Protein AF-0000000084954422 (afdb_homodimer)

Sequence (838 aa):
MKTGHLFFILLLLTGSCRLTAQEVSPELQAKWDKESSEPQTPLLRYVPSSLPDRITLVPLSAGAKEIAVTWRTDTTVKSGTIEIIPGNSITFPKDRRERIESTFSVVRYKDYPMHYHKAVLRNLFPGNIYKYRVGNSPQWSAWHTYKHEHFTDTISLLYFGDTQNGIYNHAAKIYKQAIRKFDRAKLAVYIGDLINHANNDYEWTEWHTATDDVNTSMPVIATPGNHEYLKDLNGRKVQLSAYWTSTFPFSYTWDAGPFYLDFGFVRFIVLNSNEKLDEQGRWLDSVLNETTQDWTVLVWHHPVFSGARNRINKGLQENWLPVIEKYRDKIGLVLQGHDHTYARGGLPERNKSRTHPSHPVFTVTVTGNKFYDLETQPWMDVAVPNVSSYQYIEITKDKIVYKAYSETDHLLDEFEIRKMKTGHLFFILLLLTGSCRLTAQEVSPELQAKWDKESSEPQTPLLRYVPSSLPDRITLVPLSAGAKEIAVTWRTDTTVKSGTIEIIPGNSITFPKDRRERIESTFSVVRYKDYPMHYHKAVLRNLFPGNIYKYRVGNSPQWSAWHTYKHEHFTDTISLLYFGDTQNGIYNHAAKIYKQAIRKFDRAKLAVYIGDLINHANNDYEWTEWHTATDDVNTSMPVIATPGNHEYLKDLNGRKVQLSAYWTSTFPFSYTWDAGPFYLDFGFVRFIVLNSNEKLDEQGRWLDSVLNETTQDWTVLVWHHPVFSGARNRINKGLQENWLPVIEKYRDKIGLVLQGHDHTYARGGLPERNKSRTHPSHPVFTVTVTGNKFYDLETQPWMDVAVPNVSSYQYIEITKDKIVYKAYSETDHLLDEFEIRK

pLDDT: mean 89.73, std 14.73, range [21.27, 98.81]

Solvent-accessible surface area (backbone atoms only — not comparable to full-atom values): 43027 Å² total; per-residue (Å²): 136,83,79,76,78,78,78,80,77,77,77,75,78,75,76,73,76,68,76,68,71,73,77,70,49,68,68,48,47,51,52,53,50,61,58,32,59,70,66,93,68,67,84,62,90,61,77,67,37,68,49,45,41,63,45,30,30,29,48,52,37,55,57,52,47,30,29,33,38,18,30,33,24,15,68,85,53,84,63,40,30,37,41,40,23,58,43,56,76,48,44,65,51,71,88,56,55,43,79,42,72,35,51,69,48,82,44,72,49,92,91,45,66,28,25,34,30,41,29,71,49,61,83,72,57,62,68,39,41,30,38,34,31,41,28,43,94,83,32,48,38,54,44,35,53,35,65,40,67,68,40,75,64,61,46,28,28,36,42,36,22,24,24,36,38,45,37,42,63,48,26,20,44,47,48,52,48,50,48,20,71,42,58,73,48,54,33,36,36,39,23,17,22,60,32,65,39,35,70,16,60,57,50,50,39,30,37,37,63,32,36,34,71,56,27,50,43,28,39,45,46,73,25,55,24,76,27,36,28,37,55,49,89,86,63,45,74,73,44,72,21,66,65,54,53,54,57,53,70,53,65,48,75,42,97,80,38,44,42,70,40,38,42,64,50,31,33,40,39,37,36,37,70,82,52,62,51,62,64,48,22,54,51,48,46,53,52,63,69,66,56,81,47,64,33,27,36,38,36,24,8,66,33,62,72,52,51,29,64,95,49,78,38,60,65,41,49,69,31,38,44,60,49,47,64,72,47,27,91,43,30,46,38,34,46,20,10,76,42,26,26,31,36,31,28,41,58,89,86,46,56,79,43,68,49,57,34,41,62,35,32,40,36,30,27,11,30,14,77,58,63,43,66,69,42,92,52,91,45,50,66,46,74,45,67,77,43,31,32,45,30,45,37,40,35,42,87,60,34,37,39,42,38,32,25,24,71,60,68,27,80,72,45,57,35,36,36,71,120,133,87,77,79,79,77,78,79,77,76,78,76,77,74,76,75,79,67,74,67,72,73,76,72,49,69,67,48,47,49,51,52,51,60,60,33,59,69,65,93,67,66,83,60,90,61,79,68,36,71,49,45,42,63,47,30,31,30,47,53,37,56,57,52,47,30,30,33,40,18,30,34,25,15,69,85,53,84,64,43,31,38,41,39,21,57,44,56,74,46,44,65,50,73,88,56,54,45,78,44,70,34,52,68,48,81,42,70,47,93,91,46,64,27,25,35,31,42,31,71,49,63,83,71,58,62,68,39,42,30,39,34,33,39,27,42,94,83,32,48,37,54,45,35,52,36,65,40,66,70,41,77,64,61,47,30,28,37,42,35,22,25,24,35,37,46,36,41,63,49,26,20,46,45,49,51,48,50,48,22,71,44,58,74,48,55,32,36,36,40,23,18,22,62,32,64,41,34,69,16,61,57,48,51,39,29,36,36,64,31,38,35,71,58,27,51,41,28,38,43,46,74,25,54,24,77,26,37,28,37,56,48,89,84,65,46,74,73,45,72,21,65,64,54,53,55,58,53,71,53,64,45,74,40,96,78,38,41,42,69,40,37,43,62,50,32,33,40,38,37,36,38,69,81,51,63,51,61,62,48,25,54,50,47,45,53,54,62,72,65,58,82,48,66,32,27,38,39,35,25,8,66,33,61,73,52,52,30,64,95,50,77,39,59,64,42,49,70,30,39,46,60,48,46,63,74,45,26,91,44,31,47,38,36,46,20,11,77,44,27,27,31,38,31,26,41,59,91,86,46,55,81,44,69,50,57,34,40,60,33,32,39,38,30,27,12,30,14,78,59,62,41,65,68,41,93,50,89,46,50,66,47,76,46,67,78,42,31,30,45,31,46,36,40,36,40,89,58,36,36,40,41,38,32,27,24,71,61,68,27,79,73,45,57,36,38,35,71,121

Organism: Tannerella forsythia (strain ATCC 43037 / JCM 10827 / CCUG 21028 A / KCTC 5666 / FDC 338) (NCBI:txid203275)

Foldseek 3Di:
DPPPPPPPPPPPPPPPPPPPPPPADPVQVVVLLVLQDDDPDAPDDQDFALAKALWFWAQAAALSQKIKIKIKHFPVAQKKKKWKFWDDDPDGDPVRIDIWIWHWDWADAVPGIMIMIITMDHDDDAQIKMWMWMHDPPHIDDIDIEHRHLLAFKAKEKEAFAAAACQQVFLLLQLVVVCVVCVPHAEYEYQANLHQAQRHSSSVVSNSVSNVNVRRYHHYHYAYDLRQFRAGPVRQGDAGHPSVCSSHVYPAPDRSAWDWYHNHLEIETEGELNDDLQVNLVVLLVCLVPDPHLEYEYGHEDFCDAQFPPDHDVSCVVRHVVSCVVNQNRYAEYEYEDQQWWWKFDDQVWDLDQAEIRPPMYIYAHQHQDFGDGDDDPRTSDTDGRFHWMKMWMDGSFKIWIWIATSVRHTDGIYMYGD/DPPPPPPPPPPPPPPPPPPPPPPADPVQVVVLLVLQDDDPDAPDDQDFALAKALWFWAQAAALSQKIKIKIKHFPVAQKKKKWKFWDDDPDGDPVRIDIWIWHWDWADAVPGIMIMIITMDHDDDAQIKMWMWMHDPPHIDDIDIEHRHLLAFKAKEKEAFAAAACQQVFLLLQLVVVCVVCVPHAEYEYQANLHNAQRHSSSVVSNSVSNVNVRRYHHYHYAYDLRQFRAGPVRQGDAGHPSVCSSHVYPAPDRSAWDWYHNHLEIETEGELNDDLQVNLVVLLVCLVPDPHLEYEYGHEDFCDAQFPPDHDVSCVVRHVVSCVVNQNRYAEYEYEDQQWWWKFADPVWDLDQAEIRPPMYTYAHAHQDFGDGDDDNRTSDTDGRFHWMKMWMDGSFKIWIWIATSVRHTDGIYMYGD

Radius of gyration: 30.04 Å; Cα contacts (8 Å, |Δi|>4): 2060; chains: 2; bounding box: 108×84×102 Å

Structure (mmCIF, N/CA/C/O backbone):
data_AF-0000000084954422-model_v1
#
loop_
_entity.id
_entity.type
_entity.pdbx_description
1 polymer 'Ser/Thr phosphatase family protein'
#
loop_
_atom_site.group_PDB
_atom_site.id
_atom_site.type_symbol
_atom_site.label_atom_id
_atom_site.label_alt_id
_atom_site.label_comp_id
_atom_site.label_asym_id
_atom_site.label_entity_id
_atom_site.label_seq_id
_atom_site.pdbx_PDB_ins_code
_atom_site.Cartn_x
_atom_site.Cartn_y
_atom_site.Cartn_z
_atom_site.occupancy
_atom_site.B_iso_or_equiv
_atom_site.auth_seq_id
_atom_site.auth_comp_id
_atom_site.auth_asym_id
_atom_site.auth_atom_id
_atom_site.pdbx_PDB_model_num
ATOM 1 N N . MET A 1 1 ? -69 -42 -26 1 21.27 1 MET A N 1
ATOM 2 C CA . MET A 1 1 ? -67.75 -42.75 -25.672 1 21.27 1 MET A CA 1
ATOM 3 C C . MET A 1 1 ? -66.625 -41.781 -25.266 1 21.27 1 MET A C 1
ATOM 5 O O . MET A 1 1 ? -66.188 -41 -26.078 1 21.27 1 MET A O 1
ATOM 9 N N . LYS A 1 2 ? -66.812 -41.25 -23.984 1 31.27 2 LYS A N 1
ATOM 10 C CA . LYS A 1 2 ? -66.062 -40.375 -23.109 1 31.27 2 LYS A CA 1
ATOM 11 C C . LYS A 1 2 ? -64.625 -40.875 -22.969 1 31.27 2 LYS A C 1
ATOM 13 O O . LYS A 1 2 ? -64.375 -41.938 -22.375 1 31.27 2 LYS A O 1
ATOM 18 N N . THR A 1 3 ? -63.844 -40.75 -24.125 1 28.16 3 THR A N 1
ATOM 19 C CA . THR A 1 3 ? -62.469 -41.219 -24.188 1 28.16 3 THR A CA 1
ATOM 20 C C . THR A 1 3 ? -61.625 -40.688 -23.031 1 28.16 3 THR A C 1
ATOM 22 O O . THR A 1 3 ? -61.562 -39.469 -22.828 1 28.16 3 THR A O 1
ATOM 25 N N . GLY A 1 4 ? -61.531 -41.375 -21.906 1 32.88 4 GLY A N 1
ATOM 26 C CA . GLY A 1 4 ? -60.75 -41.25 -20.688 1 32.88 4 GLY A CA 1
ATOM 27 C C . GLY A 1 4 ? -59.25 -41.156 -20.922 1 32.88 4 GLY A C 1
ATOM 28 O O . GLY A 1 4 ? -58.656 -42.125 -21.406 1 32.88 4 GLY A O 1
ATOM 29 N N . HIS A 1 5 ? -58.719 -40.031 -21.453 1 35.12 5 HIS A N 1
ATOM 30 C CA . HIS A 1 5 ? -57.312 -39.844 -21.672 1 35.12 5 HIS A CA 1
ATOM 31 C C . HIS A 1 5 ? -56.531 -40.094 -20.375 1 35.12 5 HIS A C 1
ATOM 33 O O . HIS A 1 5 ? -56.812 -39.5 -19.344 1 35.12 5 HIS A O 1
ATOM 39 N N . LEU A 1 6 ? -55.969 -41.312 -20.141 1 35.06 6 LEU A N 1
ATOM 40 C CA . LEU A 1 6 ? -55.062 -41.719 -19.062 1 35.06 6 LEU A CA 1
ATOM 41 C C . LEU A 1 6 ? -53.781 -40.875 -19.094 1 35.06 6 LEU A C 1
ATOM 43 O O . LEU A 1 6 ? -53.062 -40.875 -20.094 1 35.06 6 LEU A O 1
ATOM 47 N N . PHE A 1 7 ? -53.781 -39.75 -18.422 1 37.78 7 PHE A N 1
ATOM 48 C CA . PHE A 1 7 ? -52.562 -38.938 -18.234 1 37.78 7 PHE A CA 1
ATOM 49 C C . PHE A 1 7 ? -51.531 -39.75 -17.469 1 37.78 7 PHE A C 1
ATOM 51 O O . PHE A 1 7 ? -51.781 -40.219 -16.375 1 37.78 7 PHE A O 1
ATOM 58 N N . PHE A 1 8 ? -50.594 -40.5 -18.172 1 34 8 PHE A N 1
ATOM 59 C CA . PHE A 1 8 ? -49.406 -41.125 -17.578 1 34 8 PHE A CA 1
ATOM 60 C C . PHE A 1 8 ? -48.531 -40.062 -16.922 1 34 8 PHE A C 1
ATOM 62 O O . PHE A 1 8 ? -48.094 -39.125 -17.578 1 34 8 PHE A O 1
ATOM 69 N N . ILE A 1 9 ? -48.781 -39.844 -15.625 1 33.62 9 ILE A N 1
ATOM 70 C CA . ILE A 1 9 ? -47.875 -39.031 -14.805 1 33.62 9 ILE A CA 1
ATOM 71 C C . ILE A 1 9 ? -46.5 -39.688 -14.75 1 33.62 9 ILE A C 1
ATOM 73 O O . ILE A 1 9 ? -46.375 -40.812 -14.242 1 33.62 9 ILE A O 1
ATOM 77 N N . LEU A 1 10 ? -45.625 -39.438 -15.766 1 32.09 10 LEU A N 1
ATOM 78 C CA . LEU A 1 10 ? -44.219 -39.781 -15.656 1 32.09 10 LEU A CA 1
ATOM 79 C C . LEU A 1 10 ? -43.594 -39.219 -14.383 1 32.09 10 LEU A C 1
ATOM 81 O O . LEU A 1 10 ? -43.562 -37.969 -14.219 1 32.09 10 LEU A O 1
ATOM 85 N N . LEU A 1 11 ? -43.625 -40 -13.289 1 32.66 11 LEU A N 1
ATOM 86 C CA . LEU A 1 11 ? -42.875 -39.688 -12.078 1 32.66 11 LEU A CA 1
ATOM 87 C C . LEU A 1 11 ? -41.406 -39.594 -12.359 1 32.66 11 LEU A C 1
ATOM 89 O O . LEU A 1 11 ? -40.781 -40.594 -12.758 1 32.66 11 LEU A O 1
ATOM 93 N N . LEU A 1 12 ? -40.969 -38.438 -12.844 1 32.25 12 LEU A N 1
ATOM 94 C CA . LEU A 1 12 ? -39.562 -38.156 -12.875 1 32.25 12 LEU A CA 1
ATOM 95 C C . LEU A 1 12 ? -38.938 -38.312 -11.492 1 32.25 12 LEU A C 1
ATOM 97 O O . LEU A 1 12 ? -39.25 -37.594 -10.562 1 32.25 12 LEU A O 1
ATOM 101 N N . LEU A 1 13 ? -38.5 -39.594 -11.156 1 33.75 13 LEU A N 1
ATOM 102 C CA . LEU A 1 13 ? -37.625 -39.844 -10.023 1 33.75 13 LEU A CA 1
ATOM 103 C C . LEU A 1 13 ? -36.344 -39.031 -10.141 1 33.75 13 LEU A C 1
ATOM 105 O O . LEU A 1 13 ? -35.531 -39.25 -11.055 1 33.75 13 LEU A O 1
ATOM 109 N N . THR A 1 14 ? -36.406 -37.75 -9.812 1 33.41 14 THR A N 1
ATOM 110 C CA . THR A 1 14 ? -35.156 -37 -9.617 1 33.41 14 THR A CA 1
ATOM 111 C C . THR A 1 14 ? -34.312 -37.625 -8.539 1 33.41 14 THR A C 1
ATOM 113 O O . THR A 1 14 ? -34.656 -37.625 -7.359 1 33.41 14 THR A O 1
ATOM 116 N N . GLY A 1 15 ? -33.625 -38.719 -8.797 1 31.94 15 GLY A N 1
ATOM 117 C CA . GLY A 1 15 ? -32.562 -39.188 -7.926 1 31.94 15 GLY A CA 1
ATOM 118 C C . GLY A 1 15 ? -31.578 -38.094 -7.551 1 31.94 15 GLY A C 1
ATOM 119 O O . GLY A 1 15 ? -30.922 -37.5 -8.422 1 31.94 15 GLY A O 1
ATOM 120 N N . SER A 1 16 ? -31.859 -37.344 -6.496 1 32.16 16 SER A N 1
ATOM 121 C CA . SER A 1 16 ? -30.859 -36.5 -5.887 1 32.16 16 SER A CA 1
ATOM 122 C C . SER A 1 16 ? -29.578 -37.25 -5.59 1 32.16 16 SER A C 1
ATOM 124 O O . SER A 1 16 ? -29.578 -38.188 -4.793 1 32.16 16 SER A O 1
ATOM 126 N N . CYS A 1 17 ? -28.734 -37.469 -6.512 1 27.7 17 CYS A N 1
ATOM 127 C CA . CYS A 1 17 ? -27.359 -37.844 -6.191 1 27.7 17 CYS A CA 1
ATOM 128 C C . CYS A 1 17 ? -26.797 -37 -5.055 1 27.7 17 CYS A C 1
ATOM 130 O O . CYS A 1 17 ? -26.484 -35.812 -5.258 1 27.7 17 CYS A O 1
ATOM 132 N N . ARG A 1 18 ? -27.344 -37.25 -3.838 1 32.53 18 ARG A N 1
ATOM 133 C CA . ARG A 1 18 ? -26.562 -36.75 -2.705 1 32.53 18 ARG A CA 1
ATOM 134 C C . ARG A 1 18 ? -25.094 -37.094 -2.85 1 32.53 18 ARG A C 1
ATOM 136 O O . ARG A 1 18 ? -24.734 -38.281 -2.889 1 32.53 18 ARG A O 1
ATOM 143 N N . LEU A 1 19 ? -24.312 -36.25 -3.42 1 30.92 19 LEU A N 1
ATOM 144 C CA . LEU A 1 19 ? -22.875 -36.344 -3.236 1 30.92 19 LEU A CA 1
ATOM 145 C C . LEU A 1 19 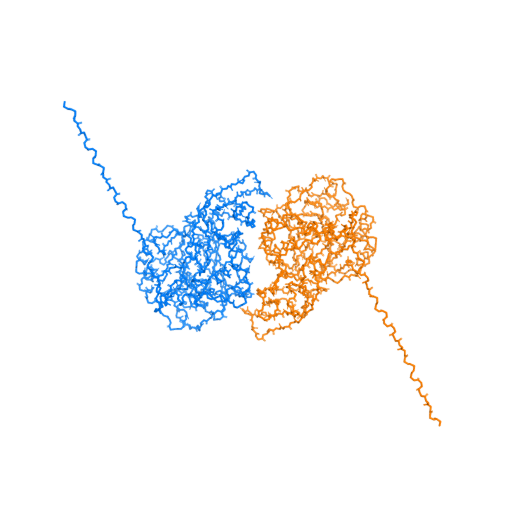? -22.531 -36.75 -1.811 1 30.92 19 LEU A C 1
ATOM 147 O O . LEU A 1 19 ? -22.891 -36.062 -0.854 1 30.92 19 LEU A O 1
ATOM 151 N N . THR A 1 20 ? -22.578 -37.969 -1.513 1 34.03 20 THR A N 1
ATOM 152 C CA . THR A 1 20 ? -22.109 -38.469 -0.231 1 34.03 20 THR A CA 1
ATOM 153 C C . THR A 1 20 ? -20.781 -37.812 0.152 1 34.03 20 THR A C 1
ATOM 155 O O . THR A 1 20 ? -19.828 -37.844 -0.62 1 34.03 20 THR A O 1
ATOM 158 N N . ALA A 1 21 ? -20.875 -36.844 0.807 1 41.19 21 ALA A N 1
ATOM 159 C CA . ALA A 1 21 ? -19.672 -36.438 1.517 1 41.19 21 ALA A CA 1
ATOM 160 C C . ALA A 1 21 ? -18.859 -37.656 1.968 1 41.19 21 ALA A C 1
ATOM 162 O O . ALA A 1 21 ? -19.328 -38.438 2.785 1 41.19 21 ALA A O 1
ATOM 163 N N . GLN A 1 22 ? -18.172 -38.25 1.156 1 44.81 22 GLN A N 1
ATOM 164 C CA . GLN A 1 22 ? -17.281 -39.281 1.673 1 44.81 22 GLN A CA 1
ATOM 165 C C . GLN A 1 22 ? -16.75 -38.906 3.049 1 44.81 22 GLN A C 1
ATOM 167 O O . GLN A 1 22 ? -16.156 -37.844 3.219 1 44.81 22 GLN A O 1
ATOM 172 N N . GLU A 1 23 ? -17.266 -39.406 4.078 1 60.69 23 GLU A N 1
ATOM 173 C CA . GLU A 1 23 ? -16.891 -39.219 5.477 1 60.69 23 GLU A CA 1
ATOM 174 C C . GLU A 1 23 ? -15.383 -39.312 5.652 1 60.69 23 GLU A C 1
ATOM 176 O O . GLU A 1 23 ? -14.766 -40.312 5.27 1 60.69 23 GLU A O 1
ATOM 181 N N . VAL A 1 24 ? -14.688 -38.188 5.707 1 75 24 VAL A N 1
ATOM 182 C CA . VAL A 1 24 ? -13.266 -38.125 6.035 1 75 24 VAL A CA 1
ATOM 183 C C . VAL A 1 24 ? -12.984 -38.906 7.301 1 75 24 VAL A C 1
ATOM 185 O O . VAL A 1 24 ? -13.695 -38.781 8.297 1 75 24 VAL A O 1
ATOM 188 N N . SER A 1 25 ? -12.141 -39.906 7.176 1 84.12 25 SER A N 1
ATOM 189 C CA . SER A 1 25 ? -11.789 -40.719 8.352 1 84.12 25 SER A CA 1
ATOM 190 C C . SER A 1 25 ? -11.336 -39.812 9.5 1 84.12 25 SER A C 1
ATOM 192 O O . SER A 1 25 ? -10.797 -38.719 9.281 1 84.12 25 SER A O 1
ATOM 194 N N . PRO A 1 26 ? -11.625 -40.25 10.688 1 85 26 PRO A N 1
ATOM 195 C CA . PRO A 1 26 ? -11.18 -39.469 11.852 1 85 26 PRO A CA 1
ATOM 196 C C . PRO A 1 26 ? -9.672 -39.188 11.836 1 85 26 PRO A C 1
ATOM 198 O O . PRO A 1 26 ? -9.227 -38.125 12.258 1 85 26 PRO A O 1
ATOM 201 N N . GLU A 1 27 ? -8.969 -40.156 11.406 1 87.06 27 GLU A N 1
ATOM 202 C CA . GLU A 1 27 ? -7.52 -40 11.352 1 87.06 27 GLU A CA 1
ATOM 203 C C . GLU A 1 27 ? -7.125 -38.906 10.359 1 87.06 27 GLU A C 1
ATOM 205 O O . GLU A 1 27 ? -6.25 -38.094 10.648 1 87.06 27 GLU A O 1
ATOM 210 N N . LEU A 1 28 ? -7.711 -38.969 9.289 1 85.44 28 LEU A N 1
ATOM 211 C CA . LEU A 1 28 ? -7.43 -37.969 8.281 1 85.44 28 LEU A CA 1
ATOM 212 C C . LEU A 1 28 ? -7.871 -36.562 8.75 1 85.44 28 LEU A C 1
ATOM 214 O O . LEU A 1 28 ? -7.152 -35.594 8.562 1 85.44 28 LEU A O 1
ATOM 218 N N . GLN A 1 29 ? -8.969 -36.562 9.352 1 81.69 29 GLN A N 1
ATOM 219 C CA . GLN A 1 29 ? -9.461 -35.281 9.891 1 81.69 29 GLN A CA 1
ATOM 220 C C . GLN A 1 29 ? -8.492 -34.719 10.938 1 81.69 29 GLN A C 1
ATOM 222 O O . GLN A 1 29 ? -8.227 -33.531 10.961 1 81.69 29 GLN A O 1
ATOM 227 N N . ALA A 1 30 ? -8.008 -35.594 11.773 1 82.62 30 ALA A N 1
ATOM 228 C CA . ALA A 1 30 ? -7.059 -35.188 12.805 1 82.62 30 ALA A CA 1
ATOM 229 C C . ALA A 1 30 ? -5.793 -34.594 12.188 1 82.62 30 ALA A C 1
ATOM 231 O O . ALA A 1 30 ? -5.242 -33.625 12.695 1 82.62 30 ALA A O 1
ATOM 232 N N . LYS A 1 31 ? -5.344 -35.156 11.172 1 83.12 31 LYS A N 1
ATOM 233 C CA . LYS A 1 31 ? -4.176 -34.656 10.461 1 83.12 31 LYS A CA 1
ATOM 234 C C . LYS A 1 31 ? -4.434 -33.25 9.922 1 83.12 31 LYS A C 1
ATOM 236 O O . LYS A 1 31 ? -3.621 -32.344 10.125 1 83.12 31 LYS A O 1
ATOM 241 N N . TRP A 1 32 ? -5.512 -33.125 9.289 1 80.31 32 TRP A N 1
ATOM 242 C CA . TRP A 1 32 ? -5.859 -31.828 8.727 1 80.31 32 TRP A CA 1
ATOM 243 C C . TRP A 1 32 ? -6.008 -30.781 9.82 1 80.31 32 TRP A C 1
ATOM 245 O O . TRP A 1 32 ? -5.598 -29.625 9.648 1 80.31 32 TRP A O 1
ATOM 255 N N . ASP A 1 33 ? -6.516 -31.188 10.93 1 80.5 33 ASP A N 1
ATOM 256 C CA . ASP A 1 33 ? -6.68 -30.281 12.062 1 80.5 33 ASP A CA 1
ATOM 257 C C . ASP A 1 33 ? -5.324 -29.828 12.609 1 80.5 33 ASP A C 1
ATOM 259 O O . ASP A 1 33 ? -5.152 -28.672 12.977 1 80.5 33 ASP A O 1
ATOM 263 N N . LYS A 1 34 ? -4.461 -30.719 12.68 1 80.06 34 LYS A N 1
ATOM 264 C CA . LYS A 1 34 ? -3.115 -30.391 13.133 1 80.06 34 LYS A CA 1
ATOM 265 C C . LYS A 1 34 ? -2.439 -29.406 12.18 1 80.06 34 LYS A C 1
ATOM 267 O O . LYS A 1 34 ? -1.809 -28.438 12.617 1 80.06 34 LYS A O 1
ATOM 272 N N . GLU A 1 35 ? -2.611 -29.641 10.922 1 83.38 35 GLU A N 1
ATOM 273 C CA . GLU A 1 35 ? -2.02 -28.781 9.891 1 83.38 35 GLU A CA 1
ATOM 274 C C . GLU A 1 35 ? -2.682 -27.406 9.875 1 83.38 35 GLU A C 1
ATOM 276 O O . GLU A 1 35 ? -2.104 -26.438 9.375 1 83.38 35 GLU A O 1
ATOM 281 N N . SER A 1 36 ? -3.826 -27.328 10.469 1 77.62 36 SER A N 1
ATOM 282 C CA . SER A 1 36 ? -4.602 -26.094 10.477 1 77.62 36 SER A CA 1
ATOM 283 C C . SER A 1 36 ? -4.473 -25.375 11.805 1 77.62 36 SER A C 1
ATOM 285 O O . SER A 1 36 ? -5.289 -24.5 12.133 1 77.62 36 SER A O 1
ATOM 287 N N . SER A 1 37 ? -3.438 -25.781 12.531 1 77.69 37 SER A N 1
ATOM 288 C CA . SER A 1 37 ? -3.285 -25.156 13.836 1 77.69 37 SER A CA 1
ATOM 289 C C . SER A 1 37 ? -2.9 -23.688 13.711 1 77.69 37 SER A C 1
ATOM 291 O O . SER A 1 37 ? -2.168 -23.312 12.797 1 77.69 37 SER A O 1
ATOM 293 N N . GLU A 1 38 ? -3.545 -22.953 14.586 1 75.69 38 GLU A N 1
ATOM 294 C CA . GLU A 1 38 ? -3.221 -21.531 14.688 1 75.69 38 GLU A CA 1
ATOM 295 C C . GLU A 1 38 ? -2.002 -21.312 15.578 1 75.69 38 GLU A C 1
ATOM 297 O O . GLU A 1 38 ? -1.75 -22.094 16.5 1 75.69 38 GLU A O 1
ATOM 302 N N . PRO A 1 39 ? -1.308 -20.219 15.164 1 75.81 39 PRO A N 1
ATOM 303 C CA . PRO A 1 39 ? -0.188 -19.922 16.062 1 75.81 39 PRO A CA 1
ATOM 304 C C . PRO A 1 39 ? -0.645 -19.531 17.469 1 75.81 39 PRO A C 1
ATOM 306 O O . PRO A 1 39 ? -1.774 -19.078 17.641 1 75.81 39 PRO A O 1
ATOM 309 N N . GLN A 1 40 ? 0.234 -19.797 18.344 1 69.19 40 GLN A N 1
ATOM 310 C CA . GLN A 1 40 ? -0.055 -19.453 19.719 1 69.19 40 GLN A CA 1
ATOM 311 C C . GLN A 1 40 ? -0.298 -17.953 19.875 1 69.19 40 GLN A C 1
ATOM 313 O O . GLN A 1 40 ? -1.166 -17.547 20.656 1 69.19 40 GLN A O 1
ATOM 318 N N . THR A 1 41 ? 0.453 -17.188 19.109 1 69.81 41 THR A N 1
ATOM 319 C CA . THR A 1 41 ? 0.312 -15.734 19.141 1 69.81 41 THR A CA 1
ATOM 320 C C . THR A 1 41 ? 0.066 -15.188 17.734 1 69.81 41 THR A C 1
ATOM 322 O O . THR A 1 41 ? 1.01 -14.82 17.031 1 69.81 41 THR A O 1
ATOM 325 N N . PRO A 1 42 ? -1.239 -15.172 17.438 1 77.75 42 PRO A N 1
ATOM 326 C CA . PRO A 1 42 ? -1.539 -14.672 16.094 1 77.75 42 PRO A CA 1
ATOM 327 C C . PRO A 1 42 ? -1.188 -13.195 15.914 1 77.75 42 PRO A C 1
ATOM 329 O O . PRO A 1 42 ? -1.369 -12.398 16.844 1 77.75 42 PRO A O 1
ATOM 332 N N . LEU A 1 43 ? -0.648 -12.914 14.805 1 75.94 43 LEU A N 1
ATOM 333 C CA . LEU A 1 43 ? -0.246 -11.547 14.484 1 75.94 43 LEU A CA 1
ATOM 334 C C . LEU A 1 43 ? -1.406 -10.773 13.867 1 75.94 43 LEU A C 1
ATOM 336 O O . LEU A 1 43 ? -1.361 -9.539 13.789 1 75.94 43 LEU A O 1
ATOM 340 N N . LEU A 1 44 ? -2.387 -11.531 13.453 1 82.75 44 LEU A N 1
ATOM 341 C CA . LEU A 1 44 ? -3.51 -10.961 12.719 1 82.75 44 LEU A CA 1
ATOM 342 C C . LEU A 1 44 ? -4.836 -11.492 13.25 1 82.75 44 LEU A C 1
ATOM 344 O O . LEU A 1 44 ? -4.914 -12.633 13.695 1 82.75 44 LEU A O 1
ATOM 348 N N . ARG A 1 45 ? -5.75 -10.633 13.148 1 80.31 45 ARG A N 1
ATOM 349 C CA . ARG A 1 45 ? -7.102 -11.148 13.359 1 80.31 45 ARG A CA 1
ATOM 350 C C . ARG A 1 45 ? -7.547 -12.008 12.18 1 80.31 45 ARG A C 1
ATOM 352 O O . ARG A 1 45 ? -7.41 -11.609 11.023 1 80.31 45 ARG A O 1
ATOM 359 N N . TYR A 1 46 ? -8.086 -13.133 12.523 1 87.25 46 TYR A N 1
ATOM 360 C CA . TYR A 1 46 ? -8.359 -14.031 11.406 1 87.25 46 TYR A CA 1
ATOM 361 C C . TYR A 1 46 ? -9.797 -14.539 11.453 1 87.25 46 TYR A C 1
ATOM 363 O O . TYR A 1 46 ? -10.305 -15.086 10.469 1 87.25 46 TYR A O 1
ATOM 371 N N . VAL A 1 47 ? -10.531 -14.391 12.578 1 88.31 47 VAL A N 1
ATOM 372 C CA . VAL A 1 47 ? -11.914 -14.844 12.664 1 88.31 47 VAL A CA 1
ATOM 373 C C . VAL A 1 47 ? -12.805 -13.945 11.812 1 88.31 47 VAL A C 1
ATOM 375 O O . VAL A 1 47 ? -12.734 -12.719 11.906 1 88.31 47 VAL A O 1
ATOM 378 N N . PRO A 1 48 ? -13.562 -14.562 10.961 1 92.5 48 PRO A N 1
ATOM 379 C CA . PRO A 1 48 ? -14.43 -13.742 10.117 1 92.5 48 PRO A CA 1
ATOM 380 C C . PRO A 1 48 ? -15.43 -12.914 10.922 1 92.5 48 PRO A C 1
ATOM 382 O O . PRO A 1 48 ? -15.836 -13.328 12.008 1 92.5 48 PRO A O 1
ATOM 385 N N . SER A 1 49 ? -15.828 -11.812 10.398 1 90.88 49 SER A N 1
ATOM 386 C CA . SER A 1 49 ? -16.859 -10.93 10.945 1 90.88 49 SER A CA 1
ATOM 387 C C . SER A 1 49 ? -17.844 -10.484 9.859 1 90.88 49 SER A C 1
ATOM 389 O O . SER A 1 49 ? -17.781 -10.969 8.727 1 90.88 49 SER A O 1
ATOM 391 N N . SER A 1 50 ? -18.75 -9.664 10.281 1 91.88 50 SER A N 1
ATOM 392 C CA . SER A 1 50 ? -19.703 -9.148 9.297 1 91.88 50 SER A CA 1
ATOM 393 C C . SER A 1 50 ? -19.016 -8.172 8.344 1 91.88 50 SER A C 1
ATOM 395 O O . SER A 1 50 ? -19.578 -7.82 7.305 1 91.88 50 SER A O 1
ATOM 397 N N . LEU A 1 51 ? -17.828 -7.688 8.719 1 91.19 51 LEU A N 1
ATOM 398 C CA . LEU A 1 51 ? -17.062 -6.812 7.836 1 91.19 51 LEU A CA 1
ATOM 399 C C . LEU A 1 51 ? -16.344 -7.617 6.754 1 91.19 51 LEU A C 1
ATOM 401 O O . LEU A 1 51 ? -15.695 -8.617 7.047 1 91.19 51 LEU A O 1
ATOM 405 N N . PRO A 1 52 ? -16.484 -7.184 5.531 1 95.31 52 PRO A N 1
ATOM 406 C CA . PRO A 1 52 ? -15.82 -7.91 4.441 1 95.31 52 PRO A CA 1
ATOM 407 C C . PRO A 1 52 ? -14.297 -7.863 4.535 1 95.31 52 PRO A C 1
ATOM 409 O O . PRO A 1 52 ? -13.734 -6.836 4.926 1 95.31 52 PRO A O 1
ATOM 412 N N . ASP A 1 53 ? -13.68 -8.914 4.203 1 94.75 53 ASP A N 1
ATOM 413 C CA . ASP A 1 53 ? -12.227 -8.969 4.031 1 94.75 53 ASP A CA 1
ATOM 414 C C . ASP A 1 53 ? -11.844 -9.945 2.926 1 94.75 53 ASP A C 1
ATOM 416 O O . ASP A 1 53 ? -12.711 -10.508 2.252 1 94.75 53 ASP A O 1
ATOM 420 N N . ARG A 1 54 ? -10.594 -10.055 2.562 1 97.88 54 ARG A N 1
ATOM 421 C CA . ARG A 1 54 ? -10.039 -10.969 1.57 1 97.88 54 ARG A CA 1
ATOM 422 C C . ARG A 1 54 ? -10.594 -10.672 0.182 1 97.88 54 ARG A C 1
ATOM 424 O O . ARG A 1 54 ? -10.984 -11.586 -0.544 1 97.88 54 ARG A O 1
ATOM 431 N N . ILE A 1 55 ? -10.703 -9.438 -0.119 1 98.38 55 ILE A N 1
ATOM 432 C CA . ILE A 1 55 ? -11.258 -9.008 -1.398 1 98.38 55 ILE A CA 1
ATOM 433 C C . ILE A 1 55 ? -10.25 -9.289 -2.516 1 98.38 55 ILE A C 1
ATOM 435 O O . ILE A 1 55 ? -9.078 -8.922 -2.408 1 98.38 55 ILE A O 1
ATOM 439 N N . THR A 1 56 ? -10.68 -9.961 -3.615 1 98.69 56 THR A N 1
ATOM 440 C CA . THR A 1 56 ? -9.805 -10.312 -4.727 1 98.69 56 THR A CA 1
ATOM 441 C C . THR A 1 56 ? -10.516 -10.102 -6.062 1 98.69 56 THR A C 1
ATOM 443 O O . THR A 1 56 ? -11.68 -10.461 -6.219 1 98.69 56 THR A O 1
ATOM 446 N N . LEU A 1 57 ? -9.852 -9.477 -7.016 1 98.19 57 LEU A N 1
ATOM 447 C CA . LEU A 1 57 ? -10.32 -9.344 -8.391 1 98.19 57 LEU A CA 1
ATOM 448 C C . LEU A 1 57 ? -9.828 -10.5 -9.25 1 98.19 57 LEU A C 1
ATOM 450 O O . LEU A 1 57 ? -8.617 -10.695 -9.398 1 98.19 57 LEU A O 1
ATOM 454 N N . VAL A 1 58 ? -10.742 -11.242 -9.875 1 97.75 58 VAL A N 1
ATOM 455 C CA . VAL A 1 58 ? -10.391 -12.445 -10.625 1 97.75 58 VAL A CA 1
ATOM 456 C C . VAL A 1 58 ? -10.977 -12.359 -12.031 1 97.75 58 VAL A C 1
ATOM 458 O O . VAL A 1 58 ? -12.195 -12.422 -12.203 1 97.75 58 VAL A O 1
ATOM 461 N N . PRO A 1 59 ? -10.172 -12.289 -13.055 1 95.94 59 PRO A N 1
ATOM 462 C CA . PRO A 1 59 ? -10.695 -12.266 -14.422 1 95.94 59 PRO A CA 1
ATOM 463 C C . PRO A 1 59 ? -11.289 -13.602 -14.852 1 95.94 59 PRO A C 1
ATOM 465 O O . PRO A 1 59 ? -10.672 -14.648 -14.656 1 95.94 59 PRO A O 1
ATOM 468 N N . LEU A 1 60 ? -12.461 -13.562 -15.438 1 92.06 60 LEU A N 1
ATOM 469 C CA . LEU A 1 60 ? -13.18 -14.781 -15.797 1 92.06 60 LEU A CA 1
ATOM 470 C C . LEU A 1 60 ? -13.148 -15 -17.312 1 92.06 60 LEU A C 1
ATOM 472 O O . LEU A 1 60 ? -13.422 -16.109 -17.781 1 92.06 60 LEU A O 1
ATOM 476 N N . SER A 1 61 ? -12.953 -13.961 -18.031 1 79.38 61 SER A N 1
ATOM 477 C CA . SER A 1 61 ? -13.016 -14.094 -19.484 1 79.38 61 SER A CA 1
ATOM 478 C C . SER A 1 61 ? -11.953 -13.234 -20.172 1 79.38 61 SER A C 1
ATOM 480 O O . SER A 1 61 ? -11.227 -12.492 -19.5 1 79.38 61 SER A O 1
ATOM 482 N N . ALA A 1 62 ? -12.016 -13.336 -21.453 1 73.44 62 ALA A N 1
ATOM 483 C CA . ALA A 1 62 ? -11.055 -12.602 -22.266 1 73.44 62 ALA A CA 1
ATOM 484 C C . ALA A 1 62 ? -11.164 -11.102 -22.031 1 73.44 62 ALA A C 1
ATOM 486 O O . ALA A 1 62 ? -12.266 -10.562 -21.906 1 73.44 62 ALA A O 1
ATOM 487 N N . GLY A 1 63 ? -10.086 -10.547 -21.984 1 71.75 63 GLY A N 1
ATOM 488 C CA . GLY A 1 63 ? -9.977 -9.102 -21.859 1 71.75 63 GLY A CA 1
ATOM 489 C C . GLY A 1 63 ? -10.539 -8.578 -20.547 1 71.75 63 GLY A C 1
ATOM 490 O O . GLY A 1 63 ? -10.953 -7.418 -20.469 1 71.75 63 GLY A O 1
ATOM 491 N N . ALA A 1 64 ? -10.617 -9.391 -19.641 1 72.19 64 ALA A N 1
ATOM 492 C CA . ALA A 1 64 ? -11.234 -9.023 -18.375 1 72.19 64 ALA A CA 1
ATOM 493 C C . ALA A 1 64 ? -12.625 -8.43 -18.594 1 72.19 64 ALA A C 1
ATOM 495 O O . ALA A 1 64 ? -13.031 -7.508 -17.875 1 72.19 64 ALA A O 1
ATOM 496 N N . LYS A 1 65 ? -13.297 -8.805 -19.531 1 83.12 65 LYS A N 1
ATOM 497 C CA . LYS A 1 65 ? -14.656 -8.344 -19.75 1 83.12 65 LYS A CA 1
ATOM 498 C C . LYS A 1 65 ? -15.57 -8.719 -18.594 1 83.12 65 LYS A C 1
ATOM 500 O O . LYS A 1 65 ? -16.578 -8.062 -18.344 1 83.12 65 LYS A O 1
ATOM 505 N N . GLU A 1 66 ? -15.188 -9.781 -18.062 1 91.38 66 GLU A N 1
ATOM 506 C CA . GLU A 1 66 ? -15.828 -10.211 -16.828 1 91.38 66 GLU A CA 1
ATOM 507 C C . GLU A 1 66 ? -14.797 -10.391 -15.711 1 91.38 66 GLU A C 1
ATOM 509 O O . GLU A 1 66 ? -13.859 -11.172 -15.852 1 91.38 66 GLU A O 1
ATOM 514 N N . ILE A 1 67 ? -15.023 -9.656 -14.633 1 95.88 67 ILE A N 1
ATOM 515 C CA . ILE A 1 67 ? -14.133 -9.75 -13.484 1 95.88 67 ILE A CA 1
ATOM 516 C C . ILE A 1 67 ? -14.938 -10.125 -12.234 1 95.88 67 ILE A C 1
ATOM 518 O O . ILE A 1 67 ? -15.805 -9.367 -11.805 1 95.88 67 ILE A O 1
ATOM 522 N N . ALA A 1 68 ? -14.68 -11.258 -11.711 1 97.44 68 ALA A N 1
ATOM 523 C CA . ALA A 1 68 ? -15.273 -11.633 -10.43 1 97.44 68 ALA A CA 1
ATOM 524 C C . ALA A 1 68 ? -14.594 -10.891 -9.281 1 97.44 68 ALA A C 1
ATOM 526 O O . ALA A 1 68 ? -13.375 -10.734 -9.266 1 97.44 68 ALA A O 1
ATOM 527 N N . VAL A 1 69 ? -15.391 -10.398 -8.398 1 98.5 69 VAL A N 1
ATOM 528 C CA . VAL A 1 69 ? -14.914 -9.938 -7.098 1 98.5 69 VAL A CA 1
ATOM 529 C C . VAL A 1 69 ? -15.32 -10.93 -6.012 1 98.5 69 VAL A C 1
ATOM 531 O O . VAL A 1 69 ? -16.5 -11.234 -5.848 1 98.5 69 VAL A O 1
ATOM 534 N N . THR A 1 70 ? -14.359 -11.484 -5.297 1 98.62 70 THR A N 1
ATOM 535 C CA . THR A 1 70 ? -14.641 -12.383 -4.184 1 98.62 70 THR A CA 1
ATOM 536 C C . THR A 1 70 ? -14.266 -11.734 -2.855 1 98.62 70 THR A C 1
ATOM 538 O O . THR A 1 70 ? -13.352 -10.906 -2.797 1 98.62 70 THR A O 1
ATOM 541 N N . TRP A 1 71 ? -14.977 -12.055 -1.81 1 98.56 71 TRP A N 1
ATOM 542 C CA . TRP A 1 71 ? -14.656 -11.578 -0.469 1 98.56 71 TRP A CA 1
ATOM 543 C C . TRP A 1 71 ? -15.258 -12.484 0.595 1 98.56 71 TRP A C 1
ATOM 545 O O . TRP A 1 71 ? -16.062 -13.375 0.282 1 98.56 71 TRP A O 1
ATOM 555 N N . ARG A 1 72 ? -14.844 -12.344 1.835 1 97.69 72 ARG A N 1
ATOM 556 C CA . ARG A 1 72 ? -15.25 -13.195 2.949 1 97.69 72 ARG A CA 1
ATOM 557 C C . ARG A 1 72 ? -16.031 -12.398 3.99 1 97.69 72 ARG A C 1
ATOM 559 O O . ARG A 1 72 ? -15.734 -11.227 4.223 1 97.69 72 ARG A O 1
ATOM 566 N N . THR A 1 73 ? -17.047 -12.953 4.562 1 96.31 73 THR A N 1
ATOM 567 C CA . THR A 1 73 ? -17.703 -12.492 5.777 1 96.31 73 THR A CA 1
ATOM 568 C C . THR A 1 73 ? -18.016 -13.664 6.699 1 96.31 73 THR A C 1
ATOM 570 O O . THR A 1 73 ? -17.797 -14.828 6.336 1 96.31 73 THR A O 1
ATOM 573 N N . ASP A 1 74 ? -18.484 -13.328 7.914 1 94.94 74 ASP A N 1
ATOM 574 C CA . ASP A 1 74 ? -19.062 -14.391 8.727 1 94.94 74 ASP A CA 1
ATOM 575 C C . ASP A 1 74 ? -20.422 -14.812 8.188 1 94.94 74 ASP A C 1
ATOM 577 O O . ASP A 1 74 ? -20.891 -14.281 7.18 1 94.94 74 ASP A O 1
ATOM 581 N N . THR A 1 75 ? -21.062 -15.766 8.844 1 95.81 75 THR A N 1
ATOM 582 C CA . THR A 1 75 ? -22.25 -16.406 8.273 1 95.81 75 THR A CA 1
ATOM 583 C C . THR A 1 75 ? -23.5 -15.594 8.602 1 95.81 75 THR A C 1
ATOM 585 O O . THR A 1 75 ? -24.594 -15.914 8.141 1 95.81 75 THR A O 1
ATOM 588 N N . THR A 1 76 ? -23.328 -14.523 9.344 1 94.38 76 THR A N 1
ATOM 589 C CA . THR A 1 76 ? -24.484 -13.68 9.617 1 94.38 76 THR A CA 1
ATOM 590 C C . THR A 1 76 ? -24.859 -12.859 8.383 1 94.38 76 THR A C 1
ATOM 592 O O . THR A 1 76 ? -25.984 -12.375 8.273 1 94.38 76 THR A O 1
ATOM 595 N N . VAL A 1 77 ? -23.906 -12.703 7.5 1 95.12 77 VAL A N 1
ATOM 596 C CA . VAL A 1 77 ? -24.156 -11.969 6.262 1 95.12 77 VAL A CA 1
ATOM 597 C C . VAL A 1 77 ? -24.688 -12.922 5.199 1 95.12 77 VAL A C 1
ATOM 599 O O . VAL A 1 77 ? -23.969 -13.773 4.691 1 95.12 77 VAL A O 1
ATOM 602 N N . LYS A 1 78 ? -25.875 -12.703 4.828 1 94.31 78 LYS A N 1
ATOM 603 C CA . LYS A 1 78 ? -26.516 -13.617 3.885 1 94.31 78 LYS A CA 1
ATOM 604 C C . LYS A 1 78 ? -26.719 -12.945 2.525 1 94.31 78 LYS A C 1
ATOM 606 O O . LYS A 1 78 ? -27.172 -13.586 1.576 1 94.31 78 LYS A O 1
ATOM 611 N N . SER A 1 79 ? -26.438 -11.75 2.494 1 94.38 79 SER A N 1
ATOM 612 C CA . SER A 1 79 ? -26.5 -11.008 1.239 1 94.38 79 SER A CA 1
ATOM 613 C C . SER A 1 79 ? -25.312 -10.062 1.096 1 94.38 79 SER A C 1
ATOM 615 O O . SER A 1 79 ? -25.016 -9.297 2.016 1 94.38 79 SER A O 1
ATOM 617 N N . GLY A 1 80 ? -24.609 -10.195 -0.02 1 96.38 80 GLY A N 1
ATOM 618 C CA . GLY A 1 80 ? -23.5 -9.312 -0.329 1 96.38 80 GLY A CA 1
ATOM 619 C C . GLY A 1 80 ? -23.688 -8.523 -1.61 1 96.38 80 GLY A C 1
ATOM 620 O O . GLY A 1 80 ? -24.406 -8.969 -2.514 1 96.38 80 GLY A O 1
ATOM 621 N N . THR A 1 81 ? -23.109 -7.352 -1.636 1 97.62 81 THR A N 1
ATOM 622 C CA . THR A 1 81 ? -23.25 -6.469 -2.787 1 97.62 81 THR A CA 1
ATOM 623 C C . THR A 1 81 ? -21.922 -5.789 -3.111 1 97.62 81 THR A C 1
ATOM 625 O O . THR A 1 81 ? -21.125 -5.527 -2.213 1 97.62 81 THR A O 1
ATOM 628 N N . ILE A 1 82 ? -21.688 -5.555 -4.418 1 98.19 82 ILE A N 1
ATOM 629 C CA . ILE A 1 82 ? -20.688 -4.602 -4.863 1 98.19 82 ILE A CA 1
ATOM 630 C C . ILE A 1 82 ? -21.344 -3.26 -5.176 1 98.19 82 ILE A C 1
ATOM 632 O O . ILE A 1 82 ? -22.359 -3.211 -5.867 1 98.19 82 ILE A O 1
ATOM 636 N N . GLU A 1 83 ? -20.859 -2.219 -4.617 1 97.56 83 GLU A N 1
ATOM 637 C CA . GLU A 1 83 ? -21.094 -0.885 -5.164 1 97.56 83 GLU A CA 1
ATOM 638 C C . GLU A 1 83 ? -19.922 -0.424 -6.031 1 97.56 83 GLU A C 1
ATOM 640 O O . GLU A 1 83 ? -18.766 -0.544 -5.633 1 97.56 83 GLU A O 1
ATOM 645 N N . ILE A 1 84 ? -20.25 0.084 -7.203 1 97.31 84 ILE A N 1
ATOM 646 C CA . ILE A 1 84 ? -19.219 0.532 -8.117 1 97.31 84 ILE A CA 1
ATOM 647 C C . ILE A 1 84 ? -19.625 1.857 -8.758 1 97.31 84 ILE A C 1
ATOM 649 O O . ILE A 1 84 ? -20.781 2.051 -9.109 1 97.31 84 ILE A O 1
ATOM 653 N N . ILE A 1 85 ? -18.688 2.812 -8.852 1 96.31 85 ILE A N 1
ATOM 654 C CA . ILE A 1 85 ? -18.906 4.141 -9.406 1 96.31 85 ILE A CA 1
ATOM 655 C C . ILE A 1 85 ? -17.828 4.453 -10.438 1 96.31 85 ILE A C 1
ATOM 657 O O . ILE A 1 85 ? -16.641 4.453 -10.117 1 96.31 85 ILE A O 1
ATOM 661 N N . PRO A 1 86 ? -18.219 4.656 -11.695 1 94 86 PRO A N 1
ATOM 662 C CA . PRO A 1 86 ? -17.234 5.133 -12.656 1 94 86 PRO A CA 1
ATOM 663 C C . PRO A 1 86 ? -16.766 6.562 -12.375 1 94 86 PRO A C 1
ATOM 665 O O . PRO A 1 86 ? -17.578 7.41 -11.992 1 94 86 PRO A O 1
ATOM 668 N N . GLY A 1 87 ? -15.5 6.688 -12.5 1 88.25 87 GLY A N 1
ATOM 669 C CA . GLY A 1 87 ? -14.969 8.031 -12.328 1 88.25 87 GLY A CA 1
ATOM 670 C C . GLY A 1 87 ? -15.188 8.922 -13.531 1 88.25 87 GLY A C 1
ATOM 671 O O . GLY A 1 87 ? -15.43 8.43 -14.641 1 88.25 87 GLY A O 1
ATOM 672 N N . ASN A 1 88 ? -15.266 10.195 -13.242 1 80.62 88 ASN A N 1
ATOM 673 C CA . ASN A 1 88 ? -15.156 11.195 -14.297 1 80.62 88 ASN A CA 1
ATOM 674 C C . ASN A 1 88 ? -13.805 11.906 -14.266 1 80.62 88 ASN A C 1
ATOM 676 O O . ASN A 1 88 ? -12.805 11.32 -13.844 1 80.62 88 ASN A O 1
ATOM 680 N N . SER A 1 89 ? -13.82 13.133 -14.617 1 75.5 89 SER A N 1
ATOM 681 C CA . SER A 1 89 ? -12.539 13.82 -14.742 1 75.5 89 SER A CA 1
ATOM 682 C C . SER A 1 89 ? -11.867 13.984 -13.375 1 75.5 89 SER A C 1
ATOM 684 O O . SER A 1 89 ? -10.703 13.625 -13.203 1 75.5 89 SER A O 1
ATOM 686 N N . ILE A 1 90 ? -12.656 14.336 -12.328 1 83.44 90 ILE A N 1
ATOM 687 C CA . ILE A 1 90 ? -11.844 14.617 -11.148 1 83.44 90 ILE A CA 1
ATOM 688 C C . ILE A 1 90 ? -12.531 14.062 -9.898 1 83.44 90 ILE A C 1
ATOM 690 O O . ILE A 1 90 ? -12.023 14.203 -8.789 1 83.44 90 ILE A O 1
ATOM 694 N N . THR A 1 91 ? -13.75 13.367 -10.109 1 88.62 91 THR A N 1
ATOM 695 C CA . THR A 1 91 ? -14.477 12.836 -8.961 1 88.62 91 THR A CA 1
ATOM 696 C C . THR A 1 91 ? -15.133 11.508 -9.305 1 88.62 91 THR A C 1
ATOM 698 O O . THR A 1 91 ? -15.047 11.039 -10.438 1 88.62 91 THR A O 1
ATOM 701 N N . PHE A 1 92 ? -15.703 10.898 -8.281 1 91 92 PHE A N 1
ATOM 702 C CA . PHE A 1 92 ? -16.625 9.773 -8.422 1 91 92 PHE A CA 1
ATOM 703 C C . PHE A 1 92 ? -18.062 10.211 -8.102 1 91 92 PHE A C 1
ATOM 705 O O . PHE A 1 92 ? -18.438 10.273 -6.93 1 91 92 PHE A O 1
ATOM 712 N N . PRO A 1 93 ? -18.844 10.461 -9.133 1 90.12 93 PRO A N 1
ATOM 713 C CA . PRO A 1 93 ? -20.188 10.977 -8.891 1 90.12 93 PRO A CA 1
ATOM 714 C C . PRO A 1 93 ? -21.125 9.938 -8.281 1 90.12 93 PRO A C 1
ATOM 716 O O . PRO A 1 93 ? -21.359 8.891 -8.883 1 90.12 93 PRO A O 1
ATOM 719 N N . LYS A 1 94 ? -21.703 10.289 -7.262 1 88.94 94 LYS A N 1
ATOM 720 C CA . LYS A 1 94 ? -22.516 9.352 -6.5 1 88.94 94 LYS A CA 1
ATOM 721 C C . LYS A 1 94 ? -23.734 8.906 -7.301 1 88.94 94 LYS A C 1
ATOM 723 O O . LYS A 1 94 ? -24.234 7.797 -7.109 1 88.94 94 LYS A O 1
ATOM 728 N N . ASP A 1 95 ? -24.172 9.734 -8.156 1 92.19 95 ASP A N 1
ATOM 729 C CA . ASP A 1 95 ? -25.375 9.438 -8.914 1 92.19 95 ASP A CA 1
ATOM 730 C C . ASP A 1 95 ? -25.125 8.359 -9.961 1 92.19 95 ASP A C 1
ATOM 732 O O . ASP A 1 95 ? -26.047 7.824 -10.562 1 92.19 95 ASP A O 1
ATOM 736 N N . ARG A 1 96 ? -23.906 7.98 -10.164 1 92.94 96 ARG A N 1
ATOM 737 C CA . ARG A 1 96 ? -23.562 6.949 -11.141 1 92.94 96 ARG A CA 1
ATOM 738 C C . ARG A 1 96 ? -23.281 5.617 -10.453 1 92.94 96 ARG A C 1
ATOM 740 O O . ARG A 1 96 ? -22.797 4.676 -11.078 1 92.94 96 ARG A O 1
ATOM 747 N N . ARG A 1 97 ? -23.641 5.555 -9.234 1 95.19 97 ARG A N 1
ATOM 748 C CA . ARG A 1 97 ? -23.422 4.348 -8.445 1 95.19 97 ARG A CA 1
ATOM 749 C C . ARG A 1 97 ? -24.281 3.197 -8.945 1 95.19 97 ARG A C 1
ATOM 751 O O . ARG A 1 97 ? -25.484 3.363 -9.156 1 95.19 97 ARG A O 1
ATOM 758 N N . GLU A 1 98 ? -23.688 2.08 -9.156 1 96.31 98 GLU A N 1
ATOM 759 C CA . GLU A 1 98 ? -24.359 0.826 -9.477 1 96.31 98 GLU A CA 1
ATOM 760 C C . GLU A 1 98 ? -24.156 -0.211 -8.375 1 96.31 98 GLU A C 1
ATOM 762 O O . GLU A 1 98 ? -23.141 -0.175 -7.664 1 96.31 98 GLU A O 1
ATOM 767 N N . ARG A 1 99 ? -25.141 -1.075 -8.266 1 97 99 ARG A N 1
ATOM 768 C CA . ARG A 1 99 ? -25.078 -2.156 -7.289 1 97 99 ARG A CA 1
ATOM 769 C C . ARG A 1 99 ? -25.234 -3.516 -7.961 1 97 99 ARG A C 1
ATOM 771 O O . ARG A 1 99 ? -26.062 -3.678 -8.859 1 97 99 ARG A O 1
ATOM 778 N N . ILE A 1 100 ? -24.375 -4.445 -7.602 1 97.62 100 ILE A N 1
ATOM 779 C CA . ILE A 1 100 ? -24.406 -5.809 -8.117 1 97.62 100 ILE A CA 1
ATOM 780 C C . ILE A 1 100 ? -24.5 -6.797 -6.953 1 97.62 100 ILE A C 1
ATOM 782 O O . ILE A 1 100 ? -23.625 -6.828 -6.082 1 97.62 100 ILE A O 1
ATOM 786 N N . GLU A 1 101 ? -25.5 -7.645 -6.961 1 97.06 101 GLU A N 1
ATOM 787 C CA . GLU A 1 101 ? -25.688 -8.625 -5.891 1 97.06 101 GLU A CA 1
ATOM 788 C C . GLU A 1 101 ? -24.719 -9.805 -6.047 1 97.06 101 GLU A C 1
ATOM 790 O O . GLU A 1 101 ? -24.391 -10.195 -7.168 1 97.06 101 GLU A O 1
ATOM 795 N N . SER A 1 102 ? -24.359 -10.328 -4.934 1 97.62 102 SER A N 1
ATOM 796 C CA . SER A 1 102 ? -23.453 -11.477 -4.945 1 97.62 102 SER A CA 1
ATOM 797 C C . SER A 1 102 ? -24.188 -12.766 -4.578 1 97.62 102 SER A C 1
ATOM 799 O O . SER A 1 102 ? -25.312 -12.719 -4.066 1 97.62 102 SER A O 1
ATOM 801 N N . THR A 1 103 ? -23.625 -13.875 -4.922 1 97.06 103 THR A N 1
ATOM 802 C CA . THR A 1 103 ? -23.906 -15.172 -4.32 1 97.06 103 THR A CA 1
ATOM 803 C C . THR A 1 103 ? -22.844 -15.531 -3.297 1 97.06 103 THR A C 1
ATOM 805 O O . THR A 1 103 ? -21.844 -14.82 -3.148 1 97.06 103 THR A O 1
ATOM 808 N N . PHE A 1 104 ? -23.094 -16.5 -2.469 1 96.25 104 PHE A N 1
ATOM 809 C CA . PHE A 1 104 ? -22.047 -16.906 -1.556 1 96.25 104 PHE A CA 1
ATOM 810 C C . PHE A 1 104 ? -22 -18.438 -1.438 1 96.25 104 PHE A C 1
ATOM 812 O O . PHE A 1 104 ? -22.984 -19.109 -1.739 1 96.25 104 PHE A O 1
ATOM 819 N N . SER A 1 105 ? -20.906 -18.953 -1.117 1 95.06 105 SER A N 1
ATOM 820 C CA . SER A 1 105 ? -20.672 -20.344 -0.717 1 95.06 105 SER A CA 1
ATOM 821 C C . SER A 1 105 ? -20.141 -20.422 0.708 1 95.06 105 SER A C 1
ATOM 823 O O . SER A 1 105 ? -19.609 -19.453 1.234 1 95.06 105 SER A O 1
ATOM 825 N N . VAL A 1 106 ? -20.344 -21.516 1.327 1 94.44 106 VAL A N 1
ATOM 826 C CA . VAL A 1 106 ? -19.891 -21.719 2.703 1 94.44 106 VAL A CA 1
ATOM 827 C C . VAL A 1 106 ? -18.562 -22.453 2.717 1 94.44 106 VAL A C 1
ATOM 829 O O . VAL A 1 106 ? -18.422 -23.5 2.057 1 94.44 106 VAL A O 1
ATOM 832 N N . VAL A 1 107 ? -17.609 -21.891 3.328 1 92.5 107 VAL A N 1
ATOM 833 C CA . VAL A 1 107 ? -16.328 -22.531 3.627 1 92.5 107 VAL A CA 1
ATOM 834 C C . VAL A 1 107 ? -16.188 -22.734 5.133 1 92.5 107 VAL A C 1
ATOM 836 O O . VAL A 1 107 ? -16.578 -21.875 5.922 1 92.5 107 VAL A O 1
ATOM 839 N N . ARG A 1 108 ? -15.703 -23.859 5.527 1 86.75 108 ARG A N 1
ATOM 840 C CA . ARG A 1 108 ? -15.617 -24.141 6.953 1 86.75 108 ARG A CA 1
ATOM 841 C C . ARG A 1 108 ? -14.172 -24.406 7.371 1 86.75 108 ARG A C 1
ATOM 843 O O . ARG A 1 108 ? -13.453 -25.156 6.703 1 86.75 108 ARG A O 1
ATOM 850 N N . TYR A 1 109 ? -13.742 -23.734 8.32 1 78.75 109 TYR A N 1
ATOM 851 C CA . TYR A 1 109 ? -12.5 -24.016 9.039 1 78.75 109 TYR A CA 1
ATOM 852 C C . TYR A 1 109 ? -12.797 -24.578 10.422 1 78.75 109 TYR A C 1
ATOM 854 O O . TYR A 1 109 ? -13.312 -23.875 11.297 1 78.75 109 TYR A O 1
ATOM 862 N N . LYS A 1 110 ? -12.367 -25.719 10.641 1 79 110 LYS A N 1
ATOM 863 C CA . LYS A 1 110 ? -12.664 -26.375 11.914 1 79 110 LYS A CA 1
ATOM 864 C C . LYS A 1 110 ? -14.109 -26.125 12.328 1 79 110 LYS A C 1
ATOM 866 O O . LYS A 1 110 ? -15.047 -26.531 11.625 1 79 110 LYS A O 1
ATOM 871 N N . ASP A 1 111 ? -14.211 -25.172 13.359 1 74.88 111 ASP A N 1
ATOM 872 C CA . ASP A 1 111 ? -15.539 -25.125 13.945 1 74.88 111 ASP A CA 1
ATOM 873 C C . ASP A 1 111 ? -16.281 -23.844 13.531 1 74.88 111 ASP A C 1
ATOM 875 O O . ASP A 1 111 ? -17.406 -23.609 13.969 1 74.88 111 ASP A O 1
ATOM 879 N N . TYR A 1 112 ? -15.578 -23.094 12.664 1 85.69 112 TYR A N 1
ATOM 880 C CA . TYR A 1 112 ? -16.375 -21.922 12.305 1 85.69 112 TYR A CA 1
ATOM 881 C C . TYR A 1 112 ? -16.516 -21.797 10.797 1 85.69 112 TYR A C 1
ATOM 883 O O . TYR A 1 112 ? -15.531 -21.969 10.062 1 85.69 112 TYR A O 1
ATOM 891 N N . PRO A 1 113 ? -17.812 -21.625 10.43 1 92.94 113 PRO A N 1
ATOM 892 C CA . PRO A 1 113 ? -18.109 -21.391 9.008 1 92.94 113 PRO A CA 1
ATOM 893 C C . PRO A 1 113 ? -17.906 -19.922 8.602 1 92.94 113 PRO A C 1
ATOM 895 O O . PRO A 1 113 ? -17.875 -19.047 9.453 1 92.94 113 PRO A O 1
ATOM 898 N N . MET A 1 114 ? -17.703 -19.766 7.348 1 96.44 114 MET A N 1
ATOM 899 C CA . MET A 1 114 ? -17.609 -18.438 6.762 1 96.44 114 MET A CA 1
ATOM 900 C C . MET A 1 114 ? -18.234 -18.406 5.375 1 96.44 114 MET A C 1
ATOM 902 O O . MET A 1 114 ? -18.422 -19.438 4.746 1 96.44 114 MET A O 1
ATOM 906 N N . HIS A 1 115 ? -18.656 -17.266 5.012 1 97.5 115 HIS A N 1
ATOM 907 C CA . HIS A 1 115 ? -19.203 -17.062 3.672 1 97.5 115 HIS A CA 1
ATOM 908 C C . HIS A 1 115 ? -18.156 -16.453 2.738 1 97.5 115 HIS A C 1
ATOM 910 O O . HIS A 1 115 ? -17.516 -15.461 3.078 1 97.5 115 HIS A O 1
ATOM 916 N N . TYR A 1 116 ? -17.969 -17.062 1.625 1 97.88 116 TYR A N 1
ATOM 917 C CA . TYR A 1 116 ? -17.25 -16.438 0.515 1 97.88 116 TYR A CA 1
ATOM 918 C C . TYR A 1 116 ? -18.219 -15.961 -0.561 1 97.88 116 TYR A C 1
ATOM 920 O O . TYR A 1 116 ? -18.906 -16.766 -1.187 1 97.88 116 TYR A O 1
ATOM 928 N N . HIS A 1 117 ? -18.188 -14.672 -0.751 1 98.31 117 HIS A N 1
ATOM 929 C CA . HIS A 1 117 ? -19.078 -14.039 -1.713 1 98.31 117 HIS A CA 1
ATOM 930 C C . HIS A 1 117 ? -18.406 -13.875 -3.07 1 98.31 117 HIS A C 1
ATOM 932 O O . HIS A 1 117 ? -17.188 -13.766 -3.15 1 98.31 117 HIS A O 1
ATOM 938 N N . LYS A 1 118 ? -19.266 -13.875 -4.133 1 97.88 118 LYS A N 1
ATOM 939 C CA . LYS A 1 118 ? -18.812 -13.641 -5.496 1 97.88 118 LYS A CA 1
ATOM 940 C C . LYS A 1 118 ? -19.812 -12.805 -6.281 1 97.88 118 LYS A C 1
ATOM 942 O O . LYS A 1 118 ? -21.016 -13.109 -6.281 1 97.88 118 LYS A O 1
ATOM 947 N N . ALA A 1 119 ? -19.359 -11.805 -6.855 1 97.88 119 ALA A N 1
ATOM 948 C CA . ALA A 1 119 ? -20.109 -11.016 -7.832 1 97.88 119 ALA A CA 1
ATOM 949 C C . ALA A 1 119 ? -19.25 -10.68 -9.047 1 97.88 119 ALA A C 1
ATOM 951 O O . ALA A 1 119 ? -18.031 -10.633 -8.945 1 97.88 119 ALA A O 1
ATOM 952 N N . VAL A 1 120 ? -19.891 -10.484 -10.172 1 96.69 120 VAL A N 1
ATOM 953 C CA . VAL A 1 120 ? -19.141 -10.336 -11.414 1 96.69 120 VAL A CA 1
ATOM 954 C C . VAL A 1 120 ? -19.375 -8.953 -12 1 96.69 120 VAL A C 1
ATOM 956 O O . VAL A 1 120 ? -20.516 -8.555 -12.242 1 96.69 120 VAL A O 1
ATOM 959 N N . LEU A 1 121 ? -18.312 -8.219 -12.133 1 96 121 LEU A N 1
ATOM 960 C CA . LEU A 1 121 ? -18.344 -6.961 -12.867 1 96 121 LEU A CA 1
ATOM 961 C C . LEU A 1 121 ? -18.375 -7.207 -14.367 1 96 121 LEU A C 1
ATOM 963 O O . LEU A 1 121 ? -17.609 -8.023 -14.883 1 96 121 LEU A O 1
ATOM 967 N N . ARG A 1 122 ? -19.234 -6.5 -15.016 1 93.56 122 ARG A N 1
ATOM 968 C CA . ARG A 1 122 ? -19.375 -6.605 -16.469 1 93.56 122 ARG A CA 1
ATOM 969 C C . ARG A 1 122 ? -19.469 -5.227 -17.109 1 93.56 122 ARG A C 1
ATOM 971 O O . ARG A 1 122 ? -19.719 -4.23 -16.422 1 93.56 122 ARG A O 1
ATOM 978 N N . ASN A 1 123 ? -19.141 -5.176 -18.375 1 89.75 123 ASN A N 1
ATOM 979 C CA . ASN A 1 123 ? -19.359 -4.008 -19.219 1 89.75 123 ASN A CA 1
ATOM 980 C C . ASN A 1 123 ? -18.578 -2.793 -18.719 1 89.75 123 ASN A C 1
ATOM 982 O O . ASN A 1 123 ? -19.109 -1.68 -18.688 1 89.75 123 ASN A O 1
ATOM 986 N N . LEU A 1 124 ? -17.453 -3.068 -18.203 1 92.06 124 LEU A N 1
ATOM 987 C CA . LEU A 1 124 ? -16.594 -1.954 -17.828 1 92.06 124 LEU A CA 1
ATOM 988 C C . LEU A 1 124 ? -15.977 -1.312 -19.062 1 92.06 124 LEU A C 1
ATOM 990 O O . LEU A 1 124 ? -15.617 -2.008 -20.016 1 92.06 124 LEU A O 1
ATOM 994 N N . PHE A 1 125 ? -15.906 -0.018 -19.031 1 90.75 125 PHE A N 1
ATOM 995 C CA . PHE A 1 125 ? -15.336 0.697 -20.156 1 90.75 125 PHE A CA 1
ATOM 996 C C . PHE A 1 125 ? -13.812 0.768 -20.047 1 90.75 125 PHE A C 1
ATOM 998 O O . PHE A 1 125 ? -13.281 1.245 -19.047 1 90.75 125 PHE A O 1
ATOM 1005 N N . PRO A 1 126 ? -13.117 0.273 -21.078 1 89.06 126 PRO A N 1
ATOM 1006 C CA . PRO A 1 126 ? -11.656 0.353 -21.031 1 89.06 126 PRO A CA 1
ATOM 1007 C C . PRO A 1 126 ? -11.148 1.785 -20.875 1 89.06 126 PRO A C 1
ATOM 1009 O O . PRO A 1 126 ? -11.672 2.703 -21.5 1 89.06 126 PRO A O 1
ATOM 1012 N N . GLY A 1 127 ? -10.188 1.926 -20.016 1 87.44 127 GLY A N 1
ATOM 1013 C CA . GLY A 1 127 ? -9.594 3.23 -19.781 1 87.44 127 GLY A CA 1
ATOM 1014 C C . GLY A 1 127 ? -10.203 3.961 -18.594 1 87.44 127 GLY A C 1
ATOM 1015 O O . GLY A 1 127 ? -9.617 4.914 -18.078 1 87.44 127 GLY A O 1
ATOM 1016 N N . ASN A 1 128 ? -11.336 3.533 -18.156 1 90.38 128 ASN A N 1
ATOM 1017 C CA . ASN A 1 128 ? -12 4.191 -17.047 1 90.38 128 ASN A CA 1
ATOM 1018 C C . ASN A 1 128 ? -11.445 3.729 -15.695 1 90.38 128 ASN A C 1
ATOM 1020 O O . ASN A 1 128 ? -11.078 2.562 -15.547 1 90.38 128 ASN A O 1
ATOM 1024 N N . ILE A 1 129 ? -11.445 4.68 -14.828 1 91.94 129 ILE A N 1
ATOM 1025 C CA . ILE A 1 129 ? -11.164 4.367 -13.43 1 91.94 129 ILE A CA 1
ATOM 1026 C C . ILE A 1 129 ? -12.469 4.238 -12.648 1 91.94 129 ILE A C 1
ATOM 1028 O O . ILE A 1 129 ? -13.406 5.016 -12.859 1 91.94 129 ILE A O 1
ATOM 1032 N N . TYR A 1 130 ? -12.555 3.27 -11.844 1 95.38 130 TYR A N 1
ATOM 1033 C CA . TYR A 1 130 ? -13.703 3.004 -10.992 1 95.38 130 TYR A CA 1
ATOM 1034 C C . TYR A 1 130 ? -13.305 3.014 -9.516 1 95.38 130 TYR A C 1
ATOM 1036 O O . TYR A 1 130 ? -12.148 2.76 -9.18 1 95.38 130 TYR A O 1
ATOM 1044 N N . LYS A 1 131 ? -14.203 3.387 -8.68 1 95.62 131 LYS A N 1
ATOM 1045 C CA . LYS A 1 131 ? -14.07 2.961 -7.293 1 95.62 131 LYS A CA 1
ATOM 1046 C C . LYS A 1 131 ? -15.164 1.96 -6.922 1 95.62 131 LYS A C 1
ATOM 1048 O O . LYS A 1 131 ? -16.281 2.035 -7.434 1 95.62 131 LYS A O 1
ATOM 1053 N N . TYR A 1 132 ? -14.836 1.03 -6.027 1 97 132 TYR A N 1
ATOM 1054 C CA . TYR A 1 132 ? -15.797 0.006 -5.633 1 97 132 TYR A CA 1
ATOM 1055 C C . TYR A 1 132 ? -15.594 -0.404 -4.18 1 97 132 TYR A C 1
ATOM 1057 O O . TYR A 1 132 ? -14.523 -0.178 -3.607 1 97 132 TYR A O 1
ATOM 1065 N N . ARG A 1 133 ? -16.594 -0.891 -3.541 1 96.12 133 ARG A N 1
ATOM 1066 C CA . ARG A 1 133 ? -16.578 -1.512 -2.221 1 96.12 133 ARG A CA 1
ATOM 1067 C C . ARG A 1 133 ? -17.531 -2.689 -2.15 1 96.12 133 ARG A C 1
ATOM 1069 O O . ARG A 1 133 ? -18.406 -2.84 -3.012 1 96.12 133 ARG A O 1
ATOM 1076 N N . VAL A 1 134 ? -17.359 -3.555 -1.239 1 97.62 134 VAL A N 1
ATOM 1077 C CA . VAL A 1 134 ? -18.188 -4.746 -1.111 1 97.62 134 VAL A CA 1
ATOM 1078 C C . VAL A 1 134 ? -18.781 -4.809 0.291 1 97.62 134 VAL A C 1
ATOM 1080 O O . VAL A 1 134 ? -18.203 -4.301 1.248 1 97.62 134 VAL A O 1
ATOM 1083 N N . GLY A 1 135 ? -19.891 -5.379 0.435 1 94.88 135 GLY A N 1
ATOM 1084 C CA . GLY A 1 135 ? -20.594 -5.52 1.706 1 94.88 135 GLY A CA 1
ATOM 1085 C C . GLY A 1 135 ? -22.094 -5.371 1.584 1 94.88 135 GLY A C 1
ATOM 1086 O O . GLY A 1 135 ? -22.688 -5.781 0.582 1 94.88 135 GLY A O 1
ATOM 1087 N N . ASN A 1 136 ? -22.625 -4.992 2.643 1 90.25 136 ASN A N 1
ATOM 1088 C CA . ASN A 1 136 ? -24.031 -4.633 2.752 1 90.25 136 ASN A CA 1
ATOM 1089 C C . ASN A 1 136 ? -24.281 -3.674 3.914 1 90.25 136 ASN A C 1
ATOM 1091 O O . ASN A 1 136 ? -23.734 -3.857 5 1 90.25 136 ASN A O 1
ATOM 1095 N N . SER A 1 137 ? -25.094 -2.641 3.658 1 84.25 137 SER A N 1
ATOM 1096 C CA . SER A 1 137 ? -25.328 -1.604 4.656 1 84.25 137 SER A CA 1
ATOM 1097 C C . SER A 1 137 ? -25.719 -2.211 6 1 84.25 137 SER A C 1
ATOM 1099 O O . SER A 1 137 ? -26.578 -3.088 6.066 1 84.25 137 SER A O 1
ATOM 1101 N N . PRO A 1 138 ? -25.062 -1.906 6.957 1 84.12 138 PRO A N 1
ATOM 1102 C CA . PRO A 1 138 ? -24.094 -0.808 7.086 1 84.12 138 PRO A CA 1
ATOM 1103 C C . PRO A 1 138 ? -22.656 -1.286 7.051 1 84.12 138 PRO A C 1
ATOM 1105 O O . PRO A 1 138 ? -21.734 -0.503 7.309 1 84.12 138 PRO A O 1
ATOM 1108 N N . GLN A 1 139 ? -22.469 -2.543 6.789 1 88.12 139 GLN A N 1
ATOM 1109 C CA . GLN A 1 139 ? -21.125 -3.117 6.844 1 88.12 139 GLN A CA 1
ATOM 1110 C C . GLN A 1 139 ? -20.484 -3.15 5.461 1 88.12 139 GLN A C 1
ATOM 1112 O O . GLN A 1 139 ? -20.812 -4.016 4.645 1 88.12 139 GLN A O 1
ATOM 1117 N N . TRP A 1 140 ? -19.609 -2.182 5.227 1 91.44 140 TRP A N 1
ATOM 1118 C CA . TRP A 1 140 ? -18.922 -2.07 3.943 1 91.44 140 TRP A CA 1
ATOM 1119 C C . TRP A 1 140 ? -17.406 -2.145 4.121 1 91.44 140 TRP A C 1
ATOM 1121 O O . TRP A 1 140 ? -16.875 -1.748 5.16 1 91.44 140 TRP A O 1
ATOM 1131 N N . SER A 1 141 ? -16.781 -2.621 3.148 1 92.44 141 SER A N 1
ATOM 1132 C CA . SER A 1 141 ? -15.336 -2.438 3.064 1 92.44 141 SER A CA 1
ATOM 1133 C C . SER A 1 141 ? -14.984 -0.983 2.777 1 92.44 141 SER A C 1
ATOM 1135 O O . SER A 1 141 ? -15.859 -0.167 2.494 1 92.44 141 SER A O 1
ATOM 1137 N N . ALA A 1 142 ? -13.719 -0.705 2.887 1 88.38 142 ALA A N 1
ATOM 1138 C CA . ALA A 1 142 ? -13.242 0.56 2.334 1 88.38 142 ALA A CA 1
ATOM 1139 C C . ALA A 1 142 ? -13.469 0.62 0.825 1 88.38 142 ALA A C 1
ATOM 1141 O O . ALA A 1 142 ? -13.664 -0.413 0.18 1 88.38 142 ALA A O 1
ATOM 1142 N N . TRP A 1 143 ? -13.5 1.817 0.302 1 93.19 143 TRP A N 1
ATOM 1143 C CA . TRP A 1 143 ? -13.5 1.977 -1.148 1 93.19 143 TRP A CA 1
ATOM 1144 C C . TRP A 1 143 ? -12.125 1.645 -1.733 1 93.19 143 TRP A C 1
ATOM 1146 O O . TRP A 1 143 ? -11.102 2.027 -1.174 1 93.19 143 TRP A O 1
ATOM 1156 N N . HIS A 1 144 ? -12.156 0.949 -2.82 1 94.06 144 HIS A N 1
ATOM 1157 C CA . HIS A 1 144 ? -10.961 0.646 -3.609 1 94.06 144 HIS A CA 1
ATOM 1158 C C . HIS A 1 144 ? -11.055 1.251 -5.004 1 94.06 144 HIS A C 1
ATOM 1160 O O . HIS A 1 144 ? -12.156 1.472 -5.516 1 94.06 144 HIS A O 1
ATOM 1166 N N . THR A 1 145 ? -9.938 1.54 -5.57 1 93 145 THR A N 1
ATOM 1167 C CA . THR A 1 145 ? -9.906 2.008 -6.953 1 93 145 THR A CA 1
ATOM 1168 C C . THR A 1 145 ? -9.422 0.906 -7.887 1 93 145 THR A C 1
ATOM 1170 O O . THR A 1 145 ? -8.531 0.134 -7.535 1 93 145 THR A O 1
ATOM 1173 N N . TYR A 1 146 ? -10.039 0.851 -9.055 1 93.25 146 TYR A N 1
ATOM 1174 C CA . TYR A 1 146 ? -9.688 -0.082 -10.117 1 93.25 146 TYR A CA 1
ATOM 1175 C C . TYR A 1 146 ? -9.734 0.603 -11.477 1 93.25 146 TYR A C 1
ATOM 1177 O O . TYR A 1 146 ? -10.734 1.219 -11.836 1 93.25 146 TYR A O 1
ATOM 1185 N N . LYS A 1 147 ? -8.656 0.513 -12.164 1 91.44 147 LYS A N 1
ATOM 1186 C CA . LYS A 1 147 ? -8.633 1.005 -13.539 1 91.44 147 LYS A CA 1
ATOM 1187 C C . LYS A 1 147 ? -8.789 -0.139 -14.539 1 91.44 147 LYS A C 1
ATOM 1189 O O . LYS A 1 147 ? -7.961 -1.046 -14.594 1 91.44 147 LYS A O 1
ATOM 1194 N N . HIS A 1 148 ? -9.805 -0.082 -15.297 1 91.38 148 HIS A N 1
ATOM 1195 C CA . HIS A 1 148 ? -10.008 -1.071 -16.344 1 91.38 148 HIS A CA 1
ATOM 1196 C C . HIS A 1 148 ? -9.227 -0.705 -17.609 1 91.38 148 HIS A C 1
ATOM 1198 O O . HIS A 1 148 ? -9.648 0.173 -18.359 1 91.38 148 HIS A O 1
ATOM 1204 N N . GLU A 1 149 ? -8.234 -1.456 -17.938 1 86.12 149 GLU A N 1
ATOM 1205 C CA . GLU A 1 149 ? -7.238 -1.077 -18.938 1 86.12 149 GLU A CA 1
ATOM 1206 C C . GLU A 1 149 ? -7.664 -1.518 -20.328 1 86.12 149 GLU A C 1
ATOM 1208 O O . GLU A 1 149 ? -8.484 -2.43 -20.469 1 86.12 149 GLU A O 1
ATOM 1213 N N . HIS A 1 150 ? -7.18 -0.852 -21.438 1 80.25 150 HIS A N 1
ATOM 1214 C CA . HIS A 1 150 ? -7.359 -1.246 -22.844 1 80.25 150 HIS A CA 1
ATOM 1215 C C . HIS A 1 150 ? -6.5 -2.457 -23.188 1 80.25 150 HIS A C 1
ATOM 1217 O O . HIS A 1 150 ? -6.84 -3.232 -24.078 1 80.25 150 HIS A O 1
ATOM 1223 N N . PHE A 1 151 ? -5.652 -2.854 -22.656 1 80.19 151 PHE A N 1
ATOM 1224 C CA . PHE A 1 151 ? -4.672 -3.912 -22.875 1 80.19 151 PHE A CA 1
ATOM 1225 C C . PHE A 1 151 ? -4.211 -3.938 -24.328 1 80.19 151 PHE A C 1
ATOM 1227 O O . PHE A 1 151 ? -4.039 -5.008 -24.906 1 80.19 151 PHE A O 1
ATOM 1234 N N . THR A 1 152 ? -4.074 -2.838 -25 1 83.19 152 THR A N 1
ATOM 1235 C CA . THR A 1 152 ? -3.805 -2.805 -26.438 1 83.19 152 THR A CA 1
ATOM 1236 C C . THR A 1 152 ? -2.354 -2.42 -26.703 1 83.19 152 THR A C 1
ATOM 1238 O O . THR A 1 152 ? -1.794 -2.77 -27.75 1 83.19 152 THR A O 1
ATOM 1241 N N . ASP A 1 153 ? -1.799 -1.752 -25.844 1 88.88 153 ASP A N 1
ATOM 1242 C CA . ASP A 1 153 ? -0.455 -1.257 -26.125 1 88.88 153 ASP A CA 1
ATOM 1243 C C . ASP A 1 153 ? 0.585 -1.976 -25.281 1 88.88 153 ASP A C 1
ATOM 1245 O O . ASP A 1 153 ? 1.53 -2.566 -25.797 1 88.88 153 ASP A O 1
ATOM 1249 N N . THR A 1 154 ? 0.507 -1.872 -24.078 1 94.25 154 THR A N 1
ATOM 1250 C CA . THR A 1 154 ? 1.434 -2.49 -23.141 1 94.25 154 THR A CA 1
ATOM 1251 C C . THR A 1 154 ? 0.675 -3.242 -22.047 1 94.25 154 THR A C 1
ATOM 1253 O O . THR A 1 154 ? -0.285 -2.719 -21.484 1 94.25 154 THR A O 1
ATOM 1256 N N . ILE A 1 155 ? 1.053 -4.48 -21.906 1 95.31 155 ILE A N 1
ATOM 1257 C CA . ILE A 1 155 ? 0.567 -5.254 -20.766 1 95.31 155 ILE A CA 1
ATOM 1258 C C . ILE A 1 155 ? 1.685 -5.418 -19.734 1 95.31 155 ILE A C 1
ATOM 1260 O O . ILE A 1 155 ? 2.746 -5.961 -20.047 1 95.31 155 ILE A O 1
ATOM 1264 N N . SER A 1 156 ? 1.458 -4.863 -18.594 1 96.69 156 SER A N 1
ATOM 1265 C CA . SER A 1 156 ? 2.439 -4.965 -17.516 1 96.69 156 SER A CA 1
ATOM 1266 C C . SER A 1 156 ? 1.905 -5.797 -16.359 1 96.69 156 SER A C 1
ATOM 1268 O O . SER A 1 156 ? 0.738 -5.672 -15.977 1 96.69 156 SER A O 1
ATOM 1270 N N . LEU A 1 157 ? 2.727 -6.66 -15.82 1 97.19 157 LEU A N 1
ATOM 1271 C CA . LEU A 1 157 ? 2.244 -7.512 -14.734 1 97.19 157 LEU A CA 1
ATOM 1272 C C . LEU A 1 157 ? 3.316 -7.691 -13.664 1 97.19 157 LEU A C 1
ATOM 1274 O O . LEU A 1 157 ? 4.508 -7.527 -13.945 1 97.19 157 LEU A O 1
ATOM 1278 N N . LEU A 1 158 ? 2.84 -7.871 -12.469 1 98.75 158 LEU A N 1
ATOM 1279 C CA . LEU A 1 158 ? 3.656 -8.367 -11.367 1 98.75 158 LEU A CA 1
ATOM 1280 C C . LEU A 1 158 ? 3.596 -9.883 -11.281 1 98.75 158 LEU A C 1
ATOM 1282 O O . LEU A 1 158 ? 2.533 -10.484 -11.477 1 98.75 158 LEU A O 1
ATOM 1286 N N . TYR A 1 159 ? 4.719 -10.484 -11.148 1 98.81 159 TYR A N 1
ATOM 1287 C CA . TYR A 1 159 ? 4.844 -11.93 -11.047 1 98.81 159 TYR A CA 1
ATOM 1288 C C . TYR A 1 159 ? 5.52 -12.328 -9.734 1 98.81 159 TYR A C 1
ATOM 1290 O O . TYR A 1 159 ? 6.621 -11.867 -9.438 1 98.81 159 TYR A O 1
ATOM 1298 N N . PHE A 1 160 ? 4.836 -13.188 -8.898 1 98.81 160 PHE A N 1
ATOM 1299 C CA . PHE A 1 160 ? 5.312 -13.602 -7.582 1 98.81 160 PHE A CA 1
ATOM 1300 C C . PHE A 1 160 ? 5.453 -15.117 -7.508 1 98.81 160 PHE A C 1
ATOM 1302 O O . PHE A 1 160 ? 4.539 -15.852 -7.895 1 98.81 160 PHE A O 1
ATOM 1309 N N . GLY A 1 161 ? 6.625 -15.547 -6.98 1 98.25 161 GLY A N 1
ATOM 1310 C CA . GLY A 1 161 ? 6.863 -16.969 -6.785 1 98.25 161 GLY A CA 1
ATOM 1311 C C . GLY A 1 161 ? 6.266 -17.5 -5.496 1 98.25 161 GLY A C 1
ATOM 1312 O O . GLY A 1 161 ? 5.344 -16.906 -4.938 1 98.25 161 GLY A O 1
ATOM 1313 N N . ASP A 1 162 ? 6.789 -18.625 -5.016 1 98 162 ASP A N 1
ATOM 1314 C CA . ASP A 1 162 ? 6.348 -19.281 -3.789 1 98 162 ASP A CA 1
ATOM 1315 C C . ASP A 1 162 ? 6.469 -18.344 -2.592 1 98 162 ASP A C 1
ATOM 1317 O O . ASP A 1 162 ? 7.559 -17.859 -2.285 1 98 162 ASP A O 1
ATOM 1321 N N . THR A 1 163 ? 5.371 -18.188 -1.973 1 98 163 THR A N 1
ATOM 1322 C CA . THR A 1 163 ? 5.445 -17.516 -0.675 1 98 163 THR A CA 1
ATOM 1323 C C . THR A 1 163 ? 5.586 -18.547 0.447 1 98 163 THR A C 1
ATOM 1325 O O . THR A 1 163 ? 6.574 -18.531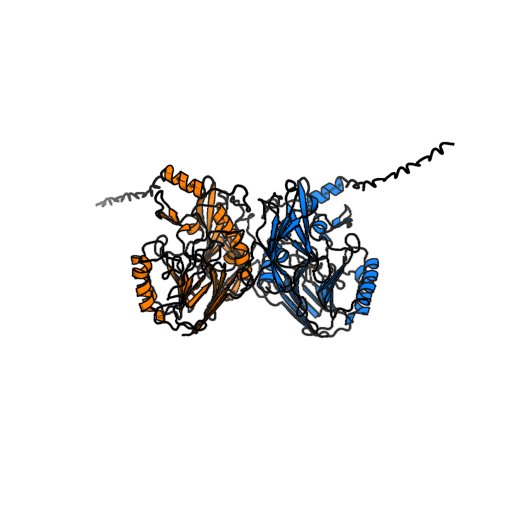 1.184 1 98 163 THR A O 1
ATOM 1328 N N . GLN A 1 164 ? 4.574 -19.406 0.635 1 97 164 GLN A N 1
ATOM 1329 C CA . GLN A 1 164 ? 4.508 -20.609 1.438 1 97 164 GLN A CA 1
ATOM 1330 C C . GLN A 1 164 ? 4.906 -20.344 2.885 1 97 164 GLN A C 1
ATOM 1332 O O . GLN A 1 164 ? 4.145 -20.641 3.811 1 97 164 GLN A O 1
ATOM 1337 N N . ASN A 1 165 ? 6.145 -19.828 3.102 1 94.12 165 ASN A N 1
ATOM 1338 C CA . ASN A 1 165 ? 6.672 -19.484 4.418 1 94.12 165 ASN A CA 1
ATOM 1339 C C . ASN A 1 165 ? 6.996 -18 4.523 1 94.12 165 ASN A C 1
ATOM 1341 O O . ASN A 1 165 ? 7.352 -17.359 3.529 1 94.12 165 ASN A O 1
ATOM 1345 N N . GLY A 1 166 ? 6.91 -17.5 5.742 1 92.62 166 GLY A N 1
ATOM 1346 C CA . GLY A 1 166 ? 7.129 -16.078 5.922 1 92.62 166 GLY A CA 1
ATOM 1347 C C . GLY A 1 166 ? 6.113 -15.227 5.184 1 92.62 166 GLY A C 1
ATOM 1348 O O . GLY A 1 166 ? 6.477 -14.227 4.559 1 92.62 166 GLY A O 1
ATOM 1349 N N . ILE A 1 167 ? 4.898 -15.68 5.219 1 94.94 167 ILE A N 1
ATOM 1350 C CA . ILE A 1 167 ? 3.857 -15.07 4.402 1 94.94 167 ILE A CA 1
ATOM 1351 C C . ILE A 1 167 ? 3.652 -13.617 4.836 1 94.94 167 ILE A C 1
ATOM 1353 O O . ILE A 1 167 ? 4.031 -12.688 4.117 1 94.94 167 ILE A O 1
ATOM 1357 N N . TYR A 1 168 ? 3.234 -13.391 6.051 1 92.19 168 TYR A N 1
ATOM 1358 C CA . TYR A 1 168 ? 2.963 -12.031 6.508 1 92.19 168 TYR A CA 1
ATOM 1359 C C . TYR A 1 168 ? 4.234 -11.359 7.004 1 92.19 168 TYR A C 1
ATOM 1361 O O . TYR A 1 168 ? 4.504 -10.203 6.668 1 92.19 168 TYR A O 1
ATOM 1369 N N . ASN A 1 169 ? 5.055 -12.023 7.734 1 87.62 169 ASN A N 1
ATOM 1370 C CA . ASN A 1 169 ? 6.18 -11.414 8.43 1 87.62 169 ASN A CA 1
ATOM 1371 C C . ASN A 1 169 ? 7.355 -11.164 7.492 1 87.62 169 ASN A C 1
ATOM 1373 O O . ASN A 1 169 ? 8.328 -10.508 7.863 1 87.62 169 ASN A O 1
ATOM 1377 N N . HIS A 1 170 ? 7.281 -11.695 6.273 1 91.88 170 HIS A N 1
ATOM 1378 C CA . HIS A 1 170 ? 8.375 -11.508 5.332 1 91.88 170 HIS A CA 1
ATOM 1379 C C . HIS A 1 170 ? 7.863 -11.016 3.982 1 91.88 170 HIS A C 1
ATOM 1381 O O . HIS A 1 170 ? 8.266 -9.945 3.514 1 91.88 170 HIS A O 1
ATOM 1387 N N . ALA A 1 171 ? 6.965 -11.742 3.441 1 96.06 171 ALA A N 1
ATOM 1388 C CA . ALA A 1 171 ? 6.582 -11.5 2.051 1 96.06 171 ALA A CA 1
ATOM 1389 C C . ALA A 1 171 ? 5.711 -10.258 1.928 1 96.06 171 ALA A C 1
ATOM 1391 O O . ALA A 1 171 ? 5.629 -9.648 0.855 1 96.06 171 ALA A O 1
ATOM 1392 N N . ALA A 1 172 ? 5.035 -9.852 3.004 1 94.75 172 ALA A N 1
ATOM 1393 C CA . ALA A 1 172 ? 4.152 -8.688 2.953 1 94.75 172 ALA A CA 1
ATOM 1394 C C . ALA A 1 172 ? 4.902 -7.449 2.473 1 94.75 172 ALA A C 1
ATOM 1396 O O . ALA A 1 172 ? 4.387 -6.688 1.651 1 94.75 172 ALA A O 1
ATOM 1397 N N . LYS A 1 173 ? 6.121 -7.23 2.975 1 93.12 173 LYS A N 1
ATOM 1398 C CA . LYS A 1 173 ? 6.883 -6.051 2.578 1 93.12 173 LYS A CA 1
ATOM 1399 C C . LYS A 1 173 ? 7.262 -6.113 1.102 1 93.12 173 LYS A C 1
ATOM 1401 O O . LYS A 1 173 ? 7.375 -5.078 0.442 1 93.12 173 LYS A O 1
ATOM 1406 N N . ILE A 1 174 ? 7.438 -7.309 0.566 1 96.31 174 ILE A N 1
ATOM 1407 C CA . ILE A 1 174 ? 7.809 -7.484 -0.833 1 96.31 174 ILE A CA 1
ATOM 1408 C C . ILE A 1 174 ? 6.621 -7.152 -1.729 1 96.31 174 ILE A C 1
ATOM 1410 O O . ILE A 1 174 ? 6.77 -6.457 -2.736 1 96.31 174 ILE A O 1
ATOM 1414 N N . TYR A 1 175 ? 5.441 -7.641 -1.338 1 97 175 TYR A N 1
ATOM 1415 C CA . TYR A 1 175 ? 4.238 -7.301 -2.084 1 97 175 TYR A CA 1
ATOM 1416 C C . TYR A 1 175 ? 4.016 -5.793 -2.107 1 97 175 TYR A C 1
ATOM 1418 O O . TYR A 1 175 ? 3.693 -5.223 -3.15 1 97 175 TYR A O 1
ATOM 1426 N N . LYS A 1 176 ? 4.18 -5.176 -0.985 1 93.69 176 LYS A N 1
ATOM 1427 C CA . LYS A 1 176 ? 4.012 -3.732 -0.872 1 93.69 176 LYS A CA 1
ATOM 1428 C C . LYS A 1 176 ? 5.016 -2.99 -1.75 1 93.69 176 LYS A C 1
ATOM 1430 O O . LYS A 1 176 ? 4.652 -2.045 -2.453 1 93.69 176 LYS A O 1
ATOM 1435 N N . GLN A 1 177 ? 6.203 -3.41 -1.734 1 93.12 177 GLN A N 1
ATOM 1436 C CA . GLN A 1 177 ? 7.262 -2.793 -2.529 1 93.12 177 GLN A CA 1
ATOM 1437 C C . GLN A 1 177 ? 6.973 -2.924 -4.023 1 93.12 177 GLN A C 1
ATOM 1439 O O . GLN A 1 177 ? 7.164 -1.973 -4.785 1 93.12 177 GLN A O 1
ATOM 1444 N N . ALA A 1 178 ? 6.547 -4.051 -4.387 1 97 178 ALA A N 1
ATOM 1445 C CA . ALA A 1 178 ? 6.32 -4.332 -5.805 1 97 178 ALA A CA 1
ATOM 1446 C C . ALA A 1 178 ? 5.266 -3.398 -6.387 1 97 178 ALA A C 1
ATOM 1448 O O . ALA A 1 178 ? 5.48 -2.783 -7.434 1 97 178 ALA A O 1
ATOM 1449 N N . ILE A 1 179 ? 4.145 -3.262 -5.699 1 95.62 179 ILE A N 1
ATOM 1450 C CA . ILE A 1 179 ? 3.049 -2.475 -6.254 1 95.62 179 ILE A CA 1
ATOM 1451 C C . ILE A 1 179 ? 3.379 -0.987 -6.152 1 95.62 179 ILE A C 1
ATOM 1453 O O . ILE A 1 179 ? 2.916 -0.185 -6.969 1 95.62 179 ILE A O 1
ATOM 1457 N N . ARG A 1 180 ? 4.18 -0.589 -5.223 1 92.94 180 ARG A N 1
ATOM 1458 C CA . ARG A 1 180 ? 4.613 0.799 -5.105 1 92.94 180 ARG A CA 1
ATOM 1459 C C . ARG A 1 180 ? 5.562 1.175 -6.238 1 92.94 180 ARG A C 1
ATOM 1461 O O . ARG A 1 180 ? 5.41 2.232 -6.855 1 92.94 180 ARG A O 1
ATOM 1468 N N . LYS A 1 181 ? 6.457 0.318 -6.473 1 93.44 181 LYS A N 1
ATOM 1469 C CA . LYS A 1 181 ? 7.473 0.596 -7.484 1 93.44 181 LYS A CA 1
ATOM 1470 C C . LYS A 1 181 ? 6.875 0.565 -8.891 1 93.44 181 LYS A C 1
ATOM 1472 O O . LYS A 1 181 ? 7.277 1.346 -9.758 1 93.44 181 LYS A O 1
ATOM 1477 N N . PHE A 1 182 ? 6.012 -0.335 -9.062 1 95.25 182 PHE A N 1
ATOM 1478 C CA . PHE A 1 182 ? 5.434 -0.499 -10.391 1 95.25 182 PHE A CA 1
ATOM 1479 C C . PHE A 1 182 ? 3.932 -0.234 -10.359 1 95.25 182 PHE A C 1
ATOM 1481 O O . PHE A 1 182 ? 3.131 -1.138 -10.609 1 95.25 182 PHE A O 1
ATOM 1488 N N . ASP A 1 183 ? 3.592 1.032 -10.297 1 87.44 183 ASP A N 1
ATOM 1489 C CA . ASP A 1 183 ? 2.215 1.471 -10.094 1 87.44 183 ASP A CA 1
ATOM 1490 C C . ASP A 1 183 ? 1.395 1.313 -11.375 1 87.44 183 ASP A C 1
ATOM 1492 O O . ASP A 1 183 ? 0.168 1.435 -11.352 1 87.44 183 ASP A O 1
ATOM 1496 N N . ARG A 1 184 ? 2.027 0.967 -12.406 1 84.56 184 ARG A N 1
ATOM 1497 C CA . ARG A 1 184 ? 1.328 0.833 -13.68 1 84.56 184 ARG A CA 1
ATOM 1498 C C . ARG A 1 184 ? 1.007 -0.628 -13.977 1 84.56 184 ARG A C 1
ATOM 1500 O O . ARG A 1 184 ? 0.411 -0.94 -15.008 1 84.56 184 ARG A O 1
ATOM 1507 N N . ALA A 1 185 ? 1.424 -1.495 -13.125 1 94.06 185 ALA A N 1
ATOM 1508 C CA . ALA A 1 185 ? 1.094 -2.902 -13.344 1 94.06 185 ALA A CA 1
ATOM 1509 C C . ALA A 1 185 ? -0.414 -3.096 -13.484 1 94.06 185 ALA A C 1
ATOM 1511 O O . ALA A 1 185 ? -1.195 -2.479 -12.758 1 94.06 185 ALA A O 1
ATOM 1512 N N . LYS A 1 186 ? -0.761 -3.971 -14.445 1 93.62 186 LYS A N 1
ATOM 1513 C CA . LYS A 1 186 ? -2.168 -4.133 -14.805 1 93.62 186 LYS A CA 1
ATOM 1514 C C . LYS A 1 186 ? -2.703 -5.48 -14.32 1 93.62 186 LYS A C 1
ATOM 1516 O O . LYS A 1 186 ? -3.918 -5.68 -14.242 1 93.62 186 LYS A O 1
ATOM 1521 N N . LEU A 1 187 ? -1.797 -6.418 -14.117 1 96.62 187 LEU A N 1
ATOM 1522 C CA . LEU A 1 187 ? -2.125 -7.777 -13.695 1 96.62 187 LEU A CA 1
ATOM 1523 C C . LEU A 1 187 ? -1.141 -8.273 -12.641 1 96.62 187 LEU A C 1
ATOM 1525 O O . LEU A 1 187 ? -0 -7.805 -12.578 1 96.62 187 LEU A O 1
ATOM 1529 N N . ALA A 1 188 ? -1.632 -9.117 -11.797 1 98.31 188 ALA A N 1
ATOM 1530 C CA . ALA A 1 188 ? -0.751 -9.852 -10.891 1 98.31 188 ALA A CA 1
ATOM 1531 C C . ALA A 1 188 ? -0.845 -11.359 -11.133 1 98.31 188 ALA A C 1
ATOM 1533 O O . ALA A 1 188 ? -1.935 -11.891 -11.359 1 98.31 188 ALA A O 1
ATOM 1534 N N . VAL A 1 189 ? 0.283 -12.016 -11.109 1 98.75 189 VAL A N 1
ATOM 1535 C CA . VAL A 1 189 ? 0.348 -13.461 -11.297 1 98.75 189 VAL A CA 1
ATOM 1536 C C . VAL A 1 189 ? 0.957 -14.117 -10.062 1 98.75 189 VAL A C 1
ATOM 1538 O O . VAL A 1 189 ? 2.059 -13.758 -9.641 1 98.75 189 VAL A O 1
ATOM 1541 N N . TYR A 1 190 ? 0.263 -15.062 -9.469 1 98.75 190 TYR A N 1
ATOM 1542 C CA . TYR A 1 190 ? 0.76 -15.891 -8.383 1 98.75 190 TYR A CA 1
ATOM 1543 C C . TYR A 1 190 ? 0.962 -17.328 -8.844 1 98.75 190 TYR A C 1
ATOM 1545 O O . TYR A 1 190 ? 0.045 -17.953 -9.391 1 98.75 190 TYR A O 1
ATOM 1553 N N . ILE A 1 191 ? 2.123 -17.922 -8.523 1 98.25 191 ILE A N 1
ATOM 1554 C CA . ILE A 1 191 ? 2.518 -19.156 -9.195 1 98.25 191 ILE A CA 1
ATOM 1555 C C . ILE A 1 191 ? 2.268 -20.359 -8.281 1 98.25 191 ILE A C 1
ATOM 1557 O O . ILE A 1 191 ? 2.795 -21.438 -8.516 1 98.25 191 ILE A O 1
ATOM 1561 N N . GLY A 1 192 ? 1.528 -20.203 -7.219 1 98.25 192 GLY A N 1
ATOM 1562 C CA . GLY A 1 192 ? 1.202 -21.312 -6.336 1 98.25 192 GLY A CA 1
ATOM 1563 C C . GLY A 1 192 ? 2.086 -21.375 -5.105 1 98.25 192 GLY A C 1
ATOM 1564 O O . GLY A 1 192 ? 3.076 -20.656 -5.008 1 98.25 192 GLY A O 1
ATOM 1565 N N . ASP A 1 193 ? 1.663 -22.312 -4.168 1 98.5 193 ASP A N 1
ATOM 1566 C CA . ASP A 1 193 ? 2.275 -22.375 -2.844 1 98.5 193 ASP A CA 1
ATOM 1567 C C . ASP A 1 193 ? 2.213 -21.031 -2.139 1 98.5 193 ASP A C 1
ATOM 1569 O O . ASP A 1 193 ? 3.232 -20.516 -1.667 1 98.5 193 ASP A O 1
ATOM 1573 N N . LEU A 1 194 ? 1.006 -20.562 -2.166 1 98.56 194 LEU A N 1
ATOM 1574 C CA . LEU A 1 194 ? 0.719 -19.281 -1.515 1 98.56 194 LEU A CA 1
ATOM 1575 C C . LEU A 1 194 ? 0.795 -19.422 0.003 1 98.56 194 LEU A C 1
ATOM 1577 O O . LEU A 1 194 ? 1.137 -18.469 0.7 1 98.56 194 LEU A O 1
ATOM 1581 N N . ILE A 1 195 ? 0.427 -20.609 0.47 1 97.69 195 ILE A N 1
ATOM 1582 C CA . ILE A 1 195 ? 0.417 -21.016 1.873 1 97.69 195 ILE A CA 1
ATOM 1583 C C . ILE A 1 195 ? 1.113 -22.359 2.031 1 97.69 195 ILE A C 1
ATOM 1585 O O . ILE A 1 195 ? 1.484 -22.984 1.039 1 97.69 195 ILE A O 1
ATOM 1589 N N . ASN A 1 196 ? 1.311 -22.734 3.279 1 96 196 ASN A N 1
ATOM 1590 C CA . ASN A 1 196 ? 1.997 -24 3.529 1 96 196 ASN A CA 1
ATOM 1591 C C . ASN A 1 196 ? 1.009 -25.156 3.688 1 96 196 ASN A C 1
ATOM 1593 O O . ASN A 1 196 ? 1.309 -26.297 3.316 1 96 196 ASN A O 1
ATOM 1597 N N . HIS A 1 197 ? -0.163 -24.906 4.312 1 94.19 197 HIS A N 1
ATOM 1598 C CA . HIS A 1 197 ? -1.179 -25.922 4.547 1 94.19 197 HIS A CA 1
ATOM 1599 C C . HIS A 1 197 ? -2.525 -25.516 3.967 1 94.19 197 HIS A C 1
ATOM 1601 O O . HIS A 1 197 ? -3.113 -24.516 4.402 1 94.19 197 HIS A O 1
ATOM 1607 N N . ALA A 1 198 ? -3.072 -26.328 3.125 1 94.31 198 ALA A N 1
ATOM 1608 C CA . ALA A 1 198 ? -4.203 -26 2.258 1 94.31 198 ALA A CA 1
ATOM 1609 C C . ALA A 1 198 ? -5.398 -25.516 3.07 1 94.31 198 ALA A C 1
ATOM 1611 O O . ALA A 1 198 ? -6.137 -24.625 2.639 1 94.31 198 ALA A O 1
ATOM 1612 N N . ASN A 1 199 ? -5.578 -26.094 4.262 1 90.75 199 ASN A N 1
ATOM 1613 C CA . ASN A 1 199 ? -6.793 -25.797 5.023 1 90.75 199 ASN A CA 1
ATOM 1614 C C . ASN A 1 199 ? -6.492 -24.953 6.258 1 90.75 199 ASN A C 1
ATOM 1616 O O . ASN A 1 199 ? -7.254 -24.984 7.227 1 90.75 199 ASN A O 1
ATOM 1620 N N . ASN A 1 200 ? -5.406 -24.297 6.293 1 93.5 200 ASN A N 1
ATOM 1621 C CA . ASN A 1 200 ? -5.051 -23.422 7.41 1 93.5 200 ASN A CA 1
ATOM 1622 C C . ASN A 1 200 ? -5.562 -22 7.203 1 93.5 200 ASN A C 1
ATOM 1624 O O . ASN A 1 200 ? -4.973 -21.234 6.445 1 93.5 200 ASN A O 1
ATOM 1628 N N . ASP A 1 201 ? -6.598 -21.672 7.902 1 94.19 201 ASP A N 1
ATOM 1629 C CA . ASP A 1 201 ? -7.246 -20.375 7.715 1 94.19 201 ASP A CA 1
ATOM 1630 C C . ASP A 1 201 ? -6.312 -19.234 8.094 1 94.19 201 ASP A C 1
ATOM 1632 O O . ASP A 1 201 ? -6.359 -18.156 7.496 1 94.19 201 ASP A O 1
ATOM 1636 N N . TYR A 1 202 ? -5.543 -19.422 9.094 1 92.38 202 TYR A N 1
ATOM 1637 C CA . TYR A 1 202 ? -4.637 -18.359 9.531 1 92.38 202 TYR A CA 1
ATOM 1638 C C . TYR A 1 202 ? -3.627 -18.031 8.445 1 92.38 202 TYR A C 1
ATOM 1640 O O . TYR A 1 202 ? -3.338 -16.859 8.195 1 92.38 202 TYR A O 1
ATOM 1648 N N . GLU A 1 203 ? -3.084 -19.062 7.781 1 95.06 203 GLU A N 1
ATOM 1649 C CA . GLU A 1 203 ? -2.148 -18.828 6.688 1 95.06 203 GLU A CA 1
ATOM 1650 C C . GLU A 1 203 ? -2.828 -18.109 5.527 1 95.06 203 GLU A C 1
ATOM 1652 O O . GLU A 1 203 ? -2.234 -17.219 4.906 1 95.06 203 GLU A O 1
ATOM 1657 N N . TRP A 1 204 ? -4.031 -18.469 5.27 1 96.81 204 TRP A N 1
ATOM 1658 C CA . TRP A 1 204 ? -4.793 -17.75 4.25 1 96.81 204 TRP A CA 1
ATOM 1659 C C . TRP A 1 204 ? -5.031 -16.312 4.66 1 96.81 204 TRP A C 1
ATOM 1661 O O . TRP A 1 204 ? -5 -15.406 3.818 1 96.81 204 TRP A O 1
ATOM 1671 N N . THR A 1 205 ? -5.289 -16.109 5.973 1 95.38 205 THR A N 1
ATOM 1672 C CA . THR A 1 205 ? -5.395 -14.742 6.473 1 95.38 205 THR A CA 1
ATOM 1673 C C . THR A 1 205 ? -4.105 -13.969 6.215 1 95.38 205 THR A C 1
ATOM 1675 O O . THR A 1 205 ? -4.145 -12.82 5.766 1 95.38 205 THR A O 1
ATOM 1678 N N . GLU A 1 206 ? -3.029 -14.586 6.512 1 94.94 206 GLU A N 1
ATOM 1679 C CA . GLU A 1 206 ? -1.74 -13.945 6.27 1 94.94 206 GLU A CA 1
ATOM 1680 C C . GLU A 1 206 ? -1.574 -13.578 4.797 1 94.94 206 GLU A C 1
ATOM 1682 O O . GLU A 1 206 ? -1.156 -12.469 4.473 1 94.94 206 GLU A O 1
ATOM 1687 N N . TRP A 1 207 ? -1.897 -14.484 3.957 1 97.81 207 TRP A N 1
ATOM 1688 C CA . TRP A 1 207 ? -1.689 -14.25 2.533 1 97.81 207 TRP A CA 1
ATOM 1689 C C . TRP A 1 207 ? -2.605 -13.133 2.029 1 97.81 207 TRP A C 1
ATOM 1691 O O . TRP A 1 207 ? -2.158 -12.227 1.329 1 97.81 207 TRP A O 1
ATOM 1701 N N . HIS A 1 208 ? -3.877 -13.172 2.395 1 98 208 HIS A N 1
ATOM 1702 C CA . HIS A 1 208 ? -4.828 -12.156 1.952 1 98 208 HIS A CA 1
ATOM 1703 C C . HIS A 1 208 ? -4.449 -10.781 2.484 1 98 208 HIS A C 1
ATOM 1705 O O . HIS A 1 208 ? -4.637 -9.773 1.798 1 98 208 HIS A O 1
ATOM 1711 N N . THR A 1 209 ? -3.996 -10.75 3.727 1 95 209 THR A N 1
ATOM 1712 C CA . THR A 1 209 ? -3.582 -9.477 4.305 1 95 209 THR A CA 1
ATOM 1713 C C . THR A 1 209 ? -2.35 -8.93 3.592 1 95 209 THR A C 1
ATOM 1715 O O . THR A 1 209 ? -2.289 -7.746 3.26 1 95 209 THR A O 1
ATOM 1718 N N . ALA A 1 210 ? -1.435 -9.828 3.316 1 96.38 210 ALA A N 1
ATOM 1719 C CA . ALA A 1 210 ? -0.178 -9.438 2.684 1 96.38 210 ALA A CA 1
ATOM 1720 C C . ALA A 1 210 ? -0.413 -8.93 1.262 1 96.38 210 ALA A C 1
ATOM 1722 O O . ALA A 1 210 ? 0.312 -8.062 0.777 1 96.38 210 ALA A O 1
ATOM 1723 N N . THR A 1 211 ? -1.406 -9.438 0.599 1 98.06 211 THR A N 1
ATOM 1724 C CA . THR A 1 211 ? -1.598 -9.156 -0.819 1 98.06 211 THR A CA 1
ATOM 1725 C C . THR A 1 211 ? -2.797 -8.234 -1.028 1 98.06 211 THR A C 1
ATOM 1727 O O . THR A 1 211 ? -3.215 -8 -2.164 1 98.06 211 THR A O 1
ATOM 1730 N N . ASP A 1 212 ? -3.369 -7.715 0.001 1 96.31 212 ASP A N 1
ATOM 1731 C CA . ASP A 1 212 ? -4.625 -6.973 -0.053 1 96.31 212 ASP A CA 1
ATOM 1732 C C . ASP A 1 212 ? -4.555 -5.848 -1.081 1 96.31 212 ASP A C 1
ATOM 1734 O O . ASP A 1 212 ? -5.438 -5.723 -1.935 1 96.31 212 ASP A O 1
ATOM 1738 N N . ASP A 1 213 ? -3.523 -5.082 -1.037 1 95.06 213 ASP A N 1
ATOM 1739 C CA . ASP A 1 213 ? -3.41 -3.936 -1.934 1 95.06 213 ASP A CA 1
ATOM 1740 C C . ASP A 1 213 ? -3.322 -4.387 -3.391 1 95.06 213 ASP A C 1
ATOM 1742 O O . ASP A 1 213 ? -3.939 -3.783 -4.27 1 95.06 213 ASP A O 1
ATOM 1746 N N . VAL A 1 214 ? -2.578 -5.406 -3.654 1 97.62 214 VAL A N 1
ATOM 1747 C CA . VAL A 1 214 ? -2.43 -5.922 -5.012 1 97.62 214 VAL A CA 1
ATOM 1748 C C . VAL A 1 214 ? -3.76 -6.492 -5.496 1 97.62 214 VAL A C 1
ATOM 1750 O O . VAL A 1 214 ? -4.262 -6.102 -6.551 1 97.62 214 VAL A O 1
ATOM 1753 N N . ASN A 1 215 ? -4.371 -7.32 -4.668 1 98.38 215 ASN A N 1
ATOM 1754 C CA . ASN A 1 215 ? -5.531 -8.109 -5.082 1 98.38 215 ASN A CA 1
ATOM 1755 C C . ASN A 1 215 ? -6.77 -7.23 -5.25 1 98.38 215 ASN A C 1
ATOM 1757 O O . ASN A 1 215 ? -7.715 -7.613 -5.941 1 98.38 215 ASN A O 1
ATOM 1761 N N . THR A 1 216 ? -6.797 -6.074 -4.605 1 97.12 216 THR A N 1
ATOM 1762 C CA . THR A 1 216 ? -7.953 -5.191 -4.703 1 97.12 216 THR A CA 1
ATOM 1763 C C . THR A 1 216 ? -7.758 -4.164 -5.816 1 97.12 216 THR A C 1
ATOM 1765 O O . THR A 1 216 ? -8.695 -3.449 -6.18 1 97.12 216 THR A O 1
ATOM 1768 N N . SER A 1 217 ? -6.574 -4.102 -6.453 1 95.5 217 SER A N 1
ATOM 1769 C CA . SER A 1 217 ? -6.281 -2.994 -7.355 1 95.5 217 SER A CA 1
ATOM 1770 C C . SER A 1 217 ? -6.16 -3.477 -8.797 1 95.5 217 SER A C 1
ATOM 1772 O O . SER A 1 217 ? -6.211 -2.674 -9.734 1 95.5 217 SER A O 1
ATOM 1774 N N . MET A 1 218 ? -5.945 -4.75 -8.953 1 95.19 218 MET A N 1
ATOM 1775 C CA . MET A 1 218 ? -5.77 -5.273 -10.305 1 95.19 218 MET A CA 1
ATOM 1776 C C . MET A 1 218 ? -6.211 -6.734 -10.383 1 95.19 218 MET A C 1
ATOM 1778 O O . MET A 1 218 ? -6.191 -7.445 -9.375 1 95.19 218 MET A O 1
ATOM 1782 N N . PRO A 1 219 ? -6.574 -7.23 -11.609 1 96.44 219 PRO A N 1
ATOM 1783 C CA . PRO A 1 219 ? -6.938 -8.641 -11.766 1 96.44 219 PRO A CA 1
ATOM 1784 C C . PRO A 1 219 ? -5.781 -9.586 -11.453 1 96.44 219 PRO A C 1
ATOM 1786 O O . PRO A 1 219 ? -4.633 -9.305 -11.805 1 96.44 219 PRO A O 1
ATOM 1789 N N . VAL A 1 220 ? -6.156 -10.742 -10.867 1 97.62 220 VAL A N 1
ATOM 1790 C CA . VAL A 1 220 ? -5.184 -11.711 -10.383 1 97.62 220 VAL A CA 1
ATOM 1791 C C . VAL A 1 220 ? -5.277 -12.992 -11.203 1 97.62 220 VAL A C 1
ATOM 1793 O O . VAL A 1 220 ? -6.363 -13.555 -11.367 1 97.62 220 VAL A O 1
ATOM 1796 N N . ILE A 1 221 ? -4.168 -13.414 -11.742 1 97.62 221 ILE A N 1
ATOM 1797 C CA . ILE A 1 221 ? -3.994 -14.742 -12.32 1 97.62 221 ILE A CA 1
ATOM 1798 C C . ILE A 1 221 ? -3.211 -15.625 -11.352 1 97.62 221 ILE A C 1
ATOM 1800 O O . ILE A 1 221 ? -2.188 -15.211 -10.812 1 97.62 221 ILE A O 1
ATOM 1804 N N . ALA A 1 222 ? -3.738 -16.859 -11.109 1 97.94 222 ALA A N 1
ATOM 1805 C CA . ALA A 1 222 ? -3.053 -17.719 -10.148 1 97.94 222 ALA A CA 1
ATOM 1806 C C . ALA A 1 222 ? -3.158 -19.188 -10.555 1 97.94 222 ALA A C 1
ATOM 1808 O O . ALA A 1 222 ? -4.137 -19.594 -11.188 1 97.94 222 ALA A O 1
ATOM 1809 N N . THR A 1 223 ? -2.18 -19.906 -10.258 1 98.12 223 THR A N 1
ATOM 1810 C CA . THR A 1 223 ? -2.201 -21.359 -10.383 1 98.12 223 THR A CA 1
ATOM 1811 C C . THR A 1 223 ? -1.88 -22.016 -9.047 1 98.12 223 THR A C 1
ATOM 1813 O O . THR A 1 223 ? -1.136 -21.469 -8.234 1 98.12 223 THR A O 1
ATOM 1816 N N . PRO A 1 224 ? -2.467 -23.188 -8.766 1 98.12 224 PRO A N 1
ATOM 1817 C CA . PRO A 1 224 ? -2.195 -23.844 -7.48 1 98.12 224 PRO A CA 1
ATOM 1818 C C . PRO A 1 224 ? -0.872 -24.594 -7.469 1 98.12 224 PRO A C 1
ATOM 1820 O O . PRO A 1 224 ? -0.486 -25.188 -8.484 1 98.12 224 PRO A O 1
ATOM 1823 N N . GLY A 1 225 ? -0.186 -24.5 -6.414 1 98 225 GLY A N 1
ATOM 1824 C CA . GLY A 1 225 ? 0.879 -25.438 -6.102 1 98 225 GLY A CA 1
ATOM 1825 C C . GLY A 1 225 ? 0.405 -26.625 -5.289 1 98 225 GLY A C 1
ATOM 1826 O O . GLY A 1 225 ? -0.797 -26.812 -5.082 1 98 225 GLY A O 1
ATOM 1827 N N . ASN A 1 226 ? 1.32 -27.5 -4.93 1 96.75 226 ASN A N 1
ATOM 1828 C CA . ASN A 1 226 ? 0.96 -28.703 -4.188 1 96.75 226 ASN A CA 1
ATOM 1829 C C . ASN A 1 226 ? 0.449 -28.375 -2.789 1 96.75 226 ASN A C 1
ATOM 1831 O O . ASN A 1 226 ? -0.324 -29.125 -2.207 1 96.75 226 ASN A O 1
ATOM 1835 N N . HIS A 1 227 ? 0.74 -27.203 -2.234 1 97.19 227 HIS A N 1
ATOM 1836 C CA . HIS A 1 227 ? 0.349 -26.844 -0.876 1 97.19 227 HIS A CA 1
ATOM 1837 C C . HIS A 1 227 ? -1.074 -26.297 -0.84 1 97.19 227 HIS A C 1
ATOM 1839 O O . HIS A 1 227 ? -1.646 -26.109 0.236 1 97.19 227 HIS A O 1
ATOM 1845 N N . GLU A 1 228 ? -1.689 -26.141 -1.955 1 97.12 228 GLU A N 1
ATOM 1846 C CA . GLU A 1 228 ? -3.094 -25.75 -2.012 1 97.12 228 GLU A CA 1
ATOM 1847 C C . GLU A 1 228 ? -4.012 -26.969 -2.045 1 97.12 228 GLU A C 1
ATOM 1849 O O . GLU A 1 228 ? -5.234 -26.828 -1.983 1 97.12 228 GLU A O 1
ATOM 1854 N N . TYR A 1 229 ? -3.459 -28.172 -2.086 1 95.38 229 TYR A N 1
ATOM 1855 C CA . TYR A 1 229 ? -4.23 -29.406 -2.117 1 95.38 229 TYR A CA 1
ATOM 1856 C C . TYR A 1 229 ? -4.355 -30 -0.721 1 95.38 229 TYR A C 1
ATOM 1858 O O . TYR A 1 229 ? -3.385 -30.031 0.04 1 95.38 229 TYR A O 1
ATOM 1866 N N . LEU A 1 230 ? -5.543 -30.438 -0.467 1 91.5 230 LEU A N 1
ATOM 1867 C CA . LEU A 1 230 ? -5.707 -31.359 0.648 1 91.5 230 LEU A CA 1
ATOM 1868 C C . LEU A 1 230 ? -5.035 -32.688 0.348 1 91.5 230 LEU A C 1
ATOM 1870 O O . LEU A 1 230 ? -5.117 -33.188 -0.776 1 91.5 230 LEU A O 1
ATOM 1874 N N . LYS A 1 231 ? -4.383 -33.219 1.382 1 91.62 231 LYS A N 1
ATOM 1875 C CA . LYS A 1 231 ? -3.658 -34.469 1.201 1 91.62 231 LYS A CA 1
ATOM 1876 C C . LYS A 1 231 ? -4.195 -35.531 2.127 1 91.62 231 LYS A C 1
ATOM 1878 O O . LYS A 1 231 ? -4.59 -35.25 3.26 1 91.62 231 LYS A O 1
ATOM 1883 N N . ASP A 1 232 ? -4.238 -36.719 1.646 1 91 232 ASP A N 1
ATOM 1884 C CA . ASP A 1 232 ? -4.676 -37.844 2.473 1 91 232 ASP A CA 1
ATOM 1885 C C . ASP A 1 232 ? -3.561 -38.312 3.412 1 91 232 ASP A C 1
ATOM 1887 O O . ASP A 1 232 ? -2.547 -37.625 3.559 1 91 232 ASP A O 1
ATOM 1891 N N . LEU A 1 233 ? -3.826 -39.406 4.137 1 89.69 233 LEU A N 1
ATOM 1892 C CA . LEU A 1 233 ? -2.912 -39.875 5.172 1 89.69 233 LEU A CA 1
ATOM 1893 C C . LEU A 1 233 ? -1.572 -40.281 4.57 1 89.69 233 LEU A C 1
ATOM 1895 O O . LEU A 1 233 ? -0.543 -40.219 5.25 1 89.69 233 LEU A O 1
ATOM 1899 N N . ASN A 1 234 ? -1.596 -40.625 3.305 1 91 234 ASN A N 1
ATOM 1900 C CA . ASN A 1 234 ? -0.371 -41.062 2.633 1 91 234 ASN A CA 1
ATOM 1901 C C . ASN A 1 234 ? 0.312 -39.875 1.926 1 91 234 ASN A C 1
ATOM 1903 O O . ASN A 1 234 ? 1.297 -40.062 1.212 1 91 234 ASN A O 1
ATOM 1907 N N . GLY A 1 235 ? -0.256 -38.688 2.018 1 88.5 235 GLY A N 1
ATOM 1908 C CA . GLY A 1 235 ? 0.335 -37.531 1.419 1 88.5 235 GLY A CA 1
ATOM 1909 C C . GLY A 1 235 ? -0.12 -37.281 -0.009 1 88.5 235 GLY A C 1
ATOM 1910 O O . GLY A 1 235 ? 0.389 -36.375 -0.688 1 88.5 235 GLY A O 1
ATOM 1911 N N . ARG A 1 236 ? -1.009 -38.156 -0.451 1 91.56 236 ARG A N 1
ATOM 1912 C CA . ARG A 1 236 ? -1.52 -37.969 -1.809 1 91.56 236 ARG A CA 1
ATOM 1913 C C . ARG A 1 236 ? -2.52 -36.844 -1.885 1 91.56 236 ARG A C 1
ATOM 1915 O O . ARG A 1 236 ? -3.359 -36.688 -0.997 1 91.56 236 ARG A O 1
ATOM 1922 N N . LYS A 1 237 ? -2.391 -36.125 -2.992 1 92.38 237 LYS A N 1
ATOM 1923 C CA . LYS A 1 237 ? -3.291 -35 -3.219 1 92.38 237 LYS A CA 1
ATOM 1924 C C . LYS A 1 237 ? -4.711 -35.469 -3.504 1 92.38 237 LYS A C 1
ATOM 1926 O O . LYS A 1 237 ? -4.918 -36.344 -4.336 1 92.38 237 LYS A O 1
ATOM 1931 N N . VAL A 1 238 ? -5.656 -34.875 -2.844 1 88.44 238 VAL A N 1
ATOM 1932 C CA . VAL A 1 238 ? -7.055 -35.281 -2.975 1 88.44 238 VAL A CA 1
ATOM 1933 C C . VAL A 1 238 ? -7.82 -34.25 -3.783 1 88.44 238 VAL A C 1
ATOM 1935 O O . VAL A 1 238 ? -8.391 -34.562 -4.832 1 88.44 238 VAL A O 1
ATOM 1938 N N . GLN A 1 239 ? -7.801 -33.031 -3.303 1 90.5 239 GLN A N 1
ATOM 1939 C CA . GLN A 1 239 ? -8.508 -31.938 -3.969 1 90.5 239 GLN A CA 1
ATOM 1940 C C . GLN A 1 239 ? -7.961 -30.594 -3.527 1 90.5 239 GLN A C 1
ATOM 1942 O O . GLN A 1 239 ? -7.344 -30.484 -2.467 1 90.5 239 GLN A O 1
ATOM 1947 N N . LEU A 1 240 ? -8.242 -29.609 -4.379 1 94.56 240 LEU A N 1
ATOM 1948 C CA . LEU A 1 240 ? -7.938 -28.234 -3.982 1 94.56 240 LEU A CA 1
ATOM 1949 C C . LEU A 1 240 ? -8.781 -27.812 -2.787 1 94.56 240 LEU A C 1
ATOM 1951 O O . LEU A 1 240 ? -9.945 -28.219 -2.672 1 94.56 240 LEU A O 1
ATOM 1955 N N . SER A 1 241 ? -8.219 -27.031 -1.914 1 93.19 241 SER A N 1
ATOM 1956 C CA . SER A 1 241 ? -8.961 -26.562 -0.746 1 93.19 241 SER A CA 1
ATOM 1957 C C . SER A 1 241 ? -10.102 -25.641 -1.148 1 93.19 241 SER A C 1
ATOM 1959 O O . SER A 1 241 ? -10.047 -25 -2.197 1 93.19 241 SER A O 1
ATOM 1961 N N . ALA A 1 242 ? -11.078 -25.578 -0.269 1 92.62 242 ALA A N 1
ATOM 1962 C CA . ALA A 1 242 ? -12.203 -24.672 -0.486 1 92.62 242 ALA A CA 1
ATOM 1963 C C . ALA A 1 242 ? -11.75 -23.219 -0.447 1 92.62 242 ALA A C 1
ATOM 1965 O O . ALA A 1 242 ? -12.375 -22.344 -1.064 1 92.62 242 ALA A O 1
ATOM 1966 N N . TYR A 1 243 ? -10.664 -22.906 0.27 1 95.44 243 TYR A N 1
ATOM 1967 C CA . TYR A 1 243 ? -10.117 -21.562 0.275 1 95.44 243 TYR A CA 1
ATOM 1968 C C . TYR A 1 243 ? -9.672 -21.141 -1.123 1 95.44 243 TYR A C 1
ATOM 1970 O O . TYR A 1 243 ? -9.969 -20.031 -1.567 1 95.44 243 TYR A O 1
ATOM 1978 N N . TRP A 1 244 ? -9.016 -22.047 -1.846 1 96.75 244 TRP A N 1
ATOM 1979 C CA . TRP A 1 244 ? -8.555 -21.781 -3.203 1 96.75 244 TRP A CA 1
ATOM 1980 C C . TRP A 1 244 ? -9.734 -21.547 -4.141 1 96.75 244 TRP A C 1
ATOM 1982 O O . TRP A 1 244 ? -9.797 -20.516 -4.828 1 96.75 244 TRP A O 1
ATOM 1992 N N . THR A 1 245 ? -10.664 -22.453 -4.125 1 95 245 THR A N 1
ATOM 1993 C CA . THR A 1 245 ? -11.734 -22.438 -5.113 1 95 245 THR A CA 1
ATOM 1994 C C . THR A 1 245 ? -12.672 -21.25 -4.871 1 95 245 THR A C 1
ATOM 1996 O O . THR A 1 245 ? -13.234 -20.703 -5.816 1 95 245 THR A O 1
ATOM 1999 N N . SER A 1 246 ? -12.805 -20.875 -3.625 1 96 246 SER A N 1
ATOM 2000 C CA . SER A 1 246 ? -13.672 -19.734 -3.303 1 96 246 SER A CA 1
ATOM 2001 C C . SER A 1 246 ? -12.977 -18.406 -3.605 1 96 246 SER A C 1
ATOM 2003 O O . SER A 1 246 ? -13.641 -17.422 -3.912 1 96 246 SER A O 1
ATOM 2005 N N . THR A 1 247 ? -11.695 -18.328 -3.543 1 97.12 247 THR A N 1
ATOM 2006 C CA . THR A 1 247 ? -10.93 -17.125 -3.83 1 97.12 247 THR A CA 1
ATOM 2007 C C . THR A 1 247 ? -10.766 -16.922 -5.336 1 97.12 247 THR A C 1
ATOM 2009 O O . THR A 1 247 ? -10.836 -15.805 -5.836 1 97.12 247 THR A O 1
ATOM 2012 N N . PHE A 1 248 ? -10.539 -18.047 -6.016 1 96.94 248 PHE A N 1
ATOM 2013 C CA . PHE A 1 248 ? -10.203 -18 -7.434 1 96.94 248 PHE A CA 1
ATOM 2014 C C . PHE A 1 248 ? -11.219 -18.781 -8.258 1 96.94 248 PHE A C 1
ATOM 2016 O O . PHE A 1 248 ? -10.906 -19.844 -8.797 1 96.94 248 PHE A O 1
ATOM 2023 N N . PRO A 1 249 ? -12.305 -18.219 -8.477 1 94.44 249 PRO A N 1
ATOM 2024 C CA . PRO A 1 249 ? -13.344 -18.922 -9.242 1 94.44 249 PRO A CA 1
ATOM 2025 C C . PRO A 1 249 ? -13.125 -18.812 -10.75 1 94.44 249 PRO A C 1
ATOM 2027 O O . PRO A 1 249 ? -14.055 -18.5 -11.5 1 94.44 249 PRO A O 1
ATOM 2030 N N . PHE A 1 250 ? -12.008 -19.188 -11.188 1 92.06 250 PHE A N 1
ATOM 2031 C CA . PHE A 1 250 ? -11.68 -19.141 -12.609 1 92.06 250 PHE A CA 1
ATOM 2032 C C . PHE A 1 250 ? -12.641 -20.016 -13.414 1 92.06 250 PHE A C 1
ATOM 2034 O O . PHE A 1 250 ? -13.352 -20.844 -12.852 1 92.06 250 PHE A O 1
ATOM 2041 N N . SER A 1 251 ? -12.664 -19.766 -14.711 1 86.25 251 SER A N 1
ATOM 2042 C CA . SER A 1 251 ? -13.43 -20.625 -15.617 1 86.25 251 SER A CA 1
ATOM 2043 C C . SER A 1 251 ? -12.648 -21.875 -16 1 86.25 251 SER A C 1
ATOM 2045 O O . SER A 1 251 ? -12.211 -22.016 -17.141 1 86.25 251 SER A O 1
ATOM 2047 N N . TYR A 1 252 ? -12.695 -22.766 -15.141 1 84.5 252 TYR A N 1
ATOM 2048 C CA . TYR A 1 252 ? -11.922 -23.984 -15.312 1 84.5 252 TYR A CA 1
ATOM 2049 C C . TYR A 1 252 ? -12.555 -24.891 -16.359 1 84.5 252 TYR A C 1
ATOM 2051 O O . TYR A 1 252 ? -13.781 -24.938 -16.5 1 84.5 252 TYR A O 1
ATOM 2059 N N . THR A 1 253 ? -11.711 -25.594 -17.078 1 82.56 253 THR A N 1
ATOM 2060 C CA . THR A 1 253 ? -12.195 -26.578 -18.047 1 82.56 253 THR A CA 1
ATOM 2061 C C . THR A 1 253 ? -12.898 -27.734 -17.328 1 82.56 253 THR A C 1
ATOM 2063 O O . THR A 1 253 ? -13.875 -28.281 -17.844 1 82.56 253 THR A O 1
ATOM 2066 N N . TRP A 1 254 ? -12.328 -28.125 -16.297 1 83.12 254 TRP A N 1
ATOM 2067 C CA . TRP A 1 254 ? -12.867 -29.062 -15.312 1 83.12 254 TRP A CA 1
ATOM 2068 C C . TRP A 1 254 ? -12.414 -28.688 -13.906 1 83.12 254 TRP A C 1
ATOM 2070 O O . TRP A 1 254 ? -11.68 -27.719 -13.719 1 83.12 254 TRP A O 1
ATOM 2080 N N . ASP A 1 255 ? -12.922 -29.375 -12.969 1 82.5 255 ASP A N 1
ATOM 2081 C CA . ASP A 1 255 ? -12.547 -29.047 -11.602 1 82.5 255 ASP A CA 1
ATOM 2082 C C . ASP A 1 255 ? -11.031 -28.984 -11.445 1 82.5 255 ASP A C 1
ATOM 2084 O O . ASP A 1 255 ? -10.344 -30 -11.57 1 82.5 255 ASP A O 1
ATOM 2088 N N . ALA A 1 256 ? -10.516 -27.75 -11.258 1 83.31 256 ALA A N 1
ATOM 2089 C CA . ALA A 1 256 ? -9.094 -27.469 -11.07 1 83.31 256 ALA A CA 1
ATOM 2090 C C . ALA A 1 256 ? -8.328 -27.609 -12.383 1 83.31 256 ALA A C 1
ATOM 2092 O O . ALA A 1 256 ? -7.117 -27.844 -12.375 1 83.31 256 ALA A O 1
ATOM 2093 N N . GLY A 1 257 ? -9.055 -27.641 -13.484 1 90.62 257 GLY A N 1
ATOM 2094 C CA . GLY A 1 257 ? -8.422 -27.797 -14.789 1 90.62 257 GLY A CA 1
ATOM 2095 C C . GLY A 1 257 ? -7.77 -26.531 -15.297 1 90.62 257 GLY A C 1
ATOM 2096 O O . GLY A 1 257 ? -7.828 -25.484 -14.648 1 90.62 257 GLY A O 1
ATOM 2097 N N . PRO A 1 258 ? -7.07 -26.703 -16.484 1 96.56 258 PRO A N 1
ATOM 2098 C CA . PRO A 1 258 ? -6.418 -25.547 -17.125 1 96.56 258 PRO A CA 1
ATOM 2099 C C . PRO A 1 258 ? -7.414 -24.578 -17.734 1 96.56 258 PRO A C 1
ATOM 2101 O O . PRO A 1 258 ? -8.578 -24.922 -17.938 1 96.56 258 PRO A O 1
ATOM 2104 N N . PHE A 1 259 ? -7.051 -23.391 -17.984 1 96.31 259 PHE A N 1
ATOM 2105 C CA . PHE A 1 259 ? -7.812 -22.359 -18.672 1 96.31 259 PHE A CA 1
ATOM 2106 C C . PHE A 1 259 ? -6.879 -21.328 -19.297 1 96.31 259 PHE A C 1
ATOM 2108 O O . PHE A 1 259 ? -5.664 -21.375 -19.109 1 96.31 259 PHE A O 1
ATOM 2115 N N . TYR A 1 260 ? -7.387 -20.516 -20.141 1 96.25 260 TYR A N 1
ATOM 2116 C CA . TYR A 1 260 ? -6.594 -19.406 -20.656 1 96.25 260 TYR A CA 1
ATOM 2117 C C . TYR A 1 260 ? -7.387 -18.109 -20.609 1 96.25 260 TYR A C 1
ATOM 2119 O O . TYR A 1 260 ? -8.617 -18.125 -20.516 1 96.25 260 TYR A O 1
ATOM 2127 N N . LEU A 1 261 ? -6.691 -17.047 -20.516 1 95.25 261 LEU A N 1
ATOM 2128 C CA . LEU A 1 261 ? -7.215 -15.688 -20.547 1 95.25 261 LEU A CA 1
ATOM 2129 C C . LEU A 1 261 ? -6.523 -14.852 -21.625 1 95.25 261 LEU A C 1
ATOM 2131 O O . LEU A 1 261 ? -5.293 -14.789 -21.656 1 95.25 261 LEU A O 1
ATOM 2135 N N . ASP A 1 262 ? -7.324 -14.211 -22.469 1 94.06 262 ASP A N 1
ATOM 2136 C CA . ASP A 1 262 ? -6.793 -13.336 -23.5 1 94.06 262 ASP A CA 1
ATOM 2137 C C . ASP A 1 262 ? -6.84 -11.875 -23.062 1 94.06 262 ASP A C 1
ATOM 2139 O O . ASP A 1 262 ? -7.891 -11.375 -22.672 1 94.06 262 ASP A O 1
ATOM 2143 N N . PHE A 1 263 ? -5.758 -11.25 -23.109 1 93.44 263 PHE A N 1
ATOM 2144 C CA . PHE A 1 263 ? -5.637 -9.812 -22.906 1 93.44 263 PHE A CA 1
ATOM 2145 C C . PHE A 1 263 ? -4.984 -9.156 -24.125 1 93.44 263 PHE A C 1
ATOM 2147 O O . PHE A 1 263 ? -3.76 -9.031 -24.188 1 93.44 263 PHE A O 1
ATOM 2154 N N . GLY A 1 264 ? -5.812 -8.727 -25.031 1 91 264 GLY A N 1
ATOM 2155 C CA . GLY A 1 264 ? -5.289 -8.148 -26.25 1 91 264 GLY A CA 1
ATOM 2156 C C . GLY A 1 264 ? -4.43 -9.117 -27.047 1 91 264 GLY A C 1
ATOM 2157 O O . GLY A 1 264 ? -4.898 -10.18 -27.469 1 91 264 GLY A O 1
ATOM 2158 N N . PHE A 1 265 ? -3.182 -8.781 -27.172 1 94.94 265 PHE A N 1
ATOM 2159 C CA . PHE A 1 265 ? -2.262 -9.516 -28.031 1 94.94 265 PHE A CA 1
ATOM 2160 C C . PHE A 1 265 ? -1.519 -10.586 -27.25 1 94.94 265 PHE A C 1
ATOM 2162 O O . PHE A 1 265 ? -0.577 -11.195 -27.75 1 94.94 265 PHE A O 1
ATOM 2169 N N . VAL A 1 266 ? -1.963 -10.812 -26 1 96.62 266 VAL A N 1
ATOM 2170 C CA . VAL A 1 266 ? -1.314 -11.82 -25.172 1 96.62 266 VAL A CA 1
ATOM 2171 C C . VAL A 1 266 ? -2.35 -12.828 -24.672 1 96.62 266 VAL A C 1
ATOM 2173 O O . VAL A 1 266 ? -3.43 -12.438 -24.219 1 96.62 266 VAL A O 1
ATOM 2176 N N . ARG A 1 267 ? -2.051 -14.102 -24.797 1 96.88 267 ARG A N 1
ATOM 2177 C CA . ARG A 1 267 ? -2.811 -15.156 -24.141 1 96.88 267 ARG A CA 1
ATOM 2178 C C . ARG A 1 267 ? -2.037 -15.727 -22.953 1 96.88 267 ARG A C 1
ATOM 2180 O O . ARG A 1 267 ? -0.903 -16.188 -23.109 1 96.88 267 ARG A O 1
ATOM 2187 N N . PHE A 1 268 ? -2.641 -15.656 -21.797 1 97.81 268 PHE A N 1
ATOM 2188 C CA . PHE A 1 268 ? -2.131 -16.359 -20.625 1 97.81 268 PHE A CA 1
ATOM 2189 C C . PHE A 1 268 ? -2.752 -17.75 -20.516 1 97.81 268 PHE A C 1
ATOM 2191 O O . PHE A 1 268 ? -3.975 -17.875 -20.438 1 97.81 268 PHE A O 1
ATOM 2198 N N . ILE A 1 269 ? -1.909 -18.75 -20.562 1 98.25 269 ILE A N 1
ATOM 2199 C CA . ILE A 1 269 ? -2.371 -20.125 -20.406 1 98.25 269 ILE A CA 1
ATOM 2200 C C . ILE A 1 269 ? -1.977 -20.6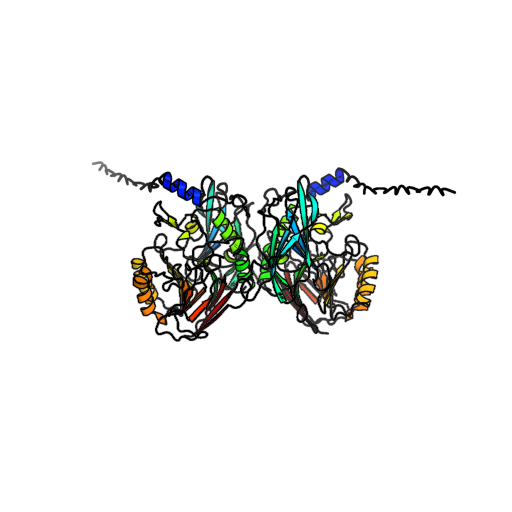41 -19.016 1 98.25 269 ILE A C 1
ATOM 2202 O O . ILE A 1 269 ? -0.789 -20.75 -18.703 1 98.25 269 ILE A O 1
ATOM 2206 N N . VAL A 1 270 ? -2.99 -20.969 -18.203 1 98.31 270 VAL A N 1
ATOM 2207 C CA . VAL A 1 270 ? -2.777 -21.391 -16.828 1 98.31 270 VAL A CA 1
ATOM 2208 C C . VAL A 1 270 ? -3.047 -22.875 -16.688 1 98.31 270 VAL A C 1
ATOM 2210 O O . VAL A 1 270 ? -4.145 -23.359 -17 1 98.31 270 VAL A O 1
ATOM 2213 N N . LEU A 1 271 ? -2.027 -23.562 -16.297 1 98.31 271 LEU A N 1
ATOM 2214 C CA . LEU A 1 271 ? -2.135 -25 -16.125 1 98.31 271 LEU A CA 1
ATOM 2215 C C . LEU A 1 271 ? -1.937 -25.391 -14.656 1 98.31 271 LEU A C 1
ATOM 2217 O O . LEU A 1 271 ? -1.434 -24.578 -13.867 1 98.31 271 LEU A O 1
ATOM 2221 N N . ASN A 1 272 ? -2.395 -26.594 -14.305 1 98 272 ASN A N 1
ATOM 2222 C CA . ASN A 1 272 ? -2.24 -27.172 -12.977 1 98 272 ASN A CA 1
ATOM 2223 C C . ASN A 1 272 ? -1.277 -28.359 -12.984 1 98 272 ASN A C 1
ATOM 2225 O O . ASN A 1 272 ? -1.669 -29.484 -13.312 1 98 272 ASN A O 1
ATOM 2229 N N . SER A 1 273 ? -0.108 -28.109 -12.57 1 97.62 273 SER A N 1
ATOM 2230 C CA . SER A 1 273 ? 0.944 -29.109 -12.68 1 97.62 273 SER A CA 1
ATOM 2231 C C . SER A 1 273 ? 0.8 -30.188 -11.609 1 97.62 273 SER A C 1
ATOM 2233 O O . SER A 1 273 ? 1.663 -31.062 -11.477 1 97.62 273 SER A O 1
ATOM 2235 N N . ASN A 1 274 ? -0.247 -30.156 -10.844 1 96.56 274 ASN A N 1
ATOM 2236 C CA . ASN A 1 274 ? -0.46 -31.141 -9.781 1 96.56 274 ASN A CA 1
ATOM 2237 C C . ASN A 1 274 ? -1.255 -32.344 -10.281 1 96.56 274 ASN A C 1
ATOM 2239 O O . ASN A 1 274 ? -1.306 -33.375 -9.617 1 96.56 274 ASN A O 1
ATOM 2243 N N . GLU A 1 275 ? -1.864 -32.219 -11.438 1 94.5 275 GLU A N 1
ATOM 2244 C CA . GLU A 1 275 ? -2.73 -33.312 -11.812 1 94.5 275 GLU A CA 1
ATOM 2245 C C . GLU A 1 275 ? -2.932 -33.375 -13.32 1 94.5 275 GLU A C 1
ATOM 2247 O O . GLU A 1 275 ? -2.727 -32.375 -14.023 1 94.5 275 GLU A O 1
ATOM 2252 N N . LYS A 1 276 ? -3.258 -34.594 -13.828 1 96.25 276 LYS A N 1
ATOM 2253 C CA . LYS A 1 276 ? -3.703 -34.906 -15.188 1 96.25 276 LYS A CA 1
ATOM 2254 C C . LYS A 1 276 ? -2.77 -34.281 -16.219 1 96.25 276 LYS A C 1
ATOM 2256 O O . LYS A 1 276 ? -3.221 -33.562 -17.141 1 96.25 276 LYS A O 1
ATOM 2261 N N . LEU A 1 277 ? -1.508 -34.531 -16.094 1 97.62 277 LEU A N 1
ATOM 2262 C CA . LEU A 1 277 ? -0.481 -33.875 -16.922 1 97.62 277 LEU A CA 1
ATOM 2263 C C . LEU A 1 277 ? -0.635 -34.281 -18.391 1 97.62 277 LEU A C 1
ATOM 2265 O O . LEU A 1 277 ? -0.453 -33.438 -19.266 1 97.62 277 LEU A O 1
ATOM 2269 N N . ASP A 1 278 ? -0.974 -35.531 -18.625 1 97.5 278 ASP A N 1
ATOM 2270 C CA . ASP A 1 278 ? -1.154 -36 -20 1 97.5 278 ASP A CA 1
ATOM 2271 C C . ASP A 1 278 ? -2.348 -35.312 -20.656 1 97.5 278 ASP A C 1
ATOM 2273 O O . ASP A 1 278 ? -2.242 -34.781 -21.781 1 97.5 278 ASP A O 1
ATOM 2277 N N . GLU A 1 279 ? -3.504 -35.312 -19.953 1 97.69 279 GLU A N 1
ATOM 2278 C CA . GLU A 1 279 ? -4.703 -34.656 -20.484 1 97.69 279 GLU A CA 1
ATOM 2279 C C . GLU A 1 279 ? -4.469 -33.156 -20.719 1 97.69 279 GLU A C 1
ATOM 2281 O O . GLU A 1 279 ? -4.887 -32.625 -21.75 1 97.69 279 GLU A O 1
ATOM 2286 N N . GLN A 1 280 ? -3.812 -32.562 -19.797 1 98.06 280 GLN A N 1
ATOM 2287 C CA . GLN A 1 280 ? -3.541 -31.125 -19.938 1 98.06 280 GLN A CA 1
ATOM 2288 C C . GLN A 1 280 ? -2.555 -30.859 -21.078 1 98.06 280 GLN A C 1
ATOM 2290 O O . GLN A 1 280 ? -2.633 -29.812 -21.734 1 98.06 280 GLN A O 1
ATOM 2295 N N . GLY A 1 281 ? -1.61 -31.781 -21.266 1 98.19 281 GLY A N 1
ATOM 2296 C CA . GLY A 1 281 ? -0.707 -31.641 -22.406 1 98.19 281 GLY A CA 1
ATOM 2297 C C . GLY A 1 281 ? -1.422 -31.609 -23.734 1 98.19 281 GLY A C 1
ATOM 2298 O O . GLY A 1 281 ? -1.104 -30.797 -24.609 1 98.19 281 GLY A O 1
ATOM 2299 N N . ARG A 1 282 ? -2.367 -32.5 -23.859 1 98.12 282 ARG A N 1
ATOM 2300 C CA . ARG A 1 282 ? -3.158 -32.531 -25.078 1 98.12 282 ARG A CA 1
ATOM 2301 C C . ARG A 1 282 ? -3.975 -31.25 -25.234 1 98.12 282 ARG A C 1
ATOM 2303 O O . ARG A 1 282 ? -4.082 -30.719 -26.344 1 98.12 282 ARG A O 1
ATOM 2310 N N . TRP A 1 283 ? -4.551 -30.891 -24.141 1 98.12 283 TRP A N 1
ATOM 2311 C CA . TRP A 1 283 ? -5.305 -29.641 -24.172 1 98.12 283 TRP A CA 1
ATOM 2312 C C . TRP A 1 283 ? -4.41 -28.469 -24.547 1 98.12 283 TRP A C 1
ATOM 2314 O O . TRP A 1 283 ? -4.797 -27.625 -25.359 1 98.12 283 TRP A O 1
ATOM 2324 N N . LEU A 1 284 ? -3.246 -28.391 -24.016 1 98.5 284 LEU A N 1
ATOM 2325 C CA . LEU A 1 284 ? -2.271 -27.344 -24.312 1 98.5 284 LEU A CA 1
ATOM 2326 C C . LEU A 1 284 ? -1.934 -27.344 -25.812 1 98.5 284 LEU A C 1
ATOM 2328 O O . LEU A 1 284 ? -1.865 -26.266 -26.422 1 98.5 284 LEU A O 1
ATOM 2332 N N . ASP A 1 285 ? -1.654 -28.469 -26.344 1 98.62 285 ASP A N 1
ATOM 2333 C CA . ASP A 1 285 ? -1.371 -28.594 -27.766 1 98.62 285 ASP A CA 1
ATOM 2334 C C . ASP A 1 285 ? -2.477 -27.969 -28.609 1 98.62 285 ASP A C 1
ATOM 2336 O O . ASP A 1 285 ? -2.199 -27.203 -29.547 1 98.62 285 ASP A O 1
ATOM 2340 N N . SER A 1 286 ? -3.67 -28.281 -28.266 1 98.31 286 SER A N 1
ATOM 2341 C CA . SER A 1 286 ? -4.816 -27.75 -29 1 98.31 286 SER A CA 1
ATOM 2342 C C . SER A 1 286 ? -4.906 -26.234 -28.875 1 98.31 286 SER A C 1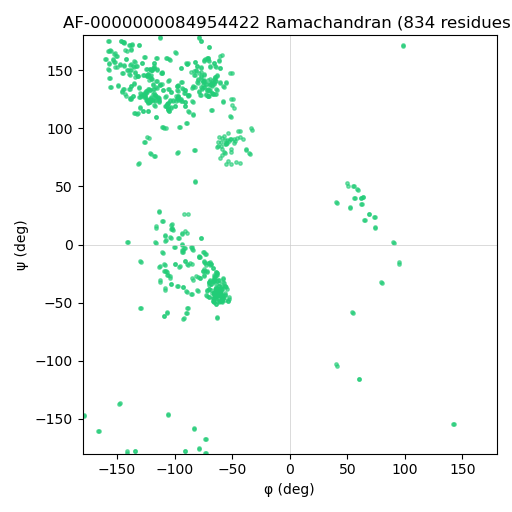
ATOM 2344 O O . SER A 1 286 ? -5.129 -25.531 -29.859 1 98.31 286 SER A O 1
ATOM 2346 N N . VAL A 1 287 ? -4.777 -25.719 -27.672 1 97.75 287 VAL A N 1
ATOM 2347 C CA . VAL A 1 287 ? -4.914 -24.281 -27.406 1 97.75 287 VAL A CA 1
ATOM 2348 C C . VAL A 1 287 ? -3.812 -23.516 -28.125 1 97.75 287 VAL A C 1
ATOM 2350 O O . VAL A 1 287 ? -4.066 -22.453 -28.688 1 97.75 287 VAL A O 1
ATOM 2353 N N . LEU A 1 288 ? -2.604 -24.016 -28.109 1 98.44 288 LEU A N 1
ATOM 2354 C CA . LEU A 1 288 ? -1.482 -23.344 -28.766 1 98.44 288 LEU A CA 1
ATOM 2355 C C . LEU A 1 288 ? -1.626 -23.406 -30.281 1 98.44 288 LEU A C 1
ATOM 2357 O O . LEU A 1 288 ? -1.203 -22.484 -30.984 1 98.44 288 LEU A O 1
ATOM 2361 N N . ASN A 1 289 ? -2.156 -24.469 -30.75 1 97.88 289 ASN A N 1
ATOM 2362 C CA . ASN A 1 289 ? -2.41 -24.578 -32.188 1 97.88 289 ASN A CA 1
ATOM 2363 C C . ASN A 1 289 ? -3.393 -23.5 -32.656 1 97.88 289 ASN A C 1
ATOM 2365 O O . ASN A 1 289 ? -3.285 -23.016 -33.781 1 97.88 289 ASN A O 1
ATOM 2369 N N . GLU A 1 290 ? -4.281 -23.141 -31.844 1 96.5 290 GLU A N 1
ATOM 2370 C CA . GLU A 1 290 ? -5.391 -22.281 -32.25 1 96.5 290 GLU A CA 1
ATOM 2371 C C . GLU A 1 290 ? -5.094 -20.812 -31.953 1 96.5 290 GLU A C 1
ATOM 2373 O O . GLU A 1 290 ? -5.75 -19.922 -32.5 1 96.5 290 GLU A O 1
ATOM 2378 N N . THR A 1 291 ? -4.16 -20.562 -31.094 1 95.88 291 THR A N 1
ATOM 2379 C CA . THR A 1 291 ? -3.949 -19.188 -30.625 1 95.88 291 THR A CA 1
ATOM 2380 C C . THR A 1 291 ? -3.484 -18.297 -31.766 1 95.88 291 THR A C 1
ATOM 2382 O O . THR A 1 291 ? -2.707 -18.734 -32.625 1 95.88 291 THR A O 1
ATOM 2385 N N . THR A 1 292 ? -3.971 -17.062 -31.828 1 94.19 292 THR A N 1
ATOM 2386 C CA . THR A 1 292 ? -3.572 -16.078 -32.844 1 94.19 292 THR A CA 1
ATOM 2387 C C . THR A 1 292 ? -2.881 -14.883 -32.188 1 94.19 292 THR A C 1
ATOM 2389 O O . THR A 1 292 ? -2.506 -13.93 -32.844 1 94.19 292 THR A O 1
ATOM 2392 N N . GLN A 1 293 ? -2.73 -14.938 -30.891 1 94.31 293 GLN A N 1
ATOM 2393 C CA . GLN A 1 293 ? -2.1 -13.836 -30.172 1 94.31 293 GLN A CA 1
ATOM 2394 C C . GLN A 1 293 ? -0.613 -13.742 -30.5 1 94.31 293 GLN A C 1
ATOM 2396 O O . GLN A 1 293 ? 0.014 -14.742 -30.859 1 94.31 293 GLN A O 1
ATOM 2401 N N . ASP A 1 294 ? -0.092 -12.5 -30.359 1 95 294 ASP A N 1
ATOM 2402 C CA . ASP A 1 294 ? 1.322 -12.273 -30.641 1 95 294 ASP A CA 1
ATOM 2403 C C . ASP A 1 294 ? 2.207 -13.023 -29.656 1 95 294 ASP A C 1
ATOM 2405 O O . ASP A 1 294 ? 3.264 -13.539 -30.016 1 95 294 ASP A O 1
ATOM 2409 N N . TRP A 1 295 ? 1.805 -13.008 -28.406 1 97.19 295 TRP A N 1
ATOM 2410 C CA . TRP A 1 295 ? 2.559 -13.68 -27.359 1 97.19 295 TRP A CA 1
ATOM 2411 C C . TRP A 1 295 ? 1.664 -14.625 -26.562 1 97.19 295 TRP A C 1
ATOM 2413 O O . TRP A 1 295 ? 0.484 -14.344 -26.344 1 97.19 295 TRP A O 1
ATOM 2423 N N . THR A 1 296 ? 2.293 -15.711 -26.156 1 98.06 296 THR A N 1
ATOM 2424 C CA . THR A 1 296 ? 1.702 -16.578 -25.141 1 98.06 296 THR A CA 1
ATOM 2425 C C . THR A 1 296 ? 2.596 -16.641 -23.906 1 98.06 296 THR A C 1
ATOM 2427 O O . THR A 1 296 ? 3.818 -16.766 -24.031 1 98.06 296 THR A O 1
ATOM 2430 N N . VAL A 1 297 ? 1.981 -16.5 -22.766 1 98.69 297 VAL A N 1
ATOM 2431 C CA . VAL A 1 297 ? 2.658 -16.703 -21.484 1 98.69 297 VAL A CA 1
ATOM 2432 C C . VAL A 1 297 ? 2.07 -17.922 -20.766 1 98.69 297 VAL A C 1
ATOM 2434 O O . VAL A 1 297 ? 0.859 -17.984 -20.547 1 98.69 297 VAL A O 1
ATOM 2437 N N . LEU A 1 298 ? 2.93 -18.875 -20.453 1 98.81 298 LEU A N 1
ATOM 2438 C CA . LEU A 1 298 ? 2.5 -20.062 -19.734 1 98.81 298 LEU A CA 1
ATOM 2439 C C . LEU A 1 298 ? 2.701 -19.891 -18.234 1 98.81 298 LEU A C 1
ATOM 2441 O O . LEU A 1 298 ? 3.711 -19.344 -17.797 1 98.81 298 LEU A O 1
ATOM 2445 N N . VAL A 1 299 ? 1.731 -20.375 -17.422 1 98.56 299 VAL A N 1
ATOM 2446 C CA . VAL A 1 299 ? 1.727 -20.172 -15.984 1 98.56 299 VAL A CA 1
ATOM 2447 C C . VAL A 1 299 ? 1.39 -21.5 -15.289 1 98.56 299 VAL A C 1
ATOM 2449 O O . VAL A 1 299 ? 0.288 -22.031 -15.445 1 98.56 299 VAL A O 1
ATOM 2452 N N . TRP A 1 300 ? 2.293 -22.062 -14.578 1 98.38 300 TRP A N 1
ATOM 2453 C CA . TRP A 1 300 ? 2.027 -23.188 -13.703 1 98.38 300 TRP A CA 1
ATOM 2454 C C . TRP A 1 300 ? 3.09 -23.297 -12.609 1 98.38 300 TRP A C 1
ATOM 2456 O O . TRP A 1 300 ? 4.117 -22.625 -12.672 1 98.38 300 TRP A O 1
ATOM 2466 N N . HIS A 1 301 ? 2.936 -24.234 -11.641 1 98.25 301 HIS A N 1
ATOM 2467 C CA . HIS A 1 301 ? 3.686 -24.203 -10.391 1 98.25 301 HIS A CA 1
ATOM 2468 C C . HIS A 1 301 ? 5 -24.969 -10.523 1 98.25 301 HIS A C 1
ATOM 2470 O O . HIS A 1 301 ? 6.078 -24.391 -10.328 1 98.25 301 HIS A O 1
ATOM 2476 N N . HIS A 1 302 ? 5.082 -26.266 -10.859 1 97.5 302 HIS A N 1
ATOM 2477 C CA . HIS A 1 302 ? 6.27 -27.109 -10.906 1 97.5 302 HIS A CA 1
ATOM 2478 C C . HIS A 1 302 ? 7.082 -26.844 -12.172 1 97.5 302 HIS A C 1
ATOM 2480 O O . HIS A 1 302 ? 6.555 -26.906 -13.281 1 97.5 302 HIS A O 1
ATOM 2486 N N . PRO A 1 303 ? 8.289 -26.609 -11.969 1 96.56 303 PRO A N 1
ATOM 2487 C CA . PRO A 1 303 ? 9.078 -26.266 -13.148 1 96.56 303 PRO A CA 1
ATOM 2488 C C . PRO A 1 303 ? 9.391 -27.469 -14.031 1 96.56 303 PRO A C 1
ATOM 2490 O O . PRO A 1 303 ? 9.648 -28.562 -13.516 1 96.56 303 PRO A O 1
ATOM 2493 N N . VAL A 1 304 ? 9.352 -27.219 -15.32 1 94.94 304 VAL A N 1
ATOM 2494 C CA . VAL A 1 304 ? 9.789 -28.25 -16.266 1 94.94 304 VAL A CA 1
ATOM 2495 C C . VAL A 1 304 ? 11.25 -28.609 -16 1 94.94 304 VAL A C 1
ATOM 2497 O O . VAL A 1 304 ? 11.602 -29.781 -15.938 1 94.94 304 VAL A O 1
ATOM 2500 N N . PHE A 1 305 ? 12.008 -27.547 -15.891 1 91.06 305 PHE A N 1
ATOM 2501 C CA . PHE A 1 305 ? 13.406 -27.672 -15.508 1 91.06 305 PHE A CA 1
ATOM 2502 C C . PHE A 1 305 ? 13.625 -27.234 -14.07 1 91.06 305 PHE A C 1
ATOM 2504 O O . PHE A 1 305 ? 13.461 -26.047 -13.758 1 91.06 305 PHE A O 1
ATOM 2511 N N . SER A 1 306 ? 14.008 -28.188 -13.266 1 86.81 306 SER A N 1
ATOM 2512 C CA . SER A 1 306 ? 14.156 -27.859 -11.852 1 86.81 306 SER A CA 1
ATOM 2513 C C . SER A 1 306 ? 15.508 -27.203 -11.586 1 86.81 306 SER A C 1
ATOM 2515 O O . SER A 1 306 ? 16.531 -27.625 -12.117 1 86.81 306 SER A O 1
ATOM 2517 N N . GLY A 1 307 ? 15.5 -26.188 -10.828 1 74.62 307 GLY A N 1
ATOM 2518 C CA . GLY A 1 307 ? 16.734 -25.578 -10.367 1 74.62 307 GLY A CA 1
ATOM 2519 C C . GLY A 1 307 ? 17.266 -26.172 -9.078 1 74.62 307 GLY A C 1
ATOM 2520 O O . GLY A 1 307 ? 18.422 -25.969 -8.719 1 74.62 307 GLY A O 1
ATOM 2521 N N . ALA A 1 308 ? 16.391 -26.844 -8.43 1 77.5 308 ALA A N 1
ATOM 2522 C CA . ALA A 1 308 ? 16.812 -27.453 -7.168 1 77.5 308 ALA A CA 1
ATOM 2523 C C . ALA A 1 308 ? 17.547 -28.781 -7.41 1 77.5 308 ALA A C 1
ATOM 2525 O O . ALA A 1 308 ? 17.203 -29.516 -8.336 1 77.5 308 ALA A O 1
ATOM 2526 N N . ARG A 1 309 ? 18.422 -29.094 -6.574 1 74 309 ARG A N 1
ATOM 2527 C CA . ARG A 1 309 ? 19.281 -30.25 -6.727 1 74 309 ARG A CA 1
ATOM 2528 C C . ARG A 1 309 ? 18.484 -31.547 -6.684 1 74 309 ARG A C 1
ATOM 2530 O O . ARG A 1 309 ? 17.609 -31.719 -5.82 1 74 309 ARG A O 1
ATOM 2537 N N . ASN A 1 310 ? 18.719 -32.312 -7.621 1 68.62 310 ASN A N 1
ATOM 2538 C CA . ASN A 1 310 ? 18.234 -33.688 -7.684 1 68.62 310 ASN A CA 1
ATOM 2539 C C . ASN A 1 310 ? 16.719 -33.75 -7.879 1 68.62 310 ASN A C 1
ATOM 2541 O O . ASN A 1 310 ? 16.062 -34.688 -7.406 1 68.62 310 ASN A O 1
ATOM 2545 N N . ARG A 1 311 ? 16.172 -32.75 -8.453 1 78.81 311 ARG A N 1
ATOM 2546 C CA . ARG A 1 311 ? 14.742 -32.781 -8.703 1 78.81 311 ARG A CA 1
ATOM 2547 C C . ARG A 1 311 ? 14.438 -32.812 -10.195 1 78.81 311 ARG A C 1
ATOM 2549 O O . ARG A 1 311 ? 15.102 -32.125 -10.984 1 78.81 311 ARG A O 1
ATOM 2556 N N . ILE A 1 312 ? 13.633 -33.781 -10.602 1 78.75 312 ILE A N 1
ATOM 2557 C CA . ILE A 1 312 ? 13.188 -33.906 -11.984 1 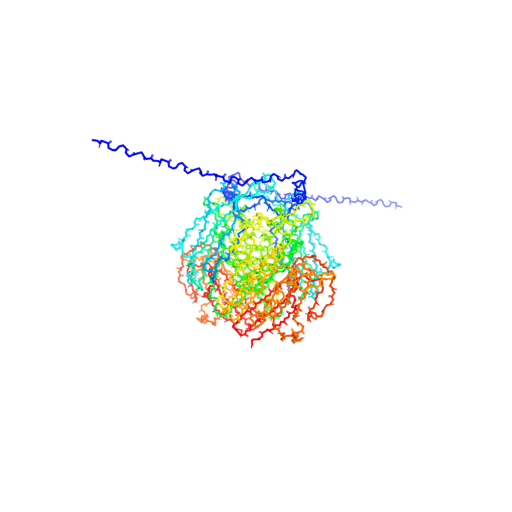78.75 312 ILE A CA 1
ATOM 2558 C C . ILE A 1 312 ? 11.672 -34.062 -12.023 1 78.75 312 ILE A C 1
ATOM 2560 O O . ILE A 1 312 ? 11.094 -34.844 -11.273 1 78.75 312 ILE A O 1
ATOM 2564 N N . ASN A 1 313 ? 11.078 -33.219 -12.82 1 90.88 313 ASN A N 1
ATOM 2565 C CA . ASN A 1 313 ? 9.641 -33.344 -13.039 1 90.88 313 ASN A CA 1
ATOM 2566 C C . ASN A 1 313 ? 9.336 -34.094 -14.336 1 90.88 313 ASN A C 1
ATOM 2568 O O . ASN A 1 313 ? 8.914 -33.5 -15.32 1 90.88 313 ASN A O 1
ATOM 2572 N N . LYS A 1 314 ? 9.461 -35.406 -14.242 1 91.31 314 LYS A N 1
ATOM 2573 C CA . LYS A 1 314 ? 9.406 -36.281 -15.406 1 91.31 314 LYS A CA 1
ATOM 2574 C C . LYS A 1 314 ? 8.07 -36.156 -16.125 1 91.31 314 LYS A C 1
ATOM 2576 O O . LYS A 1 314 ? 8.023 -36.156 -17.359 1 91.31 314 LYS A O 1
ATOM 2581 N N . GLY A 1 315 ? 7.012 -36.062 -15.367 1 94.5 315 GLY A N 1
ATOM 2582 C CA . GLY A 1 315 ? 5.699 -35.938 -15.984 1 94.5 315 GLY A CA 1
ATOM 2583 C C . GLY A 1 315 ? 5.578 -34.719 -16.859 1 94.5 315 GLY A C 1
ATOM 2584 O O . GLY A 1 315 ? 4.98 -34.781 -17.938 1 94.5 315 GLY A O 1
ATOM 2585 N N . LEU A 1 316 ? 6.125 -33.656 -16.453 1 96.75 316 LEU A N 1
ATOM 2586 C CA . LEU A 1 316 ? 6.09 -32.406 -17.234 1 96.75 316 LEU A CA 1
ATOM 2587 C C . LEU A 1 316 ? 6.996 -32.531 -18.453 1 96.75 316 LEU A C 1
ATOM 2589 O O . LEU A 1 316 ? 6.645 -32.062 -19.547 1 96.75 316 LEU A O 1
ATOM 2593 N N . GLN A 1 317 ? 8.125 -33.125 -18.328 1 95.38 317 GLN A N 1
ATOM 2594 C CA . GLN A 1 317 ? 9.062 -33.281 -19.422 1 95.38 317 GLN A CA 1
ATOM 2595 C C . GLN A 1 317 ? 8.484 -34.188 -20.516 1 95.38 317 GLN A C 1
ATOM 2597 O O . GLN A 1 317 ? 8.727 -34 -21.703 1 95.38 317 GLN A O 1
ATOM 2602 N N . GLU A 1 318 ? 7.703 -35.094 -20.078 1 97 318 GLU A N 1
ATOM 2603 C CA . GLU A 1 318 ? 7.141 -36.062 -21.031 1 97 318 GLU A CA 1
ATOM 2604 C C . GLU A 1 318 ? 5.887 -35.531 -21.703 1 97 318 GLU A C 1
ATOM 2606 O O . GLU A 1 318 ? 5.613 -35.844 -22.859 1 97 318 GLU A O 1
ATOM 2611 N N . ASN A 1 319 ? 5.184 -34.688 -21 1 97.94 319 ASN A N 1
ATOM 2612 C CA . ASN A 1 319 ? 3.848 -34.375 -21.484 1 97.94 319 ASN A CA 1
ATOM 2613 C C . ASN A 1 319 ? 3.762 -32.906 -21.953 1 97.94 319 ASN A C 1
ATOM 2615 O O . ASN A 1 319 ? 2.965 -32.594 -22.828 1 97.94 319 ASN A O 1
ATOM 2619 N N . TRP A 1 320 ? 4.48 -32.031 -21.359 1 98.44 320 TRP A N 1
ATOM 2620 C CA . TRP A 1 320 ? 4.316 -30.609 -21.672 1 98.44 320 TRP A CA 1
ATOM 2621 C C . TRP A 1 320 ? 5.504 -30.078 -22.469 1 98.44 320 TRP A C 1
ATOM 2623 O O . TRP A 1 320 ? 5.336 -29.266 -23.375 1 98.44 320 TRP A O 1
ATOM 2633 N N . LEU A 1 321 ? 6.746 -30.516 -22.188 1 97.75 321 LEU A N 1
ATOM 2634 C CA . LEU A 1 321 ? 7.949 -30.016 -22.844 1 97.75 321 LEU A CA 1
ATOM 2635 C C . LEU A 1 321 ? 7.867 -30.234 -24.344 1 97.75 321 LEU A C 1
ATOM 2637 O O . LEU A 1 321 ? 8.156 -29.312 -25.125 1 97.75 321 LEU A O 1
ATOM 2641 N N . PRO A 1 322 ? 7.48 -31.391 -24.844 1 98.06 322 PRO A N 1
ATOM 2642 C CA . PRO A 1 322 ? 7.395 -31.562 -26.297 1 98.06 322 PRO A CA 1
ATOM 2643 C C . PRO A 1 322 ? 6.43 -30.578 -26.953 1 98.06 322 PRO A C 1
ATOM 2645 O O . PRO A 1 322 ? 6.668 -30.125 -28.078 1 98.06 322 PRO A O 1
ATOM 2648 N N . VAL A 1 323 ? 5.301 -30.297 -26.266 1 98.69 323 VAL A N 1
ATOM 2649 C CA . VAL A 1 323 ? 4.336 -29.344 -26.797 1 98.69 323 VAL A CA 1
ATOM 2650 C C . VAL A 1 323 ? 4.965 -27.953 -26.844 1 98.69 323 VAL A C 1
ATOM 2652 O O . VAL A 1 323 ? 4.801 -27.219 -27.812 1 98.69 323 VAL A O 1
ATOM 2655 N N . ILE A 1 324 ? 5.691 -27.594 -25.812 1 98.25 324 ILE A N 1
ATOM 2656 C CA . ILE A 1 324 ? 6.359 -26.297 -25.75 1 98.25 324 ILE A CA 1
ATOM 2657 C C . ILE A 1 324 ? 7.383 -26.172 -26.875 1 98.25 324 ILE A C 1
ATOM 2659 O O . ILE A 1 324 ? 7.473 -25.141 -27.531 1 98.25 324 ILE A O 1
ATOM 2663 N N . GLU A 1 325 ? 8.125 -27.203 -27.109 1 97.62 325 GLU A N 1
ATOM 2664 C CA . GLU A 1 325 ? 9.117 -27.203 -28.188 1 97.62 325 GLU A CA 1
ATOM 2665 C C . GLU A 1 325 ? 8.453 -27.031 -29.547 1 97.62 325 GLU A C 1
ATOM 2667 O O . GLU A 1 325 ? 8.961 -26.281 -30.391 1 97.62 325 GLU A O 1
ATOM 2672 N N . LYS A 1 326 ? 7.371 -27.672 -29.688 1 97.88 326 LYS A N 1
ATOM 2673 C CA . LYS A 1 326 ? 6.633 -27.609 -30.938 1 97.88 326 LYS A CA 1
ATOM 2674 C C . LYS A 1 326 ? 6.172 -26.188 -31.25 1 97.88 326 LYS A C 1
ATOM 2676 O O . LYS A 1 326 ? 6.203 -25.75 -32.406 1 97.88 326 LYS A O 1
ATOM 2681 N N . TYR A 1 327 ? 5.762 -25.469 -30.234 1 97.94 327 TYR A N 1
ATOM 2682 C CA . TYR A 1 327 ? 5.168 -24.156 -30.438 1 97.94 327 TYR A CA 1
ATOM 2683 C C . TYR A 1 327 ? 6.051 -23.062 -29.859 1 97.94 327 TYR A C 1
ATOM 2685 O O . TYR A 1 327 ? 5.551 -22.016 -29.422 1 97.94 327 TYR A O 1
ATOM 2693 N N . ARG A 1 328 ? 7.32 -23.266 -29.797 1 96.25 328 ARG A N 1
ATOM 2694 C CA . ARG A 1 328 ? 8.266 -22.391 -29.125 1 96.25 328 ARG A CA 1
ATOM 2695 C C . ARG A 1 328 ? 8.195 -20.969 -29.703 1 96.25 328 ARG A C 1
ATOM 2697 O O . ARG A 1 328 ? 8.375 -20 -28.969 1 96.25 328 ARG A O 1
ATOM 2704 N N . ASP A 1 329 ? 7.84 -20.781 -30.938 1 94.62 329 ASP A N 1
ATOM 2705 C CA . ASP A 1 329 ? 7.844 -19.484 -31.609 1 94.62 329 ASP A CA 1
ATOM 2706 C C . ASP A 1 329 ? 6.676 -18.625 -31.125 1 94.62 329 ASP A C 1
ATOM 2708 O O . ASP A 1 329 ? 6.668 -17.406 -31.344 1 94.62 329 ASP A O 1
ATOM 2712 N N . LYS A 1 330 ? 5.734 -19.25 -30.469 1 96.44 330 LYS A N 1
ATOM 2713 C CA . LYS A 1 330 ? 4.551 -18.531 -30 1 96.44 330 LYS A CA 1
ATOM 2714 C C . LYS A 1 330 ? 4.664 -18.188 -28.531 1 96.44 330 LYS A C 1
ATOM 2716 O O . LYS A 1 330 ? 3.908 -17.359 -28.016 1 96.44 330 LYS A O 1
ATOM 2721 N N . ILE A 1 331 ? 5.555 -18.828 -27.844 1 98.12 331 ILE A N 1
ATOM 2722 C CA . ILE A 1 331 ? 5.637 -18.734 -26.391 1 98.12 331 ILE A CA 1
ATOM 2723 C C . ILE A 1 331 ? 6.758 -17.781 -25.984 1 98.12 331 ILE A C 1
ATOM 2725 O O . ILE A 1 331 ? 7.898 -17.938 -26.438 1 98.12 331 ILE A O 1
ATOM 2729 N N . GLY A 1 332 ? 6.449 -16.75 -25.203 1 98.06 332 GLY A N 1
ATOM 2730 C CA . GLY A 1 332 ? 7.465 -15.836 -24.703 1 98.06 332 GLY A CA 1
ATOM 2731 C C . GLY A 1 332 ? 8.078 -16.281 -23.391 1 98.06 332 GLY A C 1
ATOM 2732 O O . GLY A 1 332 ? 9.297 -16.438 -23.281 1 98.06 332 GLY A O 1
ATOM 2733 N N . LEU A 1 333 ? 7.227 -16.516 -22.438 1 98.56 333 LEU A N 1
ATOM 2734 C CA . LEU A 1 333 ? 7.66 -16.812 -21.078 1 98.56 333 LEU A CA 1
ATOM 2735 C C . LEU A 1 333 ? 6.93 -18.031 -20.547 1 98.56 333 LEU A C 1
ATOM 2737 O O . LEU A 1 333 ? 5.762 -18.266 -20.859 1 98.56 333 LEU A O 1
ATOM 2741 N N . VAL A 1 334 ? 7.609 -18.781 -19.781 1 98.69 334 VAL A N 1
ATOM 2742 C CA . VAL A 1 334 ? 7.055 -19.812 -18.906 1 98.69 334 VAL A CA 1
ATOM 2743 C C . VAL A 1 334 ? 7.32 -19.453 -17.438 1 98.69 334 VAL A C 1
ATOM 2745 O O . VAL A 1 334 ? 8.453 -19.562 -16.969 1 98.69 334 VAL A O 1
ATOM 2748 N N . LEU A 1 335 ? 6.273 -19.094 -16.703 1 98.69 335 LEU A N 1
ATOM 2749 C CA . LEU A 1 335 ? 6.391 -18.656 -15.32 1 98.69 335 LEU A CA 1
ATOM 2750 C C . LEU A 1 335 ? 6.172 -19.828 -14.367 1 98.69 335 LEU A C 1
ATOM 2752 O O . LEU A 1 335 ? 5.141 -20.5 -14.43 1 98.69 335 LEU A O 1
ATOM 2756 N N . GLN A 1 336 ? 7.152 -20.078 -13.516 1 98.06 336 GLN A N 1
ATOM 2757 C CA . GLN A 1 336 ? 7.125 -21.25 -12.656 1 98.06 336 GLN A CA 1
ATOM 2758 C C . GLN A 1 336 ? 7.613 -20.922 -11.25 1 98.06 336 GLN A C 1
ATOM 2760 O O . GLN A 1 336 ? 8.062 -19.812 -10.992 1 98.06 336 GLN A O 1
ATOM 2765 N N . GLY A 1 337 ? 7.465 -21.922 -10.289 1 96.56 337 GLY A N 1
ATOM 2766 C CA . GLY A 1 337 ? 7.898 -21.797 -8.906 1 96.56 337 GLY A CA 1
ATOM 2767 C C . GLY A 1 337 ? 8.344 -23.109 -8.297 1 96.56 337 GLY A C 1
ATOM 2768 O O . GLY A 1 337 ? 9.18 -23.812 -8.867 1 96.56 337 GLY A O 1
ATOM 2769 N N . HIS A 1 338 ? 8.016 -23.438 -7.156 1 94.94 338 HIS A N 1
ATOM 2770 C CA . HIS A 1 338 ? 8.133 -24.703 -6.445 1 94.94 338 HIS A CA 1
ATOM 2771 C C . HIS A 1 338 ? 9.539 -24.906 -5.898 1 94.94 338 HIS A C 1
ATOM 2773 O O . HIS A 1 338 ? 9.719 -25.469 -4.816 1 94.94 338 HIS A O 1
ATOM 2779 N N . ASP A 1 339 ? 10.531 -24.469 -6.516 1 92.69 339 ASP A N 1
ATOM 2780 C CA . ASP A 1 339 ? 11.906 -24.828 -6.188 1 92.69 339 ASP A CA 1
ATOM 2781 C C . ASP A 1 339 ? 12.516 -23.828 -5.215 1 92.69 339 ASP A C 1
ATOM 2783 O O . ASP A 1 339 ? 13.648 -24 -4.758 1 92.69 339 ASP A O 1
ATOM 2787 N N . HIS A 1 340 ? 11.914 -22.812 -4.848 1 94.5 340 HIS A N 1
ATOM 2788 C CA . HIS A 1 340 ? 12.344 -21.859 -3.828 1 94.5 340 HIS A CA 1
ATOM 2789 C C . HIS A 1 340 ? 13.727 -21.297 -4.133 1 94.5 340 HIS A C 1
ATOM 2791 O O . HIS A 1 340 ? 14.586 -21.234 -3.248 1 94.5 340 HIS A O 1
ATOM 2797 N N . THR A 1 341 ? 13.977 -21.016 -5.371 1 93.44 341 THR A N 1
ATOM 2798 C CA . THR A 1 341 ? 15.18 -20.359 -5.867 1 93.44 341 THR A CA 1
ATOM 2799 C C . THR A 1 341 ? 14.852 -19.406 -7.016 1 93.44 341 THR A C 1
ATOM 2801 O O . THR A 1 341 ? 13.727 -19.406 -7.516 1 93.44 341 THR A O 1
ATOM 2804 N N . TYR A 1 342 ? 15.859 -18.609 -7.301 1 96 342 TYR A N 1
ATOM 2805 C CA . TYR A 1 342 ? 15.734 -17.828 -8.531 1 96 342 TYR A CA 1
ATOM 2806 C C . TYR A 1 342 ? 16.609 -18.422 -9.633 1 96 342 TYR A C 1
ATOM 2808 O O . TYR A 1 342 ? 17.828 -18.562 -9.453 1 96 342 TYR A O 1
ATOM 2816 N N . ALA A 1 343 ? 15.984 -18.719 -10.734 1 96.19 343 ALA A N 1
ATOM 2817 C CA . ALA A 1 343 ? 16.703 -19.141 -11.922 1 96.19 343 ALA A CA 1
ATOM 2818 C C . ALA A 1 343 ? 15.875 -18.922 -13.18 1 96.19 343 ALA A C 1
ATOM 2820 O O . ALA A 1 343 ? 14.641 -18.969 -13.133 1 96.19 343 ALA A O 1
ATOM 2821 N N . ARG A 1 344 ? 16.562 -18.703 -14.266 1 96.31 344 ARG A N 1
ATOM 2822 C CA . ARG A 1 344 ? 15.867 -18.656 -15.547 1 96.31 344 ARG A CA 1
ATOM 2823 C C . ARG A 1 344 ? 16.797 -19.094 -16.688 1 96.31 344 ARG A C 1
ATOM 2825 O O . ARG A 1 344 ? 18.016 -18.984 -16.562 1 96.31 344 ARG A O 1
ATOM 2832 N N . GLY A 1 345 ? 16.219 -19.594 -17.672 1 96 345 GLY A N 1
ATOM 2833 C CA . GLY A 1 345 ? 16.906 -20.078 -18.859 1 96 345 GLY A CA 1
ATOM 2834 C C . GLY A 1 345 ? 15.969 -20.609 -19.922 1 96 345 GLY A C 1
ATOM 2835 O O . GLY A 1 345 ? 14.906 -20.031 -20.156 1 96 345 GLY A O 1
ATOM 2836 N N . GLY A 1 346 ? 16.5 -21.672 -20.672 1 94.44 346 GLY A N 1
ATOM 2837 C CA . GLY A 1 346 ? 15.656 -22.094 -21.781 1 94.44 346 GLY A CA 1
ATOM 2838 C C . GLY A 1 346 ? 16.047 -23.422 -22.359 1 94.44 346 GLY A C 1
ATOM 2839 O O . GLY A 1 346 ? 16.609 -24.281 -21.656 1 94.44 346 GLY A O 1
ATOM 2840 N N . LEU A 1 347 ? 15.531 -23.562 -23.625 1 94.5 347 LEU A N 1
ATOM 2841 C CA . LEU A 1 347 ? 15.719 -24.812 -24.359 1 94.5 347 LEU A CA 1
ATOM 2842 C C . LEU A 1 347 ? 17.172 -24.969 -24.781 1 94.5 347 LEU A C 1
ATOM 2844 O O . LEU A 1 347 ? 17.922 -24 -24.844 1 94.5 347 LEU A O 1
ATOM 2848 N N . PRO A 1 348 ? 17.578 -26.156 -25.047 1 90.44 348 PRO A N 1
ATOM 2849 C CA . PRO A 1 348 ? 18.984 -26.422 -25.359 1 90.44 348 PRO A CA 1
ATOM 2850 C C . PRO A 1 348 ? 19.484 -25.625 -26.547 1 90.44 348 PRO A C 1
ATOM 2852 O O . PRO A 1 348 ? 20.641 -25.188 -26.562 1 90.44 348 PRO A O 1
ATOM 2855 N N . GLU A 1 349 ? 18.734 -25.328 -27.5 1 88.62 349 GLU A N 1
ATOM 2856 C CA . GLU A 1 349 ? 19.188 -24.688 -28.734 1 88.62 349 GLU A CA 1
ATOM 2857 C C . GLU A 1 349 ? 19.109 -23.172 -28.609 1 88.62 349 GLU A C 1
ATOM 2859 O O . GLU A 1 349 ? 19.422 -22.438 -29.562 1 88.62 349 GLU A O 1
ATOM 2864 N N . ARG A 1 350 ? 18.906 -22.672 -27.484 1 87.12 350 ARG A N 1
ATOM 2865 C CA . ARG A 1 350 ? 18.703 -21.25 -27.281 1 87.12 350 ARG A CA 1
ATOM 2866 C C . ARG A 1 350 ? 20.016 -20.484 -27.438 1 87.12 350 ARG A C 1
ATOM 2868 O O . ARG A 1 350 ? 21.094 -21.078 -27.328 1 87.12 350 ARG A O 1
ATOM 2875 N N . ASN A 1 351 ? 19.828 -19.172 -27.703 1 87.5 351 ASN A N 1
ATOM 2876 C CA . ASN A 1 351 ? 21 -18.328 -27.5 1 87.5 351 ASN A CA 1
ATOM 2877 C C . ASN A 1 351 ? 21.25 -18.078 -26.016 1 87.5 351 ASN A C 1
ATOM 2879 O O . ASN A 1 351 ? 20.297 -17.969 -25.234 1 87.5 351 ASN A O 1
ATOM 2883 N N . LYS A 1 352 ? 22.359 -18.125 -25.594 1 81.56 352 LYS A N 1
ATOM 2884 C CA . LYS A 1 352 ? 22.672 -18.047 -24.172 1 81.56 352 LYS A CA 1
ATOM 2885 C C . LYS A 1 352 ? 22.922 -16.609 -23.75 1 81.56 352 LYS A C 1
ATOM 2887 O O . LYS A 1 352 ? 23.547 -16.359 -22.719 1 81.56 352 LYS A O 1
ATOM 2892 N N . SER A 1 353 ? 22.344 -15.742 -24.469 1 87.81 353 SER A N 1
ATOM 2893 C CA . SER A 1 353 ? 22.484 -14.344 -24.078 1 87.81 353 SER A CA 1
ATOM 2894 C C . SER A 1 353 ? 21.766 -14.07 -22.766 1 87.81 353 SER A C 1
ATOM 2896 O O . SER A 1 353 ? 20.625 -14.484 -22.578 1 87.81 353 SER A O 1
ATOM 2898 N N . ARG A 1 354 ? 22.406 -13.328 -21.922 1 91.06 354 ARG A N 1
ATOM 2899 C CA . ARG A 1 354 ? 21.812 -12.977 -20.641 1 91.06 354 ARG A CA 1
ATOM 2900 C C . ARG A 1 354 ? 20.828 -11.836 -20.797 1 91.06 354 ARG A C 1
ATOM 2902 O O . ARG A 1 354 ? 19.844 -11.742 -20.031 1 91.06 354 ARG A O 1
ATOM 2909 N N . THR A 1 355 ? 21.062 -11.031 -21.766 1 94.62 355 THR A N 1
ATOM 2910 C CA . THR A 1 355 ? 20.25 -9.82 -21.875 1 94.62 355 THR A CA 1
ATOM 2911 C C . THR A 1 355 ? 19.219 -9.969 -22.984 1 94.62 355 THR A C 1
ATOM 2913 O O . THR A 1 355 ? 18.188 -9.281 -22.969 1 94.62 355 THR A O 1
ATOM 2916 N N . HIS A 1 356 ? 19.5 -10.797 -23.984 1 94.62 356 HIS A N 1
ATOM 2917 C CA . HIS A 1 356 ? 18.578 -11.031 -25.094 1 94.62 356 HIS A CA 1
ATOM 2918 C C . HIS A 1 356 ? 18.422 -12.523 -25.359 1 94.62 356 HIS A C 1
ATOM 2920 O O . HIS A 1 356 ? 18.719 -12.992 -26.453 1 94.62 356 HIS A O 1
ATOM 2926 N N . PRO A 1 357 ? 17.797 -13.18 -24.469 1 93.94 357 PRO A N 1
ATOM 2927 C CA . PRO A 1 357 ? 17.656 -14.633 -24.625 1 93.94 357 PRO A CA 1
ATOM 2928 C C . PRO A 1 357 ? 16.625 -15.008 -25.688 1 93.94 357 PRO A C 1
ATOM 2930 O O . PRO A 1 357 ? 15.734 -14.219 -26 1 93.94 357 PRO A O 1
ATOM 2933 N N . SER A 1 358 ? 16.844 -16.266 -26.156 1 92.19 358 SER A N 1
ATOM 2934 C CA . SER A 1 358 ? 15.805 -16.875 -26.984 1 92.19 358 SER A CA 1
ATOM 2935 C C . SER A 1 358 ? 14.555 -17.203 -26.172 1 92.19 358 SER A C 1
ATOM 2937 O O . SER A 1 358 ? 14.664 -17.562 -25 1 92.19 358 SER A O 1
ATOM 2939 N N . HIS A 1 359 ? 13.438 -16.984 -26.859 1 92.69 359 HIS A N 1
ATOM 2940 C CA . HIS A 1 359 ? 12.219 -17.469 -26.219 1 92.69 359 HIS A CA 1
ATOM 2941 C C . HIS A 1 359 ? 11.906 -18.906 -26.625 1 92.69 359 HIS A C 1
ATOM 2943 O O . HIS A 1 359 ? 12.352 -19.375 -27.672 1 92.69 359 HIS A O 1
ATOM 2949 N N . PRO A 1 360 ? 11.148 -19.672 -25.797 1 97.06 360 PRO A N 1
ATOM 2950 C CA . PRO A 1 360 ? 10.602 -19.219 -24.516 1 97.06 360 PRO A CA 1
ATOM 2951 C C . PRO A 1 360 ? 11.648 -19.188 -23.406 1 97.06 360 PRO A C 1
ATOM 2953 O O . PRO A 1 360 ? 12.555 -20.016 -23.375 1 97.06 360 PRO A O 1
ATOM 2956 N N . VAL A 1 361 ? 11.547 -18.234 -22.531 1 97.88 361 VAL A N 1
ATOM 2957 C CA . VAL A 1 361 ? 12.375 -18.203 -21.328 1 97.88 361 VAL A CA 1
ATOM 2958 C C . VAL A 1 361 ? 11.602 -18.844 -20.172 1 97.88 361 VAL A C 1
ATOM 2960 O O . VAL A 1 361 ? 10.469 -18.438 -19.875 1 97.88 361 VAL A O 1
ATOM 2963 N N . PHE A 1 362 ? 12.219 -19.859 -19.547 1 97.5 362 PHE A N 1
ATOM 2964 C CA . PHE A 1 362 ? 11.68 -20.484 -18.344 1 97.5 362 PHE A CA 1
ATOM 2965 C C . PHE A 1 362 ? 12.164 -19.766 -17.094 1 97.5 362 PHE A C 1
ATOM 2967 O O . PHE A 1 362 ? 13.367 -19.562 -16.922 1 97.5 362 PHE A O 1
ATOM 2974 N N . THR A 1 363 ? 11.227 -19.375 -16.234 1 97.56 363 THR A N 1
ATOM 2975 C CA . THR A 1 363 ? 11.609 -18.672 -15.008 1 97.56 363 THR A CA 1
ATOM 2976 C C . THR A 1 363 ? 11.141 -19.453 -13.781 1 97.56 363 THR A C 1
ATOM 2978 O O . THR A 1 363 ? 10.062 -20.047 -13.789 1 97.56 363 THR A O 1
ATOM 2981 N N . VAL A 1 364 ? 11.922 -19.469 -12.758 1 96.81 364 VAL A N 1
ATOM 2982 C CA . VAL A 1 364 ? 11.602 -19.953 -11.414 1 96.81 364 VAL A CA 1
ATOM 2983 C C . VAL A 1 364 ? 11.914 -18.859 -10.391 1 96.81 364 VAL A C 1
ATOM 2985 O O . VAL A 1 364 ? 13.008 -18.297 -10.398 1 96.81 364 VAL A O 1
ATOM 2988 N N . THR A 1 365 ? 10.945 -18.547 -9.594 1 96.81 365 THR A N 1
ATOM 2989 C CA . THR A 1 365 ? 11.18 -17.484 -8.609 1 96.81 365 THR A CA 1
ATOM 2990 C C . THR A 1 365 ? 10.57 -17.875 -7.258 1 96.81 365 THR A C 1
ATOM 2992 O O . THR A 1 365 ? 9.852 -18.859 -7.152 1 96.81 365 THR A O 1
ATOM 2995 N N . VAL A 1 366 ? 10.938 -17.109 -6.215 1 97.5 366 VAL A N 1
ATOM 2996 C CA . VAL A 1 366 ? 10.445 -17.312 -4.855 1 97.5 366 VAL A CA 1
ATOM 2997 C C . VAL A 1 366 ? 10.258 -15.977 -4.156 1 97.5 366 VAL A C 1
ATOM 2999 O O . VAL A 1 366 ? 11.094 -15.078 -4.277 1 97.5 366 VAL A O 1
ATOM 3002 N N . THR A 1 367 ? 9.156 -15.82 -3.516 1 98.06 367 THR A N 1
ATOM 3003 C CA . THR A 1 367 ? 8.836 -14.586 -2.803 1 98.06 367 THR A CA 1
ATOM 3004 C C . THR A 1 367 ? 9.031 -14.766 -1.301 1 98.06 367 THR A C 1
ATOM 3006 O O . THR A 1 367 ? 9.422 -13.828 -0.604 1 98.06 367 THR A O 1
ATOM 3009 N N . GLY A 1 368 ? 8.75 -15.969 -0.802 1 96.88 368 GLY A N 1
ATOM 3010 C CA . GLY A 1 368 ? 8.883 -16.281 0.613 1 96.88 368 GLY A CA 1
ATOM 3011 C C . GLY A 1 368 ? 10.328 -16.406 1.061 1 96.88 368 GLY A C 1
ATOM 3012 O O . GLY A 1 368 ? 11.242 -15.992 0.345 1 96.88 368 GLY A O 1
ATOM 3013 N N . ASN A 1 369 ? 10.523 -16.953 2.287 1 93.81 369 ASN A N 1
ATOM 3014 C CA . ASN A 1 369 ? 11.867 -16.953 2.855 1 93.81 369 ASN A CA 1
ATOM 3015 C C . ASN A 1 369 ? 12.398 -18.375 3.045 1 93.81 369 ASN A C 1
ATOM 3017 O O . ASN A 1 369 ? 13.297 -18.594 3.854 1 93.81 369 ASN A O 1
ATOM 3021 N N . LYS A 1 370 ? 11.766 -19.328 2.441 1 93.94 370 LYS A N 1
ATOM 3022 C CA . LYS A 1 370 ? 12.289 -20.688 2.363 1 93.94 370 LYS A CA 1
ATOM 3023 C C . LYS A 1 370 ? 13.094 -20.906 1.082 1 93.94 370 LYS A C 1
ATOM 3025 O O . LYS A 1 370 ? 12.633 -20.562 -0.008 1 93.94 370 LYS A O 1
ATOM 3030 N N . PHE A 1 371 ? 14.297 -21.547 1.256 1 93.25 371 PHE A N 1
ATOM 3031 C CA . PHE A 1 371 ? 15.172 -21.719 0.1 1 93.25 371 PHE A CA 1
ATOM 3032 C C . PHE A 1 371 ? 15.695 -23.156 0.024 1 93.25 371 PHE A C 1
ATOM 3034 O O . PHE A 1 371 ? 15.984 -23.766 1.052 1 93.25 371 PHE A O 1
ATOM 3041 N N . TYR A 1 372 ? 15.82 -23.578 -1.156 1 90.19 372 TYR A N 1
ATOM 3042 C CA . TYR A 1 372 ? 16.516 -24.844 -1.412 1 90.19 372 TYR A CA 1
ATOM 3043 C C . TYR A 1 372 ? 17.906 -24.578 -1.977 1 90.19 372 TYR A C 1
ATOM 3045 O O . TYR A 1 372 ? 18.188 -23.5 -2.508 1 90.19 372 TYR A O 1
ATOM 3053 N N . ASP A 1 373 ? 18.719 -25.578 -1.833 1 88.25 373 ASP A N 1
ATOM 3054 C CA . ASP A 1 373 ? 20.062 -25.484 -2.42 1 88.25 373 ASP A CA 1
ATOM 3055 C C . ASP A 1 373 ? 19.984 -25.469 -3.943 1 88.25 373 ASP A C 1
ATOM 3057 O O . ASP A 1 373 ? 19.344 -26.328 -4.551 1 88.25 373 ASP A O 1
ATOM 3061 N N . LEU A 1 374 ? 20.641 -24.531 -4.449 1 87.81 374 LEU A N 1
ATOM 3062 C CA . LEU A 1 374 ? 20.672 -24.359 -5.898 1 87.81 374 LEU A CA 1
ATOM 3063 C C . LEU A 1 374 ? 21.844 -25.125 -6.516 1 87.81 374 LEU A C 1
ATOM 3065 O O . LEU A 1 374 ? 22.953 -25.094 -5.98 1 87.81 374 LEU A O 1
ATOM 3069 N N . GLU A 1 375 ? 21.547 -25.891 -7.539 1 85.94 375 GLU A N 1
ATOM 3070 C CA . GLU A 1 375 ? 22.562 -26.516 -8.367 1 85.94 375 GLU A CA 1
ATOM 3071 C C . GLU A 1 375 ? 22.5 -26.016 -9.805 1 85.94 375 GLU A C 1
ATOM 3073 O O . GLU A 1 375 ? 21.469 -26.094 -10.461 1 85.94 375 GLU A O 1
ATOM 3078 N N . THR A 1 376 ? 23.578 -25.547 -10.211 1 88 376 THR A N 1
ATOM 3079 C CA . THR A 1 376 ? 23.594 -25.031 -11.578 1 88 376 THR A CA 1
ATOM 3080 C C . THR A 1 376 ? 23.344 -26.156 -12.586 1 88 376 THR A C 1
ATOM 3082 O O . THR A 1 376 ? 23.922 -27.234 -12.477 1 88 376 THR A O 1
ATOM 3085 N N . GLN A 1 377 ? 22.484 -25.875 -13.5 1 89.75 377 GLN A N 1
ATOM 3086 C CA . GLN A 1 377 ? 22.109 -26.812 -14.555 1 89.75 377 GLN A CA 1
ATOM 3087 C C . GLN A 1 377 ? 22.266 -26.188 -15.938 1 89.75 377 GLN A C 1
ATOM 3089 O O . GLN A 1 377 ? 22.266 -24.953 -16.062 1 89.75 377 GLN A O 1
ATOM 3094 N N . PRO A 1 378 ? 22.328 -27.016 -17 1 89.19 378 PRO A N 1
ATOM 3095 C CA . PRO A 1 378 ? 22.594 -26.516 -18.344 1 89.19 378 PRO A CA 1
ATOM 3096 C C . PRO A 1 378 ? 21.5 -25.578 -18.844 1 89.19 378 PRO A C 1
ATOM 3098 O O . PRO A 1 378 ? 21.766 -24.688 -19.672 1 89.19 378 PRO A O 1
ATOM 3101 N N . TRP A 1 379 ? 20.297 -25.672 -18.344 1 92.06 379 TRP A N 1
ATOM 3102 C CA . TRP A 1 379 ? 19.203 -24.859 -18.859 1 92.06 379 TRP A CA 1
ATOM 3103 C C . TRP A 1 379 ? 19.25 -23.438 -18.312 1 92.06 379 TRP A C 1
ATOM 3105 O O . TRP A 1 379 ? 18.578 -22.547 -18.812 1 92.06 379 TRP A O 1
ATOM 3115 N N . MET A 1 380 ? 20.109 -23.25 -17.328 1 94.19 380 MET A N 1
ATOM 3116 C CA . MET A 1 380 ? 20.141 -21.969 -16.609 1 94.19 380 MET A CA 1
ATOM 3117 C C . MET A 1 380 ? 21.062 -20.969 -17.297 1 94.19 380 MET A C 1
ATOM 3119 O O . MET A 1 380 ? 22.219 -21.281 -17.547 1 94.19 380 MET A O 1
ATOM 3123 N N . ASP A 1 381 ? 20.547 -19.828 -17.531 1 95.5 381 ASP A N 1
ATOM 3124 C CA . ASP A 1 381 ? 21.375 -18.703 -17.969 1 95.5 381 ASP A CA 1
ATOM 3125 C C . ASP A 1 381 ? 21.734 -17.797 -16.797 1 95.5 381 ASP A C 1
ATOM 3127 O O . ASP A 1 381 ? 22.797 -17.156 -16.797 1 95.5 381 ASP A O 1
ATOM 3131 N N . VAL A 1 382 ? 20.844 -17.641 -15.875 1 95.81 382 VAL A N 1
ATOM 3132 C CA . VAL A 1 382 ? 21.047 -16.875 -14.648 1 95.81 382 VAL A CA 1
ATOM 3133 C C . VAL A 1 382 ? 20.5 -17.672 -13.461 1 95.81 382 VAL A C 1
ATOM 3135 O O . VAL A 1 382 ? 19.438 -18.297 -13.547 1 95.81 382 VAL A O 1
ATOM 3138 N N . ALA A 1 383 ? 21.219 -17.672 -12.352 1 94.75 383 ALA A N 1
ATOM 3139 C CA . ALA A 1 383 ? 20.797 -18.297 -11.102 1 94.75 383 ALA A CA 1
ATOM 3140 C C . ALA A 1 383 ? 21.297 -17.5 -9.898 1 94.75 383 ALA A C 1
ATOM 3142 O O . ALA A 1 383 ? 22.453 -17.094 -9.859 1 94.75 383 ALA A O 1
ATOM 3143 N N . VAL A 1 384 ? 20.438 -17.25 -8.984 1 93.94 384 VAL A N 1
ATOM 3144 C CA . VAL A 1 384 ? 20.766 -16.547 -7.754 1 93.94 384 VAL A CA 1
ATOM 3145 C C . VAL A 1 384 ? 20.188 -17.297 -6.559 1 93.94 384 VAL A C 1
ATOM 3147 O O . VAL A 1 384 ? 18.969 -17.344 -6.367 1 93.94 384 VAL A O 1
ATOM 3150 N N . PRO A 1 385 ? 21.016 -17.875 -5.695 1 92.06 385 PRO A N 1
ATOM 3151 C CA . PRO A 1 385 ? 20.516 -18.641 -4.543 1 92.06 385 PRO A CA 1
ATOM 3152 C C . PRO A 1 385 ? 20.109 -17.734 -3.377 1 92.06 385 PRO A C 1
ATOM 3154 O O . PRO A 1 385 ? 20.578 -16.609 -3.273 1 92.06 385 PRO A O 1
ATOM 3157 N N . ASN A 1 386 ? 19.219 -18.203 -2.576 1 92.81 386 ASN A N 1
ATOM 3158 C CA . ASN A 1 386 ? 18.875 -17.641 -1.271 1 92.81 386 ASN A CA 1
ATOM 3159 C C . ASN A 1 386 ? 18.422 -16.188 -1.387 1 92.81 386 ASN A C 1
ATOM 3161 O O . ASN A 1 386 ? 18.922 -15.312 -0.664 1 92.81 386 ASN A O 1
ATOM 3165 N N . VAL A 1 387 ? 17.531 -15.977 -2.342 1 94.38 387 VAL A N 1
ATOM 3166 C CA . VAL A 1 387 ? 17.031 -14.609 -2.514 1 94.38 387 VAL A CA 1
ATOM 3167 C C . VAL A 1 387 ? 15.516 -14.641 -2.705 1 94.38 387 VAL A C 1
ATOM 3169 O O . VAL A 1 387 ? 14.992 -15.438 -3.488 1 94.38 387 VAL A O 1
ATOM 3172 N N . SER A 1 388 ? 14.828 -13.852 -1.905 1 96.31 388 SER A N 1
ATOM 3173 C CA . SER A 1 388 ? 13.43 -13.547 -2.184 1 96.31 388 SER A CA 1
ATOM 3174 C C . SER A 1 388 ? 13.305 -12.469 -3.254 1 96.31 388 SER A C 1
ATOM 3176 O O . SER A 1 388 ? 14.102 -11.523 -3.293 1 96.31 388 SER A O 1
ATOM 3178 N N . SER A 1 389 ? 12.305 -12.625 -4.105 1 97.5 389 SER A N 1
ATOM 3179 C CA . SER A 1 389 ? 12.227 -11.656 -5.195 1 97.5 389 SER A CA 1
ATOM 3180 C C . SER A 1 389 ? 10.789 -11.445 -5.652 1 97.5 389 SER A C 1
ATOM 3182 O O . SER A 1 389 ? 9.891 -12.195 -5.27 1 97.5 389 SER A O 1
ATOM 3184 N N . TYR A 1 390 ? 10.57 -10.398 -6.336 1 98.25 390 TYR A N 1
ATOM 3185 C CA . TYR A 1 390 ? 9.391 -10.125 -7.16 1 98.25 390 TYR A CA 1
ATOM 3186 C C . TYR A 1 390 ? 9.797 -9.703 -8.562 1 98.25 390 TYR A C 1
ATOM 3188 O O . TYR A 1 390 ? 10.938 -9.289 -8.789 1 98.25 390 TYR A O 1
ATOM 3196 N N . GLN A 1 391 ? 8.906 -9.891 -9.508 1 98.81 391 GLN A N 1
ATOM 3197 C CA . GLN A 1 391 ? 9.227 -9.594 -10.898 1 98.81 391 GLN A CA 1
ATOM 3198 C C . GLN A 1 391 ? 8.219 -8.609 -11.5 1 98.81 391 GLN A C 1
ATOM 3200 O O . GLN A 1 391 ? 7.047 -8.609 -11.117 1 98.81 391 GLN A O 1
ATOM 3205 N N . TYR A 1 392 ? 8.68 -7.797 -12.336 1 98.62 392 TYR A N 1
ATOM 3206 C CA . TYR A 1 392 ? 7.883 -6.926 -13.195 1 98.62 392 TYR A CA 1
ATOM 3207 C C . TYR A 1 392 ? 8.102 -7.254 -14.664 1 98.62 392 TYR A C 1
ATOM 3209 O O . TYR A 1 392 ? 9.242 -7.309 -15.133 1 98.62 392 TYR A O 1
ATOM 3217 N N . ILE A 1 393 ? 7.035 -7.48 -15.375 1 98.75 393 ILE A N 1
ATOM 3218 C CA . ILE A 1 393 ? 7.094 -7.871 -16.781 1 98.75 393 ILE A CA 1
ATOM 3219 C C . ILE A 1 393 ? 6.277 -6.895 -17.625 1 98.75 393 ILE A C 1
ATOM 3221 O O . ILE A 1 393 ? 5.129 -6.59 -17.297 1 98.75 393 ILE A O 1
ATOM 3225 N N . GLU A 1 394 ? 6.855 -6.418 -18.672 1 98 394 GLU A N 1
ATOM 3226 C CA . GLU A 1 394 ? 6.168 -5.594 -19.672 1 98 394 GLU A CA 1
ATOM 3227 C C . GLU A 1 394 ? 6.148 -6.273 -21.031 1 98 394 GLU A C 1
ATOM 3229 O O . GLU A 1 394 ? 7.191 -6.66 -21.562 1 98 394 GLU A O 1
ATOM 3234 N N . ILE A 1 395 ? 4.996 -6.348 -21.594 1 97.62 395 ILE A N 1
ATOM 3235 C CA . ILE A 1 395 ? 4.828 -7.008 -22.875 1 97.62 395 ILE A CA 1
ATOM 3236 C C . ILE A 1 395 ? 4.23 -6.031 -23.891 1 97.62 395 ILE A C 1
ATOM 3238 O O . ILE A 1 395 ? 3.186 -5.426 -23.625 1 97.62 395 ILE A O 1
ATOM 3242 N N . THR A 1 396 ? 4.852 -5.82 -24.922 1 96.88 396 THR A N 1
ATOM 3243 C CA . THR A 1 396 ? 4.316 -5.176 -26.125 1 96.88 396 THR A CA 1
ATOM 3244 C C . THR A 1 396 ? 4.238 -6.164 -27.281 1 96.88 396 THR A C 1
ATOM 3246 O O . THR A 1 396 ? 4.641 -7.32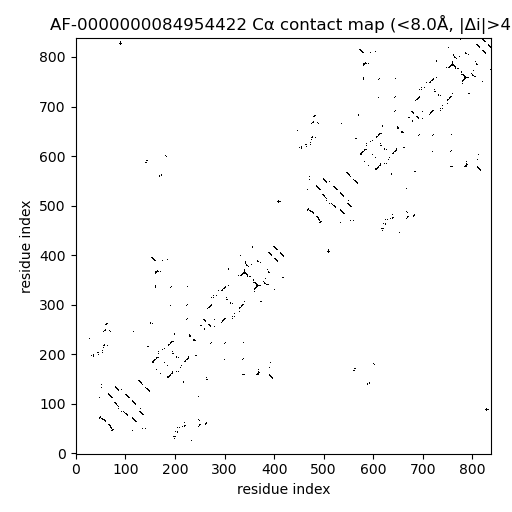 -27.141 1 96.88 396 THR A O 1
ATOM 3249 N N . LYS A 1 397 ? 3.752 -5.711 -28.406 1 95 397 LYS A N 1
ATOM 3250 C CA . LYS A 1 397 ? 3.607 -6.617 -29.531 1 95 397 LYS A CA 1
ATOM 3251 C C . LYS A 1 397 ? 4.969 -7.125 -30 1 95 397 LYS A C 1
ATOM 3253 O O . LYS A 1 397 ? 5.086 -8.266 -30.469 1 95 397 LYS A O 1
ATOM 3258 N N . ASP A 1 398 ? 5.996 -6.328 -29.75 1 94.31 398 ASP A N 1
ATOM 3259 C CA . ASP A 1 398 ? 7.273 -6.652 -30.375 1 94.31 398 ASP A CA 1
ATOM 3260 C C . ASP A 1 398 ? 8.273 -7.168 -29.344 1 94.31 398 ASP A C 1
ATOM 3262 O O . ASP A 1 398 ? 9.297 -7.762 -29.719 1 94.31 398 ASP A O 1
ATOM 3266 N N . LYS A 1 399 ? 7.984 -6.902 -28.062 1 96.62 399 LYS A N 1
ATOM 3267 C CA . LYS A 1 399 ? 9.016 -7.309 -27.109 1 96.62 399 LYS A CA 1
ATOM 3268 C C . LYS A 1 399 ? 8.414 -7.59 -25.734 1 96.62 399 LYS A C 1
ATOM 3270 O O . LYS A 1 399 ? 7.309 -7.137 -25.422 1 96.62 399 LYS A O 1
ATOM 3275 N N . ILE A 1 400 ? 9.164 -8.352 -24.969 1 98.25 400 ILE A N 1
ATOM 3276 C CA . ILE A 1 400 ? 8.914 -8.602 -23.547 1 98.25 400 ILE A CA 1
ATOM 3277 C C . ILE A 1 400 ? 10.125 -8.156 -22.734 1 98.25 400 ILE A C 1
ATOM 3279 O O . ILE A 1 400 ? 11.258 -8.539 -23.031 1 98.25 400 ILE A O 1
ATOM 3283 N N . VAL A 1 401 ? 9.883 -7.293 -21.75 1 98.56 401 VAL A N 1
ATOM 3284 C CA . VAL A 1 401 ? 10.922 -6.891 -20.812 1 98.56 401 VAL A CA 1
ATOM 3285 C C . VAL A 1 401 ? 10.648 -7.523 -19.453 1 98.56 401 VAL A C 1
ATOM 3287 O O . VAL A 1 401 ? 9.531 -7.426 -18.922 1 98.56 401 VAL A O 1
ATOM 3290 N N . TYR A 1 402 ? 11.633 -8.18 -18.953 1 98.69 402 TYR A N 1
ATOM 3291 C CA . TYR A 1 402 ? 11.562 -8.859 -17.672 1 98.69 402 TYR A CA 1
ATOM 3292 C C . TYR A 1 402 ? 12.57 -8.273 -16.688 1 98.69 402 TYR A C 1
ATOM 3294 O O . TYR A 1 402 ? 13.75 -8.141 -17 1 98.69 402 TYR A O 1
ATOM 3302 N N . LYS A 1 403 ? 12.086 -7.934 -15.461 1 98.69 403 LYS A N 1
ATOM 3303 C CA . LYS A 1 403 ? 12.945 -7.473 -14.383 1 98.69 403 LYS A CA 1
ATOM 3304 C C . LYS A 1 403 ? 12.656 -8.227 -13.086 1 98.69 403 LYS A C 1
ATOM 3306 O O . LYS A 1 403 ? 11.492 -8.43 -12.734 1 98.69 403 LYS A O 1
ATOM 3311 N N . ALA A 1 404 ? 13.68 -8.633 -12.438 1 98.44 404 ALA A N 1
ATOM 3312 C CA . ALA A 1 404 ? 13.578 -9.242 -11.117 1 98.44 404 ALA A CA 1
ATOM 3313 C C . ALA A 1 404 ? 14.266 -8.391 -10.055 1 98.44 404 ALA A C 1
ATOM 3315 O O . ALA A 1 404 ? 15.398 -7.938 -10.258 1 98.44 404 ALA A O 1
ATOM 3316 N N . TYR A 1 405 ? 13.594 -8.203 -8.938 1 97.38 405 TYR A N 1
ATOM 3317 C CA . TYR A 1 405 ? 14.133 -7.41 -7.84 1 97.38 405 TYR A CA 1
ATOM 3318 C C . TYR A 1 405 ? 14.188 -8.219 -6.555 1 97.38 405 TYR A C 1
ATOM 3320 O O . TYR A 1 405 ? 13.281 -9.008 -6.266 1 97.38 405 TYR A O 1
ATOM 3328 N N . SER A 1 406 ? 15.211 -7.93 -5.82 1 96 406 SER A N 1
ATOM 3329 C CA . SER A 1 406 ? 15.352 -8.562 -4.512 1 96 406 SER A CA 1
ATOM 3330 C C . SER A 1 406 ? 14.453 -7.891 -3.477 1 96 406 SER A C 1
ATOM 3332 O O . SER A 1 406 ? 13.805 -6.887 -3.77 1 96 406 SER A O 1
ATOM 3334 N N . GLU A 1 407 ? 14.492 -8.438 -2.256 1 93.38 407 GLU A N 1
ATOM 3335 C CA . GLU A 1 407 ? 13.719 -7.883 -1.155 1 93.38 407 GLU A CA 1
ATOM 3336 C C . GLU A 1 407 ? 14.25 -6.516 -0.739 1 93.38 407 GLU A C 1
ATOM 3338 O O . GLU A 1 407 ? 13.57 -5.77 -0.026 1 93.38 407 GLU A O 1
ATOM 3343 N N . THR A 1 408 ? 15.453 -6.137 -1.123 1 90.62 408 THR A N 1
ATOM 3344 C CA . THR A 1 408 ? 16.016 -4.82 -0.831 1 90.62 408 THR A CA 1
ATOM 3345 C C . THR A 1 408 ? 15.812 -3.875 -2.012 1 90.62 408 THR A C 1
ATOM 3347 O O . THR A 1 408 ? 16.453 -2.818 -2.08 1 90.62 408 THR A O 1
ATOM 3350 N N . ASP A 1 409 ? 15.094 -4.352 -3 1 89.44 409 ASP A N 1
ATOM 3351 C CA . ASP A 1 409 ? 14.75 -3.58 -4.191 1 89.44 409 ASP A CA 1
ATOM 3352 C C . ASP A 1 409 ? 15.969 -3.414 -5.105 1 89.44 409 ASP A C 1
ATOM 3354 O O . ASP A 1 409 ? 16.047 -2.447 -5.863 1 89.44 409 ASP A O 1
ATOM 3358 N N . HIS A 1 410 ? 16.859 -4.27 -4.984 1 93.06 410 HIS A N 1
ATOM 3359 C CA . HIS A 1 410 ? 17.984 -4.332 -5.906 1 93.06 410 HIS A CA 1
ATOM 3360 C C . HIS A 1 410 ? 17.641 -5.129 -7.156 1 93.06 410 HIS A C 1
ATOM 3362 O O . HIS A 1 410 ? 17 -6.18 -7.07 1 93.06 410 HIS A O 1
ATOM 3368 N N . LEU A 1 411 ? 18 -4.605 -8.297 1 95.94 411 LEU A N 1
ATOM 3369 C CA . LEU A 1 411 ? 17.781 -5.316 -9.547 1 95.94 411 LEU A CA 1
ATOM 3370 C C . LEU A 1 411 ? 18.656 -6.562 -9.625 1 95.94 411 LEU A C 1
ATOM 3372 O O . LEU A 1 411 ? 19.891 -6.461 -9.703 1 95.94 411 LEU A O 1
ATOM 3376 N N . LEU A 1 412 ? 18.062 -7.699 -9.656 1 96.44 412 LEU A N 1
ATOM 3377 C CA . LEU A 1 412 ? 18.766 -8.977 -9.688 1 96.44 412 LEU A CA 1
ATOM 3378 C C . LEU A 1 412 ? 19.047 -9.414 -11.125 1 96.44 412 LEU A C 1
ATOM 3380 O O . LEU A 1 412 ? 20.078 -10.023 -11.406 1 96.44 412 LEU A O 1
ATOM 3384 N N . ASP A 1 413 ? 18.094 -9.203 -11.93 1 97.81 413 ASP A N 1
ATOM 3385 C CA . ASP A 1 413 ? 18.125 -9.719 -13.289 1 97.81 413 ASP A CA 1
ATOM 3386 C C . ASP A 1 413 ? 17.219 -8.898 -14.211 1 97.81 413 ASP A C 1
ATOM 3388 O O . ASP A 1 413 ? 16.203 -8.359 -13.773 1 97.81 413 ASP A O 1
ATOM 3392 N N . GLU A 1 414 ? 17.703 -8.742 -15.414 1 98.38 414 GLU A N 1
ATOM 3393 C CA . GLU A 1 414 ? 16.906 -8.07 -16.438 1 98.38 414 GLU A CA 1
ATOM 3394 C C . GLU A 1 414 ? 17.234 -8.617 -17.828 1 98.38 414 GLU A C 1
ATOM 3396 O O . GLU A 1 414 ? 18.391 -8.883 -18.141 1 98.38 414 GLU A O 1
ATOM 3401 N N . PHE A 1 415 ? 16.141 -8.828 -18.641 1 98.12 415 PHE A N 1
ATOM 3402 C CA . PHE A 1 415 ? 16.359 -9.227 -20.016 1 98.12 415 PHE A CA 1
ATOM 3403 C C . PHE A 1 415 ? 15.203 -8.766 -20.906 1 98.12 415 PHE A C 1
ATOM 3405 O O . PHE A 1 415 ? 14.156 -8.359 -20.406 1 98.12 415 PHE A O 1
ATOM 3412 N N . GLU A 1 416 ? 15.484 -8.797 -22.156 1 97.88 416 GLU A N 1
ATOM 3413 C CA . GLU A 1 416 ? 14.523 -8.445 -23.203 1 97.88 416 GLU A CA 1
ATOM 3414 C C . GLU A 1 416 ? 14.453 -9.523 -24.281 1 97.88 416 GLU A C 1
ATOM 3416 O O . GLU A 1 416 ? 15.484 -10.008 -24.75 1 97.88 416 GLU A O 1
ATOM 3421 N N . ILE A 1 417 ? 13.219 -9.898 -24.547 1 96.06 417 ILE A N 1
ATOM 3422 C CA . ILE A 1 417 ? 12.953 -10.789 -25.672 1 96.06 417 ILE A CA 1
ATOM 3423 C C . ILE A 1 417 ? 12.336 -10 -26.828 1 96.06 417 ILE A C 1
ATOM 3425 O O . ILE A 1 417 ? 11.438 -9.188 -26.609 1 96.06 417 ILE A O 1
ATOM 3429 N N . ARG A 1 418 ? 12.836 -10.227 -28 1 91.81 418 ARG A N 1
ATOM 3430 C CA . ARG A 1 418 ? 12.266 -9.602 -29.188 1 91.81 418 ARG A CA 1
ATOM 3431 C C . ARG A 1 418 ? 11.797 -10.656 -30.188 1 91.81 418 ARG A C 1
ATOM 3433 O O . ARG A 1 418 ? 12.414 -11.719 -30.312 1 91.81 418 ARG A O 1
ATOM 3440 N N . LYS A 1 419 ? 10.727 -10.453 -30.938 1 82.25 419 LYS A N 1
ATOM 3441 C CA . LYS A 1 419 ? 10.258 -11.344 -31.984 1 82.25 419 LYS A CA 1
ATOM 3442 C C . LYS A 1 419 ? 11.109 -11.203 -33.25 1 82.25 419 LYS A C 1
ATOM 3444 O O . LYS A 1 419 ? 11.555 -10.102 -33.562 1 82.25 419 LYS A O 1
ATOM 3449 N N . MET B 1 1 ? 41.844 19.828 69.562 1 22.14 1 MET B N 1
ATOM 3450 C CA . MET B 1 1 ? 40.531 20.406 69.438 1 22.14 1 MET B CA 1
ATOM 3451 C C . MET B 1 1 ? 39.781 19.797 68.25 1 22.14 1 MET B C 1
ATOM 3453 O O . MET B 1 1 ? 40.25 19.875 67.125 1 22.14 1 MET B O 1
ATOM 3457 N N . LYS B 1 2 ? 39.094 18.609 68.625 1 32.44 2 LYS B N 1
ATOM 3458 C CA . LYS B 1 2 ? 38.25 17.656 67.875 1 32.44 2 LYS B CA 1
ATOM 3459 C C . LYS B 1 2 ? 37.094 18.375 67.188 1 32.44 2 LYS B C 1
ATOM 3461 O O . LYS B 1 2 ? 36.188 18.906 67.812 1 32.44 2 LYS B O 1
ATOM 3466 N N . THR B 1 3 ? 37.438 19.203 66.125 1 29.52 3 THR B N 1
ATOM 3467 C CA . THR B 1 3 ? 36.5 20.047 65.375 1 29.52 3 THR B CA 1
ATOM 3468 C C . THR B 1 3 ? 35.312 19.234 64.875 1 29.52 3 THR B C 1
ATOM 3470 O O . THR B 1 3 ? 35.5 18.25 64.188 1 29.52 3 THR B O 1
ATOM 3473 N N . GLY B 1 4 ? 34.25 19.141 65.688 1 34.81 4 GLY B N 1
ATOM 3474 C CA . GLY B 1 4 ? 32.969 18.531 65.438 1 34.81 4 GLY B CA 1
ATOM 3475 C C . GLY B 1 4 ? 32.281 19.078 64.188 1 34.81 4 GLY B C 1
ATOM 3476 O O . GLY B 1 4 ? 32.031 20.281 64.062 1 34.81 4 GLY B O 1
ATOM 3477 N N . HIS B 1 5 ? 32.562 18.516 62.969 1 35.41 5 HIS B N 1
ATOM 3478 C CA . HIS B 1 5 ? 31.969 18.844 61.656 1 35.41 5 HIS B CA 1
ATOM 3479 C C . HIS B 1 5 ? 30.453 18.703 61.688 1 35.41 5 HIS B C 1
ATOM 3481 O O . HIS B 1 5 ? 29.938 17.625 62.031 1 35.41 5 HIS B O 1
ATOM 3487 N N . LEU B 1 6 ? 29.672 19.719 62.094 1 35.75 6 LEU B N 1
ATOM 3488 C CA . LEU B 1 6 ? 28.219 19.781 62 1 35.75 6 LEU B CA 1
ATOM 3489 C C . LEU B 1 6 ? 27.75 19.594 60.562 1 35.75 6 LEU B C 1
ATOM 3491 O O . LEU B 1 6 ? 28.094 20.375 59.688 1 35.75 6 LEU B O 1
ATOM 3495 N N . PHE B 1 7 ? 27.5 18.344 60.156 1 38.12 7 PHE B N 1
ATOM 3496 C CA . PHE B 1 7 ? 26.891 18.016 58.875 1 38.12 7 PHE B CA 1
ATOM 3497 C C . PHE B 1 7 ? 25.484 18.594 58.781 1 38.12 7 PHE B C 1
ATOM 3499 O O . PHE B 1 7 ? 24.625 18.297 59.625 1 38.12 7 PHE B O 1
ATOM 3506 N N . PHE B 1 8 ? 25.297 19.875 58.312 1 34.78 8 PHE B N 1
ATOM 3507 C CA . PHE B 1 8 ? 24 20.438 57.969 1 34.78 8 PHE B CA 1
ATOM 3508 C C . PHE B 1 8 ? 23.312 19.578 56.906 1 34.78 8 PHE B C 1
ATOM 3510 O O . PHE B 1 8 ? 23.859 19.391 55.812 1 34.78 8 PHE B O 1
ATOM 3517 N N . ILE B 1 9 ? 22.484 18.641 57.344 1 34.38 9 ILE B N 1
ATOM 3518 C CA . ILE B 1 9 ? 21.594 17.891 56.469 1 34.38 9 ILE B CA 1
ATOM 3519 C C . ILE B 1 9 ? 20.594 18.844 55.812 1 34.38 9 ILE B C 1
ATOM 3521 O O . ILE B 1 9 ? 19.766 19.453 56.5 1 34.38 9 ILE B O 1
ATOM 3525 N N . LEU B 1 10 ? 20.969 19.516 54.688 1 32.84 10 LEU B N 1
ATOM 3526 C CA . LEU B 1 10 ? 20.016 20.234 53.844 1 32.84 10 LEU B CA 1
ATOM 3527 C C . LEU B 1 10 ? 18.891 19.297 53.406 1 32.84 10 LEU B C 1
ATOM 3529 O O . LEU B 1 10 ? 19.141 18.312 52.688 1 32.84 10 LEU B O 1
ATOM 3533 N N . LEU B 1 11 ? 17.812 19.234 54.219 1 33.44 11 LEU B N 1
ATOM 3534 C CA . LEU B 1 11 ? 16.578 18.578 53.781 1 33.44 11 LEU B CA 1
ATOM 3535 C C . LEU B 1 11 ? 16.016 19.234 52.531 1 33.44 11 LEU B C 1
ATOM 3537 O O . LEU B 1 11 ? 15.656 20.406 52.531 1 33.44 11 LEU B O 1
ATOM 3541 N N . LEU B 1 12 ? 16.531 18.797 51.406 1 32.66 12 LEU B N 1
ATOM 3542 C CA . LEU B 1 12 ? 15.898 19.141 50.125 1 32.66 12 LEU B CA 1
ATOM 3543 C C . LEU B 1 12 ? 14.43 18.719 50.125 1 32.66 12 LEU B C 1
ATOM 3545 O O . LEU B 1 12 ? 14.125 17.531 50.188 1 32.66 12 LEU B O 1
ATOM 3549 N N . LEU B 1 13 ? 13.523 19.609 50.625 1 34.53 13 LEU B N 1
ATOM 3550 C CA . LEU B 1 13 ? 12.094 19.469 50.375 1 34.53 13 LEU B CA 1
ATOM 3551 C C . LEU B 1 13 ? 11.789 19.438 48.875 1 34.53 13 LEU B C 1
ATOM 3553 O O . LEU B 1 13 ? 11.992 20.422 48.188 1 34.53 13 LEU B O 1
ATOM 3557 N N . THR B 1 14 ? 11.992 18.297 48.281 1 33.44 14 THR B N 1
ATOM 3558 C CA . THR B 1 14 ? 11.461 18.109 46.938 1 33.44 14 THR B CA 1
ATOM 3559 C C . THR B 1 14 ? 9.938 18.25 46.906 1 33.44 14 THR B C 1
ATOM 3561 O O . THR B 1 14 ? 9.227 17.422 47.469 1 33.44 14 THR B O 1
ATOM 3564 N N . GLY B 1 15 ? 9.414 19.438 47 1 32.12 15 GLY B N 1
ATOM 3565 C CA . GLY B 1 15 ? 8.008 19.656 46.688 1 32.12 15 GLY B CA 1
ATOM 3566 C C . GLY B 1 15 ? 7.594 19.016 45.375 1 32.12 15 GLY B C 1
ATOM 3567 O O . GLY B 1 15 ? 8.141 19.344 44.312 1 32.12 15 GLY B O 1
ATOM 3568 N N . SER B 1 16 ? 7.156 17.766 45.406 1 32.47 16 SER B N 1
ATOM 3569 C CA . SER B 1 16 ? 6.461 17.172 44.281 1 32.47 16 SER B CA 1
ATOM 3570 C C . SER B 1 16 ? 5.309 18.047 43.812 1 32.47 16 SER B C 1
ATOM 3572 O O . SER B 1 16 ? 4.348 18.266 44.531 1 32.47 16 SER B O 1
ATOM 3574 N N . CYS B 1 17 ? 5.527 19.031 43.031 1 27.62 17 CYS B N 1
ATOM 3575 C CA . CYS B 1 17 ? 4.441 19.641 42.281 1 27.62 17 CYS B CA 1
ATOM 3576 C C . CYS B 1 17 ? 3.574 18.594 41.625 1 27.62 17 CYS B C 1
ATOM 3578 O O . CYS B 1 17 ? 3.984 17.969 40.625 1 27.62 17 CYS B O 1
ATOM 3580 N N . ARG B 1 18 ? 2.803 17.875 42.469 1 32.19 18 ARG B N 1
ATOM 3581 C CA . ARG B 1 18 ? 1.699 17.156 41.844 1 32.19 18 ARG B CA 1
ATOM 3582 C C . ARG B 1 18 ? 0.923 18.062 40.906 1 32.19 18 ARG B C 1
ATOM 3584 O O . ARG B 1 18 ? 0.341 19.062 41.312 1 32.19 18 ARG B O 1
ATOM 3591 N N . LEU B 1 19 ? 1.278 18.109 39.688 1 30.95 19 LEU B N 1
ATOM 3592 C CA . LEU B 1 19 ? 0.357 18.609 38.688 1 30.95 19 LEU B CA 1
ATOM 3593 C C . LEU B 1 19 ? -1.072 18.172 38.969 1 30.95 19 LEU B C 1
ATOM 3595 O O . LEU B 1 19 ? -1.36 16.984 39.031 1 30.95 19 LEU B O 1
ATOM 3599 N N . THR B 1 20 ? -1.734 18.812 39.812 1 34.03 20 THR B N 1
ATOM 3600 C CA . THR B 1 20 ? -3.158 18.594 40.031 1 34.03 20 THR B CA 1
ATOM 3601 C C . THR B 1 20 ? -3.885 18.391 38.719 1 34.03 20 THR B C 1
ATOM 3603 O O . THR B 1 20 ? -3.803 19.234 37.812 1 34.03 20 THR B O 1
ATOM 3606 N N . ALA B 1 21 ? -3.973 17.281 38.344 1 40.81 21 ALA B N 1
ATOM 3607 C CA . ALA B 1 21 ? -4.984 17.031 37.312 1 40.81 21 ALA B CA 1
ATOM 3608 C C . ALA B 1 21 ? -6.207 17.906 37.531 1 40.81 21 ALA B C 1
ATOM 3610 O O . ALA B 1 21 ? -6.895 17.812 38.531 1 40.81 21 ALA B O 1
ATOM 3611 N N . GLN B 1 22 ? -6.18 19.078 37.188 1 44.69 22 GLN B N 1
ATOM 3612 C CA . GLN B 1 22 ? -7.43 19.828 37.219 1 44.69 22 GLN B CA 1
ATOM 3613 C C . GLN B 1 22 ? -8.617 18.938 36.906 1 44.69 22 GLN B C 1
ATOM 3615 O O . GLN B 1 22 ? -8.648 18.297 35.844 1 44.69 22 GLN B O 1
ATOM 3620 N N . GLU B 1 23 ? -9.328 18.453 37.812 1 60.75 23 GLU B N 1
ATOM 3621 C CA . GLU B 1 23 ? -10.531 17.625 37.719 1 60.75 23 GLU B CA 1
ATOM 3622 C C . GLU B 1 23 ? -11.477 18.156 36.656 1 60.75 23 GLU B C 1
ATOM 3624 O O . GLU B 1 23 ? -11.883 19.312 36.688 1 60.75 23 GLU B O 1
ATOM 3629 N N . VAL B 1 24 ? -11.461 17.609 35.469 1 74.88 24 VAL B N 1
ATOM 3630 C CA . VAL B 1 24 ? -12.406 17.875 34.375 1 74.88 24 VAL B CA 1
ATOM 3631 C C . VAL B 1 24 ? -13.836 17.797 34.906 1 74.88 24 VAL B C 1
ATOM 3633 O O . VAL B 1 24 ? -14.188 16.828 35.594 1 74.88 24 VAL B O 1
ATOM 3636 N N . SER B 1 25 ? -14.555 18.875 34.844 1 83.56 25 SER B N 1
ATOM 3637 C CA . SER B 1 25 ? -15.945 18.859 35.281 1 83.56 25 SER B CA 1
ATOM 3638 C C . SER B 1 25 ? -16.719 17.703 34.656 1 83.56 25 SER B C 1
ATOM 3640 O O . SER B 1 25 ? -16.406 17.281 33.531 1 83.56 25 SER B O 1
ATOM 3642 N N . PRO B 1 26 ? -17.656 17.188 35.375 1 84.56 26 PRO B N 1
ATOM 3643 C CA . PRO B 1 26 ? -18.469 16.109 34.812 1 84.56 26 PRO B CA 1
ATOM 3644 C C . PRO B 1 26 ? -19.125 16.5 33.5 1 84.56 26 PRO B C 1
ATOM 3646 O O . PRO B 1 26 ? -19.266 15.664 32.594 1 84.56 26 PRO B O 1
ATOM 3649 N N . GLU B 1 27 ? -19.516 17.703 33.438 1 86.75 27 GLU B N 1
ATOM 3650 C CA . GLU B 1 27 ? -20.156 18.172 32.219 1 86.75 27 GLU B CA 1
ATOM 3651 C C . GLU B 1 27 ? -19.172 18.156 31.047 1 86.75 27 GLU B C 1
ATOM 3653 O O . GLU B 1 27 ? -19.531 17.75 29.938 1 86.75 27 GLU B O 1
ATOM 3658 N N . LEU B 1 28 ? -18.078 18.609 31.297 1 85.06 28 LEU B N 1
ATOM 3659 C CA . LEU B 1 28 ? -17.047 18.609 30.266 1 85.06 28 LEU B CA 1
ATOM 3660 C C . LEU B 1 28 ? -16.656 17.188 29.875 1 85.06 28 LEU B C 1
ATOM 3662 O O . LEU B 1 28 ? -16.5 16.891 28.688 1 85.06 28 LEU B O 1
ATOM 3666 N N . GLN B 1 29 ? -16.562 16.406 30.859 1 81.38 29 GLN B N 1
ATOM 3667 C CA . GLN B 1 29 ? -16.25 15.008 30.594 1 81.38 29 GLN B CA 1
ATOM 3668 C C . GLN B 1 29 ? -17.328 14.352 29.734 1 81.38 29 GLN B C 1
ATOM 3670 O O . GLN B 1 29 ? -17.016 13.586 28.812 1 81.38 29 GLN B O 1
ATOM 3675 N N . ALA B 1 30 ? -18.531 14.633 30.047 1 82.12 30 ALA B N 1
ATOM 3676 C CA . ALA B 1 30 ? -19.656 14.086 29.281 1 82.12 30 ALA B CA 1
ATOM 3677 C C . ALA B 1 30 ? -19.594 14.523 27.828 1 82.12 30 ALA B C 1
ATOM 3679 O O . ALA B 1 30 ? -19.891 13.742 26.922 1 82.12 30 ALA B O 1
ATOM 3680 N N . LYS B 1 31 ? -19.266 15.711 27.609 1 82.69 31 LYS B N 1
ATOM 3681 C CA . LYS B 1 31 ? -19.109 16.219 26.25 1 82.69 31 LYS B CA 1
ATOM 3682 C C . LYS B 1 31 ? -18.031 15.461 25.484 1 82.69 31 LYS B C 1
ATOM 3684 O O . LYS B 1 31 ? -18.25 15.008 24.359 1 82.69 31 LYS B O 1
ATOM 3689 N N . TRP B 1 32 ? -16.953 15.336 26.109 1 79.75 32 TRP B N 1
ATOM 3690 C CA . TRP B 1 32 ? -15.836 14.633 25.484 1 79.75 32 TRP B CA 1
ATOM 3691 C C . TRP B 1 32 ? -16.203 13.18 25.203 1 79.75 32 TRP B C 1
ATOM 3693 O O . TRP B 1 32 ? -15.828 12.633 24.156 1 79.75 32 TRP B O 1
ATOM 3703 N N . ASP B 1 33 ? -16.953 12.617 26.078 1 79.69 33 ASP B N 1
ATOM 3704 C CA . ASP B 1 33 ? -17.391 11.242 25.906 1 79.69 33 ASP B CA 1
ATOM 3705 C C . ASP B 1 33 ? -18.328 11.109 24.703 1 79.69 33 ASP B C 1
ATOM 3707 O O . ASP B 1 33 ? -18.25 10.141 23.953 1 79.69 33 ASP B O 1
ATOM 3711 N N . LYS B 1 34 ? -19.172 12.008 24.594 1 80.31 34 LYS B N 1
ATOM 3712 C CA . LYS B 1 34 ? -20.078 12 23.453 1 80.31 34 LYS B CA 1
ATOM 3713 C C . LYS B 1 34 ? -19.312 12.148 22.141 1 80.31 34 LYS B C 1
ATOM 3715 O O . LYS B 1 34 ? -19.609 11.453 21.172 1 80.31 34 LYS B O 1
ATOM 3720 N N . GLU B 1 35 ? -18.328 13.016 22.141 1 82.88 35 GLU B N 1
ATOM 3721 C CA . GLU B 1 35 ? -17.516 13.25 20.953 1 82.88 35 GLU B CA 1
ATOM 3722 C C . GLU B 1 35 ? -16.625 12.047 20.625 1 82.88 35 GLU B C 1
ATOM 3724 O O . GLU B 1 35 ? -16.172 11.891 19.5 1 82.88 35 GLU B O 1
ATOM 3729 N N . SER B 1 36 ? -16.5 11.195 21.578 1 77.19 36 SER B N 1
ATOM 3730 C CA . SER B 1 36 ? -15.633 10.023 21.438 1 77.19 36 SER B CA 1
ATOM 3731 C C . SER B 1 36 ? -16.453 8.766 21.172 1 77.19 36 SER B C 1
ATOM 3733 O O . SER B 1 36 ? -15.953 7.648 21.344 1 77.19 36 SER B O 1
ATOM 3735 N N . SER B 1 37 ? -17.703 9.023 20.781 1 77.56 37 SER B N 1
ATOM 3736 C CA . SER B 1 37 ? -18.547 7.859 20.562 1 77.56 37 SER B CA 1
ATOM 3737 C C . SER B 1 37 ? -18.078 7.055 19.359 1 77.56 37 SER B C 1
ATOM 3739 O O . SER B 1 37 ? -17.578 7.621 18.375 1 77.56 37 SER B O 1
ATOM 3741 N N . GLU B 1 38 ? -18.172 5.766 19.578 1 75.12 38 GLU B N 1
ATOM 3742 C CA . GLU B 1 38 ? -17.859 4.836 18.5 1 75.12 38 GLU B CA 1
ATOM 3743 C C . GLU B 1 38 ? -19.078 4.598 17.625 1 75.12 38 GLU B C 1
ATOM 3745 O O . GLU B 1 38 ? -20.219 4.684 18.094 1 75.12 38 GLU B O 1
ATOM 3750 N N . PRO B 1 39 ? -18.688 4.355 16.344 1 75.38 39 PRO B N 1
ATOM 3751 C CA . PRO B 1 39 ? -19.828 4.027 15.492 1 75.38 39 PRO B CA 1
ATOM 3752 C C . PRO B 1 39 ? -20.516 2.73 15.914 1 75.38 39 PRO B C 1
ATOM 3754 O O . PRO B 1 39 ? -19.906 1.869 16.531 1 75.38 39 PRO B O 1
ATOM 3757 N N . GLN B 1 40 ? -21.75 2.727 15.594 1 68.94 40 GLN B N 1
ATOM 3758 C CA . GLN B 1 40 ? -22.531 1.536 15.906 1 68.94 40 GLN B CA 1
ATOM 3759 C C . GLN B 1 40 ? -21.953 0.299 15.227 1 68.94 40 GLN B C 1
ATOM 3761 O O . GLN B 1 40 ? -21.938 -0.787 15.812 1 68.94 40 GLN B O 1
ATOM 3766 N N . THR B 1 41 ? -21.438 0.509 14.023 1 69.44 41 THR B N 1
ATOM 3767 C CA . THR B 1 41 ? -20.844 -0.581 13.266 1 69.44 41 THR B CA 1
ATOM 3768 C C . THR B 1 41 ? -19.422 -0.209 12.82 1 69.44 41 THR B C 1
ATOM 3770 O O . THR B 1 41 ? -19.234 0.312 11.719 1 69.44 41 THR B O 1
ATOM 3773 N N . PRO B 1 42 ? -18.516 -0.536 13.75 1 77.69 42 PRO B N 1
ATOM 3774 C CA . PRO B 1 42 ? -17.141 -0.182 13.391 1 77.69 42 PRO B CA 1
ATOM 3775 C C . PRO B 1 42 ? -16.625 -0.976 12.195 1 77.69 42 PRO B C 1
ATOM 3777 O O . PRO B 1 42 ? -16.922 -2.164 12.055 1 77.69 42 PRO B O 1
ATOM 3780 N N . LEU B 1 43 ? -15.953 -0.291 11.367 1 75.38 43 LEU B N 1
ATOM 3781 C CA . LEU B 1 43 ? -15.383 -0.893 10.164 1 75.38 43 LEU B CA 1
ATOM 3782 C C . LEU B 1 43 ? -14.031 -1.522 10.453 1 75.38 43 LEU B C 1
ATOM 3784 O O . LEU B 1 43 ? -13.523 -2.314 9.656 1 75.38 43 LEU B O 1
ATOM 3788 N N . LEU B 1 44 ? -13.5 -1.115 11.578 1 82.56 44 LEU B N 1
ATOM 3789 C CA . LEU B 1 44 ? -12.141 -1.508 11.938 1 82.56 44 LEU B CA 1
ATOM 3790 C C . LEU B 1 44 ? -12.07 -1.964 13.391 1 82.56 44 LEU B C 1
ATOM 3792 O O . LEU B 1 44 ? -12.805 -1.457 14.242 1 82.56 44 LEU B O 1
ATOM 3796 N N . ARG B 1 45 ? -11.195 -2.85 13.555 1 79.88 45 ARG B N 1
ATOM 3797 C CA . ARG B 1 45 ? -10.859 -3.133 14.953 1 79.88 45 ARG B CA 1
ATOM 3798 C C . ARG B 1 45 ? -10.055 -1.993 15.562 1 79.88 45 ARG B C 1
ATOM 3800 O O . ARG B 1 45 ? -9.078 -1.527 14.969 1 79.88 45 ARG B O 1
ATOM 3807 N N . TYR B 1 46 ? -10.469 -1.61 16.719 1 87 46 TYR B N 1
ATOM 3808 C CA . TYR B 1 46 ? -9.82 -0.413 17.234 1 87 46 TYR B CA 1
ATOM 3809 C C . TYR B 1 46 ? -9.305 -0.64 18.656 1 87 46 TYR B C 1
ATOM 3811 O O . TYR B 1 46 ? -8.492 0.14 19.156 1 87 46 TYR B O 1
ATOM 3819 N N . VAL B 1 47 ? -9.742 -1.699 19.375 1 88 47 VAL B N 1
ATOM 3820 C CA . VAL B 1 47 ? -9.273 -1.963 20.734 1 88 47 VAL B CA 1
ATOM 3821 C C . VAL B 1 47 ? -7.812 -2.418 20.688 1 88 47 VAL B C 1
ATOM 3823 O O . VAL B 1 47 ? -7.453 -3.305 19.922 1 88 47 VAL B O 1
ATOM 3826 N N . PRO B 1 48 ? -7.008 -1.764 21.453 1 92.5 48 PRO B N 1
ATOM 3827 C CA . PRO B 1 48 ? -5.598 -2.16 21.453 1 92.5 48 PRO B CA 1
ATOM 3828 C C . PRO B 1 48 ? -5.391 -3.605 21.906 1 92.5 48 PRO B C 1
ATOM 3830 O O . PRO B 1 48 ? -6.18 -4.129 22.688 1 92.5 48 PRO B O 1
ATOM 3833 N N . SER B 1 49 ? -4.359 -4.211 21.438 1 90.81 49 SER B N 1
ATOM 3834 C CA . SER B 1 49 ? -3.914 -5.547 21.828 1 90.81 49 SER B CA 1
ATOM 3835 C C . SER B 1 49 ? -2.41 -5.578 22.078 1 90.81 49 SER B C 1
ATOM 3837 O O . SER B 1 49 ? -1.754 -4.535 22.078 1 90.81 49 SER B O 1
ATOM 3839 N N . SER B 1 50 ? -1.952 -6.754 22.375 1 91.81 50 SER B N 1
ATOM 3840 C CA . SER B 1 50 ? -0.513 -6.891 22.594 1 91.81 50 SER B CA 1
ATOM 3841 C C . SER B 1 50 ? 0.249 -6.738 21.281 1 91.81 50 SER B C 1
ATOM 3843 O O . SER B 1 50 ? 1.469 -6.566 21.281 1 91.81 50 SER B O 1
ATOM 3845 N N . LEU B 1 51 ? -0.458 -6.844 20.141 1 91.19 51 LEU B N 1
ATOM 3846 C CA . LEU B 1 51 ? 0.166 -6.633 18.844 1 91.19 51 LEU B CA 1
ATOM 3847 C C . LEU B 1 51 ? 0.323 -5.145 18.547 1 91.19 51 LEU B C 1
ATOM 3849 O O . LEU B 1 51 ? -0.625 -4.371 18.719 1 91.19 51 LEU B O 1
ATOM 3853 N N . PRO B 1 52 ? 1.499 -4.762 18.125 1 95.31 52 PRO B N 1
ATOM 3854 C CA . PRO B 1 52 ? 1.718 -3.344 17.828 1 95.31 52 PRO B CA 1
ATOM 3855 C C . PRO B 1 52 ? 0.884 -2.855 16.641 1 95.31 52 PRO B C 1
ATOM 3857 O O . PRO B 1 52 ? 0.684 -3.596 15.68 1 95.31 52 PRO B O 1
ATOM 3860 N N . ASP B 1 53 ? 0.42 -1.687 16.719 1 94.69 53 ASP B N 1
ATOM 3861 C CA . ASP B 1 53 ? -0.21 -0.99 15.602 1 94.69 53 ASP B CA 1
ATOM 3862 C C . ASP B 1 53 ? 0.068 0.51 15.664 1 94.69 53 ASP B C 1
ATOM 3864 O O . ASP B 1 53 ? 0.821 0.973 16.516 1 94.69 53 ASP B O 1
ATOM 3868 N N . ARG B 1 54 ? -0.333 1.283 14.688 1 97.81 54 ARG B N 1
ATOM 3869 C CA . ARG B 1 54 ? -0.204 2.734 14.602 1 97.81 54 ARG B CA 1
ATOM 3870 C C . ARG B 1 54 ? 1.262 3.15 14.555 1 97.81 54 ARG B C 1
ATOM 3872 O O . ARG B 1 54 ? 1.67 4.086 15.242 1 97.81 54 ARG B O 1
ATOM 3879 N N . ILE B 1 55 ? 2.02 2.432 13.828 1 98.38 55 ILE B N 1
ATOM 3880 C CA . ILE B 1 55 ? 3.451 2.691 13.719 1 98.38 55 ILE B CA 1
ATOM 3881 C C . ILE B 1 55 ? 3.689 3.941 12.875 1 98.38 55 ILE B C 1
ATOM 3883 O O . ILE B 1 55 ? 3.148 4.066 11.773 1 98.38 55 ILE B O 1
ATOM 3887 N N . THR B 1 56 ? 4.488 4.906 13.391 1 98.69 56 THR B N 1
ATOM 3888 C CA . THR B 1 56 ? 4.758 6.16 12.695 1 98.69 56 THR B CA 1
ATOM 3889 C C . THR B 1 56 ? 6.227 6.547 12.82 1 98.69 56 THR B C 1
ATOM 3891 O O . THR B 1 56 ? 6.805 6.461 13.906 1 98.69 56 THR B O 1
ATOM 3894 N N . LEU B 1 57 ? 6.859 6.941 11.734 1 98.12 57 LEU B N 1
ATOM 3895 C CA . LEU B 1 57 ? 8.211 7.496 11.719 1 98.12 57 LEU B CA 1
ATOM 3896 C C . LEU B 1 57 ? 8.172 9.016 11.852 1 98.12 57 LEU B C 1
ATOM 3898 O O . LEU B 1 57 ? 7.594 9.703 11.008 1 98.12 57 LEU B O 1
ATOM 3902 N N . VAL B 1 58 ? 8.836 9.555 12.867 1 97.69 58 VAL B N 1
ATOM 3903 C CA . VAL B 1 58 ? 8.781 10.984 13.156 1 97.69 58 VAL B CA 1
ATOM 3904 C C . VAL B 1 58 ? 10.195 11.547 13.258 1 97.69 58 VAL B C 1
ATOM 3906 O O . VAL B 1 58 ? 10.93 11.234 14.203 1 97.69 58 VAL B O 1
ATOM 3909 N N . PRO B 1 59 ? 10.594 12.43 12.375 1 95.81 59 PRO B N 1
ATOM 3910 C CA . PRO B 1 59 ? 11.922 13.031 12.469 1 95.81 59 PRO B CA 1
ATOM 3911 C C . PRO B 1 59 ? 12.047 14 13.648 1 95.81 59 PRO B C 1
ATOM 3913 O O . PRO B 1 59 ? 11.172 14.852 13.844 1 95.81 59 PRO B O 1
ATOM 3916 N N . LEU B 1 60 ? 13.109 13.883 14.398 1 91.81 60 LEU B N 1
ATOM 3917 C CA . LEU B 1 60 ? 13.289 14.68 15.602 1 91.81 60 LEU B CA 1
ATOM 3918 C C . LEU B 1 60 ? 14.344 15.758 15.398 1 91.81 60 LEU B C 1
ATOM 3920 O O . LEU B 1 60 ? 14.43 16.719 16.172 1 91.81 60 LEU B O 1
ATOM 3924 N N . SER B 1 61 ? 15.211 15.539 14.469 1 79 61 SER B N 1
ATOM 3925 C CA . SER B 1 61 ? 16.312 16.484 14.289 1 79 61 SER B CA 1
ATOM 3926 C C . SER B 1 61 ? 16.625 16.703 12.812 1 79 61 SER B C 1
ATOM 3928 O O . SER B 1 61 ? 16.016 16.062 11.945 1 79 61 SER B O 1
ATOM 3930 N N . ALA B 1 62 ? 17.625 17.5 12.656 1 73.19 62 ALA B N 1
ATOM 3931 C CA . ALA B 1 62 ? 18.062 17.844 11.305 1 73.19 62 ALA B CA 1
ATOM 3932 C C . ALA B 1 62 ? 18.5 16.609 10.539 1 73.19 62 ALA B C 1
ATOM 3934 O O . ALA B 1 62 ? 19.156 15.727 11.086 1 73.19 62 ALA B O 1
ATOM 3935 N N . GLY B 1 63 ? 18.125 16.594 9.375 1 71.5 63 GLY B N 1
ATOM 3936 C CA . GLY B 1 63 ? 18.531 15.547 8.453 1 71.5 63 GLY B CA 1
ATOM 3937 C C . GLY B 1 63 ? 18 14.18 8.844 1 71.5 63 GLY B C 1
ATOM 3938 O O . GLY B 1 63 ? 18.578 13.156 8.477 1 71.5 63 GLY B O 1
ATOM 3939 N N . ALA B 1 64 ? 17.031 14.195 9.586 1 71.5 64 ALA B N 1
ATOM 3940 C CA . ALA B 1 64 ? 16.5 12.938 10.102 1 71.5 64 ALA B CA 1
ATOM 3941 C C . ALA B 1 64 ? 17.609 12.109 10.766 1 71.5 64 ALA B C 1
ATOM 3943 O O . ALA B 1 64 ? 17.609 10.883 10.672 1 71.5 64 ALA B O 1
ATOM 3944 N N . LYS B 1 65 ? 18.516 12.695 11.32 1 83 65 LYS B N 1
ATOM 3945 C CA . LYS B 1 65 ? 19.562 11.984 12.039 1 83 65 LYS B CA 1
ATOM 3946 C C . LYS B 1 65 ? 18.984 11.195 13.211 1 83 65 LYS B C 1
ATOM 3948 O O . LYS B 1 65 ? 19.578 10.203 13.656 1 83 65 LYS B O 1
ATOM 3953 N N . GLU B 1 66 ? 17.984 11.766 13.656 1 91.38 66 GLU B N 1
ATOM 3954 C CA . GLU B 1 66 ? 17.188 11.078 14.664 1 91.38 66 GLU B CA 1
ATOM 3955 C C . GLU B 1 66 ? 15.734 10.922 14.227 1 91.38 66 GLU B C 1
ATOM 3957 O O . GLU B 1 66 ? 15.062 11.922 13.938 1 91.38 66 GLU B O 1
ATOM 3962 N N . ILE B 1 67 ? 15.305 9.68 14.18 1 95.81 67 ILE B N 1
ATOM 3963 C CA . ILE B 1 67 ? 13.922 9.391 13.797 1 95.81 67 ILE B CA 1
ATOM 3964 C C . ILE B 1 67 ? 13.242 8.594 14.906 1 95.81 67 ILE B C 1
ATOM 3966 O O . ILE B 1 67 ? 13.641 7.469 15.219 1 95.81 67 ILE B O 1
ATOM 3970 N N . ALA B 1 68 ? 12.273 9.18 15.508 1 97.38 68 ALA B N 1
ATOM 3971 C CA . ALA B 1 68 ? 11.453 8.438 16.469 1 97.38 68 ALA B CA 1
ATOM 3972 C C . ALA B 1 68 ? 10.5 7.484 15.75 1 97.38 68 ALA B C 1
ATOM 3974 O O . ALA B 1 68 ? 9.922 7.832 14.719 1 97.38 68 ALA B O 1
ATOM 3975 N N . VAL B 1 69 ? 10.414 6.309 16.25 1 98.5 69 VAL B N 1
ATOM 3976 C CA . VAL B 1 69 ? 9.359 5.379 15.883 1 98.5 69 VAL B CA 1
ATOM 3977 C C . VAL B 1 69 ? 8.352 5.266 17.031 1 98.5 69 VAL B C 1
ATOM 3979 O O . VAL B 1 69 ? 8.719 4.93 18.156 1 98.5 69 VAL B O 1
ATOM 3982 N N . THR B 1 70 ? 7.09 5.586 16.766 1 98.56 70 THR B N 1
ATOM 3983 C CA . THR B 1 70 ? 6.035 5.441 17.766 1 98.56 70 THR B CA 1
ATOM 3984 C C . THR B 1 70 ? 5.066 4.332 17.375 1 98.56 70 THR B C 1
ATOM 3986 O O . THR B 1 70 ? 4.875 4.062 16.188 1 98.56 70 THR B O 1
ATOM 3989 N N . TRP B 1 71 ? 4.508 3.648 18.328 1 98.56 71 TRP B N 1
ATOM 3990 C CA . TRP B 1 71 ? 3.494 2.627 18.078 1 98.56 71 TRP B CA 1
ATOM 3991 C C . TRP B 1 71 ? 2.637 2.396 19.312 1 98.56 71 TRP B C 1
ATOM 3993 O O . TRP B 1 71 ? 2.941 2.908 20.391 1 98.56 71 TRP B O 1
ATOM 4003 N N . ARG B 1 72 ? 1.52 1.712 19.172 1 97.62 72 ARG B N 1
ATOM 4004 C CA . ARG B 1 72 ? 0.546 1.482 20.234 1 97.62 72 ARG B CA 1
ATOM 4005 C C . ARG B 1 72 ? 0.447 -0 20.578 1 97.62 72 ARG B C 1
ATOM 4007 O O . ARG B 1 72 ? 0.566 -0.854 19.703 1 97.62 72 ARG B O 1
ATOM 4014 N N . THR B 1 73 ? 0.31 -0.352 21.812 1 96.31 73 THR B N 1
ATOM 4015 C CA . THR B 1 73 ? -0.106 -1.659 22.312 1 96.31 73 THR B CA 1
ATOM 4016 C C . THR B 1 73 ? -1.104 -1.51 23.453 1 96.31 73 THR B C 1
ATOM 4018 O O . THR B 1 73 ? -1.38 -0.396 23.906 1 96.31 73 THR B O 1
ATOM 4021 N N . ASP B 1 74 ? -1.67 -2.66 23.859 1 94.88 74 ASP B N 1
ATOM 4022 C CA . ASP B 1 74 ? -2.41 -2.619 25.125 1 94.88 74 ASP B CA 1
ATOM 4023 C C . ASP B 1 74 ? -1.461 -2.527 26.312 1 94.88 74 ASP B C 1
ATOM 4025 O O . ASP B 1 74 ? -0.242 -2.457 26.141 1 94.88 74 ASP B O 1
ATOM 4029 N N . THR B 1 75 ? -2.01 -2.496 27.516 1 95.75 75 THR B N 1
ATOM 4030 C CA . THR B 1 75 ? -1.213 -2.166 28.688 1 95.75 75 THR B CA 1
ATOM 4031 C C . THR B 1 75 ? -0.512 -3.408 29.234 1 95.75 75 THR B C 1
ATOM 4033 O O . THR B 1 75 ? 0.278 -3.318 30.172 1 95.75 75 THR B O 1
ATOM 4036 N N . THR B 1 76 ? -0.752 -4.527 28.625 1 94.38 76 THR B N 1
ATOM 4037 C CA . THR B 1 76 ? -0.043 -5.727 29.047 1 94.38 76 THR B CA 1
ATOM 4038 C C . THR B 1 76 ? 1.409 -5.695 28.594 1 94.38 76 THR B C 1
ATOM 4040 O O . THR B 1 76 ? 2.26 -6.398 29.141 1 94.38 76 THR B O 1
ATOM 4043 N N . VAL B 1 77 ? 1.664 -4.918 27.578 1 95.12 77 VAL B N 1
ATOM 4044 C CA . VAL B 1 77 ? 3.021 -4.773 27.062 1 95.12 77 VAL B CA 1
ATOM 4045 C C . VAL B 1 77 ? 3.752 -3.672 27.812 1 95.12 77 VAL B C 1
ATOM 4047 O O . VAL B 1 77 ? 3.438 -2.488 27.672 1 95.12 77 VAL B O 1
ATOM 4050 N N . LYS B 1 78 ? 4.719 -4.043 28.516 1 94.31 78 LYS B N 1
ATOM 4051 C CA . LYS B 1 78 ? 5.426 -3.08 29.359 1 94.31 78 LYS B CA 1
ATOM 4052 C C . LYS B 1 78 ? 6.828 -2.807 28.828 1 94.31 78 LYS B C 1
ATOM 4054 O O . LYS B 1 78 ? 7.555 -1.971 29.359 1 94.31 78 LYS B O 1
ATOM 4059 N N . SER B 1 79 ? 7.168 -3.52 27.891 1 94.38 79 SER B N 1
ATOM 4060 C CA . SER B 1 79 ? 8.453 -3.312 27.219 1 94.38 79 SER B CA 1
ATOM 4061 C C . SER B 1 79 ? 8.312 -3.434 25.703 1 94.38 79 SER B C 1
ATOM 4063 O O . SER B 1 79 ? 7.727 -4.395 25.203 1 94.38 79 SER B O 1
ATOM 4065 N N . GLY B 1 80 ? 8.766 -2.406 25 1 96.38 80 GLY B N 1
ATOM 4066 C CA . GLY B 1 80 ? 8.773 -2.412 23.547 1 96.38 80 GLY B CA 1
ATOM 4067 C C . GLY B 1 80 ? 10.164 -2.271 22.969 1 96.38 80 GLY B C 1
ATOM 4068 O O . GLY B 1 80 ? 11.055 -1.688 23.578 1 96.38 80 GLY B O 1
ATOM 4069 N N . THR B 1 81 ? 10.336 -2.85 21.797 1 97.62 81 THR B N 1
ATOM 4070 C CA . THR B 1 81 ? 11.625 -2.83 21.125 1 97.62 81 THR B CA 1
ATOM 4071 C C . THR B 1 81 ? 11.453 -2.607 19.625 1 97.62 81 THR B C 1
ATOM 4073 O O . THR B 1 81 ? 10.453 -3.031 19.047 1 97.62 81 THR B O 1
ATOM 4076 N N . ILE B 1 82 ? 12.43 -1.9 19.031 1 98.19 82 ILE B N 1
ATOM 4077 C CA . ILE B 1 82 ? 12.617 -1.92 17.578 1 98.19 82 ILE B CA 1
ATOM 4078 C C . ILE B 1 82 ? 13.703 -2.922 17.219 1 98.19 82 ILE B C 1
ATOM 4080 O O . ILE B 1 82 ? 14.781 -2.926 17.828 1 98.19 82 ILE B O 1
ATOM 4084 N N . GLU B 1 83 ? 13.422 -3.799 16.328 1 97.56 83 GLU B N 1
ATOM 4085 C CA . GLU B 1 83 ? 14.477 -4.5 15.602 1 97.56 83 GLU B CA 1
ATOM 4086 C C . GLU B 1 83 ? 14.719 -3.854 14.234 1 97.56 83 GLU B C 1
ATOM 4088 O O . GLU B 1 83 ? 13.773 -3.566 13.5 1 97.56 83 GLU B O 1
ATOM 4093 N N . ILE B 1 84 ? 15.984 -3.631 13.93 1 97.31 84 ILE B N 1
ATOM 4094 C CA . ILE B 1 84 ? 16.328 -2.996 12.664 1 97.31 84 ILE B CA 1
ATOM 4095 C C . ILE B 1 84 ? 17.531 -3.695 12.039 1 97.31 84 ILE B C 1
ATOM 4097 O O . ILE B 1 84 ? 18.469 -4.062 12.75 1 97.31 84 ILE B O 1
ATOM 4101 N N . ILE B 1 85 ? 17.5 -3.945 10.734 1 96.31 85 ILE B N 1
ATOM 4102 C CA . ILE B 1 85 ? 18.547 -4.621 9.977 1 96.31 85 ILE B CA 1
ATOM 4103 C C . ILE B 1 85 ? 18.906 -3.805 8.742 1 96.31 85 ILE B C 1
ATOM 4105 O O . ILE B 1 85 ? 18.047 -3.541 7.895 1 96.31 85 ILE B O 1
ATOM 4109 N N . PRO B 1 86 ? 20.156 -3.359 8.648 1 94.06 86 PRO B N 1
ATOM 4110 C CA . PRO B 1 86 ? 20.562 -2.732 7.395 1 94.06 86 PRO B CA 1
ATOM 4111 C C . PRO B 1 86 ? 20.656 -3.729 6.242 1 94.06 86 PRO B C 1
ATOM 4113 O O . PRO B 1 86 ? 21.109 -4.863 6.434 1 94.06 86 PRO B O 1
ATOM 4116 N N . GLY B 1 87 ? 20.156 -3.258 5.168 1 88.38 87 GLY B N 1
ATOM 4117 C CA . GLY B 1 87 ? 20.25 -4.102 3.988 1 88.38 87 GLY B CA 1
ATOM 4118 C C . GLY B 1 87 ? 21.641 -4.086 3.361 1 88.38 87 GLY B C 1
ATOM 4119 O O . GLY B 1 87 ? 22.422 -3.162 3.592 1 88.38 87 GLY B O 1
ATOM 4120 N N . ASN B 1 88 ? 21.938 -5.18 2.709 1 80.69 88 ASN B N 1
ATOM 4121 C CA . ASN B 1 88 ? 23.078 -5.203 1.796 1 80.69 88 ASN B CA 1
ATOM 4122 C C . ASN B 1 88 ? 22.625 -5.199 0.338 1 80.69 88 ASN B C 1
ATOM 4124 O O . ASN B 1 88 ? 21.578 -4.652 0.011 1 80.69 88 ASN B O 1
ATOM 4128 N N . SER B 1 89 ? 23.375 -5.867 -0.483 1 75.62 89 SER B N 1
ATOM 4129 C CA . SER B 1 89 ? 23.062 -5.781 -1.908 1 75.62 89 SER B CA 1
ATOM 4130 C C . SER B 1 89 ? 21.75 -6.469 -2.236 1 75.62 89 SER B C 1
ATOM 4132 O O . SER B 1 89 ? 20.891 -5.883 -2.895 1 75.62 89 SER B O 1
ATOM 4134 N N . ILE B 1 90 ? 21.469 -7.637 -1.595 1 83.69 90 ILE B N 1
ATOM 4135 C CA . ILE B 1 90 ? 20.266 -8.242 -2.139 1 83.69 90 ILE B CA 1
ATOM 4136 C C . ILE B 1 90 ? 19.453 -8.867 -1.009 1 83.69 90 ILE B C 1
ATOM 4138 O O . ILE B 1 90 ? 18.391 -9.445 -1.248 1 83.69 90 ILE B O 1
ATOM 4142 N N . THR B 1 91 ? 19.953 -8.727 0.301 1 88.88 91 THR B N 1
ATOM 4143 C CA . THR B 1 91 ? 19.234 -9.32 1.425 1 88.88 91 THR B CA 1
ATOM 4144 C C . THR B 1 91 ? 19.344 -8.43 2.66 1 88.88 91 THR B C 1
ATOM 4146 O O . THR B 1 91 ? 19.984 -7.379 2.625 1 88.88 91 THR B O 1
ATOM 4149 N N . PHE B 1 92 ? 18.625 -8.836 3.695 1 91.25 92 PHE B N 1
ATOM 4150 C CA . PHE B 1 92 ? 18.781 -8.312 5.047 1 91.25 92 PHE B CA 1
ATOM 4151 C C . PHE B 1 92 ? 19.422 -9.352 5.957 1 91.25 92 PHE B C 1
ATOM 4153 O O . PHE B 1 92 ? 18.75 -10.25 6.469 1 91.25 92 PHE B O 1
ATOM 4160 N N . PRO B 1 93 ? 20.719 -9.195 6.184 1 90.19 93 PRO B N 1
ATOM 4161 C CA . PRO B 1 93 ? 21.422 -10.219 6.961 1 90.19 93 PRO B CA 1
ATOM 4162 C C . PRO B 1 93 ? 21.031 -10.211 8.438 1 90.19 93 PRO B C 1
ATOM 4164 O O . PRO B 1 93 ? 21.219 -9.203 9.125 1 90.19 93 PRO B O 1
ATOM 4167 N N . LYS B 1 94 ? 20.672 -11.297 8.891 1 89 94 LYS B N 1
ATOM 4168 C CA . LYS B 1 94 ? 20.156 -11.414 10.25 1 89 94 LYS B CA 1
ATOM 4169 C C . LYS B 1 94 ? 21.219 -11.078 11.281 1 89 94 LYS B C 1
ATOM 4171 O O . LYS B 1 94 ? 20.906 -10.609 12.383 1 89 94 LYS B O 1
ATOM 4176 N N . ASP B 1 95 ? 22.422 -11.305 10.938 1 92.25 95 ASP B N 1
ATOM 4177 C CA . ASP B 1 95 ? 23.5 -11.094 11.891 1 92.25 95 ASP B CA 1
ATOM 4178 C C . ASP B 1 95 ? 23.766 -9.609 12.117 1 92.25 95 ASP B C 1
ATOM 4180 O O . ASP B 1 95 ? 24.5 -9.227 13.031 1 92.25 95 ASP B O 1
ATOM 4184 N N . ARG B 1 96 ? 23.156 -8.758 11.359 1 93 96 ARG B N 1
ATOM 4185 C CA . ARG B 1 96 ? 23.328 -7.32 11.5 1 93 96 ARG B CA 1
ATOM 4186 C C . ARG B 1 96 ? 22.156 -6.695 12.242 1 93 96 ARG B C 1
ATOM 4188 O O . ARG B 1 96 ? 22.016 -5.473 12.297 1 93 96 ARG B O 1
ATOM 4195 N N . ARG B 1 97 ? 21.375 -7.531 12.812 1 95.25 97 ARG B N 1
ATOM 4196 C CA . ARG B 1 97 ? 20.188 -7.074 13.531 1 95.25 97 ARG B CA 1
ATOM 4197 C C . ARG B 1 97 ? 20.578 -6.301 14.789 1 95.25 97 ARG B C 1
ATOM 4199 O O . ARG B 1 97 ? 21.422 -6.75 15.562 1 95.25 97 ARG B O 1
ATOM 4206 N N . GLU B 1 98 ? 20 -5.156 14.953 1 96.31 98 GLU B N 1
ATOM 4207 C CA . GLU B 1 98 ? 20.109 -4.34 16.156 1 96.31 98 GLU B CA 1
ATOM 4208 C C . GLU B 1 98 ? 18.766 -4.195 16.859 1 96.31 98 GLU B C 1
ATOM 4210 O O . GLU B 1 98 ? 17.719 -4.266 16.219 1 96.31 98 GLU B O 1
ATOM 4215 N N . ARG B 1 99 ? 18.859 -4.039 18.172 1 97 99 ARG B N 1
ATOM 4216 C CA . ARG B 1 99 ? 17.672 -3.846 18.984 1 97 99 ARG B CA 1
ATOM 4217 C C . ARG B 1 99 ? 17.75 -2.545 19.766 1 97 99 ARG B C 1
ATOM 4219 O O . ARG B 1 99 ? 18.797 -2.203 20.312 1 97 99 ARG B O 1
ATOM 4226 N N . ILE B 1 100 ? 16.672 -1.78 19.75 1 97.62 100 ILE B N 1
ATOM 4227 C CA . ILE B 1 100 ? 16.562 -0.525 20.484 1 97.62 100 ILE B CA 1
ATOM 4228 C C . ILE B 1 100 ? 15.344 -0.571 21.406 1 97.62 100 ILE B C 1
ATOM 4230 O O . ILE B 1 100 ? 14.211 -0.75 20.938 1 97.62 100 ILE B O 1
ATOM 4234 N N . GLU B 1 101 ? 15.523 -0.339 22.672 1 97.06 101 GLU B N 1
ATOM 4235 C CA . GLU B 1 101 ? 14.43 -0.368 23.625 1 97.06 101 GLU B CA 1
ATOM 4236 C C . GLU B 1 101 ? 13.609 0.917 23.578 1 97.06 101 GLU B C 1
ATOM 4238 O O . GLU B 1 101 ? 14.148 1.992 23.297 1 97.06 101 GLU B O 1
ATOM 4243 N N . SER B 1 102 ? 12.359 0.755 23.844 1 97.62 102 SER B N 1
ATOM 4244 C CA . SER B 1 102 ? 11.469 1.908 23.844 1 97.62 102 SER B CA 1
ATOM 4245 C C . SER B 1 102 ? 11.07 2.311 25.25 1 97.62 102 SER B C 1
ATOM 4247 O O . SER B 1 102 ? 11.258 1.544 26.203 1 97.62 102 SER B O 1
ATOM 4249 N N . THR B 1 103 ? 10.625 3.516 25.422 1 96.94 103 THR B N 1
ATOM 4250 C CA . THR B 1 103 ? 9.805 3.953 26.547 1 96.94 103 THR B CA 1
ATOM 4251 C C . THR B 1 103 ? 8.328 4 26.156 1 96.94 103 THR B C 1
ATOM 4253 O O . THR B 1 103 ? 7.984 3.793 25 1 96.94 103 THR B O 1
ATOM 4256 N N . PHE B 1 104 ? 7.461 4.07 27.109 1 96.19 104 PHE B N 1
ATOM 4257 C CA . PHE B 1 104 ? 6.059 4.215 26.734 1 96.19 104 PHE B CA 1
ATOM 4258 C C . PHE B 1 104 ? 5.363 5.223 27.641 1 96.19 104 PHE B C 1
ATOM 4260 O O . PHE B 1 104 ? 5.836 5.504 28.75 1 96.19 104 PHE B O 1
ATOM 4267 N N . SER B 1 105 ? 4.355 5.809 27.203 1 95 105 SER B N 1
ATOM 4268 C CA . SER B 1 105 ? 3.404 6.625 27.938 1 95 105 SER B CA 1
ATOM 4269 C C . SER B 1 105 ? 2.002 6.027 27.891 1 95 105 SER B C 1
ATOM 4271 O O . SER B 1 105 ? 1.697 5.23 27 1 95 105 SER B O 1
ATOM 4273 N N . VAL B 1 106 ? 1.208 6.344 28.828 1 94.44 106 VAL B N 1
ATOM 4274 C CA . VAL B 1 106 ? -0.152 5.82 28.891 1 94.44 106 VAL B CA 1
ATOM 4275 C C . VAL B 1 106 ? -1.129 6.844 28.328 1 94.44 106 VAL B C 1
ATOM 4277 O O . VAL B 1 106 ? -1.091 8.023 28.688 1 94.44 106 VAL B O 1
ATOM 4280 N N . VAL B 1 107 ? -1.871 6.438 27.359 1 92.56 107 VAL B N 1
ATOM 4281 C CA . VAL B 1 107 ? -2.996 7.199 26.828 1 92.56 107 VAL B CA 1
ATOM 4282 C C . VAL B 1 107 ? -4.305 6.488 27.172 1 92.56 107 VAL B C 1
ATOM 4284 O O . VAL B 1 107 ? -4.387 5.258 27.109 1 92.56 107 VAL B O 1
ATOM 4287 N N . ARG B 1 108 ? -5.281 7.223 27.562 1 86.69 108 ARG B N 1
ATOM 4288 C CA . ARG B 1 108 ? -6.535 6.605 27.969 1 86.69 108 ARG B CA 1
ATOM 4289 C C . ARG B 1 108 ? -7.695 7.086 27.109 1 86.69 108 ARG B C 1
ATOM 4291 O O . ARG B 1 108 ? -7.84 8.289 26.859 1 86.69 108 ARG B O 1
ATOM 4298 N N . TYR B 1 109 ? -8.391 6.207 26.562 1 78.44 109 TYR B N 1
ATOM 4299 C CA . TYR B 1 109 ? -9.68 6.438 25.938 1 78.44 109 TYR B CA 1
ATOM 4300 C C . TYR B 1 109 ? -10.812 5.898 26.797 1 78.44 109 TYR B C 1
ATOM 4302 O O . TYR B 1 109 ? -10.953 4.688 26.969 1 78.44 109 TYR B O 1
ATOM 4310 N N . LYS B 1 110 ? -11.648 6.723 27.188 1 78.69 110 LYS B N 1
ATOM 4311 C CA . LYS B 1 110 ? -12.727 6.309 28.094 1 78.69 110 LYS B CA 1
ATOM 4312 C C . LYS B 1 110 ? -12.211 5.328 29.141 1 78.69 110 LYS B C 1
ATOM 4314 O O . LYS B 1 110 ? -11.367 5.684 29.969 1 78.69 110 LYS B O 1
ATOM 4319 N N . ASP B 1 111 ? -12.57 4.008 28.844 1 74.31 111 ASP B N 1
ATOM 4320 C CA . ASP B 1 111 ? -12.328 3.104 29.953 1 74.31 111 ASP B CA 1
ATOM 4321 C C . ASP B 1 111 ? -11.141 2.186 29.672 1 74.31 111 ASP B C 1
ATOM 4323 O O . ASP B 1 111 ? -10.805 1.327 30.5 1 74.31 111 ASP B O 1
ATOM 4327 N N . TYR B 1 112 ? -10.539 2.447 28.5 1 85.5 112 TYR B N 1
ATOM 4328 C CA . TYR B 1 112 ? -9.414 1.537 28.344 1 85.5 112 TYR B CA 1
ATOM 4329 C C . TYR B 1 112 ? -8.133 2.305 28.062 1 85.5 112 TYR B C 1
ATOM 4331 O O . TYR B 1 112 ? -8.125 3.227 27.234 1 85.5 112 TYR B O 1
ATOM 4339 N N . PRO B 1 113 ? -7.117 1.906 28.875 1 92.81 113 PRO B N 1
ATOM 4340 C CA . PRO B 1 113 ? -5.789 2.482 28.672 1 92.81 113 PRO B CA 1
ATOM 4341 C C . PRO B 1 113 ? -5.016 1.782 27.547 1 92.81 113 PRO B C 1
ATOM 4343 O O . PRO B 1 113 ? -5.348 0.654 27.172 1 92.81 113 PRO B O 1
ATOM 4346 N N . MET B 1 114 ? -4.094 2.496 27.031 1 96.38 114 MET B N 1
ATOM 4347 C CA . MET B 1 114 ? -3.184 1.95 26.016 1 96.38 114 MET B CA 1
ATOM 4348 C C . MET B 1 114 ? -1.779 2.52 26.188 1 96.38 114 MET B C 1
ATOM 4350 O O . MET B 1 114 ? -1.601 3.562 26.828 1 96.38 114 MET B O 1
ATOM 4354 N N . HIS B 1 115 ? -0.851 1.787 25.766 1 97.44 115 HIS B N 1
ATOM 4355 C CA . HIS B 1 115 ? 0.534 2.244 25.766 1 97.44 115 HIS B CA 1
ATOM 4356 C C . HIS B 1 115 ? 0.946 2.783 24.406 1 97.44 115 HIS B C 1
ATOM 4358 O O . HIS B 1 115 ? 0.74 2.123 23.375 1 97.44 115 HIS B O 1
ATOM 4364 N N . TYR B 1 116 ? 1.47 3.936 24.375 1 97.88 116 TYR B N 1
ATOM 4365 C CA . TYR B 1 116 ? 2.188 4.453 23.219 1 97.88 116 TYR B CA 1
ATOM 4366 C C . TYR B 1 116 ? 3.693 4.395 23.438 1 97.88 116 TYR B C 1
ATOM 4368 O O . TYR B 1 116 ? 4.223 5.066 24.328 1 97.88 116 TYR B O 1
ATOM 4376 N N . HIS B 1 117 ? 4.324 3.635 22.609 1 98.31 117 HIS B N 1
ATOM 4377 C CA . HIS B 1 117 ? 5.762 3.428 22.703 1 98.31 117 HIS B CA 1
ATOM 4378 C C . HIS B 1 117 ? 6.523 4.391 21.797 1 98.31 117 HIS B C 1
ATOM 4380 O O . HIS B 1 117 ? 5.996 4.832 20.781 1 98.31 117 HIS B O 1
ATOM 4386 N N . LYS B 1 118 ? 7.781 4.691 22.234 1 97.81 118 LYS B N 1
ATOM 4387 C CA . LYS B 1 118 ? 8.68 5.523 21.438 1 97.81 118 LYS B CA 1
ATOM 4388 C C . LYS B 1 118 ? 10.125 5.027 21.547 1 97.81 118 LYS B C 1
ATOM 4390 O O . LYS B 1 118 ? 10.617 4.781 22.641 1 97.81 118 LYS B O 1
ATOM 4395 N N . ALA B 1 119 ? 10.719 4.852 20.484 1 97.81 119 ALA B N 1
ATOM 4396 C CA . ALA B 1 119 ? 12.156 4.598 20.375 1 97.81 119 ALA B CA 1
ATOM 4397 C C . ALA B 1 119 ? 12.773 5.422 19.25 1 97.81 119 ALA B C 1
ATOM 4399 O O . ALA B 1 119 ? 12.094 5.801 18.297 1 97.81 119 ALA B O 1
ATOM 4400 N N . VAL B 1 120 ? 14.055 5.703 19.391 1 96.62 120 VAL B N 1
ATOM 4401 C CA . VAL B 1 120 ? 14.672 6.641 18.453 1 96.62 120 VAL B CA 1
ATOM 4402 C C . VAL B 1 120 ? 15.773 5.93 17.672 1 96.62 120 VAL B C 1
ATOM 4404 O O . VAL B 1 120 ? 16.688 5.355 18.25 1 96.62 120 VAL B O 1
ATOM 4407 N N . LEU B 1 121 ? 15.609 5.91 16.391 1 95.94 121 LEU B N 1
ATOM 4408 C CA . LEU B 1 121 ? 16.672 5.457 15.484 1 95.94 121 LEU B CA 1
ATOM 4409 C C . LEU B 1 121 ? 17.75 6.523 15.336 1 95.94 121 LEU B C 1
ATOM 4411 O O . LEU B 1 121 ? 17.438 7.699 15.125 1 95.94 121 LEU B O 1
ATOM 4415 N N . ARG B 1 122 ? 18.953 6.086 15.438 1 93.5 122 ARG B N 1
ATOM 4416 C CA . ARG B 1 122 ? 20.109 6.977 15.305 1 93.5 122 ARG B CA 1
ATOM 4417 C C . ARG B 1 122 ? 21.172 6.363 14.406 1 93.5 122 ARG B C 1
ATOM 4419 O O . ARG B 1 122 ? 21.156 5.156 14.148 1 93.5 122 ARG B O 1
ATOM 4426 N N . ASN B 1 123 ? 22 7.215 13.844 1 89.69 123 ASN B N 1
ATOM 4427 C CA . ASN B 1 123 ? 23.219 6.824 13.133 1 89.69 123 ASN B CA 1
ATOM 4428 C C . ASN B 1 123 ? 22.891 5.969 11.914 1 89.69 123 ASN B C 1
ATOM 4430 O O . ASN B 1 123 ? 23.578 4.973 11.656 1 89.69 123 ASN B O 1
ATOM 4434 N N . LEU B 1 124 ? 21.828 6.273 11.328 1 91.94 124 LEU B N 1
ATOM 4435 C CA . LEU B 1 124 ? 21.516 5.594 10.078 1 91.94 124 LEU B CA 1
ATOM 4436 C C . LEU B 1 124 ? 22.391 6.121 8.945 1 91.94 124 LEU B C 1
ATOM 4438 O O . LEU B 1 124 ? 22.688 7.32 8.883 1 91.94 124 LEU B O 1
ATOM 4442 N N . PHE B 1 125 ? 22.828 5.227 8.125 1 90.69 125 PHE B N 1
ATOM 4443 C CA . PHE B 1 125 ? 23.672 5.625 7.012 1 90.69 125 PHE B CA 1
ATOM 4444 C C . PHE B 1 125 ? 22.844 6.09 5.824 1 90.69 125 PHE B C 1
ATOM 4446 O O . PHE B 1 125 ? 21.984 5.355 5.336 1 90.69 125 PHE B O 1
ATOM 4453 N N . PRO B 1 126 ? 23.078 7.316 5.371 1 89 126 PRO B N 1
ATOM 4454 C CA . PRO B 1 126 ? 22.328 7.793 4.211 1 89 126 PRO B CA 1
ATOM 4455 C C . PRO B 1 126 ? 22.5 6.891 2.99 1 89 126 PRO B C 1
ATOM 4457 O O . PRO B 1 126 ? 23.594 6.422 2.705 1 89 126 PRO B O 1
ATOM 4460 N N . GLY B 1 127 ? 21.391 6.641 2.354 1 87.44 127 GLY B N 1
ATOM 4461 C CA . GLY B 1 127 ? 21.406 5.812 1.158 1 87.44 127 GLY B CA 1
ATOM 4462 C C . GLY B 1 127 ? 21.094 4.355 1.439 1 87.44 127 GLY B C 1
ATOM 4463 O O . GLY B 1 127 ? 20.766 3.6 0.524 1 87.44 127 GLY B O 1
ATOM 4464 N N . ASN B 1 128 ? 21.156 3.957 2.66 1 90.5 128 ASN B N 1
ATOM 4465 C CA . ASN B 1 128 ? 20.906 2.566 3.014 1 90.5 128 ASN B CA 1
ATOM 4466 C C . ASN B 1 128 ? 19.406 2.297 3.15 1 90.5 128 ASN B C 1
ATOM 4468 O O . ASN B 1 128 ? 18.656 3.16 3.609 1 90.5 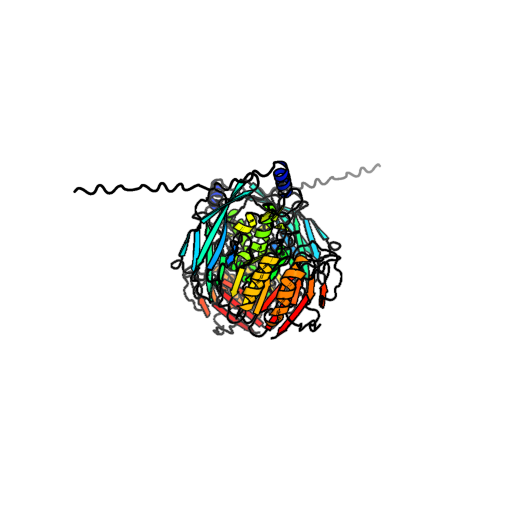128 ASN B O 1
ATOM 4472 N N . ILE B 1 129 ? 19.094 1.1 2.762 1 91.94 129 ILE B N 1
ATOM 4473 C CA . ILE B 1 129 ? 17.766 0.587 3.027 1 91.94 129 ILE B CA 1
ATOM 4474 C C . ILE B 1 129 ? 17.781 -0.29 4.277 1 91.94 129 ILE B C 1
ATOM 4476 O O . ILE B 1 129 ? 18.719 -1.063 4.484 1 91.94 129 ILE B O 1
ATOM 4480 N N . TYR B 1 130 ? 16.828 -0.129 5.102 1 95.31 130 TYR B N 1
ATOM 4481 C CA . TYR B 1 130 ? 16.672 -0.898 6.328 1 95.31 130 TYR B CA 1
ATOM 4482 C C . TYR B 1 130 ? 15.336 -1.638 6.328 1 95.31 130 TYR B C 1
ATOM 4484 O O . TYR B 1 130 ? 14.383 -1.22 5.66 1 95.31 130 TYR B O 1
ATOM 4492 N N . LYS B 1 131 ? 15.289 -2.746 6.965 1 95.62 131 LYS B N 1
ATOM 4493 C CA . LYS B 1 131 ? 13.992 -3.238 7.422 1 95.62 131 LYS B CA 1
ATOM 4494 C C . LYS B 1 131 ? 13.883 -3.172 8.938 1 95.62 131 LYS B C 1
ATOM 4496 O O . LYS B 1 131 ? 14.875 -3.342 9.648 1 95.62 131 LYS B O 1
ATOM 4501 N N . TYR B 1 132 ? 12.664 -2.928 9.438 1 97.06 132 TYR B N 1
ATOM 4502 C CA . TYR B 1 132 ? 12.469 -2.812 10.883 1 97.06 132 TYR B CA 1
ATOM 4503 C C . TYR B 1 132 ? 11.086 -3.324 11.281 1 97.06 132 TYR B C 1
ATOM 4505 O O . TYR B 1 132 ? 10.188 -3.418 10.445 1 97.06 132 TYR B O 1
ATOM 4513 N N . ARG B 1 133 ? 10.922 -3.754 12.484 1 96.12 133 ARG B N 1
ATOM 4514 C CA . ARG B 1 133 ? 9.656 -4.105 13.125 1 96.12 133 ARG B CA 1
ATOM 4515 C C . ARG B 1 133 ? 9.648 -3.691 14.594 1 96.12 133 ARG B C 1
ATOM 4517 O O . ARG B 1 133 ? 10.703 -3.402 15.164 1 96.12 133 ARG B O 1
ATOM 4524 N N . VAL B 1 134 ? 8.531 -3.559 15.172 1 97.62 134 VAL B N 1
ATOM 4525 C CA . VAL B 1 134 ? 8.406 -3.117 16.562 1 97.62 134 VAL B CA 1
ATOM 4526 C C . VAL B 1 134 ? 7.613 -4.152 17.359 1 97.62 134 VAL B C 1
ATOM 4528 O O . VAL B 1 134 ? 6.77 -4.859 16.797 1 97.62 134 VAL B O 1
ATOM 4531 N N . GLY B 1 135 ? 7.859 -4.258 18.578 1 94.94 135 GLY B N 1
ATOM 4532 C CA . GLY B 1 135 ? 7.184 -5.188 19.469 1 94.94 135 GLY B CA 1
ATOM 4533 C C . GLY B 1 135 ? 8.102 -5.785 20.516 1 94.94 135 GLY B C 1
ATOM 4534 O O . GLY B 1 135 ? 9.008 -5.109 21.016 1 94.94 135 GLY B O 1
ATOM 4535 N N . ASN B 1 136 ? 7.699 -6.898 20.922 1 90.31 136 ASN B N 1
ATOM 4536 C CA . ASN B 1 136 ? 8.469 -7.754 21.812 1 90.31 136 ASN B CA 1
ATOM 4537 C C . ASN B 1 136 ? 8.07 -9.219 21.688 1 90.31 136 ASN B C 1
ATOM 4539 O O . ASN B 1 136 ? 6.883 -9.539 21.609 1 90.31 136 ASN B O 1
ATOM 4543 N N . SER B 1 137 ? 9.078 -10.102 21.625 1 84.12 137 SER B N 1
ATOM 4544 C CA . SER B 1 137 ? 8.828 -11.516 21.391 1 84.12 137 SER B CA 1
ATOM 4545 C C . SER B 1 137 ? 7.754 -12.047 22.328 1 84.12 137 SER B C 1
ATOM 4547 O O . SER B 1 137 ? 7.805 -11.805 23.547 1 84.12 137 SER B O 1
ATOM 4549 N N . PRO B 1 138 ? 6.797 -12.602 21.859 1 84.25 138 PRO B N 1
ATOM 4550 C CA . PRO B 1 138 ? 6.629 -13.078 20.484 1 84.25 138 PRO B CA 1
ATOM 4551 C C . PRO B 1 138 ? 5.734 -12.164 19.656 1 84.25 138 PRO B C 1
ATOM 4553 O O . PRO B 1 138 ? 5.371 -12.516 18.516 1 84.25 138 PRO B O 1
ATOM 4556 N N . GLN B 1 139 ? 5.359 -11.07 20.219 1 88.12 139 GLN B N 1
ATOM 4557 C CA . GLN B 1 139 ? 4.41 -10.188 19.547 1 88.12 139 GLN B CA 1
ATOM 4558 C C . GLN B 1 139 ? 5.137 -9.086 18.781 1 88.12 139 GLN B C 1
ATOM 4560 O O . GLN B 1 139 ? 5.602 -8.109 19.375 1 88.12 139 GLN B O 1
ATOM 4565 N N . TRP B 1 140 ? 5.23 -9.281 17.469 1 91.44 140 TRP B N 1
ATOM 4566 C CA . TRP B 1 140 ? 5.914 -8.32 16.594 1 91.44 140 TRP B CA 1
ATOM 4567 C C . TRP B 1 140 ? 4.977 -7.801 15.516 1 91.44 140 TRP B C 1
ATOM 4569 O O . TRP B 1 140 ? 4.059 -8.508 15.086 1 91.44 140 TRP B O 1
ATOM 4579 N N . SER B 1 141 ? 5.223 -6.637 15.109 1 92.44 141 SER B N 1
ATOM 4580 C CA . SER B 1 141 ? 4.617 -6.164 13.867 1 92.44 141 SER B CA 1
ATOM 4581 C C . SER B 1 141 ? 5.215 -6.879 12.656 1 92.44 141 SER B C 1
ATOM 4583 O O . SER B 1 141 ? 6.195 -7.613 12.781 1 92.44 141 SER B O 1
ATOM 4585 N N . ALA B 1 142 ? 4.578 -6.656 11.547 1 88.5 142 ALA B N 1
ATOM 4586 C CA . ALA B 1 142 ? 5.242 -7.027 10.305 1 88.5 142 ALA B CA 1
ATOM 4587 C C . ALA B 1 142 ? 6.539 -6.246 10.117 1 88.5 142 ALA B C 1
ATOM 4589 O O . ALA B 1 142 ? 6.742 -5.207 10.75 1 88.5 142 ALA B O 1
ATOM 4590 N N . TRP B 1 143 ? 7.406 -6.781 9.305 1 93.12 143 TRP B N 1
ATOM 4591 C CA . TRP B 1 143 ? 8.578 -6.02 8.891 1 93.12 143 TRP B CA 1
ATOM 4592 C C . TRP B 1 143 ? 8.203 -4.91 7.918 1 93.12 143 TRP B C 1
ATOM 4594 O O . TRP B 1 143 ? 7.387 -5.121 7.02 1 93.12 143 TRP B O 1
ATOM 4604 N N . HIS B 1 144 ? 8.789 -3.785 8.117 1 94.06 144 HIS B N 1
ATOM 4605 C CA . HIS B 1 144 ? 8.672 -2.645 7.215 1 94.06 144 HIS B CA 1
ATOM 4606 C C . HIS B 1 144 ? 10.023 -2.268 6.625 1 94.06 144 HIS B C 1
ATOM 4608 O O . HIS B 1 144 ? 11.062 -2.543 7.223 1 94.06 144 HIS B O 1
ATOM 4614 N N . THR B 1 145 ? 9.992 -1.684 5.473 1 93 145 THR B N 1
ATOM 4615 C CA . THR B 1 145 ? 11.219 -1.173 4.875 1 93 145 THR B CA 1
ATOM 4616 C C . THR B 1 145 ? 11.273 0.349 4.961 1 93 145 THR B C 1
ATOM 4618 O O . THR B 1 145 ? 10.25 1.021 4.809 1 93 145 THR B O 1
ATOM 4621 N N . TYR B 1 146 ? 12.461 0.85 5.23 1 93.31 146 TYR B N 1
ATOM 4622 C CA . TYR B 1 146 ? 12.75 2.279 5.293 1 93.31 146 TYR B CA 1
ATOM 4623 C C . TYR B 1 146 ? 14.078 2.602 4.625 1 93.31 146 TYR B C 1
ATOM 4625 O O . TYR B 1 146 ? 15.109 2.002 4.953 1 93.31 146 TYR B O 1
ATOM 4633 N N . LYS B 1 147 ? 14.023 3.496 3.705 1 91.44 147 LYS B N 1
ATOM 4634 C CA . LYS B 1 147 ? 15.258 3.986 3.096 1 91.44 147 LYS B CA 1
ATOM 4635 C C . LYS B 1 147 ? 15.672 5.328 3.693 1 91.44 147 LYS B C 1
ATOM 4637 O O . LYS B 1 147 ? 14.945 6.312 3.588 1 91.44 147 LYS B O 1
ATOM 4642 N N . HIS B 1 148 ? 16.812 5.352 4.277 1 91.38 148 HIS B N 1
ATOM 4643 C CA . HIS B 1 148 ? 17.344 6.602 4.801 1 91.38 148 HIS B CA 1
ATOM 4644 C C . HIS B 1 148 ? 18.047 7.398 3.711 1 91.38 148 HIS B C 1
ATOM 4646 O O . HIS B 1 148 ? 19.188 7.074 3.336 1 91.38 148 HIS B O 1
ATOM 4652 N N . GLU B 1 149 ? 17.516 8.5 3.324 1 86 149 GLU B N 1
ATOM 4653 C CA . GLU B 1 149 ? 17.922 9.211 2.117 1 86 149 GLU B CA 1
ATOM 4654 C C . GLU B 1 149 ? 19.047 10.195 2.408 1 86 149 GLU B C 1
ATOM 4656 O O . GLU B 1 149 ? 19.234 10.617 3.555 1 86 149 GLU B O 1
ATOM 4661 N N . HIS B 1 150 ? 19.906 10.586 1.403 1 80.06 150 HIS B N 1
ATOM 4662 C CA . HIS B 1 150 ? 20.922 11.633 1.479 1 80.06 150 HIS B CA 1
ATOM 4663 C C . HIS B 1 150 ? 20.281 13.023 1.468 1 80.06 150 HIS B C 1
ATOM 4665 O O . HIS B 1 150 ? 20.859 13.977 1.996 1 80.06 150 HIS B O 1
ATOM 4671 N N . PHE B 1 151 ? 19.297 13.312 1.193 1 80.06 151 PHE B N 1
ATOM 4672 C CA . PHE B 1 151 ? 18.562 14.555 1.029 1 80.06 151 PHE B CA 1
ATOM 4673 C C . PHE B 1 151 ? 19.438 15.625 0.375 1 80.06 151 PHE B C 1
ATOM 4675 O O . PHE B 1 151 ? 19.391 16.797 0.761 1 80.06 151 PHE B O 1
ATOM 4682 N N . THR B 1 152 ? 20.297 15.32 -0.546 1 82.69 152 THR B N 1
ATOM 4683 C CA . THR B 1 152 ? 21.281 16.266 -1.085 1 82.69 152 THR B CA 1
ATOM 4684 C C . THR B 1 152 ? 20.875 16.703 -2.488 1 82.69 152 THR B C 1
ATOM 4686 O O . THR B 1 152 ? 21.234 17.797 -2.922 1 82.69 152 THR B O 1
ATOM 4689 N N . ASP B 1 153 ? 20.188 15.93 -3.137 1 88.69 153 ASP B N 1
ATOM 4690 C CA . ASP B 1 153 ? 19.906 16.266 -4.527 1 88.69 153 ASP B CA 1
ATOM 4691 C C . ASP B 1 153 ? 18.438 16.656 -4.711 1 88.69 153 ASP B C 1
ATOM 4693 O O . ASP B 1 153 ? 18.141 17.75 -5.203 1 88.69 153 ASP B O 1
ATOM 4697 N N . THR B 1 154 ? 17.609 15.844 -4.453 1 94.12 154 THR B N 1
ATOM 4698 C CA . THR B 1 154 ? 16.172 16.062 -4.594 1 94.12 154 THR B CA 1
ATOM 4699 C C . THR B 1 154 ? 15.43 15.641 -3.328 1 94.12 154 THR B C 1
ATOM 4701 O O . THR B 1 154 ? 15.688 14.562 -2.783 1 94.12 154 THR B O 1
ATOM 4704 N N . ILE B 1 155 ? 14.648 16.562 -2.842 1 95.25 155 ILE B N 1
ATOM 4705 C CA . ILE B 1 155 ? 13.727 16.234 -1.762 1 95.25 155 ILE B CA 1
ATOM 4706 C C . ILE B 1 155 ? 12.297 16.156 -2.303 1 95.25 155 ILE B C 1
ATOM 4708 O O . ILE B 1 155 ? 11.789 17.125 -2.861 1 95.25 155 ILE B O 1
ATOM 4712 N N . SER B 1 156 ? 11.742 14.984 -2.223 1 96.62 156 SER B N 1
ATOM 4713 C CA . SER B 1 156 ? 10.367 14.781 -2.688 1 96.62 156 SER B CA 1
ATOM 4714 C C . SER B 1 156 ? 9.438 14.469 -1.525 1 96.62 156 SER B C 1
ATOM 4716 O O . SER B 1 156 ? 9.797 13.711 -0.622 1 96.62 156 SER B O 1
ATOM 4718 N N . LEU B 1 157 ? 8.273 15.062 -1.516 1 97.12 157 LEU B N 1
ATOM 4719 C CA . LEU B 1 157 ? 7.363 14.82 -0.402 1 97.12 157 LEU B CA 1
ATOM 4720 C C . LEU B 1 157 ? 5.922 14.711 -0.891 1 97.12 157 LEU B C 1
ATOM 4722 O O . LEU B 1 157 ? 5.59 15.211 -1.968 1 97.12 157 LEU B O 1
ATOM 4726 N N . LEU B 1 158 ? 5.172 13.938 -0.157 1 98.75 158 LEU B N 1
ATOM 4727 C CA . LEU B 1 158 ? 3.715 13.93 -0.253 1 98.75 158 LEU B CA 1
ATOM 4728 C C . LEU B 1 158 ? 3.1 14.922 0.726 1 98.75 158 LEU B C 1
ATOM 4730 O O . LEU B 1 158 ? 3.566 15.055 1.86 1 98.75 158 LEU B O 1
ATOM 4734 N N . TYR B 1 159 ? 2.201 15.68 0.245 1 98.81 159 TYR B N 1
ATOM 4735 C CA . TYR B 1 159 ? 1.506 16.688 1.044 1 98.81 159 TYR B CA 1
ATOM 4736 C C . TYR B 1 159 ? 0.002 16.438 1.04 1 98.81 159 TYR B C 1
ATOM 4738 O O . TYR B 1 159 ? -0.616 16.344 -0.023 1 98.81 159 TYR B O 1
ATOM 4746 N N . PHE B 1 160 ? -0.63 16.266 2.262 1 98.81 160 PHE B N 1
ATOM 4747 C CA . PHE B 1 160 ? -2.043 15.953 2.424 1 98.81 160 PHE B CA 1
ATOM 4748 C C . PHE B 1 160 ? -2.752 17.016 3.242 1 98.81 160 PHE B C 1
ATOM 4750 O O . PHE B 1 160 ? -2.271 17.422 4.305 1 98.81 160 PHE B O 1
ATOM 4757 N N . GLY B 1 161 ? -3.926 17.453 2.713 1 98.25 161 GLY B N 1
ATOM 4758 C CA . GLY B 1 161 ? -4.742 18.422 3.426 1 98.25 161 GLY B CA 1
ATOM 4759 C C . GLY B 1 161 ? -5.633 17.797 4.48 1 98.25 161 GLY B C 1
ATOM 4760 O O . GLY B 1 161 ? -5.363 16.688 4.945 1 98.25 161 GLY B O 1
ATOM 4761 N N . ASP B 1 162 ? -6.695 18.484 4.863 1 98.06 162 ASP B N 1
ATOM 4762 C CA . ASP B 1 162 ? -7.664 18.047 5.859 1 98.06 162 ASP B CA 1
ATOM 4763 C C . ASP B 1 162 ? -8.289 16.703 5.453 1 98.06 162 ASP B C 1
ATOM 4765 O O . ASP B 1 162 ? -8.906 16.594 4.391 1 98.06 162 ASP B O 1
ATOM 4769 N N . THR B 1 163 ? -8.125 15.797 6.328 1 98 163 THR B N 1
ATOM 4770 C CA . THR B 1 163 ? -8.914 14.578 6.145 1 98 163 THR B CA 1
ATOM 4771 C C . THR B 1 163 ? -10.234 14.672 6.891 1 98 163 THR B C 1
ATOM 4773 O O . THR B 1 163 ? -11.305 14.594 6.281 1 98 163 THR B O 1
ATOM 4776 N N . GLN B 1 164 ? -10.203 14.773 8.227 1 97 164 GLN B N 1
ATOM 4777 C CA . GLN B 1 164 ? -11.25 15.117 9.18 1 97 164 GLN B CA 1
ATOM 4778 C C . GLN B 1 164 ? -12.461 14.203 9.016 1 97 164 GLN B C 1
ATOM 4780 O O . GLN B 1 164 ? -12.906 13.57 9.977 1 97 164 GLN B O 1
ATOM 4785 N N . ASN B 1 165 ? -13.07 14.18 7.801 1 94.12 165 ASN B N 1
ATOM 4786 C CA . ASN B 1 165 ? -14.227 13.352 7.465 1 94.12 165 ASN B CA 1
ATOM 4787 C C . ASN B 1 165 ? -13.898 12.367 6.344 1 94.12 165 ASN B C 1
ATOM 4789 O O . ASN B 1 165 ? -13.07 12.664 5.477 1 94.12 165 ASN B O 1
ATOM 4793 N N . GLY B 1 166 ? -14.609 11.25 6.363 1 92.62 166 GLY B N 1
ATOM 4794 C CA . GLY B 1 166 ? -14.305 10.227 5.375 1 92.62 166 GLY B CA 1
ATOM 4795 C C . GLY B 1 166 ? -12.891 9.688 5.488 1 92.62 166 GLY B C 1
ATOM 4796 O O . GLY B 1 166 ? -12.211 9.508 4.48 1 92.62 166 GLY B O 1
ATOM 4797 N N . ILE B 1 167 ? -12.477 9.523 6.711 1 94.94 167 ILE B N 1
ATOM 4798 C CA . ILE B 1 167 ? -11.078 9.195 6.973 1 94.94 167 ILE B CA 1
ATOM 4799 C C . ILE B 1 167 ? -10.75 7.836 6.355 1 94.94 167 ILE B C 1
ATOM 4801 O O . ILE B 1 167 ? -10.039 7.766 5.348 1 94.94 167 ILE B O 1
ATOM 4805 N N . TYR B 1 168 ? -11.383 6.781 6.793 1 92.19 168 TYR B N 1
ATOM 4806 C CA . TYR B 1 168 ? -11.07 5.453 6.281 1 92.19 168 TYR B CA 1
ATOM 4807 C C . TYR B 1 168 ? -11.852 5.164 5.004 1 92.19 168 TYR B C 1
ATOM 4809 O O . TYR B 1 168 ? -11.289 4.656 4.031 1 92.19 168 TYR B O 1
ATOM 4817 N N . ASN B 1 169 ? -13.086 5.492 4.938 1 87.81 169 ASN B N 1
ATOM 4818 C CA . ASN B 1 169 ? -13.961 5.074 3.852 1 87.81 169 ASN B CA 1
ATOM 4819 C C . ASN B 1 169 ? -13.742 5.906 2.596 1 87.81 169 ASN B C 1
ATOM 4821 O O . ASN B 1 169 ? -14.258 5.578 1.526 1 87.81 169 ASN B O 1
ATOM 4825 N N . HIS B 1 170 ? -12.977 6.996 2.713 1 91.88 170 HIS B N 1
ATOM 4826 C CA . HIS B 1 170 ? -12.742 7.848 1.552 1 91.88 170 HIS B CA 1
ATOM 4827 C C . HIS B 1 170 ? -11.258 8.125 1.361 1 91.88 170 HIS B C 1
ATOM 4829 O O . HIS B 1 170 ? -10.695 7.809 0.311 1 91.88 170 HIS B O 1
ATOM 4835 N N . ALA B 1 171 ? -10.656 8.625 2.375 1 96.06 171 ALA B N 1
ATOM 4836 C CA . ALA B 1 171 ? -9.305 9.148 2.227 1 96.06 171 ALA B CA 1
ATOM 4837 C C . ALA B 1 171 ? -8.281 8.023 2.123 1 96.06 171 ALA B C 1
ATOM 4839 O O . ALA B 1 171 ? -7.18 8.219 1.597 1 96.06 171 ALA B O 1
ATOM 4840 N N . ALA B 1 172 ? -8.617 6.836 2.627 1 94.88 172 ALA B N 1
ATOM 4841 C CA . ALA B 1 172 ? -7.672 5.715 2.598 1 94.88 172 ALA B CA 1
ATOM 4842 C C . ALA B 1 172 ? -7.215 5.426 1.171 1 94.88 172 ALA B C 1
ATOM 4844 O O . ALA B 1 172 ? -6.027 5.188 0.931 1 94.88 172 ALA B O 1
ATOM 4845 N N . LYS B 1 173 ? -8.133 5.43 0.21 1 93.19 173 LYS B N 1
ATOM 4846 C CA . LYS B 1 173 ? -7.77 5.133 -1.173 1 93.19 173 LYS B CA 1
ATOM 4847 C C . LYS B 1 173 ? -6.852 6.211 -1.743 1 93.19 173 LYS B C 1
ATOM 4849 O O . LYS B 1 173 ? -6.008 5.93 -2.598 1 93.19 173 LYS B O 1
ATOM 4854 N N . ILE B 1 174 ? -6.992 7.441 -1.267 1 96.31 174 ILE B N 1
ATOM 4855 C CA . ILE B 1 174 ? -6.176 8.547 -1.745 1 96.31 174 ILE B CA 1
ATOM 4856 C C . ILE B 1 174 ? -4.75 8.406 -1.222 1 96.31 174 ILE B C 1
ATOM 4858 O O . ILE B 1 174 ? -3.787 8.578 -1.971 1 96.31 174 ILE B O 1
ATOM 4862 N N . TYR B 1 175 ? -4.629 8.062 0.06 1 97.06 175 TYR B N 1
ATOM 4863 C CA . TYR B 1 175 ? -3.307 7.816 0.623 1 97.06 175 TYR B CA 1
ATOM 4864 C C . TYR B 1 175 ? -2.6 6.688 -0.122 1 97.06 175 TYR B C 1
ATOM 4866 O O . TYR B 1 175 ? -1.414 6.797 -0.443 1 97.06 175 TYR B O 1
ATOM 4874 N N . LYS B 1 176 ? -3.316 5.648 -0.38 1 93.75 176 LYS B N 1
ATOM 4875 C CA . LYS B 1 176 ? -2.766 4.504 -1.098 1 93.75 176 LYS B CA 1
ATOM 4876 C C . LYS B 1 176 ? -2.318 4.895 -2.502 1 93.75 176 LYS B C 1
ATOM 4878 O O . LYS B 1 176 ? -1.229 4.52 -2.941 1 93.75 176 LYS B O 1
ATOM 4883 N N . GLN B 1 177 ? -3.102 5.625 -3.158 1 93.12 177 GLN B N 1
ATOM 4884 C CA . GLN B 1 177 ? -2.795 6.074 -4.512 1 93.12 177 GLN B CA 1
ATOM 4885 C C . GLN B 1 177 ? -1.55 6.957 -4.531 1 93.12 177 GLN B C 1
ATOM 4887 O O . GLN B 1 177 ? -0.7 6.824 -5.41 1 93.12 177 GLN B O 1
ATOM 4892 N N . ALA B 1 178 ? -1.483 7.805 -3.6 1 97.06 178 ALA B N 1
ATOM 4893 C CA . ALA B 1 178 ? -0.387 8.766 -3.557 1 97.06 178 ALA B CA 1
ATOM 4894 C C . ALA B 1 178 ? 0.959 8.062 -3.43 1 97.06 178 ALA B C 1
ATOM 4896 O O . ALA B 1 178 ? 1.89 8.344 -4.191 1 97.06 178 ALA B O 1
ATOM 4897 N N . ILE B 1 179 ? 1.059 7.125 -2.508 1 95.62 179 ILE B N 1
ATOM 4898 C CA . ILE B 1 179 ? 2.35 6.492 -2.258 1 95.62 179 ILE B CA 1
ATOM 4899 C C . ILE B 1 179 ? 2.672 5.516 -3.389 1 95.62 179 ILE B C 1
ATOM 4901 O O . ILE B 1 179 ? 3.844 5.273 -3.689 1 95.62 179 ILE B O 1
ATOM 4905 N N . ARG B 1 180 ? 1.697 4.977 -4.043 1 92.94 180 ARG B N 1
ATOM 4906 C CA . ARG B 1 180 ? 1.916 4.102 -5.191 1 92.94 180 ARG B CA 1
ATOM 4907 C C . ARG B 1 180 ? 2.447 4.887 -6.387 1 92.94 180 ARG B C 1
ATOM 4909 O O . ARG B 1 180 ? 3.406 4.465 -7.035 1 92.94 180 ARG B O 1
ATOM 4916 N N . LYS B 1 181 ? 1.831 5.973 -6.605 1 93.5 181 LYS B N 1
ATOM 4917 C CA . LYS B 1 181 ? 2.193 6.773 -7.77 1 93.5 181 LYS B CA 1
ATOM 4918 C C . LYS B 1 181 ? 3.568 7.41 -7.594 1 93.5 181 LYS B C 1
ATOM 4920 O O . LYS B 1 181 ? 4.328 7.535 -8.555 1 93.5 181 LYS B O 1
ATOM 4925 N N . PHE B 1 182 ? 3.807 7.816 -6.422 1 95.25 182 PHE B N 1
ATOM 4926 C CA . PHE B 1 182 ? 5.062 8.508 -6.16 1 95.25 182 PHE B CA 1
ATOM 4927 C C . PHE B 1 182 ? 5.91 7.73 -5.164 1 95.25 182 PHE B C 1
ATOM 4929 O O . PHE B 1 182 ? 6.168 8.203 -4.055 1 95.25 182 PHE B O 1
ATOM 4936 N N . ASP B 1 183 ? 6.512 6.668 -5.648 1 87.44 183 ASP B N 1
ATOM 4937 C CA . ASP B 1 183 ? 7.23 5.715 -4.812 1 87.44 183 ASP B CA 1
ATOM 4938 C C . ASP B 1 183 ? 8.57 6.281 -4.355 1 87.44 183 ASP B C 1
ATOM 4940 O O . ASP B 1 183 ? 9.227 5.715 -3.477 1 87.44 183 ASP B O 1
ATOM 4944 N N . ARG B 1 184 ? 8.906 7.391 -4.844 1 84.31 184 ARG B N 1
ATOM 4945 C CA . ARG B 1 184 ? 10.195 7.984 -4.496 1 84.31 184 ARG B CA 1
ATOM 4946 C C . ARG B 1 184 ? 10.031 9.062 -3.432 1 84.31 184 ARG B C 1
ATOM 4948 O O . ARG B 1 184 ? 11.016 9.672 -3.006 1 84.31 184 ARG B O 1
ATOM 4955 N N . ALA B 1 185 ? 8.844 9.32 -3.049 1 94.06 185 ALA B N 1
ATOM 4956 C CA . ALA B 1 185 ? 8.641 10.312 -1.995 1 94.06 185 ALA B CA 1
ATOM 4957 C C . ALA B 1 185 ? 9.445 9.953 -0.749 1 94.06 185 ALA B C 1
ATOM 4959 O O . ALA B 1 185 ? 9.523 8.789 -0.363 1 94.06 185 ALA B O 1
ATOM 4960 N N . LYS B 1 186 ? 10.023 11.031 -0.157 1 93.5 186 LYS B N 1
ATOM 4961 C CA . LYS B 1 186 ? 10.953 10.82 0.95 1 93.5 186 LYS B CA 1
ATOM 4962 C C . LYS B 1 186 ? 10.344 11.266 2.273 1 93.5 186 LYS B C 1
ATOM 4964 O O . LYS B 1 186 ? 10.828 10.898 3.346 1 93.5 186 LYS B O 1
ATOM 4969 N N . LEU B 1 187 ? 9.367 12.148 2.189 1 96.56 187 LEU B N 1
ATOM 4970 C CA . LEU B 1 187 ? 8.688 12.719 3.35 1 96.56 187 LEU B CA 1
ATOM 4971 C C . LEU B 1 187 ? 7.188 12.805 3.113 1 96.56 187 LEU B C 1
ATOM 4973 O O . LEU B 1 187 ? 6.738 12.883 1.967 1 96.56 187 LEU B O 1
ATOM 4977 N N . ALA B 1 188 ? 6.469 12.703 4.168 1 98.31 188 ALA B N 1
ATOM 4978 C CA . ALA B 1 188 ? 5.039 13 4.129 1 98.31 188 ALA B CA 1
ATOM 4979 C C . ALA B 1 188 ? 4.699 14.164 5.055 1 98.31 188 ALA B C 1
ATOM 4981 O O . ALA B 1 188 ? 5.227 14.258 6.164 1 98.31 188 ALA B O 1
ATOM 4982 N N . VAL B 1 189 ? 3.857 15.055 4.586 1 98.75 189 VAL B N 1
ATOM 4983 C CA . VAL B 1 189 ? 3.416 16.203 5.363 1 98.75 189 VAL B CA 1
ATOM 4984 C C . VAL B 1 189 ? 1.902 16.156 5.559 1 98.75 189 VAL B C 1
ATOM 4986 O O . VAL B 1 189 ? 1.15 16.062 4.582 1 98.75 189 VAL B O 1
ATOM 4989 N N . TYR B 1 190 ? 1.435 16.188 6.781 1 98.75 190 TYR B N 1
ATOM 4990 C CA . TYR B 1 190 ? 0.024 16.297 7.133 1 98.75 190 TYR B CA 1
ATOM 4991 C C . TYR B 1 190 ? -0.276 17.672 7.75 1 98.75 190 TYR B C 1
ATOM 4993 O O . TYR B 1 190 ? 0.379 18.078 8.711 1 98.75 190 TYR B O 1
ATOM 5001 N N . ILE B 1 191 ? -1.347 18.344 7.293 1 98.19 191 ILE B N 1
ATOM 5002 C CA . ILE B 1 191 ? -1.501 19.766 7.586 1 98.19 191 ILE B CA 1
ATOM 5003 C C . ILE B 1 191 ? -2.533 19.953 8.695 1 98.19 191 ILE B C 1
ATOM 5005 O O . ILE B 1 191 ? -3.039 21.047 8.898 1 98.19 191 ILE B O 1
ATOM 5009 N N . GLY B 1 192 ? -2.91 18.922 9.391 1 98.19 192 GLY B N 1
ATOM 5010 C CA . GLY B 1 192 ? -3.846 19.047 10.492 1 98.19 192 GLY B CA 1
ATOM 5011 C C . GLY B 1 192 ? -5.27 18.688 10.109 1 98.19 192 GLY B C 1
ATOM 5012 O O . GLY B 1 192 ? -5.574 18.5 8.93 1 98.19 192 GLY B O 1
ATOM 5013 N N . ASP B 1 193 ? -6.129 18.609 11.203 1 98.5 193 ASP B N 1
ATOM 5014 C CA . ASP B 1 193 ? -7.488 18.094 11.055 1 98.5 193 ASP B CA 1
ATOM 5015 C C . ASP B 1 193 ? -7.48 16.703 10.445 1 98.5 193 ASP B C 1
ATOM 5017 O O . ASP B 1 193 ? -8.172 16.453 9.453 1 98.5 193 ASP B O 1
ATOM 5021 N N . LEU B 1 194 ? -6.66 15.914 11.078 1 98.56 194 LEU B N 1
ATOM 5022 C CA . LEU B 1 194 ? -6.531 14.516 10.664 1 98.56 194 LEU B CA 1
ATOM 5023 C C . LEU B 1 194 ? -7.793 13.727 11.008 1 98.56 194 LEU B C 1
ATOM 5025 O O . LEU B 1 194 ? -8.141 12.766 10.32 1 98.56 194 LEU B O 1
ATOM 5029 N N . ILE B 1 195 ? -8.414 14.133 12.109 1 97.62 195 ILE B N 1
ATOM 5030 C CA . ILE B 1 195 ? -9.641 13.562 12.656 1 97.62 195 ILE B CA 1
ATOM 5031 C C . ILE B 1 195 ? -10.633 14.68 12.969 1 97.62 195 ILE B C 1
ATOM 5033 O O . ILE B 1 195 ? -10.305 15.867 12.852 1 97.62 195 ILE B O 1
ATOM 5037 N N . ASN B 1 196 ? -11.852 14.273 13.312 1 96 196 ASN B N 1
ATOM 5038 C CA . ASN B 1 196 ? -12.883 15.266 13.594 1 96 196 ASN B CA 1
ATOM 5039 C C . ASN B 1 196 ? -12.938 15.609 15.086 1 96 196 ASN B C 1
ATOM 5041 O O . ASN B 1 196 ? -13.242 16.734 15.453 1 96 196 ASN B O 1
ATOM 5045 N N . HIS B 1 197 ? -12.711 14.609 15.969 1 94.12 197 HIS B N 1
ATOM 5046 C CA . HIS B 1 197 ? -12.766 14.797 17.406 1 94.12 197 HIS B CA 1
ATOM 5047 C C . HIS B 1 197 ? -11.469 14.344 18.078 1 94.12 197 HIS B C 1
ATOM 5049 O O . HIS B 1 197 ? -11.125 13.156 18.016 1 94.12 197 HIS B O 1
ATOM 5055 N N . ALA B 1 198 ? -10.859 15.211 18.812 1 94.25 198 ALA B N 1
ATOM 5056 C CA . ALA B 1 198 ? -9.492 15.078 19.312 1 94.25 198 ALA B CA 1
ATOM 5057 C C . ALA B 1 198 ? -9.32 13.789 20.109 1 94.25 198 ALA B C 1
ATOM 5059 O O . ALA B 1 198 ? -8.273 13.148 20.047 1 94.25 198 ALA B O 1
ATOM 5060 N N . ASN B 1 199 ? -10.359 13.398 20.844 1 90.56 199 ASN B N 1
ATOM 5061 C CA . ASN B 1 199 ? -10.211 12.281 21.766 1 90.56 199 ASN B CA 1
ATOM 5062 C C . ASN B 1 199 ? -10.992 11.062 21.297 1 90.56 199 ASN B C 1
ATOM 5064 O O . ASN B 1 199 ? -11.367 10.203 22.094 1 90.56 199 ASN B O 1
ATOM 5068 N N . ASN B 1 200 ? -11.32 10.977 20.062 1 93.38 200 ASN B N 1
ATOM 5069 C CA . ASN B 1 200 ? -12.031 9.836 19.5 1 93.38 200 ASN B CA 1
ATOM 5070 C C . ASN B 1 200 ? -11.062 8.766 19 1 93.38 200 ASN B C 1
ATOM 5072 O O . ASN B 1 200 ? -10.492 8.906 17.922 1 93.38 200 ASN B O 1
ATOM 5076 N N . ASP B 1 201 ? -10.945 7.727 19.75 1 94 201 ASP B N 1
ATOM 5077 C CA . ASP B 1 201 ? -9.969 6.688 19.422 1 94 201 ASP B CA 1
ATOM 5078 C C . ASP B 1 201 ? -10.305 6.008 18.094 1 94 201 ASP B C 1
ATOM 5080 O O . ASP B 1 201 ? -9.414 5.594 17.359 1 94 201 ASP B O 1
ATOM 5084 N N . TYR B 1 202 ? -11.539 5.832 17.844 1 92.12 202 TYR B N 1
ATOM 5085 C CA . TYR B 1 202 ? -11.938 5.172 16.594 1 92.12 202 TYR B CA 1
ATOM 5086 C C . TYR B 1 202 ? -11.484 5.98 15.391 1 92.12 202 TYR B C 1
ATOM 5088 O O . TYR B 1 202 ? -11 5.422 14.406 1 92.12 202 TYR B O 1
ATOM 5096 N N . GLU B 1 203 ? -11.656 7.309 15.445 1 94.88 203 GLU B N 1
ATOM 5097 C CA . GLU B 1 203 ? -11.195 8.156 14.352 1 94.88 203 GLU B CA 1
ATOM 5098 C C . GLU B 1 203 ? -9.68 8.094 14.195 1 94.88 203 GLU B C 1
ATOM 5100 O O . GLU B 1 203 ? -9.172 8.078 13.07 1 94.88 203 GLU B O 1
ATOM 5105 N N . TRP B 1 204 ? -9.008 8.047 15.281 1 96.75 204 TRP B N 1
ATOM 5106 C CA . TRP B 1 204 ? -7.559 7.875 15.219 1 96.75 204 TRP B CA 1
ATOM 5107 C C . TRP B 1 204 ? -7.199 6.523 14.617 1 96.75 204 TRP B C 1
ATOM 5109 O O . TRP B 1 204 ? -6.223 6.41 13.867 1 96.75 204 TRP B O 1
ATOM 5119 N N . THR B 1 205 ? -8.008 5.496 14.977 1 95.19 205 THR B N 1
ATOM 5120 C CA . THR B 1 205 ? -7.812 4.195 14.344 1 95.19 205 THR B CA 1
ATOM 5121 C C . THR B 1 205 ? -7.98 4.305 12.828 1 95.19 205 THR B C 1
ATOM 5123 O O . THR B 1 205 ? -7.18 3.754 12.07 1 95.19 205 THR B O 1
ATOM 5126 N N . GLU B 1 206 ? -8.992 4.969 12.445 1 94.81 206 GLU B N 1
ATOM 5127 C CA . GLU B 1 206 ? -9.227 5.156 11.016 1 94.81 206 GLU B CA 1
ATOM 5128 C C . GLU B 1 206 ? -8.039 5.848 10.352 1 94.81 206 GLU B C 1
ATOM 5130 O O . GLU B 1 206 ? -7.578 5.422 9.289 1 94.81 206 GLU B O 1
ATOM 5135 N N . TRP B 1 207 ? -7.574 6.871 10.969 1 97.75 207 TRP B N 1
ATOM 5136 C CA . TRP B 1 207 ? -6.492 7.641 10.359 1 97.75 207 TRP B CA 1
ATOM 5137 C C . TRP B 1 207 ? -5.211 6.812 10.281 1 97.75 207 TRP B C 1
ATOM 5139 O O . TRP B 1 207 ? -4.555 6.77 9.242 1 97.75 207 TRP B O 1
ATOM 5149 N N . HIS B 1 208 ? -4.859 6.133 11.367 1 97.94 208 HIS B N 1
ATOM 5150 C CA . HIS B 1 208 ? -3.645 5.328 11.391 1 97.94 208 HIS B CA 1
ATOM 5151 C C . HIS B 1 208 ? -3.721 4.188 10.375 1 97.94 208 HIS B C 1
ATOM 5153 O O . HIS B 1 208 ? -2.713 3.822 9.766 1 97.94 208 HIS B O 1
ATOM 5159 N N . THR B 1 209 ? -4.891 3.586 10.281 1 94.94 209 THR B N 1
ATOM 5160 C CA . THR B 1 209 ? -5.062 2.504 9.32 1 94.94 209 THR B CA 1
ATOM 5161 C C . THR B 1 209 ? -4.938 3.027 7.891 1 94.94 209 THR B C 1
ATOM 5163 O O . THR B 1 209 ? -4.266 2.42 7.059 1 94.94 209 THR B O 1
ATOM 5166 N N . ALA B 1 210 ? -5.535 4.164 7.668 1 96.38 210 ALA B N 1
ATOM 5167 C CA . ALA B 1 210 ? -5.543 4.754 6.332 1 96.38 210 ALA B CA 1
ATOM 5168 C C . ALA B 1 210 ? -4.137 5.164 5.906 1 96.38 210 ALA B C 1
ATOM 5170 O O . ALA B 1 210 ? -3.803 5.121 4.719 1 96.38 210 ALA B O 1
ATOM 5171 N N . THR B 1 211 ? -3.314 5.547 6.828 1 98.06 211 THR B N 1
ATOM 5172 C CA . THR B 1 211 ? -2.018 6.125 6.5 1 98.06 211 THR B CA 1
ATOM 5173 C C . THR B 1 211 ? -0.89 5.148 6.824 1 98.06 211 THR B C 1
ATOM 5175 O O . THR B 1 211 ? 0.287 5.508 6.762 1 98.06 211 THR B O 1
ATOM 5178 N N . ASP B 1 212 ? -1.186 3.949 7.168 1 96.31 212 ASP B N 1
ATOM 5179 C CA . ASP B 1 212 ? -0.217 2.984 7.68 1 96.31 212 ASP B CA 1
ATOM 5180 C C . ASP B 1 212 ? 0.968 2.838 6.727 1 96.31 212 ASP B C 1
ATOM 5182 O O . ASP B 1 212 ? 2.123 2.922 7.148 1 96.31 212 ASP B O 1
ATOM 5186 N N . ASP B 1 213 ? 0.702 2.662 5.48 1 95.06 213 ASP B N 1
ATOM 5187 C CA . ASP B 1 213 ? 1.771 2.441 4.512 1 95.06 213 ASP B CA 1
ATOM 5188 C C . ASP B 1 213 ? 2.676 3.666 4.406 1 95.06 213 ASP B C 1
ATOM 5190 O O . ASP B 1 213 ? 3.9 3.535 4.332 1 95.06 213 ASP B O 1
ATOM 5194 N N . VAL B 1 214 ? 2.107 4.828 4.395 1 97.56 214 VAL B N 1
ATOM 5195 C CA . VAL B 1 214 ? 2.877 6.062 4.305 1 97.56 214 VAL B CA 1
ATOM 5196 C C . VAL B 1 214 ? 3.709 6.25 5.57 1 97.56 214 VAL B C 1
ATOM 5198 O O . VAL B 1 214 ? 4.93 6.426 5.5 1 97.56 214 VAL B O 1
ATOM 5201 N N . ASN B 1 215 ? 3.078 6.102 6.711 1 98.38 215 ASN B N 1
ATOM 5202 C CA . ASN B 1 215 ? 3.688 6.461 7.988 1 98.38 215 ASN B CA 1
ATOM 5203 C C . ASN B 1 215 ? 4.789 5.48 8.375 1 98.38 215 ASN B C 1
ATOM 5205 O O . ASN B 1 215 ? 5.66 5.805 9.188 1 98.38 215 ASN B O 1
ATOM 5209 N N . THR B 1 216 ? 4.746 4.262 7.848 1 97.12 216 THR B N 1
ATOM 5210 C CA . THR B 1 216 ? 5.754 3.264 8.188 1 97.12 216 THR B CA 1
ATOM 5211 C C . THR B 1 216 ? 6.902 3.289 7.184 1 97.12 216 THR B C 1
ATOM 5213 O O . THR B 1 216 ? 7.938 2.656 7.398 1 97.12 216 THR B O 1
ATOM 5216 N N . SER B 1 217 ? 6.809 4.07 6.094 1 95.56 217 SER B N 1
ATOM 5217 C CA . SER B 1 217 ? 7.781 3.951 5.012 1 95.56 217 SER B CA 1
ATOM 5218 C C . SER B 1 217 ? 8.641 5.207 4.898 1 95.56 217 SER B C 1
ATOM 5220 O O . SER B 1 217 ? 9.688 5.188 4.254 1 95.56 217 SER B O 1
ATOM 5222 N N . MET B 1 218 ? 8.164 6.277 5.477 1 95.19 218 MET B N 1
ATOM 5223 C CA . MET B 1 218 ? 8.906 7.527 5.371 1 95.19 218 MET B CA 1
ATOM 5224 C C . MET B 1 218 ? 8.633 8.43 6.57 1 95.19 218 MET B C 1
ATOM 5226 O O . MET B 1 218 ? 7.582 8.32 7.203 1 95.19 218 MET B O 1
ATOM 5230 N N . PRO B 1 219 ? 9.578 9.383 6.883 1 96.31 219 PRO B N 1
ATOM 5231 C CA . PRO B 1 219 ? 9.344 10.32 7.977 1 96.31 219 PRO B CA 1
ATOM 5232 C C . PRO B 1 219 ? 8.148 11.234 7.723 1 96.31 219 PRO B C 1
ATOM 5234 O O . PRO B 1 219 ? 7.934 11.68 6.594 1 96.31 219 PRO B O 1
ATOM 5237 N N . VAL B 1 220 ? 7.453 11.555 8.828 1 97.56 220 VAL B N 1
ATOM 5238 C CA . VAL B 1 220 ? 6.207 12.312 8.766 1 97.56 220 VAL B CA 1
ATOM 5239 C C . VAL B 1 220 ? 6.395 13.672 9.438 1 97.56 220 VAL B C 1
ATOM 5241 O O . VAL B 1 220 ? 6.863 13.75 10.57 1 97.56 220 VAL B O 1
ATOM 5244 N N . ILE B 1 221 ? 6.082 14.719 8.719 1 97.56 221 ILE B N 1
ATOM 5245 C CA . ILE B 1 221 ? 5.93 16.062 9.266 1 97.56 221 ILE B CA 1
ATOM 5246 C C . ILE B 1 221 ? 4.449 16.391 9.398 1 97.56 221 ILE B C 1
ATOM 5248 O O . ILE B 1 221 ? 3.666 16.172 8.477 1 97.56 221 ILE B O 1
ATOM 5252 N N . ALA B 1 222 ? 4.059 16.891 10.594 1 97.94 222 ALA B N 1
ATOM 5253 C CA . ALA B 1 222 ? 2.639 17.188 10.789 1 97.94 222 ALA B CA 1
ATOM 5254 C C . ALA B 1 222 ? 2.445 18.422 11.664 1 97.94 222 ALA B C 1
ATOM 5256 O O . ALA B 1 222 ? 3.271 18.703 12.539 1 97.94 222 ALA B O 1
ATOM 5257 N N . THR B 1 223 ? 1.442 19.125 11.414 1 98.12 223 THR B N 1
ATOM 5258 C CA . THR B 1 223 ? 0.99 20.219 12.281 1 98.12 223 THR B CA 1
ATOM 5259 C C . THR B 1 223 ? -0.456 20 12.711 1 98.12 223 THR B C 1
ATOM 5261 O O . THR B 1 223 ? -1.246 19.406 11.977 1 98.12 223 THR B O 1
ATOM 5264 N N . PRO B 1 224 ? -0.827 20.422 13.93 1 98.06 224 PRO B N 1
ATOM 5265 C CA . PRO B 1 224 ? -2.203 20.203 14.391 1 98.06 224 PRO B CA 1
ATOM 5266 C C . PRO B 1 224 ? -3.178 21.234 13.828 1 98.06 224 PRO B C 1
ATOM 5268 O O . PRO B 1 224 ? -2.818 22.406 13.672 1 98.06 224 PRO B O 1
ATOM 5271 N N . GLY B 1 225 ? -4.305 20.781 13.469 1 98 225 GLY B N 1
ATOM 5272 C CA . GLY B 1 225 ? -5.449 21.656 13.281 1 98 225 GLY B CA 1
ATOM 5273 C C . GLY B 1 225 ? -6.289 21.828 14.531 1 98 225 GLY B C 1
ATOM 5274 O O . GLY B 1 225 ? -5.902 21.375 15.609 1 98 225 GLY B O 1
ATOM 5275 N N . ASN B 1 226 ? -7.367 22.562 14.422 1 96.75 226 ASN B N 1
ATOM 5276 C CA . ASN B 1 226 ? -8.211 22.812 15.586 1 96.75 226 ASN B CA 1
ATOM 5277 C C . ASN B 1 226 ? -8.898 21.547 16.078 1 96.75 226 ASN B C 1
ATOM 5279 O O . ASN B 1 226 ? -9.242 21.438 17.25 1 96.75 226 ASN B O 1
ATOM 5283 N N . HIS B 1 227 ? -9.023 20.5 15.266 1 97.12 227 HIS B N 1
ATOM 5284 C CA . HIS B 1 227 ? -9.727 19.281 15.641 1 97.12 227 HIS B CA 1
ATOM 5285 C C . HIS B 1 227 ? -8.82 18.328 16.406 1 97.12 227 HIS B C 1
ATOM 5287 O O . HIS B 1 227 ? -9.281 17.328 16.969 1 97.12 227 HIS B O 1
ATOM 5293 N N . GLU B 1 228 ? -7.586 18.672 16.547 1 97.12 228 GLU B N 1
ATOM 5294 C CA . GLU B 1 228 ? -6.672 17.891 17.375 1 97.12 228 GLU B CA 1
ATOM 5295 C C . GLU B 1 228 ? -6.645 18.422 18.812 1 97.12 228 GLU B C 1
ATOM 5297 O O . GLU B 1 228 ? -6.016 17.812 19.688 1 97.12 228 GLU B O 1
ATOM 5302 N N . TYR B 1 229 ? -7.359 19.5 19.109 1 95.31 229 TYR B N 1
ATOM 5303 C CA . TYR B 1 229 ? -7.414 20.094 20.438 1 95.31 229 TYR B CA 1
ATOM 5304 C C . TYR B 1 229 ? -8.648 19.625 21.188 1 95.31 229 TYR B C 1
ATOM 5306 O O . TYR B 1 229 ? -9.742 19.547 20.625 1 95.31 229 TYR B O 1
ATOM 5314 N N . LEU B 1 230 ? -8.398 19.312 22.422 1 91.38 230 LEU B N 1
ATOM 5315 C CA . LEU B 1 230 ? -9.523 19.234 23.328 1 91.38 230 LEU B CA 1
ATOM 5316 C C . LEU B 1 230 ? -10.148 20.609 23.562 1 91.38 230 LEU B C 1
ATOM 5318 O O . LEU B 1 230 ? -9.43 21.594 23.688 1 91.38 230 LEU B O 1
ATOM 5322 N N . LYS B 1 231 ? -11.469 20.594 23.594 1 91.44 231 LYS B N 1
ATOM 5323 C CA . LYS B 1 231 ? -12.18 21.859 23.75 1 91.44 231 LYS B CA 1
ATOM 5324 C C . LYS B 1 231 ? -13.031 21.859 25.016 1 91.44 231 LYS B C 1
ATOM 5326 O O . LYS B 1 231 ? -13.594 20.828 25.391 1 91.44 231 LYS B O 1
ATOM 5331 N N . ASP B 1 232 ? -13.094 22.953 25.656 1 90.88 232 ASP B N 1
ATOM 5332 C CA . ASP B 1 232 ? -13.938 23.078 26.844 1 90.88 232 ASP B CA 1
ATOM 5333 C C . ASP B 1 232 ? -15.398 23.266 26.469 1 90.88 232 ASP B C 1
ATOM 5335 O O . ASP B 1 232 ? -15.773 23.078 25.297 1 90.88 232 ASP B O 1
ATOM 5339 N N . LEU B 1 233 ? -16.25 23.484 27.484 1 89.44 233 LEU B N 1
ATOM 5340 C CA . LEU B 1 233 ? -17.688 23.531 27.281 1 89.44 233 LEU B CA 1
ATOM 5341 C C . LEU B 1 233 ? -18.078 24.703 26.375 1 89.44 233 LEU B C 1
ATOM 5343 O O . LEU B 1 233 ? -19.109 24.656 25.703 1 89.44 233 LEU B O 1
ATOM 5347 N N . ASN B 1 234 ? -17.219 25.703 26.328 1 90.81 234 ASN B N 1
ATOM 5348 C CA . ASN B 1 234 ? -17.484 26.875 25.5 1 90.81 234 ASN B CA 1
ATOM 5349 C C . ASN B 1 234 ? -16.844 26.734 24.109 1 90.81 234 ASN B C 1
ATOM 5351 O O . ASN B 1 234 ? -16.875 27.672 23.328 1 90.81 234 ASN B O 1
ATOM 5355 N N . GLY B 1 235 ? -16.172 25.625 23.859 1 88.31 235 GLY B N 1
ATOM 5356 C CA . GLY B 1 235 ? -15.562 25.391 22.562 1 88.31 235 GLY B CA 1
ATOM 5357 C C . GLY B 1 235 ? -14.141 25.906 22.469 1 88.31 235 GLY B C 1
ATOM 5358 O O . GLY B 1 235 ? -13.539 25.875 21.391 1 88.31 235 GLY B O 1
ATOM 5359 N N . ARG B 1 236 ? -13.68 26.438 23.578 1 91.44 236 ARG B N 1
ATOM 5360 C CA . ARG B 1 236 ? -12.312 26.938 23.578 1 91.44 236 ARG B CA 1
ATOM 5361 C C . ARG B 1 236 ? -11.297 25.797 23.641 1 91.44 236 ARG B C 1
ATOM 5363 O O . ARG B 1 236 ? -11.484 24.844 24.391 1 91.44 236 ARG B O 1
ATOM 5370 N N . LYS B 1 237 ? -10.242 26.016 22.859 1 92.25 237 LYS B N 1
ATOM 5371 C CA . LYS B 1 237 ? -9.18 25.016 22.844 1 92.25 237 LYS B CA 1
ATOM 5372 C C . LYS B 1 237 ? -8.422 24.984 24.156 1 92.25 237 LYS B C 1
ATOM 5374 O O . LYS B 1 237 ? -8.016 26.031 24.672 1 92.25 237 LYS B O 1
ATOM 5379 N N . VAL B 1 238 ? -8.211 23.812 24.672 1 88.31 238 VAL B N 1
ATOM 5380 C CA . VAL B 1 238 ? -7.551 23.641 25.969 1 88.31 238 VAL B CA 1
ATOM 5381 C C . VAL B 1 238 ? -6.137 23.109 25.75 1 88.31 238 VAL B C 1
ATOM 5383 O O . VAL B 1 238 ? -5.16 23.75 26.156 1 88.31 238 VAL B O 1
ATOM 5386 N N . GLN B 1 239 ? -6.047 21.984 25.125 1 90.44 239 GLN B N 1
ATOM 5387 C CA . GLN B 1 239 ? -4.758 21.344 24.859 1 90.44 239 GLN B CA 1
ATOM 5388 C C . GLN B 1 239 ? -4.859 20.344 23.719 1 90.44 239 GLN B C 1
ATOM 5390 O O . GLN B 1 239 ? -5.949 19.859 23.406 1 90.44 239 GLN B O 1
ATOM 5395 N N . LEU B 1 240 ? -3.68 20.062 23.172 1 94.5 240 LEU B N 1
ATOM 5396 C CA . LEU B 1 240 ? -3.619 18.969 22.188 1 94.5 240 LEU B CA 1
ATOM 5397 C C . LEU B 1 240 ? -3.943 17.641 22.844 1 94.5 240 LEU B C 1
ATOM 5399 O O . LEU B 1 240 ? -3.59 17.406 24 1 94.5 240 LEU B O 1
ATOM 5403 N N . SER B 1 241 ? -4.605 16.781 22.125 1 93.06 241 SER B N 1
ATOM 5404 C CA . SER B 1 241 ? -4.949 15.461 22.656 1 93.06 241 SER B CA 1
ATOM 5405 C C . SER B 1 241 ? -3.699 14.625 22.906 1 93.06 241 SER B C 1
ATOM 5407 O O . SER B 1 241 ? -2.674 14.82 22.25 1 93.06 241 SER B O 1
ATOM 5409 N N . ALA B 1 242 ? -3.861 13.672 23.797 1 92.56 242 ALA B N 1
ATOM 5410 C CA . ALA B 1 242 ? -2.771 12.742 24.078 1 92.56 242 ALA B CA 1
ATOM 5411 C C . ALA B 1 242 ? -2.475 11.867 22.859 1 92.56 242 ALA B C 1
ATOM 5413 O O . ALA B 1 242 ? -1.349 11.398 22.688 1 92.56 242 ALA B O 1
ATOM 5414 N N . TYR B 1 243 ? -3.463 11.641 21.984 1 95.38 243 TYR B N 1
ATOM 5415 C CA . TYR B 1 243 ? -3.234 10.898 20.75 1 95.38 243 TYR B CA 1
ATOM 5416 C C . TYR B 1 243 ? -2.225 11.617 19.875 1 95.38 243 TYR B C 1
ATOM 5418 O O . TYR B 1 243 ? -1.309 10.992 19.328 1 95.38 243 TYR B O 1
ATOM 5426 N N . TRP B 1 244 ? -2.357 12.938 19.75 1 96.75 244 TRP B N 1
ATOM 5427 C CA . TRP B 1 244 ? -1.444 13.734 18.938 1 96.75 244 TRP B CA 1
ATOM 5428 C C . TRP B 1 244 ? -0.03 13.688 19.5 1 96.75 244 TRP B C 1
ATOM 5430 O O . TRP B 1 244 ? 0.923 13.367 18.797 1 96.75 244 TRP B O 1
ATOM 5440 N N . THR B 1 245 ? 0.079 13.969 20.781 1 95 245 THR B N 1
ATOM 5441 C CA . THR B 1 245 ? 1.397 14.141 21.375 1 95 245 THR B CA 1
ATOM 5442 C C . THR B 1 245 ? 2.145 12.812 21.438 1 95 245 THR B C 1
ATOM 5444 O O . THR B 1 245 ? 3.373 12.781 21.344 1 95 245 THR B O 1
ATOM 5447 N N . SER B 1 246 ? 1.399 11.75 21.578 1 95.94 246 SER B N 1
ATOM 5448 C CA . SER B 1 246 ? 2.027 10.43 21.625 1 95.94 246 SER B CA 1
ATOM 5449 C C . SER B 1 246 ? 2.416 9.945 20.234 1 95.94 246 SER B C 1
ATOM 5451 O O . SER B 1 246 ? 3.373 9.188 20.078 1 95.94 246 SER B O 1
ATOM 5453 N N . THR B 1 247 ? 1.737 10.344 19.203 1 97.12 247 THR B N 1
ATOM 5454 C CA . THR B 1 247 ? 2.031 9.953 17.828 1 97.12 247 THR B CA 1
ATOM 5455 C C . THR B 1 247 ? 3.178 10.789 17.266 1 97.12 247 THR B C 1
ATOM 5457 O O . THR B 1 247 ? 4.031 10.273 16.547 1 97.12 247 THR B O 1
ATOM 5460 N N . PHE B 1 248 ? 3.158 12.062 17.625 1 96.88 248 PHE B N 1
ATOM 5461 C CA . PHE B 1 248 ? 4.098 13.016 17.031 1 96.88 248 PHE B CA 1
ATOM 5462 C C . PHE B 1 248 ? 4.949 13.672 18.125 1 96.88 248 PHE B C 1
ATOM 5464 O O . PHE B 1 248 ? 4.797 14.859 18.406 1 96.88 248 PHE B O 1
ATOM 5471 N N . PRO B 1 249 ? 5.898 13 18.578 1 94.25 249 PRO B N 1
ATOM 5472 C CA . PRO B 1 249 ? 6.75 13.555 19.625 1 94.25 249 PRO B CA 1
ATOM 5473 C C . PRO B 1 249 ? 7.836 14.484 19.078 1 94.25 249 PRO B C 1
ATOM 5475 O O . PRO B 1 249 ? 9 14.359 19.453 1 94.25 249 PRO B O 1
ATOM 5478 N N . PHE B 1 250 ? 7.453 15.422 18.344 1 91.75 250 PHE B N 1
ATOM 5479 C CA . PHE B 1 250 ? 8.398 16.375 17.766 1 91.75 250 PHE B CA 1
ATOM 5480 C C . PHE B 1 250 ? 9.18 17.094 18.859 1 91.75 250 PHE B C 1
ATOM 5482 O O . PHE B 1 250 ? 8.789 17.062 20.031 1 91.75 250 PHE B O 1
ATOM 5489 N N . SER B 1 251 ? 10.281 17.703 18.453 1 85.5 251 SER B N 1
ATOM 5490 C CA . SER B 1 251 ? 11.039 18.547 19.359 1 85.5 251 SER B CA 1
ATOM 5491 C C . SER B 1 251 ? 10.453 19.953 19.422 1 85.5 251 SER B C 1
ATOM 5493 O O . SER B 1 251 ? 11.047 20.906 18.922 1 85.5 251 SER B O 1
ATOM 5495 N N . TYR B 1 252 ? 9.477 20.031 20.188 1 83.75 252 TYR B N 1
ATOM 5496 C CA . TYR B 1 252 ? 8.742 21.297 20.297 1 83.75 252 TYR B CA 1
ATOM 5497 C C . TYR B 1 252 ? 9.531 22.312 21.094 1 83.75 252 TYR B C 1
ATOM 5499 O O . TYR B 1 252 ? 10.242 21.969 22.031 1 83.75 252 TYR B O 1
ATOM 5507 N N . THR B 1 253 ? 9.383 23.562 20.703 1 82.38 253 THR B N 1
ATOM 5508 C CA . THR B 1 253 ? 10 24.656 21.469 1 82.38 253 THR B CA 1
ATOM 5509 C C . THR B 1 253 ? 9.375 24.766 22.859 1 82.38 253 THR B C 1
ATOM 5511 O O . THR B 1 253 ? 10.07 25.078 23.828 1 82.38 253 THR B O 1
ATOM 5514 N N . TRP B 1 254 ? 8.133 24.641 22.875 1 82.69 254 TRP B N 1
ATOM 5515 C CA . TRP B 1 254 ? 7.297 24.5 24.062 1 82.69 254 TRP B CA 1
ATOM 5516 C C . TRP B 1 254 ? 6.125 23.562 23.797 1 82.69 254 TRP B C 1
ATOM 5518 O O . TRP B 1 254 ? 5.977 23.047 22.688 1 82.69 254 TRP B O 1
ATOM 5528 N N . ASP B 1 255 ? 5.414 23.297 24.797 1 82.19 255 ASP B N 1
ATOM 5529 C CA . ASP B 1 255 ? 4.289 22.375 24.594 1 82.19 255 ASP B CA 1
ATOM 5530 C C . ASP B 1 255 ? 3.416 22.828 23.422 1 82.19 255 ASP B C 1
ATOM 5532 O O . ASP B 1 255 ? 2.783 23.891 23.484 1 82.19 255 ASP B O 1
ATOM 5536 N N . ALA B 1 256 ? 3.477 22.047 22.344 1 82.56 256 ALA B N 1
ATOM 5537 C CA . ALA B 1 256 ? 2.709 22.281 21.125 1 82.56 256 ALA B CA 1
ATOM 5538 C C . ALA B 1 256 ? 3.273 23.453 20.328 1 82.56 256 ALA B C 1
ATOM 5540 O O . ALA B 1 256 ? 2.564 24.078 19.531 1 82.56 256 ALA B O 1
ATOM 5541 N N . GLY B 1 257 ? 4.48 23.859 20.672 1 90.44 257 GLY B N 1
ATOM 5542 C CA . GLY B 1 257 ? 5.098 25 20 1 90.44 257 GLY B CA 1
ATOM 5543 C C . GLY B 1 257 ? 5.641 24.672 18.625 1 90.44 257 GLY B C 1
ATOM 5544 O O . GLY B 1 257 ? 5.574 23.531 18.188 1 90.44 257 GLY B O 1
ATOM 5545 N N . PRO B 1 258 ? 6.137 25.766 17.938 1 96.56 258 PRO B N 1
ATOM 5546 C CA . PRO B 1 258 ? 6.73 25.609 16.609 1 96.56 258 PRO B CA 1
ATOM 5547 C C . PRO B 1 258 ? 8.094 24.906 16.656 1 96.56 258 PRO B C 1
ATOM 5549 O O . PRO B 1 258 ? 8.711 24.828 17.719 1 96.56 258 PRO B O 1
ATOM 5552 N N . PHE B 1 259 ? 8.555 24.375 15.609 1 96.25 259 PHE B N 1
ATOM 5553 C CA . PHE B 1 259 ? 9.867 23.766 15.422 1 96.25 259 PHE B CA 1
ATOM 5554 C C . PHE B 1 259 ? 10.266 23.781 13.953 1 96.25 259 PHE B C 1
ATOM 5556 O O . PHE B 1 259 ? 9.469 24.156 13.094 1 96.25 259 PHE B O 1
ATOM 5563 N N . TYR B 1 260 ? 11.477 23.516 13.688 1 96.19 260 TYR B N 1
ATOM 5564 C CA . TYR B 1 260 ? 11.891 23.344 12.297 1 96.19 260 TYR B CA 1
ATOM 5565 C C . TYR B 1 260 ? 12.766 22.109 12.133 1 96.19 260 TYR B C 1
ATOM 5567 O O . TYR B 1 260 ? 13.312 21.594 13.109 1 96.19 260 TYR B O 1
ATOM 5575 N N . LEU B 1 261 ? 12.742 21.578 10.977 1 95.19 261 LEU B N 1
ATOM 5576 C CA . LEU B 1 261 ? 13.539 20.438 10.555 1 95.19 261 LEU B CA 1
ATOM 5577 C C . LEU B 1 261 ? 14.336 20.766 9.297 1 95.19 261 LEU B C 1
ATOM 5579 O O . LEU B 1 261 ? 13.766 21.219 8.297 1 95.19 261 LEU B O 1
ATOM 5583 N N . ASP B 1 262 ? 15.648 20.516 9.352 1 94 262 ASP B N 1
ATOM 5584 C CA . ASP B 1 262 ? 16.516 20.734 8.195 1 94 262 ASP B CA 1
ATOM 5585 C C . ASP B 1 262 ? 16.75 19.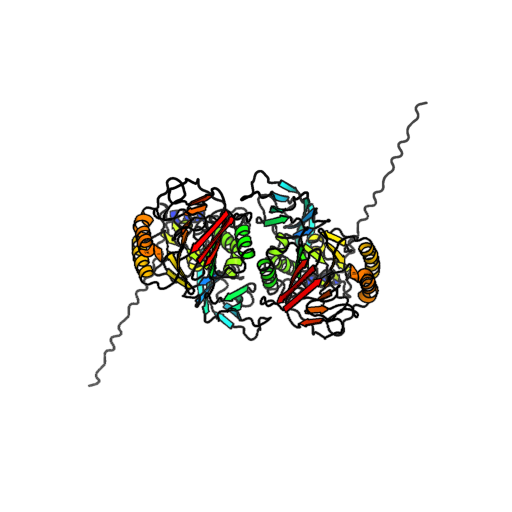422 7.445 1 94 262 ASP B C 1
ATOM 5587 O O . ASP B 1 262 ? 17.172 18.438 8.047 1 94 262 ASP B O 1
ATOM 5591 N N . PHE B 1 263 ? 16.484 19.438 6.219 1 93.31 263 PHE B N 1
ATOM 5592 C CA . PHE B 1 263 ? 16.828 18.359 5.301 1 93.31 263 PHE B CA 1
ATOM 5593 C C . PHE B 1 263 ? 17.672 18.875 4.148 1 93.31 263 PHE B C 1
ATOM 5595 O O . PHE B 1 263 ? 17.141 19.297 3.117 1 93.31 263 PHE B O 1
ATOM 5602 N N . GLY B 1 264 ? 18.953 18.797 4.336 1 90.94 264 GLY B N 1
ATOM 5603 C CA . GLY B 1 264 ? 19.859 19.328 3.322 1 90.94 264 GLY B CA 1
ATOM 5604 C C . GLY B 1 264 ? 19.656 20.812 3.072 1 90.94 264 GLY B C 1
ATOM 5605 O O . GLY B 1 264 ? 19.812 21.641 3.982 1 90.94 264 GLY B O 1
ATOM 5606 N N . PHE B 1 265 ? 19.234 21.141 1.882 1 94.88 265 PHE B N 1
ATOM 5607 C CA . PHE B 1 265 ? 19.141 22.516 1.432 1 94.88 265 PHE B CA 1
ATOM 5608 C C . PHE B 1 265 ? 17.75 23.078 1.677 1 94.88 265 PHE B C 1
ATOM 5610 O O . PHE B 1 265 ? 17.422 24.172 1.215 1 94.88 265 PHE B O 1
ATOM 5617 N N . VAL B 1 266 ? 16.922 22.312 2.42 1 96.56 266 VAL B N 1
ATOM 5618 C CA . VAL B 1 266 ? 15.57 22.766 2.703 1 96.56 266 VAL B CA 1
ATOM 5619 C C . VAL B 1 266 ? 15.336 22.781 4.211 1 96.56 266 VAL B C 1
ATOM 5621 O O . VAL B 1 266 ? 15.688 21.828 4.91 1 96.56 266 VAL B O 1
ATOM 5624 N N . ARG B 1 267 ? 14.789 23.875 4.723 1 96.81 267 ARG B N 1
ATOM 5625 C CA . ARG B 1 267 ? 14.266 23.922 6.082 1 96.81 267 ARG B CA 1
ATOM 5626 C C . ARG B 1 267 ? 12.742 23.906 6.086 1 96.81 267 ARG B C 1
ATOM 5628 O O . ARG B 1 267 ? 12.102 24.75 5.453 1 96.81 267 ARG B O 1
ATOM 5635 N N . PHE B 1 268 ? 12.18 22.922 6.754 1 97.69 268 PHE B N 1
ATOM 5636 C CA . PHE B 1 268 ? 10.75 22.906 7.039 1 97.69 268 PHE B CA 1
ATOM 5637 C C . PHE B 1 268 ? 10.461 23.578 8.375 1 97.69 268 PHE B C 1
ATOM 5639 O O . PHE B 1 268 ? 10.977 23.156 9.414 1 97.69 268 PHE B O 1
ATOM 5646 N N . ILE B 1 269 ? 9.68 24.625 8.312 1 98.25 269 ILE B N 1
ATOM 5647 C CA . ILE B 1 269 ? 9.258 25.312 9.531 1 98.25 269 ILE B CA 1
ATOM 5648 C C . ILE B 1 269 ? 7.797 25 9.836 1 98.25 269 ILE B C 1
ATOM 5650 O O . ILE B 1 269 ? 6.906 25.344 9.055 1 98.25 269 ILE B O 1
ATOM 5654 N N . VAL B 1 270 ? 7.562 24.344 10.977 1 98.25 270 VAL B N 1
ATOM 5655 C CA . VAL B 1 270 ? 6.234 23.891 11.359 1 98.25 270 VAL B CA 1
ATOM 5656 C C . VAL B 1 270 ? 5.691 24.75 12.5 1 98.25 270 VAL B C 1
ATOM 5658 O O . VAL B 1 270 ? 6.309 24.844 13.562 1 98.25 270 VAL B O 1
ATOM 5661 N N . LEU B 1 271 ? 4.613 25.375 12.211 1 98.31 271 LEU B N 1
ATOM 5662 C CA . LEU B 1 271 ? 3.975 26.234 13.203 1 98.31 271 LEU B CA 1
ATOM 5663 C C . LEU B 1 271 ? 2.602 25.703 13.586 1 98.31 271 LEU B C 1
ATOM 5665 O O . LEU B 1 271 ? 2.045 24.859 12.891 1 98.31 271 LEU B O 1
ATOM 5669 N N . ASN B 1 272 ? 2.104 26.156 14.742 1 98 272 ASN B N 1
ATOM 5670 C CA . ASN B 1 272 ? 0.78 25.828 15.258 1 98 272 ASN B CA 1
ATOM 5671 C C . ASN B 1 272 ? -0.158 27.031 15.227 1 98 272 ASN B C 1
ATOM 5673 O O . ASN B 1 272 ? -0.136 27.859 16.141 1 98 272 ASN B O 1
ATOM 5677 N N . SER B 1 273 ? -0.982 27.047 14.266 1 97.56 273 SER B N 1
ATOM 5678 C CA . SER B 1 273 ? -1.817 28.219 14.039 1 97.56 273 SER B CA 1
ATOM 5679 C C . SER B 1 273 ? -2.98 28.281 15.023 1 97.56 273 SER B C 1
ATOM 5681 O O . SER B 1 273 ? -3.855 29.141 14.914 1 97.56 273 SER B O 1
ATOM 5683 N N . ASN B 1 274 ? -3.027 27.391 15.977 1 96.56 274 ASN B N 1
ATOM 5684 C CA . ASN B 1 274 ? -4.109 27.359 16.953 1 96.56 274 ASN B CA 1
ATOM 5685 C C . ASN B 1 274 ? -3.779 28.203 18.188 1 96.56 274 ASN B C 1
ATOM 5687 O O . ASN B 1 274 ? -4.664 28.5 18.984 1 96.56 274 ASN B O 1
ATOM 5691 N N . GLU B 1 275 ? -2.523 28.562 18.328 1 94.44 275 GLU B N 1
ATOM 5692 C CA . GLU B 1 275 ? -2.221 29.25 19.578 1 94.44 275 GLU B CA 1
ATOM 5693 C C . GLU B 1 275 ? -0.976 30.109 19.453 1 94.44 275 GLU B C 1
ATOM 5695 O O . GLU B 1 275 ? -0.163 29.922 18.547 1 94.44 275 GLU B O 1
ATOM 5700 N N . LYS B 1 276 ? -0.882 31.141 20.328 1 96.25 276 LYS B N 1
ATOM 5701 C CA . LYS B 1 276 ? 0.275 32 20.562 1 96.25 276 LYS B CA 1
ATOM 5702 C C . LYS B 1 276 ? 0.83 32.562 19.25 1 96.25 276 LYS B C 1
ATOM 5704 O O . LYS B 1 276 ? 2.027 32.438 18.984 1 96.25 276 LYS B O 1
ATOM 5709 N N . LEU B 1 277 ? -0.006 33.125 18.453 1 97.62 277 LEU B N 1
ATOM 5710 C CA . LEU B 1 277 ? 0.34 33.562 17.094 1 97.62 277 LEU B CA 1
ATOM 5711 C C . LEU B 1 277 ? 1.401 34.656 17.141 1 97.62 277 LEU B C 1
ATOM 5713 O O . LEU B 1 277 ? 2.309 34.688 16.297 1 97.62 277 LEU B O 1
ATOM 5717 N N . ASP B 1 278 ? 1.283 35.562 18.094 1 97.5 278 ASP B N 1
ATOM 5718 C CA . ASP B 1 278 ? 2.256 36.656 18.219 1 97.5 278 ASP B CA 1
ATOM 5719 C C . ASP B 1 278 ? 3.635 36.094 18.594 1 97.5 278 ASP B C 1
ATOM 5721 O O . ASP B 1 278 ? 4.637 36.469 17.969 1 97.5 278 ASP B O 1
ATOM 5725 N N . GLU B 1 279 ? 3.684 35.219 19.641 1 97.62 279 GLU B N 1
ATOM 5726 C CA . GLU B 1 279 ? 4.949 34.625 20.062 1 97.62 279 GLU B CA 1
ATOM 5727 C C . GLU B 1 279 ? 5.582 33.844 18.938 1 97.62 279 GLU B C 1
ATOM 5729 O O . GLU B 1 279 ? 6.793 33.906 18.703 1 97.62 279 GLU B O 1
ATOM 5734 N N . GLN B 1 280 ? 4.777 33.094 18.25 1 98.06 280 GLN B N 1
ATOM 5735 C CA . GLN B 1 280 ? 5.293 32.281 17.156 1 98.06 280 GLN B CA 1
ATOM 5736 C C . GLN B 1 280 ? 5.762 33.156 15.992 1 98.06 280 GLN B C 1
ATOM 5738 O O . GLN B 1 280 ? 6.711 32.812 15.289 1 98.06 280 GLN B O 1
ATOM 5743 N N . GLY B 1 281 ? 5.074 34.281 15.773 1 98.19 281 GLY B N 1
ATOM 5744 C CA . GLY B 1 281 ? 5.531 35.219 14.758 1 98.19 281 GLY B CA 1
ATOM 5745 C C . GLY B 1 281 ? 6.934 35.719 15.008 1 98.19 281 GLY B C 1
ATOM 5746 O O . GLY B 1 281 ? 7.75 35.812 14.094 1 98.19 281 GLY B O 1
ATOM 5747 N N . ARG B 1 282 ? 7.176 36.062 16.25 1 98.12 282 ARG B N 1
ATOM 5748 C CA . ARG B 1 282 ? 8.508 36.531 16.609 1 98.12 282 ARG B CA 1
ATOM 5749 C C . ARG B 1 282 ? 9.539 35.406 16.438 1 98.12 282 ARG B C 1
ATOM 5751 O O . ARG B 1 282 ? 10.648 35.656 15.969 1 98.12 282 ARG B O 1
ATOM 5758 N N . TRP B 1 283 ? 9.133 34.281 16.906 1 98.06 283 TRP B N 1
ATOM 5759 C CA . TRP B 1 283 ? 10.016 33.125 16.719 1 98.06 283 TRP B CA 1
ATOM 5760 C C . TRP B 1 283 ? 10.297 32.875 15.25 1 98.06 283 TRP B C 1
ATOM 5762 O O . TRP B 1 283 ? 11.445 32.625 14.867 1 98.06 283 TRP B O 1
ATOM 5772 N N . LEU B 1 284 ? 9.32 32.938 14.422 1 98.5 284 LEU B N 1
ATOM 5773 C CA . LEU B 1 284 ? 9.453 32.75 12.977 1 98.5 284 LEU B CA 1
ATOM 5774 C C . LEU B 1 284 ? 10.43 33.781 12.398 1 98.5 284 LEU B C 1
ATOM 5776 O O . LEU B 1 284 ? 11.273 33.438 11.57 1 98.5 284 LEU B O 1
ATOM 5780 N N . ASP B 1 285 ? 10.266 35 12.742 1 98.62 285 ASP B N 1
ATOM 5781 C CA . ASP B 1 285 ? 11.172 36.062 12.297 1 98.62 285 ASP B CA 1
ATOM 5782 C C . ASP B 1 285 ? 12.625 35.719 12.594 1 98.62 285 ASP B C 1
ATOM 5784 O O . ASP B 1 285 ? 13.492 35.844 11.727 1 98.62 285 ASP B O 1
ATOM 5788 N N . SER B 1 286 ? 12.852 35.25 13.773 1 98.31 286 SER B N 1
ATOM 5789 C CA . SER B 1 286 ? 14.203 34.906 14.188 1 98.31 286 SER B CA 1
ATOM 5790 C C . SER B 1 286 ? 14.734 33.719 13.367 1 98.31 286 SER B C 1
ATOM 5792 O O . SER B 1 286 ? 15.883 33.75 12.914 1 98.31 286 SER B O 1
ATOM 5794 N N . VAL B 1 287 ? 13.953 32.688 13.211 1 97.69 287 VAL B N 1
ATOM 5795 C CA . VAL B 1 287 ? 14.359 31.469 12.516 1 97.69 287 VAL B CA 1
ATOM 5796 C C . VAL B 1 287 ? 14.648 31.797 11.047 1 97.69 287 VAL B C 1
ATOM 5798 O O . VAL B 1 287 ? 15.617 31.281 10.477 1 97.69 287 VAL B O 1
ATOM 5801 N N . LEU B 1 288 ? 13.812 32.594 10.422 1 98.44 288 LEU B N 1
ATOM 5802 C CA . LEU B 1 288 ? 14 32.938 9.016 1 98.44 288 LEU B CA 1
ATOM 5803 C C . LEU B 1 288 ? 15.211 33.844 8.844 1 98.44 288 LEU B C 1
ATOM 5805 O O . LEU B 1 288 ? 15.891 33.781 7.812 1 98.44 288 LEU B O 1
ATOM 5809 N N . ASN B 1 289 ? 15.453 34.656 9.789 1 97.88 289 ASN B N 1
ATOM 5810 C CA . ASN B 1 289 ? 16.641 35.5 9.742 1 97.88 289 ASN B CA 1
ATOM 5811 C C . ASN B 1 289 ? 17.922 34.688 9.758 1 97.88 289 ASN B C 1
ATOM 5813 O O . ASN B 1 289 ? 18.922 35.062 9.141 1 97.88 289 ASN B O 1
ATOM 5817 N N . GLU B 1 290 ? 17.891 33.562 10.398 1 96.44 290 GLU B N 1
ATOM 5818 C CA . GLU B 1 290 ? 19.094 32.781 10.641 1 96.44 290 GLU B CA 1
ATOM 5819 C C . GLU B 1 290 ? 19.266 31.703 9.594 1 96.44 290 GLU B C 1
ATOM 5821 O O . GLU B 1 290 ? 20.359 31.156 9.438 1 96.44 290 GLU B O 1
ATOM 5826 N N . THR B 1 291 ? 18.219 31.359 8.914 1 95.88 291 THR B N 1
ATOM 5827 C CA . THR B 1 291 ? 18.281 30.219 8.023 1 95.88 291 THR B CA 1
ATOM 5828 C C . THR B 1 291 ? 19.266 30.453 6.879 1 95.88 291 THR B C 1
ATOM 5830 O O . THR B 1 291 ? 19.344 31.578 6.363 1 95.88 291 THR B O 1
ATOM 5833 N N . THR B 1 292 ? 20.031 29.422 6.492 1 94.12 292 THR B N 1
ATOM 5834 C CA . THR B 1 292 ? 20.969 29.5 5.379 1 94.12 292 THR B CA 1
ATOM 5835 C C . THR B 1 292 ? 20.578 28.531 4.266 1 94.12 292 THR B C 1
ATOM 5837 O O . THR B 1 292 ? 21.266 28.422 3.256 1 94.12 292 THR B O 1
ATOM 5840 N N . GLN B 1 293 ? 19.5 27.859 4.445 1 94.25 293 GLN B N 1
ATOM 5841 C CA . GLN B 1 293 ? 19.031 26.891 3.455 1 94.25 293 GLN B CA 1
ATOM 5842 C C . GLN B 1 293 ? 18.562 27.594 2.182 1 94.25 293 GLN B C 1
ATOM 5844 O O . GLN B 1 293 ? 18.141 28.75 2.227 1 94.25 293 GLN B O 1
ATOM 5849 N N . ASP B 1 294 ? 18.672 26.844 1.072 1 94.94 294 ASP B N 1
ATOM 5850 C CA . ASP B 1 294 ? 18.25 27.391 -0.213 1 94.94 294 ASP B CA 1
ATOM 5851 C C . ASP B 1 294 ? 16.75 27.656 -0.232 1 94.94 294 ASP B C 1
ATOM 5853 O O . ASP B 1 294 ? 16.297 28.641 -0.815 1 94.94 294 ASP B O 1
ATOM 5857 N N . TRP B 1 295 ? 16 26.734 0.333 1 97.19 295 TRP B N 1
ATOM 5858 C CA . TRP B 1 295 ? 14.547 26.875 0.382 1 97.19 295 TRP B CA 1
ATOM 5859 C C . TRP B 1 295 ? 14.039 26.719 1.811 1 97.19 295 TRP B C 1
ATOM 5861 O O . TRP B 1 295 ? 14.586 25.938 2.594 1 97.19 295 TRP B O 1
ATOM 5871 N N . THR B 1 296 ? 13 27.484 2.064 1 98.06 296 THR B N 1
ATOM 5872 C CA . THR B 1 296 ? 12.195 27.25 3.256 1 98.06 296 THR B CA 1
ATOM 5873 C C . THR B 1 296 ? 10.758 26.891 2.875 1 98.06 296 THR B C 1
ATOM 5875 O O . THR B 1 296 ? 10.18 27.516 1.979 1 98.06 296 THR B O 1
ATOM 5878 N N . VAL B 1 297 ? 10.242 25.859 3.504 1 98.69 297 VAL B N 1
ATOM 5879 C CA . VAL B 1 297 ? 8.836 25.484 3.375 1 98.69 297 VAL B CA 1
ATOM 5880 C C . VAL B 1 297 ? 8.125 25.688 4.711 1 98.69 297 VAL B C 1
ATOM 5882 O O . VAL B 1 297 ? 8.539 25.141 5.734 1 98.69 297 VAL B O 1
ATOM 5885 N N . LEU B 1 298 ? 7.074 26.484 4.688 1 98.81 298 LEU B N 1
ATOM 5886 C CA . LEU B 1 298 ? 6.285 26.734 5.891 1 98.81 298 LEU B CA 1
ATOM 5887 C C . LEU B 1 298 ? 5.086 25.781 5.953 1 98.81 298 LEU B C 1
ATOM 5889 O O . LEU B 1 298 ? 4.449 25.516 4.934 1 98.81 298 LEU B O 1
ATOM 5893 N N . VAL B 1 299 ? 4.77 25.266 7.16 1 98.56 299 VAL B N 1
ATOM 5894 C CA . VAL B 1 299 ? 3.734 24.25 7.352 1 98.56 299 VAL B CA 1
ATOM 5895 C C . VAL B 1 299 ? 2.867 24.625 8.547 1 98.56 299 VAL B C 1
ATOM 5897 O O . VAL B 1 299 ? 3.35 24.672 9.688 1 98.56 299 VAL B O 1
ATOM 5900 N N . TRP B 1 300 ? 1.649 24.938 8.352 1 98.38 300 TRP B N 1
ATOM 5901 C CA . TRP B 1 300 ? 0.676 25.109 9.422 1 98.38 300 TRP B CA 1
ATOM 5902 C C . TRP B 1 300 ? -0.747 24.922 8.906 1 98.38 300 TRP B C 1
ATOM 5904 O O . TRP B 1 300 ? -0.967 24.875 7.691 1 98.38 300 TRP B O 1
ATOM 5914 N N . HIS B 1 301 ? -1.772 24.938 9.781 1 98.25 301 HIS B N 1
ATOM 5915 C CA . HIS B 1 301 ? -3.107 24.438 9.453 1 98.25 301 HIS B CA 1
ATOM 5916 C C . HIS B 1 301 ? -3.975 25.562 8.875 1 98.25 301 HIS B C 1
ATOM 5918 O O . HIS B 1 301 ? -4.457 25.453 7.746 1 98.25 301 HIS B O 1
ATOM 5924 N N . HIS B 1 302 ? -4.25 26.703 9.539 1 97.56 302 HIS B N 1
ATOM 5925 C CA . HIS B 1 302 ? -5.145 27.781 9.125 1 97.56 302 HIS B CA 1
ATOM 5926 C C . HIS B 1 302 ? -4.492 28.656 8.062 1 97.56 302 HIS B C 1
ATOM 5928 O O . HIS B 1 302 ? -3.391 29.172 8.273 1 97.56 302 HIS B O 1
ATOM 5934 N N . PRO B 1 303 ? -5.18 28.844 7.035 1 96.56 303 PRO B N 1
ATOM 5935 C CA . PRO B 1 303 ? -4.539 29.609 5.961 1 96.56 303 PRO B CA 1
ATOM 5936 C C . PRO B 1 303 ? -4.484 31.109 6.258 1 96.56 303 PRO B C 1
ATOM 5938 O O . PRO B 1 303 ? -5.434 31.656 6.82 1 96.56 303 PRO B O 1
ATOM 5941 N N . VAL B 1 304 ? -3.373 31.688 5.875 1 94.94 304 VAL B N 1
ATOM 5942 C CA . VAL B 1 304 ? -3.258 33.125 5.949 1 94.94 304 VAL B CA 1
ATOM 5943 C C . VAL B 1 304 ? -4.344 33.781 5.098 1 94.94 304 VAL B C 1
ATOM 5945 O O . VAL B 1 304 ? -5.023 34.719 5.547 1 94.94 304 VAL B O 1
ATOM 5948 N N . PHE B 1 305 ? -4.41 33.281 3.908 1 91.12 305 PHE B N 1
ATOM 5949 C CA . PHE B 1 305 ? -5.465 33.656 2.982 1 91.12 305 PHE B CA 1
ATOM 5950 C C . PHE B 1 305 ? -6.512 32.562 2.846 1 91.12 305 PHE B C 1
ATOM 5952 O O . PHE B 1 305 ? -6.223 31.484 2.322 1 91.12 305 PHE B O 1
ATOM 5959 N N . SER B 1 306 ? -7.703 32.906 3.291 1 86.88 306 SER B N 1
ATOM 5960 C CA . SER B 1 306 ? -8.734 31.875 3.273 1 86.88 306 SER B CA 1
ATOM 5961 C C . SER B 1 306 ? -9.398 31.781 1.901 1 86.88 306 SER B C 1
ATOM 5963 O O . SER B 1 306 ? -9.672 32.812 1.266 1 86.88 306 SER B O 1
ATOM 5965 N N . GLY B 1 307 ? -9.586 30.609 1.459 1 74.94 307 GLY B N 1
ATOM 5966 C CA . GLY B 1 307 ? -10.344 30.391 0.238 1 74.94 307 GLY B CA 1
ATOM 5967 C C . GLY B 1 307 ? -11.836 30.234 0.478 1 74.94 307 GLY B C 1
ATOM 5968 O O . GLY B 1 307 ? -12.633 30.328 -0.457 1 74.94 307 GLY B O 1
ATOM 5969 N N . ALA B 1 308 ? -12.141 29.984 1.687 1 77.56 308 ALA B N 1
ATOM 5970 C CA . ALA B 1 308 ? -13.555 29.797 2.014 1 77.56 308 ALA B CA 1
ATOM 5971 C C . ALA B 1 308 ? -14.25 31.156 2.186 1 77.56 308 ALA B C 1
ATOM 5973 O O . ALA B 1 308 ? -13.648 32.094 2.684 1 77.56 308 ALA B O 1
ATOM 5974 N N . ARG B 1 309 ? -15.469 31.203 1.884 1 74 309 ARG B N 1
ATOM 5975 C CA . ARG B 1 309 ? -16.234 32.438 1.893 1 74 309 ARG B CA 1
ATOM 5976 C C . ARG B 1 309 ? -16.344 33.031 3.303 1 74 309 ARG B C 1
ATOM 5978 O O . ARG B 1 309 ? -16.641 32.281 4.254 1 74 309 ARG B O 1
ATOM 5985 N N . ASN B 1 310 ? -16.047 34.219 3.391 1 68.38 310 ASN B N 1
ATOM 5986 C CA . ASN B 1 310 ? -16.281 35.031 4.582 1 68.38 310 ASN B CA 1
ATOM 5987 C C . ASN B 1 310 ? -15.375 34.594 5.734 1 68.38 310 ASN B C 1
ATOM 5989 O O . ASN B 1 310 ? -15.758 34.688 6.898 1 68.38 310 ASN B O 1
ATOM 5993 N N . ARG B 1 311 ? -14.273 34.031 5.426 1 78.81 311 ARG B N 1
ATOM 5994 C CA . ARG B 1 311 ? -13.344 33.625 6.484 1 78.81 311 ARG B CA 1
ATOM 5995 C C . ARG B 1 311 ? -12.055 34.438 6.422 1 78.81 311 ARG B C 1
ATOM 5997 O O . ARG B 1 311 ? -11.531 34.688 5.336 1 78.81 311 ARG B O 1
ATOM 6004 N N . ILE B 1 312 ? -11.711 35.094 7.547 1 78.5 312 ILE B N 1
ATOM 6005 C CA . ILE B 1 312 ? -10.461 35.812 7.668 1 78.5 312 ILE B CA 1
ATOM 6006 C C . ILE B 1 312 ? -9.711 35.375 8.922 1 78.5 312 ILE B C 1
ATOM 6008 O O . ILE B 1 312 ? -10.297 35.25 9.992 1 78.5 312 ILE B O 1
ATOM 6012 N N . ASN B 1 313 ? -8.469 35.031 8.688 1 90.81 313 ASN B N 1
ATOM 6013 C CA . ASN B 1 313 ? -7.613 34.719 9.82 1 90.81 313 ASN B CA 1
ATOM 6014 C C . ASN B 1 313 ? -6.754 35.906 10.234 1 90.81 313 ASN B C 1
ATOM 6016 O O . ASN B 1 313 ? -5.547 35.906 9.992 1 90.81 313 ASN B O 1
ATOM 6020 N N . LYS B 1 314 ? -7.395 36.812 10.961 1 91.25 314 LYS B N 1
ATOM 6021 C CA . LYS B 1 314 ? -6.805 38.094 11.281 1 91.25 314 LYS B CA 1
ATOM 6022 C C . LYS B 1 314 ? -5.508 37.938 12.07 1 91.25 314 LYS B C 1
ATOM 6024 O O . LYS B 1 314 ? -4.543 38.688 11.852 1 91.25 314 LYS B O 1
ATOM 6029 N N . GLY B 1 315 ? -5.52 37.031 12.992 1 94.5 315 GLY B N 1
ATOM 6030 C CA . GLY B 1 315 ? -4.324 36.781 13.789 1 94.5 315 GLY B CA 1
ATOM 6031 C C . GLY B 1 315 ? -3.113 36.438 12.953 1 94.5 315 GLY B C 1
ATOM 6032 O O . GLY B 1 315 ? -2.004 36.875 13.227 1 94.5 315 GLY B O 1
ATOM 6033 N N . LEU B 1 316 ? -3.305 35.656 11.977 1 96.75 316 LEU B N 1
ATOM 6034 C CA . LEU B 1 316 ? -2.215 35.25 11.102 1 96.75 316 LEU B CA 1
ATOM 6035 C C . LEU B 1 316 ? -1.78 36.406 10.203 1 96.75 316 LEU B C 1
ATOM 6037 O O . LEU B 1 316 ? -0.586 36.594 9.961 1 96.75 316 LEU B O 1
ATOM 6041 N N . GLN B 1 317 ? -2.688 37.156 9.727 1 95.31 317 GLN B N 1
ATOM 6042 C CA . GLN B 1 317 ? -2.391 38.312 8.867 1 95.31 317 GLN B CA 1
ATOM 6043 C C . GLN B 1 317 ? -1.604 39.375 9.633 1 95.31 317 GLN B C 1
ATOM 6045 O O . GLN B 1 317 ? -0.738 40.031 9.062 1 95.31 317 GLN B O 1
ATOM 6050 N N . GLU B 1 318 ? -1.88 39.469 10.867 1 96.94 318 GLU B N 1
ATOM 6051 C CA . GLU B 1 318 ? -1.24 40.5 11.68 1 96.94 318 GLU B CA 1
ATOM 6052 C C . GLU B 1 318 ? 0.132 40.031 12.172 1 96.94 318 GLU B C 1
ATOM 6054 O O . GLU B 1 318 ? 1.042 40.844 12.328 1 96.94 318 GLU B O 1
ATOM 6059 N N . ASN B 1 319 ? 0.281 38.75 12.367 1 97.94 319 ASN B N 1
ATOM 6060 C CA . ASN B 1 319 ? 1.47 38.312 13.094 1 97.94 319 ASN B CA 1
ATOM 6061 C C . ASN B 1 319 ? 2.422 37.531 12.188 1 97.94 319 ASN B C 1
ATOM 6063 O O . ASN B 1 319 ? 3.635 37.531 12.414 1 97.94 319 ASN B O 1
ATOM 6067 N N . TRP B 1 320 ? 1.935 36.844 11.227 1 98.44 320 TRP B N 1
ATOM 6068 C CA . TRP B 1 320 ? 2.789 35.969 10.43 1 98.44 320 TRP B CA 1
ATOM 6069 C C . TRP B 1 320 ? 2.996 36.531 9.031 1 98.44 320 TRP B C 1
ATOM 6071 O O . TRP B 1 320 ? 4.094 36.438 8.469 1 98.44 320 TRP B O 1
ATOM 6081 N N . LEU B 1 321 ? 1.981 37.125 8.398 1 97.69 321 LEU B N 1
ATOM 6082 C CA . LEU B 1 321 ? 2.062 37.656 7.035 1 97.69 321 LEU B CA 1
ATOM 6083 C C . LEU B 1 321 ? 3.186 38.656 6.902 1 97.69 321 LEU B C 1
ATOM 6085 O O . LEU B 1 321 ? 3.979 38.594 5.961 1 97.69 321 LEU B O 1
ATOM 6089 N N . PRO B 1 322 ? 3.322 39.625 7.801 1 98.06 322 PRO B N 1
ATOM 6090 C CA . PRO B 1 322 ? 4.422 40.594 7.66 1 98.06 322 PRO B CA 1
ATOM 6091 C C . PRO B 1 322 ? 5.793 39.938 7.668 1 98.06 322 PRO B C 1
ATOM 6093 O O . PRO B 1 322 ? 6.711 40.375 6.977 1 98.06 322 PRO B O 1
ATOM 6096 N N . VAL B 1 323 ? 5.949 38.906 8.516 1 98.69 323 VAL B N 1
ATOM 6097 C CA . VAL B 1 323 ? 7.211 38.188 8.57 1 98.69 323 VAL B CA 1
ATOM 6098 C C . VAL B 1 323 ? 7.453 37.469 7.238 1 98.69 323 VAL B C 1
ATOM 6100 O O . VAL B 1 323 ? 8.57 37.469 6.715 1 98.69 323 VAL B O 1
ATOM 6103 N N . ILE B 1 324 ? 6.441 36.875 6.672 1 98.25 324 ILE B N 1
ATOM 6104 C CA . ILE B 1 324 ? 6.535 36.188 5.395 1 98.25 324 ILE B CA 1
ATOM 6105 C C . ILE B 1 324 ? 6.926 37.156 4.297 1 98.25 324 ILE B C 1
ATOM 6107 O O . ILE B 1 324 ? 7.781 36.875 3.459 1 98.25 324 ILE B O 1
ATOM 6111 N N . GLU B 1 325 ? 6.336 38.312 4.293 1 97.62 325 GLU B N 1
ATOM 6112 C CA . GLU B 1 325 ? 6.652 39.344 3.309 1 97.62 325 GLU B CA 1
ATOM 6113 C C . GLU B 1 325 ? 8.109 39.781 3.418 1 97.62 325 GLU B C 1
ATOM 6115 O O . GLU B 1 325 ? 8.781 39.969 2.404 1 97.62 325 GLU B O 1
ATOM 6120 N N . LYS B 1 326 ? 8.516 39.906 4.617 1 97.88 326 LYS B N 1
ATOM 6121 C CA . LYS B 1 326 ? 9.891 40.344 4.883 1 97.88 326 LYS B CA 1
ATOM 6122 C C . LYS B 1 326 ? 10.898 39.344 4.316 1 97.88 326 LYS B C 1
ATOM 6124 O O . LYS B 1 326 ? 11.938 39.75 3.783 1 97.88 326 LYS B O 1
ATOM 6129 N N . TYR B 1 327 ? 10.609 38.094 4.414 1 97.94 327 TYR B N 1
ATOM 6130 C CA . TYR B 1 327 ? 11.578 37.062 4.035 1 97.94 327 TYR B CA 1
ATOM 6131 C C . TYR B 1 327 ? 11.094 36.281 2.818 1 97.94 327 TYR B C 1
ATOM 6133 O O . TYR B 1 327 ? 11.414 35.094 2.662 1 97.94 327 TYR B O 1
ATOM 6141 N N . ARG B 1 328 ? 10.328 36.875 1.974 1 96.25 328 ARG B N 1
ATOM 6142 C CA . ARG B 1 328 ? 9.656 36.219 0.86 1 96.25 328 ARG B CA 1
ATOM 6143 C C . ARG B 1 328 ? 10.672 35.531 -0.061 1 96.25 328 ARG B C 1
ATOM 6145 O O . ARG B 1 328 ? 10.391 34.5 -0.644 1 96.25 328 ARG B O 1
ATOM 6152 N N . ASP B 1 329 ? 11.883 36.031 -0.158 1 94.62 329 ASP B N 1
ATOM 6153 C CA . ASP B 1 329 ? 12.891 35.5 -1.085 1 94.62 329 ASP B CA 1
ATOM 6154 C C . ASP B 1 329 ? 13.453 34.188 -0.606 1 94.62 329 ASP B C 1
ATOM 6156 O O . ASP B 1 329 ? 14.078 33.438 -1.378 1 94.62 329 ASP B O 1
ATOM 6160 N N . LYS B 1 330 ? 13.195 33.875 0.637 1 96.44 330 LYS B N 1
ATOM 6161 C CA . LYS B 1 330 ? 13.719 32.625 1.215 1 96.44 330 LYS B CA 1
ATOM 6162 C C . LYS B 1 330 ? 12.648 31.531 1.23 1 96.44 330 LYS B C 1
ATOM 6164 O O . LYS B 1 330 ? 12.961 30.359 1.415 1 96.44 330 LYS B O 1
ATOM 6169 N N . ILE B 1 331 ? 11.414 31.906 1.072 1 98.12 331 ILE B N 1
ATOM 6170 C CA . ILE B 1 331 ? 10.289 31 1.267 1 98.12 331 ILE B CA 1
ATOM 6171 C C . ILE B 1 331 ? 9.781 30.516 -0.089 1 98.12 331 ILE B C 1
ATOM 6173 O O . ILE B 1 331 ? 9.469 31.328 -0.964 1 98.12 331 ILE B O 1
ATOM 6177 N N . GLY B 1 332 ? 9.719 29.219 -0.295 1 98 332 GLY B N 1
ATOM 6178 C CA . GLY B 1 332 ? 9.18 28.656 -1.524 1 98 332 GLY B CA 1
ATOM 6179 C C . GLY B 1 332 ? 7.684 28.406 -1.454 1 98 332 GLY B C 1
ATOM 6180 O O . GLY B 1 332 ? 6.922 28.906 -2.283 1 98 332 GLY B O 1
ATOM 6181 N N . LEU B 1 333 ? 7.301 27.672 -0.456 1 98.56 333 LEU B N 1
ATOM 6182 C CA . LEU B 1 333 ? 5.918 27.234 -0.317 1 98.56 333 LEU B CA 1
ATOM 6183 C C . LEU B 1 333 ? 5.406 27.484 1.098 1 98.56 333 LEU B C 1
ATOM 6185 O O . LEU B 1 333 ? 6.168 27.391 2.062 1 98.56 333 LEU B O 1
ATOM 6189 N N . VAL B 1 334 ? 4.18 27.812 1.182 1 98.69 334 VAL B N 1
ATOM 6190 C CA . VAL B 1 334 ? 3.402 27.797 2.416 1 98.69 334 VAL B CA 1
ATOM 6191 C C . VAL B 1 334 ? 2.277 26.781 2.309 1 98.69 334 VAL B C 1
ATOM 6193 O O . VAL B 1 334 ? 1.294 27 1.596 1 98.69 334 VAL B O 1
ATOM 6196 N N . LEU B 1 335 ? 2.389 25.672 3.051 1 98.69 335 LEU B N 1
ATOM 6197 C CA . LEU B 1 335 ? 1.422 24.578 2.996 1 98.69 335 LEU B CA 1
ATOM 6198 C C . LEU B 1 335 ? 0.355 24.734 4.074 1 98.69 335 LEU B C 1
ATOM 6200 O O . LEU B 1 335 ? 0.676 24.859 5.258 1 98.69 335 LEU B O 1
ATOM 6204 N N . GLN B 1 336 ? -0.889 24.766 3.641 1 98.06 336 GLN B N 1
ATOM 6205 C CA . GLN B 1 336 ? -1.983 25.062 4.559 1 98.06 336 GLN B CA 1
ATOM 6206 C C . GLN B 1 336 ? -3.189 24.172 4.281 1 98.06 336 GLN B C 1
ATOM 6208 O O . GLN B 1 336 ? -3.191 23.406 3.318 1 98.06 336 GLN B O 1
ATOM 6213 N N . GLY B 1 337 ? -4.23 24.234 5.203 1 96.56 337 GLY B N 1
ATOM 6214 C CA . GLY B 1 337 ? -5.465 23.469 5.082 1 96.56 337 GLY B CA 1
ATOM 6215 C C . GLY B 1 337 ? -6.668 24.203 5.66 1 96.56 337 GLY B C 1
ATOM 6216 O O . GLY B 1 337 ? -6.918 25.359 5.332 1 96.56 337 GLY B O 1
ATOM 6217 N N . HIS B 1 338 ? -7.504 23.609 6.363 1 94.94 338 HIS B N 1
ATOM 6218 C CA . HIS B 1 338 ? -8.594 24.109 7.188 1 94.94 338 HIS B CA 1
ATOM 6219 C C . HIS B 1 338 ? -9.812 24.469 6.34 1 94.94 338 HIS B C 1
ATOM 6221 O O . HIS B 1 338 ? -10.953 24.266 6.77 1 94.94 338 HIS B O 1
ATOM 6227 N N . ASP B 1 339 ? -9.68 24.906 5.184 1 92.62 339 ASP B N 1
ATOM 6228 C CA . ASP B 1 339 ? -10.781 25.484 4.418 1 92.62 339 ASP B CA 1
ATOM 6229 C C . ASP B 1 339 ? -11.461 24.438 3.547 1 92.62 339 ASP B C 1
ATOM 6231 O O . ASP B 1 339 ? -12.469 24.719 2.895 1 92.62 339 ASP B O 1
ATOM 6235 N N . HIS B 1 340 ? -11.039 23.281 3.463 1 94.56 340 HIS B N 1
ATOM 6236 C CA . HIS B 1 340 ? -11.68 22.156 2.779 1 94.56 340 HIS B CA 1
ATOM 6237 C C . HIS B 1 340 ? -11.945 22.484 1.315 1 94.56 340 HIS B C 1
ATOM 6239 O O . HIS B 1 340 ? -13.047 22.234 0.81 1 94.56 340 HIS B O 1
ATOM 6245 N N . THR B 1 341 ? -11.023 23.141 0.691 1 93.38 341 THR B N 1
ATOM 6246 C CA . THR B 1 341 ? -11.008 23.453 -0.736 1 93.38 341 THR B CA 1
ATOM 6247 C C . THR B 1 341 ? -9.594 23.328 -1.296 1 93.38 341 THR B C 1
ATOM 6249 O O . THR B 1 341 ? -8.633 23.188 -0.54 1 93.38 341 THR B O 1
ATOM 6252 N N . TYR B 1 342 ? -9.586 23.328 -2.621 1 95.94 342 TYR B N 1
ATOM 6253 C CA . TYR B 1 342 ? -8.281 23.469 -3.254 1 95.94 342 TYR B CA 1
ATOM 6254 C C . TYR B 1 342 ? -8.094 24.875 -3.811 1 95.94 342 TYR B C 1
ATOM 6256 O O . TYR B 1 342 ? -8.914 25.344 -4.613 1 95.94 342 TYR B O 1
ATOM 6264 N N . ALA B 1 343 ? -7.051 25.516 -3.375 1 96.19 343 ALA B N 1
ATOM 6265 C CA . ALA B 1 343 ? -6.668 26.812 -3.922 1 96.19 343 ALA B CA 1
ATOM 6266 C C . ALA B 1 343 ? -5.188 27.094 -3.682 1 96.19 343 ALA B C 1
ATOM 6268 O O . ALA B 1 343 ? -4.613 26.625 -2.693 1 96.19 343 ALA B O 1
ATOM 6269 N N . ARG B 1 344 ? -4.609 27.844 -4.578 1 96.31 344 ARG B N 1
ATOM 6270 C CA . ARG B 1 344 ? -3.252 28.328 -4.348 1 96.31 344 ARG B CA 1
ATOM 6271 C C . ARG B 1 344 ? -3.02 29.672 -5.039 1 96.31 344 ARG B C 1
ATOM 6273 O O . ARG B 1 344 ? -3.699 30 -6.02 1 96.31 344 ARG B O 1
ATOM 6280 N N . GLY B 1 345 ? -2.156 30.406 -4.504 1 96.06 345 GLY B N 1
ATOM 6281 C CA . GLY B 1 345 ? -1.785 31.719 -4.996 1 96.06 345 GLY B CA 1
ATOM 6282 C C . GLY B 1 345 ? -0.685 32.375 -4.184 1 96.06 345 GLY B C 1
ATOM 6283 O O . GLY B 1 345 ? 0.263 31.703 -3.764 1 96.06 345 GLY B O 1
ATOM 6284 N N . GLY B 1 346 ? -0.789 33.75 -4.105 1 94.5 346 GLY B N 1
ATOM 6285 C CA . GLY B 1 346 ? 0.336 34.375 -3.434 1 94.5 346 GLY B CA 1
ATOM 6286 C C . GLY B 1 346 ? 0.072 35.844 -3.057 1 94.5 346 GLY B C 1
ATOM 6287 O O . GLY B 1 346 ? -1.075 36.219 -2.82 1 94.5 346 GLY B O 1
ATOM 6288 N N . LEU B 1 347 ? 1.253 36.5 -2.84 1 94.56 347 LEU B N 1
ATOM 6289 C CA . LEU B 1 347 ? 1.246 37.875 -2.4 1 94.56 347 LEU B CA 1
ATOM 6290 C C . LEU B 1 347 ? 0.764 38.812 -3.516 1 94.56 347 LEU B C 1
ATOM 6292 O O . LEU B 1 347 ? 0.806 38.438 -4.691 1 94.56 347 LEU B O 1
ATOM 6296 N N . PRO B 1 348 ? 0.315 39.938 -3.156 1 90.56 348 PRO B N 1
ATOM 6297 C CA . PRO B 1 348 ? -0.27 40.844 -4.141 1 90.56 348 PRO B CA 1
ATOM 6298 C C . PRO B 1 348 ? 0.696 41.188 -5.273 1 90.56 348 PRO B C 1
ATOM 6300 O O . PRO B 1 348 ? 0.275 41.344 -6.422 1 90.56 348 PRO B O 1
ATOM 6303 N N . GLU B 1 349 ? 1.934 41.281 -5.066 1 88.75 349 GLU B N 1
ATOM 6304 C CA . GLU B 1 349 ? 2.9 41.75 -6.062 1 88.75 349 GLU B CA 1
ATOM 6305 C C . GLU B 1 349 ? 3.42 40.562 -6.898 1 88.75 349 GLU B C 1
ATOM 6307 O O . GLU B 1 349 ? 4.254 40.75 -7.785 1 88.75 349 GLU B O 1
ATOM 6312 N N . ARG B 1 350 ? 2.85 39.438 -6.781 1 87.06 350 ARG B N 1
ATOM 6313 C CA . ARG B 1 350 ? 3.34 38.25 -7.457 1 87.06 350 ARG B CA 1
ATOM 6314 C C . ARG B 1 350 ? 3.07 38.312 -8.961 1 87.06 350 ARG B C 1
ATOM 6316 O O . ARG B 1 350 ? 2.229 39.094 -9.406 1 87.06 350 ARG B O 1
ATOM 6323 N N . ASN B 1 351 ? 3.869 37.469 -9.633 1 86.56 351 ASN B N 1
ATOM 6324 C CA . ASN B 1 351 ? 3.443 37.219 -11.008 1 86.56 351 ASN B CA 1
ATOM 6325 C C . ASN B 1 351 ? 2.262 36.25 -11.062 1 86.56 351 ASN B C 1
ATOM 6327 O O . ASN B 1 351 ? 2.15 35.344 -10.234 1 86.56 351 ASN B O 1
ATOM 6331 N N . LYS B 1 352 ? 1.343 36.5 -11.789 1 81.56 352 LYS B N 1
ATOM 6332 C CA . LYS B 1 352 ? 0.11 35.719 -11.797 1 81.56 352 LYS B CA 1
ATOM 6333 C C . LYS B 1 352 ? 0.212 34.531 -12.773 1 81.56 352 LYS B C 1
ATOM 6335 O O . LYS B 1 352 ? -0.807 34 -13.219 1 81.56 352 LYS B O 1
ATOM 6340 N N . SER B 1 353 ? 1.408 34.125 -12.961 1 87.94 353 SER B N 1
ATOM 6341 C CA . SER B 1 353 ? 1.569 32.969 -13.828 1 87.94 353 SER B CA 1
ATOM 6342 C C . SER B 1 353 ? 1.03 31.703 -13.164 1 87.94 353 SER B C 1
ATOM 6344 O O . SER B 1 353 ? 1.316 31.453 -11.992 1 87.94 353 SER B O 1
ATOM 6346 N N . ARG B 1 354 ? 0.35 30.922 -13.93 1 91.19 354 ARG B N 1
ATOM 6347 C CA . ARG B 1 354 ? -0.206 29.688 -13.414 1 91.19 354 ARG B CA 1
ATOM 6348 C C . ARG B 1 354 ? 0.852 28.578 -13.383 1 91.19 354 ARG B C 1
ATOM 6350 O O . ARG B 1 354 ? 0.794 27.688 -12.547 1 91.19 354 ARG B O 1
ATOM 6357 N N . THR B 1 355 ? 1.778 28.703 -14.25 1 94.75 355 THR B N 1
ATOM 6358 C CA . THR B 1 355 ? 2.736 27.625 -14.391 1 94.75 355 THR B CA 1
ATOM 6359 C C . THR B 1 355 ? 4.066 27.984 -13.734 1 94.75 355 THR B C 1
ATOM 6361 O O . THR B 1 355 ? 4.84 27.094 -13.352 1 94.75 355 THR B O 1
ATOM 6364 N N . HIS B 1 356 ? 4.398 29.297 -13.68 1 94.69 356 HIS B N 1
ATOM 6365 C CA . HIS B 1 356 ? 5.625 29.75 -13.055 1 94.69 356 HIS B CA 1
ATOM 6366 C C . HIS B 1 356 ? 5.348 30.906 -12.086 1 94.69 356 HIS B C 1
ATOM 6368 O O . HIS B 1 356 ? 5.855 32 -12.273 1 94.69 356 HIS B O 1
ATOM 6374 N N . PRO B 1 357 ? 4.719 30.594 -11.023 1 94 357 PRO B N 1
ATOM 6375 C CA . PRO B 1 357 ? 4.363 31.656 -10.078 1 94 357 PRO B CA 1
ATOM 6376 C C . PRO B 1 357 ? 5.562 32.156 -9.289 1 94 357 PRO B C 1
ATOM 6378 O O . PRO B 1 357 ? 6.562 31.453 -9.148 1 94 357 PRO B O 1
ATOM 6381 N N . SER B 1 358 ? 5.332 33.406 -8.789 1 92.31 358 SER B N 1
ATOM 6382 C CA . SER B 1 358 ? 6.273 33.938 -7.809 1 92.31 358 SER B CA 1
ATOM 6383 C C . SER B 1 358 ? 6.152 33.219 -6.473 1 92.31 358 SER B C 1
ATOM 6385 O O . SER B 1 358 ? 5.059 32.812 -6.078 1 92.31 358 SER B O 1
ATOM 6387 N N . HIS B 1 359 ? 7.336 33.031 -5.891 1 92.81 359 HIS B N 1
ATOM 6388 C CA . HIS B 1 359 ? 7.277 32.531 -4.527 1 92.81 359 HIS B CA 1
ATOM 6389 C C . HIS B 1 359 ? 7.191 33.656 -3.51 1 92.81 359 HIS B C 1
ATOM 6391 O O . HIS B 1 359 ? 7.59 34.781 -3.801 1 92.81 359 HIS B O 1
ATOM 6397 N N . PRO B 1 360 ? 6.652 33.406 -2.289 1 97.06 360 PRO B N 1
ATOM 6398 C CA . PRO B 1 360 ? 6.117 32.094 -1.861 1 97.06 360 PRO B CA 1
ATOM 6399 C C . PRO B 1 360 ? 4.742 31.812 -2.457 1 97.06 360 PRO B C 1
ATOM 6401 O O . PRO B 1 360 ? 3.938 32.719 -2.646 1 97.06 360 PRO B O 1
ATOM 6404 N N . VAL B 1 361 ? 4.484 30.578 -2.773 1 97.88 361 VAL B N 1
ATOM 6405 C CA . VAL B 1 361 ? 3.143 30.156 -3.16 1 97.88 361 VAL B CA 1
ATOM 6406 C C . VAL B 1 361 ? 2.406 29.594 -1.943 1 97.88 361 VAL B C 1
ATOM 6408 O O . VAL B 1 361 ? 2.916 28.719 -1.251 1 97.88 361 VAL B O 1
ATOM 6411 N N . PHE B 1 362 ? 1.237 30.172 -1.682 1 97.56 362 PHE B N 1
ATOM 6412 C CA . PHE B 1 362 ? 0.352 29.688 -0.631 1 97.56 362 PHE B CA 1
ATOM 6413 C C . PHE B 1 362 ? -0.587 28.609 -1.169 1 97.56 362 PHE B C 1
ATOM 6415 O O . PHE B 1 362 ? -1.262 28.828 -2.18 1 97.56 362 PHE B O 1
ATOM 6422 N N . THR B 1 363 ? -0.634 27.469 -0.485 1 97.56 363 THR B N 1
ATOM 6423 C CA . THR B 1 363 ? -1.504 26.391 -0.939 1 97.56 363 THR B CA 1
ATOM 6424 C C . THR B 1 363 ? -2.506 26 0.147 1 97.56 363 THR B C 1
ATOM 6426 O O . THR B 1 363 ? -2.18 26.016 1.335 1 97.56 363 THR B O 1
ATOM 6429 N N . VAL B 1 364 ? -3.695 25.703 -0.219 1 96.81 364 VAL B N 1
ATOM 6430 C CA . VAL B 1 364 ? -4.746 25.109 0.598 1 96.81 364 VAL B CA 1
ATOM 6431 C C . VAL B 1 364 ? -5.273 23.844 -0.084 1 96.81 364 VAL B C 1
ATOM 6433 O O . VAL B 1 364 ? -5.625 23.875 -1.267 1 96.81 364 VAL B O 1
ATOM 6436 N N . THR B 1 365 ? -5.281 22.766 0.633 1 96.81 365 THR B N 1
ATOM 6437 C CA . THR B 1 365 ? -5.754 21.516 0.03 1 96.81 365 THR B CA 1
ATOM 6438 C C . THR B 1 365 ? -6.633 20.75 1.008 1 96.81 365 THR B C 1
ATOM 6440 O O . THR B 1 365 ? -6.719 21.094 2.186 1 96.81 365 THR B O 1
ATOM 6443 N N . VAL B 1 366 ? -7.32 19.719 0.493 1 97.44 366 VAL B N 1
ATOM 6444 C CA . VAL B 1 366 ? -8.195 18.859 1.288 1 97.44 366 VAL B CA 1
ATOM 6445 C C . VAL B 1 366 ? -8.117 17.438 0.775 1 97.44 366 VAL B C 1
ATOM 6447 O O . VAL B 1 366 ? -8.109 17.203 -0.435 1 97.44 366 VAL B O 1
ATOM 6450 N N . THR B 1 367 ? -7.988 16.516 1.669 1 98.06 367 THR B N 1
ATOM 6451 C CA . THR B 1 367 ? -7.898 15.102 1.327 1 98.06 367 THR B CA 1
ATOM 6452 C C . THR B 1 367 ? -9.219 14.391 1.603 1 98.06 367 THR B C 1
ATOM 6454 O O . THR B 1 367 ? -9.594 13.461 0.885 1 98.06 367 THR B O 1
ATOM 6457 N N . GLY B 1 368 ? -9.93 14.82 2.648 1 96.81 368 GLY B N 1
ATOM 6458 C CA . GLY B 1 368 ? -11.203 14.234 3.029 1 96.81 368 GLY B CA 1
ATOM 6459 C C . GLY B 1 368 ? -12.336 14.609 2.088 1 96.81 368 GLY B C 1
ATOM 6460 O O . GLY B 1 368 ? -12.094 15.094 0.979 1 96.81 368 GLY B O 1
ATOM 6461 N N . ASN B 1 369 ? -13.586 14.328 2.529 1 93.81 369 ASN B N 1
ATOM 6462 C CA . ASN B 1 369 ? -14.711 14.5 1.614 1 93.81 369 ASN B CA 1
ATOM 6463 C C . ASN B 1 369 ? -15.672 15.578 2.104 1 93.81 369 ASN B C 1
ATOM 6465 O O . ASN B 1 369 ? -16.844 15.586 1.727 1 93.81 369 ASN B O 1
ATOM 6469 N N . LYS B 1 370 ? -15.25 16.391 3.033 1 93.94 370 LYS B N 1
ATOM 6470 C CA . LYS B 1 370 ? -15.977 17.578 3.438 1 93.94 370 LYS B CA 1
ATOM 6471 C C . LYS B 1 370 ? -15.484 18.812 2.672 1 93.94 370 LYS B C 1
ATOM 6473 O O . LYS B 1 370 ? -14.281 19.047 2.584 1 93.94 370 LYS B O 1
ATOM 6478 N N . PHE B 1 371 ? -16.484 19.625 2.176 1 93.19 371 PHE B N 1
ATOM 6479 C CA . PHE B 1 371 ? -16.109 20.766 1.36 1 93.19 371 PHE B CA 1
ATOM 6480 C C . PHE B 1 371 ? -16.875 22.016 1.8 1 93.19 371 PHE B C 1
ATOM 6482 O O . PHE B 1 371 ? -18.047 21.938 2.176 1 93.19 371 PHE B O 1
ATOM 6489 N N . TYR B 1 372 ? -16.203 23.078 1.716 1 90.12 372 TYR B N 1
ATOM 6490 C CA . TYR B 1 372 ? -16.844 24.391 1.882 1 90.12 372 TYR B CA 1
ATOM 6491 C C . TYR B 1 372 ? -17.016 25.078 0.538 1 90.12 372 TYR B C 1
ATOM 6493 O O . TYR B 1 372 ? -16.344 24.734 -0.439 1 90.12 372 TYR B O 1
ATOM 6501 N N . ASP B 1 373 ? -17.922 26 0.529 1 88.19 373 ASP B N 1
ATOM 6502 C CA . ASP B 1 373 ? -18.125 26.797 -0.674 1 88.19 373 ASP B CA 1
ATOM 6503 C C . ASP B 1 373 ? -16.906 27.672 -0.955 1 88.19 373 ASP B C 1
ATOM 6505 O O . ASP B 1 373 ? -16.438 28.391 -0.071 1 88.19 373 ASP B O 1
ATOM 6509 N N . LEU B 1 374 ? -16.5 27.578 -2.127 1 87.88 374 LEU B N 1
ATOM 6510 C CA . LEU B 1 374 ? -15.328 28.344 -2.549 1 87.88 374 LEU B CA 1
ATOM 6511 C C . LEU B 1 374 ? -15.734 29.688 -3.123 1 87.88 374 LEU B C 1
ATOM 6513 O O . LEU B 1 374 ? -16.719 29.781 -3.871 1 87.88 374 LEU B O 1
ATOM 6517 N N . GLU B 1 375 ? -15.086 30.734 -2.645 1 85.94 375 GLU B N 1
ATOM 6518 C CA . GLU B 1 375 ? -15.211 32.062 -3.229 1 85.94 375 GLU B CA 1
ATOM 6519 C C . GLU B 1 375 ? -13.883 32.562 -3.797 1 85.94 375 GLU B C 1
ATOM 6521 O O . GLU B 1 375 ? -12.883 32.625 -3.082 1 85.94 375 GLU B O 1
ATOM 6526 N N . THR B 1 376 ? -13.945 32.875 -4.992 1 88 376 THR B N 1
ATOM 6527 C CA . THR B 1 376 ? -12.711 33.344 -5.617 1 88 376 THR B CA 1
ATOM 6528 C C . THR B 1 376 ? -12.234 34.625 -4.961 1 88 376 THR B C 1
ATOM 6530 O O . THR B 1 376 ? -13.023 35.562 -4.746 1 88 376 THR B O 1
ATOM 6533 N N . GLN B 1 377 ? -10.984 34.656 -4.656 1 89.75 377 GLN B N 1
ATOM 6534 C CA . GLN B 1 377 ? -10.336 35.812 -4.023 1 89.75 377 GLN B CA 1
ATOM 6535 C C . GLN B 1 377 ? -9.117 36.281 -4.816 1 89.75 377 GLN B C 1
ATOM 6537 O O . GLN B 1 377 ? -8.531 35.5 -5.57 1 89.75 377 GLN B O 1
ATOM 6542 N N . PRO B 1 378 ? -8.648 37.531 -4.594 1 89.19 378 PRO B N 1
ATOM 6543 C CA . PRO B 1 378 ? -7.551 38.062 -5.391 1 89.19 378 PRO B CA 1
ATOM 6544 C C . PRO B 1 378 ? -6.246 37.312 -5.215 1 89.19 378 PRO B C 1
ATOM 6546 O O . PRO B 1 378 ? -5.41 37.281 -6.125 1 89.19 378 PRO B O 1
ATOM 6549 N N . TRP B 1 379 ? -6.039 36.625 -4.133 1 92.12 379 TRP B N 1
ATOM 6550 C CA . TRP B 1 379 ? -4.773 35.938 -3.877 1 92.12 379 TRP B CA 1
ATOM 6551 C C . TRP B 1 379 ? -4.684 34.625 -4.664 1 92.12 379 TRP B C 1
ATOM 6553 O O . TRP B 1 379 ? -3.607 34.031 -4.793 1 92.12 379 TRP B O 1
ATOM 6563 N N . MET B 1 380 ? -5.805 34.219 -5.238 1 94.31 380 MET B N 1
ATOM 6564 C CA . MET B 1 380 ? -5.887 32.906 -5.863 1 94.31 380 MET B CA 1
ATOM 6565 C C . MET B 1 380 ? -5.449 32.969 -7.324 1 94.31 380 MET B C 1
ATOM 6567 O O . MET B 1 380 ? -5.973 33.781 -8.094 1 94.31 380 MET B O 1
ATOM 6571 N N . ASP B 1 381 ? -4.566 32.125 -7.664 1 95.5 381 ASP B N 1
ATOM 6572 C CA . ASP B 1 381 ? -4.219 31.906 -9.062 1 95.5 381 ASP B CA 1
ATOM 6573 C C . ASP B 1 381 ? -4.961 30.703 -9.641 1 95.5 381 ASP B C 1
ATOM 6575 O O . ASP B 1 381 ? -5.258 30.672 -10.836 1 95.5 381 ASP B O 1
ATOM 6579 N N . VAL B 1 382 ? -5.156 29.719 -8.852 1 95.88 382 VAL B N 1
ATOM 6580 C CA . VAL B 1 382 ? -5.91 28.516 -9.203 1 95.88 382 VAL B CA 1
ATOM 6581 C C . VAL B 1 382 ? -6.852 28.141 -8.055 1 95.88 382 VAL B C 1
ATOM 6583 O O . VAL B 1 382 ? -6.48 28.234 -6.887 1 95.88 382 VAL B O 1
ATOM 6586 N N . ALA B 1 383 ? -8.07 27.75 -8.375 1 94.75 383 ALA B N 1
ATOM 6587 C CA . ALA B 1 383 ? -9.055 27.281 -7.406 1 94.75 383 ALA B CA 1
ATOM 6588 C C . ALA B 1 383 ? -9.945 26.188 -8.008 1 94.75 383 ALA B C 1
ATOM 6590 O O . ALA B 1 383 ? -10.414 26.328 -9.141 1 94.75 383 ALA B O 1
ATOM 6591 N N . VAL B 1 384 ? -10.102 25.125 -7.305 1 93.88 384 VAL B N 1
ATOM 6592 C CA . VAL B 1 384 ? -10.953 24.016 -7.723 1 93.88 384 VAL B CA 1
ATOM 6593 C C . VAL B 1 384 ? -11.867 23.609 -6.574 1 93.88 384 VAL B C 1
ATOM 6595 O O . VAL B 1 384 ? -11.406 23.062 -5.57 1 93.88 384 VAL B O 1
ATOM 6598 N N . PRO B 1 385 ? -13.18 23.812 -6.691 1 91.94 385 PRO B N 1
ATOM 6599 C CA . PRO B 1 385 ? -14.094 23.453 -5.605 1 91.94 385 PRO B CA 1
ATOM 6600 C C . PRO B 1 385 ? -14.438 21.969 -5.582 1 91.94 385 PRO B C 1
ATOM 6602 O O . PRO B 1 385 ? -14.32 21.297 -6.605 1 91.94 385 PRO B O 1
ATOM 6605 N N . ASN B 1 386 ? -14.773 21.469 -4.449 1 92.75 386 ASN B N 1
ATOM 6606 C CA . ASN B 1 386 ? -15.391 20.156 -4.25 1 92.75 386 ASN B CA 1
ATOM 6607 C C . ASN B 1 386 ? -14.508 19.031 -4.797 1 92.75 386 ASN B C 1
ATOM 6609 O O . ASN B 1 386 ? -14.984 18.172 -5.547 1 92.75 386 ASN B O 1
ATOM 6613 N N . VAL B 1 387 ? -13.234 19.125 -4.43 1 94.38 387 VAL B N 1
ATOM 6614 C CA . VAL B 1 387 ? -12.328 18.078 -4.898 1 94.38 387 VAL B CA 1
ATOM 6615 C C . VAL B 1 387 ? -11.414 17.625 -3.754 1 94.38 387 VAL B C 1
ATOM 6617 O O . VAL B 1 387 ? -10.867 18.469 -3.031 1 94.38 387 VAL B O 1
ATOM 6620 N N . SER B 1 388 ? -11.383 16.344 -3.537 1 96.25 388 SER B N 1
ATOM 6621 C CA . SER B 1 388 ? -10.336 15.75 -2.703 1 96.25 388 SER B CA 1
ATOM 6622 C C . SER B 1 388 ? -9.039 15.586 -3.482 1 96.25 388 SER B C 1
ATOM 6624 O O . SER B 1 388 ? -9.055 15.266 -4.672 1 96.25 388 SER B O 1
ATOM 6626 N N . SER B 1 389 ? -7.93 15.836 -2.797 1 97.5 389 SER B N 1
ATOM 6627 C CA . SER B 1 389 ? -6.684 15.781 -3.555 1 97.5 389 SER B CA 1
ATOM 6628 C C . SER B 1 389 ? -5.516 15.352 -2.674 1 97.5 389 SER B C 1
ATOM 6630 O O . SER B 1 389 ? -5.645 15.297 -1.448 1 97.5 389 SER B O 1
ATOM 6632 N N . TYR B 1 390 ? -4.469 14.938 -3.291 1 98.25 390 TYR B N 1
ATOM 6633 C CA . TYR B 1 390 ? -3.135 14.797 -2.723 1 98.25 390 TYR B CA 1
ATOM 6634 C C . TYR B 1 390 ? -2.098 15.508 -3.588 1 98.25 390 TYR B C 1
ATOM 6636 O O . TYR B 1 390 ? -2.35 15.789 -4.762 1 98.25 390 TYR B O 1
ATOM 6644 N N . GLN B 1 391 ? -0.989 15.883 -2.977 1 98.81 391 GLN B N 1
ATOM 6645 C CA . GLN B 1 391 ? 0.028 16.641 -3.703 1 98.81 391 GLN B CA 1
ATOM 6646 C C . GLN B 1 391 ? 1.38 15.93 -3.646 1 98.81 391 GLN B C 1
ATOM 6648 O O . GLN B 1 391 ? 1.69 15.25 -2.666 1 98.81 391 GLN B O 1
ATOM 6653 N N . TYR B 1 392 ? 2.102 16.031 -4.676 1 98.62 392 TYR B N 1
ATOM 6654 C CA . TYR B 1 392 ? 3.5 15.633 -4.77 1 98.62 392 TYR B CA 1
ATOM 6655 C C . TYR B 1 392 ? 4.395 16.844 -5.051 1 98.62 392 TYR B C 1
ATOM 6657 O O . TYR B 1 392 ? 4.148 17.594 -5.996 1 98.62 392 TYR B O 1
ATOM 6665 N N . ILE B 1 393 ? 5.406 17.016 -4.246 1 98.75 393 ILE B N 1
ATOM 6666 C CA . ILE B 1 393 ? 6.309 18.156 -4.355 1 98.75 393 ILE B CA 1
ATOM 6667 C C . ILE B 1 393 ? 7.75 17.672 -4.496 1 98.75 393 ILE B C 1
ATOM 6669 O O . ILE B 1 393 ? 8.195 16.812 -3.73 1 98.75 393 ILE B O 1
ATOM 6673 N N . GLU B 1 394 ? 8.445 18.188 -5.457 1 97.94 394 GLU B N 1
ATOM 6674 C CA . GLU B 1 394 ? 9.867 17.953 -5.637 1 97.94 394 GLU B CA 1
ATOM 6675 C C . GLU B 1 394 ? 10.672 19.234 -5.5 1 97.94 394 GLU B C 1
ATOM 6677 O O . GLU B 1 394 ? 10.391 20.234 -6.18 1 97.94 394 GLU B O 1
ATOM 6682 N N . ILE B 1 395 ? 11.664 19.188 -4.688 1 97.62 395 ILE B N 1
ATOM 6683 C CA . ILE B 1 395 ? 12.492 20.375 -4.434 1 97.62 395 ILE B CA 1
ATOM 6684 C C . ILE B 1 395 ? 13.945 20.062 -4.777 1 97.62 395 ILE B C 1
ATOM 6686 O O . ILE B 1 395 ? 14.516 19.078 -4.289 1 97.62 395 ILE B O 1
ATOM 6690 N N . THR B 1 396 ? 14.508 20.766 -5.605 1 96.81 396 THR B N 1
ATOM 6691 C CA . THR B 1 396 ? 15.953 20.844 -5.84 1 96.81 396 THR B CA 1
ATOM 6692 C C . THR B 1 396 ? 16.5 22.203 -5.434 1 96.81 396 THR B C 1
ATOM 6694 O O . THR B 1 396 ? 15.75 23.078 -5.016 1 96.81 396 THR B O 1
ATOM 6697 N N . LYS B 1 397 ? 17.797 22.359 -5.57 1 94.94 397 LYS B N 1
ATOM 6698 C CA . LYS B 1 397 ? 18.391 23.625 -5.156 1 94.94 397 LYS B CA 1
ATOM 6699 C C . LYS B 1 397 ? 17.859 24.781 -5.996 1 94.94 397 LYS B C 1
ATOM 6701 O O . LYS B 1 397 ? 17.719 25.906 -5.5 1 94.94 397 LYS B O 1
ATOM 6706 N N . ASP B 1 398 ? 17.438 24.453 -7.215 1 94.25 398 ASP B N 1
ATOM 6707 C CA . ASP B 1 398 ? 17.141 25.547 -8.141 1 94.25 398 ASP B CA 1
ATOM 6708 C C . ASP B 1 398 ? 15.641 25.672 -8.383 1 94.25 398 ASP B C 1
ATOM 6710 O O . ASP B 1 398 ? 15.18 26.703 -8.891 1 94.25 398 ASP B O 1
ATOM 6714 N N . LYS B 1 399 ? 14.898 24.609 -8.039 1 96.56 399 LYS B N 1
ATOM 6715 C CA . LYS B 1 399 ? 13.484 24.719 -8.383 1 96.56 399 LYS B CA 1
ATOM 6716 C C . LYS B 1 399 ? 12.625 23.859 -7.453 1 96.56 399 LYS B C 1
ATOM 6718 O O . LYS B 1 399 ? 13.133 22.938 -6.812 1 96.56 399 LYS B O 1
ATOM 6723 N N . ILE B 1 400 ? 11.367 24.219 -7.406 1 98.19 400 ILE B N 1
ATOM 6724 C CA . ILE B 1 400 ? 10.312 23.453 -6.762 1 98.19 400 ILE B CA 1
ATOM 6725 C C . ILE B 1 400 ? 9.227 23.109 -7.785 1 98.19 400 ILE B C 1
ATOM 6727 O O . ILE B 1 400 ? 8.727 23.984 -8.492 1 98.19 400 ILE B O 1
ATOM 6731 N N . VAL B 1 401 ? 8.938 21.812 -7.906 1 98.5 401 VAL B N 1
ATOM 6732 C CA . VAL B 1 401 ? 7.832 21.359 -8.742 1 98.5 401 VAL B CA 1
ATOM 6733 C C . VAL B 1 401 ? 6.68 20.875 -7.859 1 98.5 401 VAL B C 1
ATOM 6735 O O . VAL B 1 401 ? 6.883 20.078 -6.949 1 98.5 401 VAL B O 1
ATOM 6738 N N . TYR B 1 402 ? 5.539 21.406 -8.125 1 98.69 402 TYR B N 1
ATOM 6739 C CA . TYR B 1 402 ? 4.328 21.078 -7.387 1 98.69 402 TYR B CA 1
ATOM 6740 C C . TYR B 1 402 ? 3.279 20.469 -8.305 1 98.69 402 TYR B C 1
ATOM 6742 O O . TYR B 1 402 ? 2.963 21.031 -9.359 1 98.69 402 TYR B O 1
ATOM 6750 N N . LYS B 1 403 ? 2.721 19.312 -7.879 1 98.69 403 LYS B N 1
ATOM 6751 C CA . LYS B 1 403 ? 1.619 18.672 -8.586 1 98.69 403 LYS B CA 1
ATOM 6752 C C . LYS B 1 403 ? 0.487 18.312 -7.633 1 98.69 403 LYS B C 1
ATOM 6754 O O . LYS B 1 403 ? 0.732 17.797 -6.539 1 98.69 403 LYS B O 1
ATOM 6759 N N . ALA B 1 404 ? -0.687 18.594 -8.047 1 98.44 404 ALA B N 1
ATOM 6760 C CA . ALA B 1 404 ? -1.882 18.188 -7.312 1 98.44 404 ALA B CA 1
ATOM 6761 C C . ALA B 1 404 ? -2.725 17.203 -8.133 1 98.44 404 ALA B C 1
ATOM 6763 O O . ALA B 1 404 ? -2.973 17.438 -9.32 1 98.44 404 ALA B O 1
ATOM 6764 N N . TYR B 1 405 ? -3.174 16.156 -7.48 1 97.38 405 TYR B N 1
ATOM 6765 C CA . TYR B 1 405 ? -3.99 15.141 -8.141 1 97.38 405 TYR B CA 1
ATOM 6766 C C . TYR B 1 405 ? -5.32 14.961 -7.422 1 97.38 405 TYR B C 1
ATOM 6768 O O . TYR B 1 405 ? -5.375 14.992 -6.188 1 97.38 405 TYR B O 1
ATOM 6776 N N . SER B 1 406 ? -6.305 14.703 -8.234 1 96 406 SER B N 1
ATOM 6777 C CA . SER B 1 406 ? -7.621 14.406 -7.68 1 96 406 SER B CA 1
ATOM 6778 C C . SER B 1 406 ? -7.699 12.969 -7.18 1 96 406 SER B C 1
ATOM 6780 O O . SER B 1 406 ? -6.754 12.195 -7.34 1 96 406 SER B O 1
ATOM 6782 N N . GLU B 1 407 ? -8.875 12.625 -6.625 1 93.38 407 GLU B N 1
ATOM 6783 C CA . GLU B 1 407 ? -9.109 11.273 -6.129 1 93.38 407 GLU B CA 1
ATOM 6784 C C . GLU B 1 407 ? -9.172 10.266 -7.273 1 93.38 407 GLU B C 1
ATOM 6786 O O . GLU B 1 407 ? -9.086 9.055 -7.051 1 93.38 407 GLU B O 1
ATOM 6791 N N . THR B 1 408 ? -9.352 10.695 -8.508 1 90.69 408 THR B N 1
ATOM 6792 C CA . THR B 1 408 ? -9.359 9.805 -9.664 1 90.69 408 THR B CA 1
ATOM 6793 C C . THR B 1 408 ? -7.992 9.781 -10.336 1 90.69 408 THR B C 1
ATOM 6795 O O . THR B 1 408 ? -7.859 9.32 -11.469 1 90.69 408 THR B O 1
ATOM 6798 N N . ASP B 1 409 ? -7.047 10.438 -9.711 1 89.5 409 ASP B N 1
ATOM 6799 C CA . ASP B 1 409 ? -5.66 10.484 -10.164 1 89.5 409 ASP B CA 1
ATOM 6800 C C . ASP B 1 409 ? -5.516 11.383 -11.391 1 89.5 409 ASP B C 1
ATOM 6802 O O . ASP B 1 409 ? -4.605 11.195 -12.203 1 89.5 409 ASP B O 1
ATOM 6806 N N . HIS B 1 410 ? -6.398 12.25 -11.539 1 93.06 410 HIS B N 1
ATOM 6807 C CA . HIS B 1 410 ? -6.285 13.281 -12.562 1 93.06 410 HIS B CA 1
ATOM 6808 C C . HIS B 1 410 ? -5.441 14.453 -12.07 1 93.06 410 HIS B C 1
ATOM 6810 O O . HIS B 1 410 ? -5.586 14.898 -10.93 1 93.06 410 HIS B O 1
ATOM 6816 N N . LEU B 1 411 ? -4.555 14.922 -12.922 1 95.88 411 LEU B N 1
ATOM 6817 C CA . LEU B 1 411 ? -3.748 16.094 -12.586 1 95.88 411 LEU B CA 1
ATOM 6818 C C . LEU B 1 411 ? -4.609 17.344 -12.523 1 95.88 411 LEU B C 1
ATOM 6820 O O . LEU B 1 411 ? -5.141 17.797 -13.539 1 95.88 411 LEU B O 1
ATOM 6824 N N . LEU B 1 412 ? -4.723 17.938 -11.383 1 96.44 412 LEU B N 1
ATOM 6825 C CA . LEU B 1 412 ? -5.547 19.109 -11.156 1 96.44 412 LEU B CA 1
ATOM 6826 C C . LEU B 1 412 ? -4.75 20.391 -11.406 1 96.44 412 LEU B C 1
ATOM 6828 O O . LEU B 1 412 ? -5.297 21.375 -11.891 1 96.44 412 LEU B O 1
ATOM 6832 N N . ASP B 1 413 ? -3.568 20.344 -10.984 1 97.81 413 ASP B N 1
ATOM 6833 C CA . ASP B 1 413 ? -2.734 21.547 -10.977 1 97.81 413 ASP B CA 1
ATOM 6834 C C . ASP B 1 413 ? -1.252 21.188 -10.977 1 97.81 413 ASP B C 1
ATOM 6836 O O . ASP B 1 413 ? -0.861 20.156 -10.43 1 97.81 413 ASP B O 1
ATOM 6840 N N . GLU B 1 414 ? -0.513 22 -11.695 1 98.38 414 GLU B N 1
ATOM 6841 C CA . GLU B 1 414 ? 0.938 21.844 -11.719 1 98.38 414 GLU B CA 1
ATOM 6842 C C . GLU B 1 414 ? 1.633 23.188 -11.93 1 98.38 414 GLU B C 1
ATOM 6844 O O . GLU B 1 414 ? 1.177 24.016 -12.719 1 98.38 414 GLU B O 1
ATOM 6849 N N . PHE B 1 415 ? 2.73 23.391 -11.125 1 98.12 415 PHE B N 1
ATOM 6850 C CA . PHE B 1 415 ? 3.531 24.594 -11.352 1 98.12 415 PHE B CA 1
ATOM 6851 C C . PHE B 1 415 ? 4.977 24.359 -10.93 1 98.12 415 PHE B C 1
ATOM 6853 O O . PHE B 1 415 ? 5.285 23.375 -10.258 1 98.12 415 PHE B O 1
ATOM 6860 N N . GLU B 1 416 ? 5.793 25.25 -11.391 1 97.94 416 GLU B N 1
ATOM 6861 C CA . GLU B 1 416 ? 7.219 25.25 -11.078 1 97.94 416 GLU B CA 1
ATOM 6862 C C . GLU B 1 416 ? 7.672 26.641 -10.609 1 97.94 416 GLU B C 1
ATOM 6864 O O . GLU B 1 416 ? 7.32 27.656 -11.219 1 97.94 416 GLU B O 1
ATOM 6869 N N . ILE B 1 417 ? 8.367 26.594 -9.492 1 96.06 417 ILE B N 1
ATOM 6870 C CA . ILE B 1 417 ? 9.023 27.797 -8.992 1 96.06 417 ILE B CA 1
ATOM 6871 C C . ILE B 1 417 ? 10.531 27.703 -9.242 1 96.06 417 ILE B C 1
ATOM 6873 O O . ILE B 1 417 ? 11.141 26.656 -8.992 1 96.06 417 ILE B O 1
ATOM 6877 N N . ARG B 1 418 ? 11.078 28.766 -9.75 1 91.81 418 ARG B N 1
ATOM 6878 C CA . ARG B 1 418 ? 12.523 28.812 -9.938 1 91.81 418 ARG B CA 1
ATOM 6879 C C . ARG B 1 418 ? 13.133 29.984 -9.164 1 91.81 418 ARG B C 1
ATOM 6881 O O . ARG B 1 418 ? 12.5 31.031 -9.016 1 91.81 418 ARG B O 1
ATOM 6888 N N . LYS B 1 419 ? 14.336 29.875 -8.609 1 82.12 419 LYS B N 1
ATOM 6889 C CA . LYS B 1 419 ? 15.047 30.969 -7.938 1 82.12 419 LYS B CA 1
ATOM 6890 C C . LYS B 1 419 ? 15.617 31.953 -8.945 1 82.12 419 LYS B C 1
ATOM 6892 O O . LYS B 1 419 ? 16.047 31.562 -10.031 1 82.12 419 LYS B O 1
#

InterPro domains:
  IPR004843 Calcineurin-like, phosphoesterase domain [PF00149] (157-342)
  IPR008963 Purple acid phosphatase-like, N-terminal [SSF49363] (47-146)
  IPR015914 Purple acid phosphatase, N-terminal [PF16656] (52-147)
  IPR029052 Metallo-dependent phosphatase-like [G3DSA:3.60.21.10] (154-419)
  IPR029052 Metallo-dependent phosphatase-like [SSF56300] (155-419)
  IPR039331 Purple acid phosphatase-like [PTHR22953] (27-375)

Secondary structure (DSSP, 8-state):
-------------------------HHHHHHHHHHTPPPSS-SS--S--SS-EEEEEEE-SGGGSEEEEEEEE-TT----EEEEEE--SS---GGG-EEEE-EEEEEEETTEEEEEEEEEEE-PPTT-EEEEEEEETTEEPPPEEEE----SS-EEEEEE-B-SSSIIIIIHHHHHHHHHHTTT--EEEE-S--SSSTT-HHHHHHHHHHTHHHHHHS-EEE---GGGEEE-TTS-EEEE-HHHHHH-----SSTT--EEEEETTEEEEE--TTS-HHHHHHHHHHHHHH---SEEEEE-SS-SS--BTT---HHHHHHTHHHHHHTGGGEEEEEE-SSSSEEEE--TTS---SSSPPSSEEEE-B-SS----B---TTEEEEE-S--EEEEEEE-SSEEEEEEEETT--EEEEEEEE-/-------------------------HHHHHHHHHHTPPPSS-SS--S--SS-EEEEEEE-SGGGSEEEEEEEE-TT----EEEEEE--SS---GGG-EEEE-EEEEEEETTEEEEEEEEEEE-PPTT-EEEEEEEETTEEPPPEEEE----SS-EEEEEE-B-SSSIIIIIHHHHHHHHHHTTT--EEEE-S--SSSTT-HHHHHHHHHHTHHHHHHS-EEE---GGGEEE-TTS-EEEE-HHHHHH-----SSTT--EEEEETTEEEEE--TTS-HHHHHHHHHHHHHH---SEEEEE-SS-SS--BTT---HHHHHHTHHHHHHTGGGEEEEEE-SSSSEEEE--TTS---SSSPPSSEEEE-B-SS----B---TTEEEEE-S--EEEEEEE-SSEEEEEEEETT--EEEEEEEE-

Nearest PDB structures (foldseek):
  3zk4-assembly1_B  TM=8.291E-01  e=3.532E-25  Lupinus luteus
  1xzw-assembly1_A  TM=8.207E-01  e=1.014E-24  Ipomoea batatas
  1kbp-assembly1_B  TM=8.252E-01  e=4.561E-23  Phaseolus vulgaris
  8brn-assembly1_C  TM=8.190E-01  e=1.471E-22  Phaseolus vulgaris
  2v8m-assembly4_D  TM=4.581E-01  e=2.303E-02  Rhizopus arrhizus